Protein AF-0000000076650449 (afdb_homodimer)

Structure (mmCIF, N/CA/C/O backbone):
data_AF-0000000076650449-model_v1
#
loop_
_entity.id
_entity.type
_entity.pdbx_description
1 polymer 'Probable UV-endonuclease UVE-1'
#
loop_
_atom_site.group_PDB
_atom_site.id
_atom_site.type_symbol
_atom_site.label_atom_id
_atom_site.label_alt_id
_atom_site.label_comp_id
_atom_site.label_asym_id
_atom_site.label_entity_id
_atom_site.label_seq_id
_atom_site.pdbx_PDB_ins_code
_atom_site.Cartn_x
_atom_site.Cartn_y
_atom_site.Cartn_z
_atom_site.occupancy
_atom_site.B_iso_or_equiv
_atom_site.auth_seq_id
_atom_site.auth_comp_id
_atom_site.auth_asym_id
_atom_site.auth_atom_id
_atom_site.pdbx_PDB_model_num
ATOM 1 N N . MET A 1 1 ? -37.438 -40.625 42.312 1 19.75 1 MET A N 1
ATOM 2 C CA . MET A 1 1 ? -38.219 -41.469 41.406 1 19.75 1 MET A CA 1
ATOM 3 C C . MET A 1 1 ? -39.625 -40.906 41.219 1 19.75 1 MET A C 1
ATOM 5 O O . MET A 1 1 ? -40.438 -40.969 42.094 1 19.75 1 MET A O 1
ATOM 9 N N . THR A 1 2 ? -39.688 -39.688 40.656 1 18.95 2 THR A N 1
ATOM 10 C CA . THR A 1 2 ? -40.469 -38.562 41.156 1 18.95 2 THR A CA 1
ATOM 11 C C . THR A 1 2 ? -41.938 -38.688 40.688 1 18.95 2 THR A C 1
ATOM 13 O O . THR A 1 2 ? -42.188 -38.969 39.531 1 18.95 2 THR A O 1
ATOM 16 N N . SER A 1 3 ? -42.75 -38.938 41.562 1 17.88 3 SER A N 1
ATOM 17 C CA . SER A 1 3 ? -44.125 -39.375 41.781 1 17.88 3 SER A CA 1
ATOM 18 C C . SER A 1 3 ? -45.125 -38.406 41.125 1 17.88 3 SER A C 1
ATOM 20 O O . SER A 1 3 ? -45.031 -37.188 41.344 1 17.88 3 SER A O 1
ATOM 22 N N . LYS A 1 4 ? -45.875 -38.812 39.875 1 16.52 4 LYS A N 1
ATOM 23 C CA . LYS A 1 4 ? -46.531 -38.719 38.594 1 16.52 4 LYS A CA 1
ATOM 24 C C . LYS A 1 4 ? -47.938 -38.188 38.719 1 16.52 4 LYS A C 1
ATOM 26 O O . LYS A 1 4 ? -48.844 -38.875 39.188 1 16.52 4 LYS A O 1
ATOM 31 N N . ARG A 1 5 ? -48.125 -36.938 39.062 1 15.47 5 ARG A N 1
ATOM 32 C CA . ARG A 1 5 ? -49.406 -36.531 39.594 1 15.47 5 ARG A CA 1
ATOM 33 C C . ARG A 1 5 ? -50.531 -36.75 38.594 1 15.47 5 ARG A C 1
ATOM 35 O O . ARG A 1 5 ? -50.375 -36.344 37.438 1 15.47 5 ARG A O 1
ATOM 42 N N . LYS A 1 6 ? -51.688 -37.344 38.844 1 14.62 6 LYS A N 1
ATOM 43 C CA . LYS A 1 6 ? -52.812 -38.156 38.438 1 14.62 6 LYS A CA 1
ATOM 44 C C . LYS A 1 6 ? -53.906 -37.312 37.812 1 14.62 6 LYS A C 1
ATOM 46 O O . LYS A 1 6 ? -54.594 -37.781 36.875 1 14.62 6 LYS A O 1
ATOM 51 N N . ARG A 1 7 ? -54.25 -36.094 38.188 1 15.36 7 ARG A N 1
ATOM 52 C CA . ARG A 1 7 ? -55.688 -36.156 38.562 1 15.36 7 ARG A CA 1
ATOM 53 C C . ARG A 1 7 ? -56.562 -36.156 37.312 1 15.36 7 ARG A C 1
ATOM 55 O O . ARG A 1 7 ? -56.094 -35.75 36.219 1 15.36 7 ARG A O 1
ATOM 62 N N . THR A 1 8 ? -57.875 -35.625 37.312 1 15.66 8 THR A N 1
ATOM 63 C CA . THR A 1 8 ? -59.219 -36.156 37.344 1 15.66 8 THR A CA 1
ATOM 64 C C . THR A 1 8 ? -59.969 -35.812 36.062 1 15.66 8 THR A C 1
ATOM 66 O O . THR A 1 8 ? -60.594 -36.656 35.438 1 15.66 8 THR A O 1
ATOM 69 N N . GLU A 1 9 ? -60.5 -34.531 35.812 1 15.74 9 GLU A N 1
ATOM 70 C CA . GLU A 1 9 ? -61.969 -34.5 35.75 1 15.74 9 GLU A CA 1
ATOM 71 C C . GLU A 1 9 ? -62.469 -34.719 34.344 1 15.74 9 GLU A C 1
ATOM 73 O O . GLU A 1 9 ? -61.75 -34.469 33.375 1 15.74 9 GLU A O 1
ATOM 78 N N . ALA A 1 10 ? -63.844 -34.938 34.062 1 15.96 10 ALA A N 1
ATOM 79 C CA . ALA A 1 10 ? -64.812 -35.812 33.406 1 15.96 10 ALA A CA 1
ATOM 80 C C . ALA A 1 10 ? -65.312 -35.188 32.094 1 15.96 10 ALA A C 1
ATOM 82 O O . ALA A 1 10 ? -65.688 -35.906 31.156 1 15.96 10 ALA A O 1
ATOM 83 N N . HIS A 1 11 ? -65.25 -33.875 31.797 1 16.67 11 HIS A N 1
ATOM 84 C CA . HIS A 1 11 ? -66.625 -33.469 31.344 1 16.67 11 HIS A CA 1
ATOM 85 C C . HIS A 1 11 ? -66.875 -34.062 29.969 1 16.67 11 HIS A C 1
ATOM 87 O O . HIS A 1 11 ? -66 -34.25 29.156 1 16.67 11 HIS A O 1
ATOM 93 N N . PRO A 1 12 ? -68.188 -34.156 29.531 1 17.17 12 PRO A N 1
ATOM 94 C CA . PRO A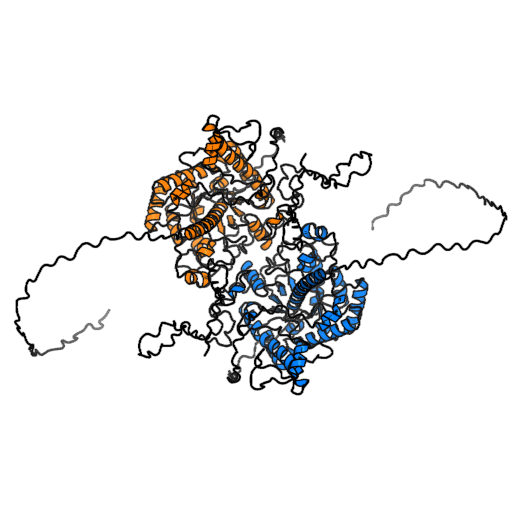 1 12 ? -69 -35.094 28.781 1 17.17 12 PRO A CA 1
ATOM 95 C C . PRO A 1 12 ? -68.875 -34.938 27.266 1 17.17 12 PRO A C 1
ATOM 97 O O . PRO A 1 12 ? -68.375 -33.906 26.797 1 17.17 12 PRO A O 1
ATOM 100 N N . PRO A 1 13 ? -69.5 -35.812 26.406 1 18.31 13 PRO A N 1
ATOM 101 C CA . PRO A 1 13 ? -69.25 -36.531 25.156 1 18.31 13 PRO A CA 1
ATOM 102 C C . PRO A 1 13 ? -69.812 -35.844 23.938 1 18.31 13 PRO A C 1
ATOM 104 O O . PRO A 1 13 ? -69.375 -36.062 22.812 1 18.31 13 PRO A O 1
ATOM 107 N N . PRO A 1 14 ? -70.688 -34.656 23.938 1 16.91 14 PRO A N 1
ATOM 108 C CA . PRO A 1 14 ? -71.938 -35.031 23.344 1 16.91 14 PRO A CA 1
ATOM 109 C C . PRO A 1 14 ? -71.875 -35.281 21.844 1 16.91 14 PRO A C 1
ATOM 111 O O . PRO A 1 14 ? -70.875 -34.844 21.203 1 16.91 14 PRO A O 1
ATOM 114 N N . PRO A 1 15 ? -73.062 -35.219 21.078 1 16.56 15 PRO A N 1
ATOM 115 C CA . PRO A 1 15 ? -73.75 -36.188 20.203 1 16.56 15 PRO A CA 1
ATOM 116 C C . PRO A 1 15 ? -73.438 -35.969 18.734 1 16.56 15 PRO A C 1
ATOM 118 O O . PRO A 1 15 ? -72.812 -34.969 18.359 1 16.56 15 PRO A O 1
ATOM 121 N N . ILE A 1 16 ? -74.375 -36.406 17.75 1 17.12 16 ILE A N 1
ATOM 122 C CA . ILE A 1 16 ? -74.562 -37.406 16.719 1 17.12 16 ILE A CA 1
ATOM 123 C C . ILE A 1 16 ? -74.688 -36.719 15.352 1 17.12 16 ILE A C 1
ATOM 125 O O . ILE A 1 16 ? -74.312 -37.281 14.328 1 17.12 16 ILE A O 1
ATOM 129 N N . PRO A 1 17 ? -75.125 -35.406 15.086 1 16.48 17 PRO A N 1
ATOM 130 C CA . PRO A 1 17 ? -76.25 -35.531 14.164 1 16.48 17 PRO A CA 1
ATOM 131 C C . PRO A 1 17 ? -75.812 -35.875 12.742 1 16.48 17 PRO A C 1
ATOM 133 O O . PRO A 1 17 ? -74.688 -35.594 12.359 1 16.48 17 PRO A O 1
ATOM 136 N N . GLU A 1 18 ? -76.875 -36.156 11.711 1 16.12 18 GLU A N 1
ATOM 137 C CA . GLU A 1 18 ? -77.188 -37.094 10.656 1 16.12 18 GLU A CA 1
ATOM 138 C C . GLU A 1 18 ? -76.938 -36.531 9.273 1 16.12 18 GLU A C 1
ATOM 140 O O . GLU A 1 18 ? -76.812 -37.281 8.297 1 16.12 18 GLU A O 1
ATOM 145 N N . VAL A 1 19 ? -76.562 -35.344 9.055 1 16.86 19 VAL A N 1
ATOM 146 C CA . VAL A 1 19 ? -77.375 -34.812 7.949 1 16.86 19 VAL A CA 1
ATOM 147 C C . VAL A 1 19 ? -76.938 -35.469 6.645 1 16.86 19 VAL A C 1
ATOM 149 O O . VAL A 1 19 ? -75.75 -35.656 6.398 1 16.86 19 VAL A O 1
ATOM 152 N N . SER A 1 20 ? -77.875 -35.875 5.707 1 15.53 20 SER A N 1
ATOM 153 C CA . SER A 1 20 ? -78.25 -36.844 4.66 1 15.53 20 SER A CA 1
ATOM 154 C C . SER A 1 20 ? -77.5 -36.531 3.352 1 15.53 20 SER A C 1
ATOM 156 O O . SER A 1 20 ? -76.938 -35.438 3.189 1 15.53 20 SER A O 1
ATOM 158 N N . ASP A 1 21 ? -78.125 -37.094 2.1 1 15.41 21 ASP A N 1
ATOM 159 C CA . ASP A 1 21 ? -77.875 -38.094 1.035 1 15.41 21 ASP A CA 1
ATOM 160 C C . ASP A 1 21 ? -77.562 -37.375 -0.288 1 15.41 21 ASP A C 1
ATOM 162 O O . ASP A 1 21 ? -76.562 -37.719 -0.96 1 15.41 21 ASP A O 1
ATOM 166 N N . THR A 1 22 ? -78.562 -36.656 -1.025 1 15.61 22 THR A N 1
ATOM 167 C CA . THR A 1 22 ? -79.125 -37.188 -2.252 1 15.61 22 THR A CA 1
ATOM 168 C C . THR A 1 22 ? -78.312 -36.75 -3.467 1 15.61 22 THR A C 1
ATOM 170 O O . THR A 1 22 ? -77.688 -35.688 -3.465 1 15.61 22 THR A O 1
ATOM 173 N N . PRO A 1 23 ? -78.438 -37.531 -4.785 1 17.25 23 PRO A N 1
ATOM 174 C CA . PRO A 1 23 ? -77.75 -38.031 -5.961 1 17.25 23 PRO A CA 1
ATOM 175 C C . PRO A 1 23 ? -77.812 -37.062 -7.141 1 17.25 23 PRO A C 1
ATOM 177 O O . PRO A 1 23 ? -77.062 -37.219 -8.125 1 17.25 23 PRO A O 1
ATOM 180 N N . ARG A 1 24 ? -78.188 -35.812 -7.156 1 15.07 24 ARG A N 1
ATOM 181 C CA . ARG A 1 24 ? -79.062 -35.469 -8.289 1 15.07 24 ARG A CA 1
ATOM 182 C C . ARG A 1 24 ? -78.312 -35.625 -9.609 1 15.07 24 ARG A C 1
ATOM 184 O O . ARG A 1 24 ? -77.125 -35.25 -9.719 1 15.07 24 ARG A O 1
ATOM 191 N N . ARG A 1 25 ? -79 -36.188 -10.812 1 15.27 25 ARG A N 1
ATOM 192 C CA . ARG A 1 25 ? -79.062 -36.969 -12.055 1 15.27 25 ARG A CA 1
ATOM 193 C C . ARG A 1 25 ? -78.75 -36.094 -13.258 1 15.27 25 ARG A C 1
ATOM 195 O O . ARG A 1 25 ? -78.312 -36.562 -14.305 1 15.27 25 ARG A O 1
ATOM 202 N N . SER A 1 26 ? -78.938 -34.75 -13.352 1 14.78 26 SER A N 1
ATOM 203 C CA . SER A 1 26 ? -79.812 -34.469 -14.516 1 14.78 26 SER A CA 1
ATOM 204 C C . SER A 1 26 ? -79 -34.656 -15.812 1 14.78 26 SER A C 1
ATOM 206 O O . SER A 1 26 ? -77.812 -34.375 -15.875 1 14.78 26 SER A O 1
ATOM 208 N N . SER A 1 27 ? -79.688 -35.219 -16.938 1 14.57 27 SER A N 1
ATOM 209 C CA . SER A 1 27 ? -79.75 -35.969 -18.188 1 14.57 27 SER A CA 1
ATOM 210 C C . SER A 1 27 ? -79.25 -35.125 -19.359 1 14.57 27 SER A C 1
ATOM 212 O O . SER A 1 27 ? -78.438 -35.562 -20.172 1 14.57 27 SER A O 1
ATOM 214 N N . ARG A 1 28 ? -80.125 -34.125 -19.875 1 14.38 28 ARG A N 1
ATOM 215 C CA . ARG A 1 28 ? -80.75 -34.344 -21.172 1 14.38 28 ARG A CA 1
ATOM 216 C C . ARG A 1 28 ? -79.75 -34.062 -22.312 1 14.38 28 ARG A C 1
ATOM 218 O O . ARG A 1 28 ? -79.625 -34.906 -23.203 1 14.38 28 ARG A O 1
ATOM 225 N N . ARG A 1 29 ? -80.062 -32.906 -23.234 1 14.8 29 ARG A N 1
ATOM 226 C CA . ARG A 1 29 ? -80.688 -32.938 -24.562 1 14.8 29 ARG A CA 1
ATOM 227 C C . ARG A 1 29 ? -79.625 -32.875 -25.656 1 14.8 29 ARG A C 1
ATOM 229 O O . ARG A 1 29 ? -78.625 -32.219 -25.484 1 14.8 29 ARG A O 1
ATOM 236 N N . ILE A 1 30 ? -79.875 -33.406 -26.922 1 15.03 30 ILE A N 1
ATOM 237 C CA . ILE A 1 30 ? -79.5 -34.156 -28.094 1 15.03 30 ILE A CA 1
ATOM 238 C C . ILE A 1 30 ? -78.938 -33.219 -29.188 1 15.03 30 ILE A C 1
ATOM 240 O O . ILE A 1 30 ? -77.938 -33.5 -29.844 1 15.03 30 ILE A O 1
ATOM 244 N N . LYS A 1 31 ? -79.688 -32.062 -29.531 1 14.58 31 LYS A N 1
ATOM 245 C CA . LYS A 1 31 ? -80.188 -32.094 -30.906 1 14.58 31 LYS A CA 1
ATOM 246 C C . LYS A 1 31 ? -79 -31.938 -31.891 1 14.58 31 LYS A C 1
ATOM 248 O O . LYS A 1 31 ? -78 -31.391 -31.547 1 14.58 31 LYS A O 1
ATOM 253 N N . ASP A 1 32 ? -79.312 -31.766 -33.312 1 14.93 32 ASP A N 1
ATOM 254 C CA . ASP A 1 32 ? -79.25 -32.344 -34.656 1 14.93 32 ASP A CA 1
ATOM 255 C C . ASP A 1 32 ? -78.25 -31.578 -35.531 1 14.93 32 ASP A C 1
ATOM 257 O O . ASP A 1 32 ? -77.438 -32.188 -36.219 1 14.93 32 ASP A O 1
ATOM 261 N N . ALA A 1 33 ? -78.688 -30.281 -36.125 1 14.59 33 ALA A N 1
ATOM 262 C CA . ALA A 1 33 ? -79 -30.234 -37.562 1 14.59 33 ALA A CA 1
ATOM 263 C C . ALA A 1 33 ? -77.75 -30.078 -38.406 1 14.59 33 ALA A C 1
ATOM 265 O O . ALA A 1 33 ? -76.625 -29.75 -37.875 1 14.59 33 ALA A O 1
ATOM 266 N N . ALA A 1 34 ? -77.688 -28.922 -39.406 1 14.9 34 ALA A N 1
ATOM 267 C CA . ALA A 1 34 ? -77.812 -28.906 -40.844 1 14.9 34 ALA A CA 1
ATOM 268 C C . ALA A 1 34 ? -76.438 -28.766 -41.531 1 14.9 34 ALA A C 1
ATOM 270 O O . ALA A 1 34 ? -75.438 -28.375 -40.875 1 14.9 34 ALA A O 1
ATOM 271 N N . GLU A 1 35 ? -76.375 -27.953 -42.75 1 15.47 35 GLU A N 1
ATOM 272 C CA . GLU A 1 35 ? -76.125 -28.172 -44.156 1 15.47 35 GLU A CA 1
ATOM 273 C C . GLU A 1 35 ? -74.688 -27.812 -44.531 1 15.47 35 GLU A C 1
ATOM 275 O O . GLU A 1 35 ? -74.062 -27.078 -43.781 1 15.47 35 GLU A O 1
ATOM 280 N N . ARG A 1 36 ? -74.375 -27.547 -46 1 15.74 36 ARG A N 1
ATOM 281 C CA . ARG A 1 36 ? -73.562 -28.125 -47.062 1 15.74 36 ARG A CA 1
ATOM 282 C C . ARG A 1 36 ? -72.312 -27.281 -47.281 1 15.74 36 ARG A C 1
ATOM 284 O O . ARG A 1 36 ? -71.188 -27.812 -47.281 1 15.74 36 ARG A O 1
ATOM 291 N N . PRO A 1 37 ? -72.375 -25.984 -48.062 1 16.56 37 PRO A N 1
ATOM 292 C CA . PRO A 1 37 ? -71.875 -26.016 -49.438 1 16.56 37 PRO A CA 1
ATOM 293 C C . PRO A 1 37 ? -70.375 -25.609 -49.5 1 16.56 37 PRO A C 1
ATOM 295 O O . PRO A 1 37 ? -69.875 -25 -48.562 1 16.56 37 PRO A O 1
ATOM 298 N N . LYS A 1 38 ? -69.688 -25.484 -50.844 1 16.72 38 LYS A N 1
ATOM 299 C CA . LYS A 1 38 ? -68.562 -25.875 -51.625 1 16.72 38 LYS A CA 1
ATOM 300 C C . LYS A 1 38 ? -67.5 -24.766 -51.594 1 16.72 38 LYS A C 1
ATOM 302 O O . LYS A 1 38 ? -66.312 -25.031 -51.344 1 16.72 38 LYS A O 1
ATOM 307 N N . SER A 1 39 ? -67.75 -23.516 -52.188 1 15.89 39 SER A N 1
ATOM 308 C CA . SER A 1 39 ? -67.062 -23.297 -53.469 1 15.89 39 SER A CA 1
ATOM 309 C C . SER A 1 39 ? -65.688 -22.688 -53.281 1 15.89 39 SER A C 1
ATOM 311 O O . SER A 1 39 ? -64.688 -23.203 -53.781 1 15.89 39 SER A O 1
ATOM 313 N N . GLU A 1 40 ? -65.5 -21.234 -53.469 1 17.72 40 GLU A N 1
ATOM 314 C CA . GLU A 1 40 ? -64.812 -20.516 -54.531 1 17.72 40 GLU A CA 1
ATOM 315 C C . GLU A 1 40 ? -63.406 -20.125 -54.125 1 17.72 40 GLU A C 1
ATOM 317 O O . GLU A 1 40 ? -63.156 -19.75 -52.969 1 17.72 40 GLU A O 1
ATOM 322 N N . THR A 1 41 ? -62.281 -20.375 -55 1 18.08 41 THR A N 1
ATOM 323 C CA . THR A 1 41 ? -60.844 -20.625 -55.094 1 18.08 41 THR A CA 1
ATOM 324 C C . THR A 1 41 ? -60.062 -19.312 -55.031 1 18.08 41 THR A C 1
ATOM 326 O O . THR A 1 41 ? -58.844 -19.312 -55.188 1 18.08 41 THR A O 1
ATOM 329 N N . ASP A 1 42 ? -60.562 -18.094 -54.688 1 17.36 42 ASP A N 1
ATOM 330 C CA . ASP A 1 42 ? -59.938 -16.922 -55.312 1 17.36 42 ASP A CA 1
ATOM 331 C C . ASP A 1 42 ? -58.469 -16.781 -54.938 1 17.36 42 ASP A C 1
ATOM 333 O O . ASP A 1 42 ? -58.094 -17.172 -53.812 1 17.36 42 ASP A O 1
ATOM 337 N N . SER A 1 43 ? -57.531 -16.109 -55.844 1 18.75 43 SER A N 1
ATOM 338 C CA . SER A 1 43 ? -56.219 -16.031 -56.469 1 18.75 43 SER A CA 1
ATOM 339 C C . SER A 1 43 ? -55.281 -15.148 -55.688 1 18.75 43 SER A C 1
ATOM 341 O O . SER A 1 43 ? -54.125 -14.914 -56.125 1 18.75 43 SER A O 1
ATOM 343 N N . MET A 1 44 ? -55.594 -14.609 -54.5 1 17.59 44 MET A N 1
ATOM 344 C CA . MET A 1 44 ? -54.938 -13.336 -54.25 1 17.59 44 MET A CA 1
ATOM 345 C C . MET A 1 44 ? -53.438 -13.539 -54.094 1 17.59 44 MET A C 1
ATOM 347 O O . MET A 1 44 ? -53 -14.406 -53.344 1 17.59 44 MET A O 1
ATOM 351 N N . LYS A 1 45 ? -52.594 -12.812 -54.969 1 20.05 45 LYS A N 1
ATOM 352 C CA . LYS A 1 45 ? -51.219 -12.695 -55.406 1 20.05 45 LYS A CA 1
ATOM 353 C C . LYS A 1 45 ? -50.312 -12.25 -54.281 1 20.05 45 LYS A C 1
ATOM 355 O O . LYS A 1 45 ? -50.562 -11.242 -53.625 1 20.05 45 LYS A O 1
ATOM 360 N N . ALA A 1 46 ? -49.375 -13.102 -53.75 1 18.55 46 ALA A N 1
ATOM 361 C CA . ALA A 1 46 ? -48.469 -13.164 -52.594 1 18.55 46 ALA A CA 1
ATOM 362 C C . ALA A 1 46 ? -47.312 -12.172 -52.75 1 18.55 46 ALA A C 1
ATOM 364 O O . ALA A 1 46 ? -46.5 -12.297 -53.656 1 18.55 46 ALA A O 1
ATOM 365 N N . ALA A 1 47 ? -47.594 -10.859 -52.406 1 18.97 47 ALA A N 1
ATOM 366 C CA . ALA A 1 47 ? -46.656 -9.766 -52.5 1 18.97 47 ALA A CA 1
ATOM 367 C C . ALA A 1 47 ? -45.344 -10.117 -51.781 1 18.97 47 ALA A C 1
ATOM 369 O O . ALA A 1 47 ? -45.344 -10.594 -50.656 1 18.97 47 ALA A O 1
ATOM 370 N N . SER A 1 48 ? -44.188 -10.383 -52.531 1 18.89 48 SER A N 1
ATOM 371 C CA . SER A 1 48 ? -42.844 -10.914 -52.312 1 18.89 48 SER A CA 1
ATOM 372 C C . SER A 1 48 ? -42.062 -10.039 -51.344 1 18.89 48 SER A C 1
ATOM 374 O O . SER A 1 48 ? -41.906 -8.836 -51.562 1 18.89 48 SER A O 1
ATOM 376 N N . PRO A 1 49 ? -42.094 -10.312 -49.969 1 19.23 49 PRO A N 1
ATOM 377 C CA . PRO A 1 49 ? -41.5 -9.461 -48.938 1 19.23 49 PRO A CA 1
ATOM 378 C C . PRO A 1 49 ? -39.969 -9.281 -49.125 1 19.23 49 PRO A C 1
ATOM 380 O O . PRO A 1 49 ? -39.281 -10.219 -49.531 1 19.23 49 PRO A O 1
ATOM 383 N N . LYS A 1 50 ? -39.5 -8.047 -49.5 1 19.61 50 LYS A N 1
ATOM 384 C CA . LYS A 1 50 ? -38.188 -7.488 -49.719 1 19.61 50 LYS A CA 1
ATOM 385 C C . LYS A 1 50 ? -37.25 -7.785 -48.562 1 19.61 50 LYS A C 1
ATOM 387 O O . LYS A 1 50 ? -37.562 -7.484 -47.406 1 19.61 50 LYS A O 1
ATOM 392 N N . LYS A 1 51 ? -36.188 -8.773 -48.562 1 19.16 51 LYS A N 1
ATOM 393 C CA . LYS A 1 51 ? -35.125 -9.352 -47.719 1 19.16 51 LYS A CA 1
ATOM 394 C C . LYS A 1 51 ? -34.125 -8.289 -47.281 1 19.16 51 LYS A C 1
ATOM 396 O O . LYS A 1 51 ? -33.25 -7.926 -48.062 1 19.16 51 LYS A O 1
ATOM 401 N N . THR A 1 52 ? -34.531 -7.113 -46.781 1 19.7 52 THR A N 1
ATOM 402 C CA . THR A 1 52 ? -33.438 -6.152 -46.594 1 19.7 52 THR A CA 1
ATOM 403 C C . THR A 1 52 ? -32.375 -6.707 -45.625 1 19.7 52 THR A C 1
ATOM 405 O O . THR A 1 52 ? -32.719 -7.113 -44.531 1 19.7 52 THR A O 1
ATOM 408 N N . LYS A 1 53 ? -31.094 -7.117 -46.094 1 20.84 53 LYS A N 1
ATOM 409 C CA . LYS A 1 53 ? -29.844 -7.668 -45.562 1 20.84 53 LYS A CA 1
ATOM 410 C C . LYS A 1 53 ? -29.219 -6.73 -44.531 1 20.84 53 LYS A C 1
ATOM 412 O O . LYS A 1 53 ? -28.719 -5.664 -44.875 1 20.84 53 LYS A O 1
ATOM 417 N N . ALA A 1 54 ? -29.875 -6.457 -43.375 1 22.19 54 ALA A N 1
ATOM 418 C CA . ALA A 1 54 ? -29.297 -5.594 -42.344 1 22.19 54 ALA A CA 1
ATOM 419 C C . ALA A 1 54 ? -27.922 -6.082 -41.938 1 22.19 54 ALA A C 1
ATOM 421 O O . ALA A 1 54 ? -27.766 -7.207 -41.438 1 22.19 54 ALA A O 1
ATOM 422 N N . VAL A 1 55 ? -26.781 -5.637 -42.594 1 23.67 55 VAL A N 1
ATOM 423 C CA . VAL A 1 55 ? -25.359 -5.902 -42.469 1 23.67 55 VAL A CA 1
ATOM 424 C C . VAL A 1 55 ? -24.891 -5.582 -41.062 1 23.67 55 VAL A C 1
ATOM 426 O O . VAL A 1 55 ? -24.875 -4.418 -40.656 1 23.67 55 VAL A O 1
ATOM 429 N N . TRP A 1 56 ? -25.297 -6.32 -40 1 24.84 56 TRP A N 1
ATOM 430 C CA . TRP A 1 56 ? -24.859 -6.148 -38.625 1 24.84 56 TRP A CA 1
ATOM 431 C C . TRP A 1 56 ? -23.344 -6.262 -38.5 1 24.84 56 TRP A C 1
ATOM 433 O O . TRP A 1 56 ? -22.781 -7.336 -38.719 1 24.84 56 TRP A O 1
ATOM 443 N N . ASP A 1 57 ? -22.562 -5.309 -39 1 26.77 57 ASP A N 1
ATOM 444 C CA . ASP A 1 57 ? -21.109 -5.219 -38.938 1 26.77 57 ASP A CA 1
ATOM 445 C C . ASP A 1 57 ? -20.594 -5.301 -37.5 1 26.77 57 ASP A C 1
ATOM 447 O O . ASP A 1 57 ? -20.406 -4.273 -36.844 1 26.77 57 ASP A O 1
ATOM 451 N N . THR A 1 58 ? -21.234 -6.07 -36.688 1 29.41 58 THR A N 1
ATOM 452 C CA . THR A 1 58 ? -20.938 -6.082 -35.25 1 29.41 58 THR A CA 1
ATOM 453 C C . THR A 1 58 ? -19.531 -6.633 -35 1 29.41 58 THR A C 1
ATOM 455 O O . THR A 1 58 ? -19.188 -6.957 -33.875 1 29.41 58 THR A O 1
ATOM 458 N N . GLY A 1 59 ? -18.734 -6.812 -36.094 1 26.86 59 GLY A N 1
ATOM 459 C CA . GLY A 1 59 ? -17.594 -7.676 -35.875 1 26.86 59 GLY A CA 1
ATOM 460 C C . GLY A 1 59 ? -16.594 -7.121 -34.875 1 26.86 59 GLY A C 1
ATOM 461 O O . GLY A 1 59 ? -15.812 -7.867 -34.281 1 26.86 59 GLY A O 1
ATOM 462 N N . GLU A 1 60 ? -16.5 -5.816 -34.875 1 33.66 60 GLU A N 1
ATOM 463 C CA . GLU A 1 60 ? -15.266 -5.27 -34.312 1 33.66 60 GLU A CA 1
ATOM 464 C C . GLU A 1 60 ? -15.258 -5.375 -32.781 1 33.66 60 GLU A C 1
ATOM 466 O O . GLU A 1 60 ? -14.195 -5.355 -32.156 1 33.66 60 GLU A O 1
ATOM 471 N N . GLY A 1 61 ? -16.453 -5.383 -32.25 1 31.81 61 GLY A N 1
ATOM 472 C CA . GLY A 1 61 ? -16.5 -5.332 -30.797 1 31.81 61 GLY A CA 1
ATOM 473 C C . GLY A 1 61 ? -16.047 -6.625 -30.141 1 31.81 61 GLY A C 1
ATOM 474 O O . GLY A 1 61 ? -15.805 -6.664 -28.938 1 31.81 61 GLY A O 1
ATOM 475 N N . VAL A 1 62 ? -16.391 -7.699 -30.906 1 33.19 62 VAL A N 1
ATOM 476 C CA . VAL A 1 62 ? -16.094 -8.984 -30.297 1 33.19 62 VAL A CA 1
ATOM 477 C C . VAL A 1 62 ? -14.586 -9.164 -30.172 1 33.19 62 VAL A C 1
ATOM 479 O O . VAL A 1 62 ? -14.094 -9.75 -29.203 1 33.19 62 VAL A O 1
ATOM 482 N N . GLU A 1 63 ? -13.977 -8.586 -31.219 1 32.62 63 GLU A N 1
ATOM 483 C CA . GLU A 1 63 ? -12.539 -8.852 -31.172 1 32.62 63 GLU A CA 1
ATOM 484 C C . GLU A 1 63 ? -11.883 -8.156 -29.984 1 32.62 63 GLU A C 1
ATOM 486 O O . GLU A 1 63 ? -10.961 -8.703 -29.375 1 32.62 63 GLU A O 1
ATOM 491 N N . GLU A 1 64 ? -12.375 -6.977 -29.672 1 34.5 64 GLU A N 1
ATOM 492 C CA . GLU A 1 64 ? -11.727 -6.25 -28.594 1 34.5 64 GLU A CA 1
ATOM 493 C C . GLU A 1 64 ? -12.023 -6.898 -27.234 1 34.5 64 GLU A C 1
ATOM 495 O O . GLU A 1 64 ? -11.141 -6.988 -26.375 1 34.5 64 GLU A O 1
ATOM 500 N N . ALA A 1 65 ? -13.266 -7.344 -27.062 1 35.19 65 ALA A N 1
ATOM 501 C CA . ALA A 1 65 ? -13.609 -8.023 -25.812 1 35.19 65 ALA A CA 1
ATOM 502 C C . ALA A 1 65 ? -12.867 -9.344 -25.688 1 35.19 65 ALA A C 1
ATOM 504 O O . ALA A 1 65 ? -12.445 -9.727 -24.578 1 35.19 65 ALA A O 1
ATOM 505 N N . MET A 1 66 ? -12.734 -10.031 -26.844 1 33.94 66 MET A N 1
ATOM 506 C CA . MET A 1 66 ? -11.953 -11.266 -26.781 1 33.94 66 MET A CA 1
ATOM 507 C C . MET A 1 66 ? -10.508 -10.977 -26.391 1 33.94 66 MET A C 1
ATOM 509 O O . MET A 1 66 ? -9.852 -11.812 -25.781 1 33.94 66 MET A O 1
ATOM 513 N N . ARG A 1 67 ? -10.047 -9.844 -26.797 1 36.28 67 ARG A N 1
ATOM 514 C CA . ARG A 1 67 ? -8.688 -9.477 -26.438 1 36.28 67 ARG A CA 1
ATOM 515 C C . ARG A 1 67 ? -8.594 -9.148 -24.938 1 36.28 67 ARG A C 1
ATOM 517 O O . ARG A 1 67 ? -7.641 -9.555 -24.281 1 36.28 67 ARG A O 1
ATOM 524 N N . GLU A 1 68 ? -9.555 -8.383 -24.5 1 34.84 68 GLU A N 1
ATOM 525 C CA . GLU A 1 68 ? -9.531 -8.031 -23.078 1 34.84 68 GLU A CA 1
ATOM 526 C C . GLU A 1 68 ? -9.789 -9.258 -22.203 1 34.84 68 GLU A C 1
ATOM 528 O O . GLU A 1 68 ? -9.18 -9.406 -21.141 1 34.84 68 GLU A O 1
ATOM 533 N N . LEU A 1 69 ? -10.766 -10.148 -22.609 1 34.19 69 LEU A N 1
ATOM 534 C CA . LEU A 1 69 ? -11 -11.383 -21.875 1 34.19 69 LEU A CA 1
ATOM 535 C C . LEU A 1 69 ? -9.781 -12.297 -21.953 1 34.19 69 LEU A C 1
ATOM 537 O O . LEU A 1 69 ? -9.43 -12.953 -20.969 1 34.19 69 LEU A O 1
ATOM 541 N N . SER A 1 70 ? -9.195 -12.359 -23.141 1 33.59 70 SER A N 1
ATOM 542 C CA . SER A 1 70 ? -7.973 -13.156 -23.234 1 33.59 70 SER A CA 1
ATOM 543 C C . SER A 1 70 ? -6.867 -12.578 -22.359 1 33.59 70 SER A C 1
ATOM 545 O O . SER A 1 70 ? -6.062 -13.328 -21.797 1 33.59 70 SER A O 1
ATOM 547 N N . GLU A 1 71 ? -6.805 -11.281 -22.234 1 37.69 71 GLU A N 1
ATOM 548 C CA . GLU A 1 71 ? -5.828 -10.656 -21.344 1 37.69 71 GLU A CA 1
ATOM 549 C C . GLU A 1 71 ? -6.16 -10.945 -19.891 1 37.69 71 GLU A C 1
ATOM 551 O O . GLU A 1 71 ? -5.258 -11.148 -19.078 1 37.69 71 GLU A O 1
ATOM 556 N N . MET A 1 72 ? -7.418 -10.945 -19.562 1 33.19 72 MET A N 1
ATOM 557 C CA . MET A 1 72 ? -7.84 -11.242 -18.203 1 33.19 72 MET A CA 1
ATOM 558 C C . MET A 1 72 ? -7.645 -12.727 -17.891 1 33.19 72 MET A C 1
ATOM 560 O O . MET A 1 72 ? -7.27 -13.078 -16.766 1 33.19 72 MET A O 1
ATOM 564 N N . GLU A 1 73 ? -7.996 -13.609 -18.859 1 32.34 73 GLU A N 1
ATOM 565 C CA . GLU A 1 73 ? -7.781 -15.039 -18.641 1 32.34 73 GLU A CA 1
ATOM 566 C C . GLU A 1 73 ? -6.301 -15.352 -18.469 1 32.34 73 GLU A C 1
ATOM 568 O O . GLU A 1 73 ? -5.926 -16.172 -17.625 1 32.34 73 GLU A O 1
ATOM 573 N N . GLN A 1 74 ? -5.508 -14.719 -19.219 1 35.38 74 GLN A N 1
ATOM 574 C CA . GLN A 1 74 ? -4.074 -14.945 -19.078 1 35.38 74 GLN A CA 1
ATOM 575 C C . GLN A 1 74 ? -3.572 -14.453 -17.719 1 35.38 74 GLN A C 1
ATOM 577 O O . GLN A 1 74 ? -2.709 -15.078 -17.109 1 35.38 74 GLN A O 1
ATOM 582 N N . LYS A 1 75 ? -4.18 -13.438 -17.266 1 33.47 75 LYS A N 1
ATOM 583 C CA . LYS A 1 75 ? -3.807 -12.961 -15.945 1 33.47 75 LYS A CA 1
ATOM 584 C C . LYS A 1 75 ? -4.262 -13.938 -14.859 1 33.47 75 LYS A C 1
ATOM 586 O O . LYS A 1 75 ? -3.559 -14.141 -13.867 1 33.47 75 LYS A O 1
ATOM 591 N N . LEU A 1 76 ? -5.438 -14.57 -15.094 1 30.86 76 LEU A N 1
ATOM 592 C CA . LEU A 1 76 ? -5.93 -15.516 -14.094 1 30.86 76 LEU A CA 1
ATOM 593 C C . LEU A 1 76 ? -5.105 -16.797 -14.109 1 30.86 76 LEU A C 1
ATOM 595 O O . LEU A 1 76 ? -4.777 -17.344 -13.047 1 30.86 76 LEU A O 1
ATOM 599 N N . GLN A 1 77 ? -4.789 -17.281 -15.305 1 31.38 77 GLN A N 1
ATOM 600 C CA . GLN A 1 77 ? -4.055 -18.547 -15.375 1 31.38 77 GLN A CA 1
ATOM 601 C C . GLN A 1 77 ? -2.672 -18.406 -14.742 1 31.38 77 GLN A C 1
ATOM 603 O O . GLN A 1 77 ? -2.18 -19.344 -14.117 1 31.38 77 GLN A O 1
ATOM 608 N N . THR A 1 78 ? -2.131 -17.312 -14.812 1 31.48 78 THR A N 1
ATOM 609 C CA . THR A 1 78 ? -0.791 -17.141 -14.258 1 31.48 78 THR A CA 1
ATOM 610 C C . THR A 1 78 ? -0.834 -17.141 -12.734 1 31.48 78 THR A C 1
ATOM 612 O O . THR A 1 78 ? 0.125 -17.547 -12.07 1 31.48 78 THR A O 1
ATOM 615 N N . ALA A 1 79 ? -1.936 -16.797 -12.117 1 28.91 79 ALA A N 1
ATOM 616 C CA . ALA A 1 79 ? -2.035 -16.719 -10.656 1 28.91 79 ALA A CA 1
ATOM 617 C C . ALA A 1 79 ? -2.178 -18.109 -10.055 1 28.91 79 ALA A C 1
ATOM 619 O O . ALA A 1 79 ? -1.67 -18.375 -8.961 1 28.91 79 ALA A O 1
ATOM 620 N N . VAL A 1 80 ? -2.848 -19.094 -10.617 1 29.12 80 VAL A N 1
ATOM 621 C CA . VAL A 1 80 ? -3.178 -20.391 -10.016 1 29.12 80 VAL A CA 1
ATOM 622 C C . VAL A 1 80 ? -1.912 -21.234 -9.867 1 29.12 80 VAL A C 1
ATOM 624 O O . VAL A 1 80 ? -1.762 -21.969 -8.891 1 29.12 80 VAL A O 1
ATOM 627 N N . ARG A 1 81 ? -0.926 -21.203 -10.727 1 26.94 81 ARG A N 1
ATOM 628 C CA . ARG A 1 81 ? 0.183 -22.156 -10.711 1 26.94 81 ARG A CA 1
ATOM 629 C C . ARG A 1 81 ? 1.107 -21.891 -9.531 1 26.94 81 ARG A C 1
ATOM 631 O O . ARG A 1 81 ? 1.801 -22.812 -9.062 1 26.94 81 ARG A O 1
ATOM 638 N N . ARG A 1 82 ? 1.039 -20.797 -8.891 1 24.77 82 ARG A N 1
ATOM 639 C CA . ARG A 1 82 ? 2.059 -20.484 -7.887 1 24.77 82 ARG A CA 1
ATOM 640 C C . ARG A 1 82 ? 1.755 -21.188 -6.566 1 24.77 82 ARG A C 1
ATOM 642 O O . ARG A 1 82 ? 2.654 -21.406 -5.754 1 24.77 82 ARG A O 1
ATOM 649 N N . GLN A 1 83 ? 0.528 -21.5 -6.246 1 23.27 83 GLN A N 1
ATOM 650 C CA . GLN A 1 83 ? 0.192 -21.844 -4.867 1 23.27 83 GLN A CA 1
ATOM 651 C C . GLN A 1 83 ? 0.554 -23.281 -4.547 1 23.27 83 GLN A C 1
ATOM 653 O O . GLN A 1 83 ? 0.655 -23.656 -3.379 1 23.27 83 GLN A O 1
ATOM 658 N N . ARG A 1 84 ? 0.723 -24.25 -5.5 1 22.02 84 ARG A N 1
ATOM 659 C CA . ARG A 1 84 ? 0.653 -25.641 -5.078 1 22.02 84 ARG A CA 1
ATOM 660 C C . ARG A 1 84 ? 1.896 -26.031 -4.289 1 22.02 84 ARG A C 1
ATOM 662 O O . ARG A 1 84 ? 1.847 -26.953 -3.463 1 22.02 84 ARG A O 1
ATOM 669 N N . LEU A 1 85 ? 3.064 -25.469 -4.543 1 22.27 85 LEU A N 1
ATOM 670 C CA . LEU A 1 85 ? 4.227 -26.297 -4.234 1 22.27 85 LEU A CA 1
ATOM 671 C C . LEU A 1 85 ? 4.52 -26.281 -2.738 1 22.27 85 LEU A C 1
ATOM 673 O O . LEU A 1 85 ? 5.441 -26.969 -2.277 1 22.27 85 LEU A O 1
ATOM 677 N N . ALA A 1 86 ? 3.801 -25.516 -1.943 1 20.75 86 ALA A N 1
ATOM 678 C CA . ALA A 1 86 ? 4.445 -25.25 -0.659 1 20.75 86 ALA A CA 1
ATOM 679 C C . ALA A 1 86 ? 4.297 -26.438 0.282 1 20.75 86 ALA A C 1
ATOM 681 O O . ALA A 1 86 ? 4.785 -26.406 1.414 1 20.75 86 ALA A O 1
ATOM 682 N N . VAL A 1 87 ? 3.543 -27.438 -0.12 1 20.28 87 VAL A N 1
ATOM 683 C CA . VAL A 1 87 ? 3.023 -28.188 1.019 1 20.28 87 VAL A CA 1
ATOM 684 C C . VAL A 1 87 ? 4.133 -29.047 1.622 1 20.28 87 VAL A C 1
ATOM 686 O O . VAL A 1 87 ? 4.109 -29.359 2.816 1 20.28 87 VAL A O 1
ATOM 689 N N . GLU A 1 88 ? 5.195 -29.594 0.837 1 20.5 88 GLU A N 1
ATOM 690 C CA . GLU A 1 88 ? 5.508 -30.969 1.217 1 20.5 88 GLU A CA 1
ATOM 691 C C . GLU A 1 88 ? 6.418 -31.016 2.439 1 20.5 88 GLU A C 1
ATOM 693 O O . GLU A 1 88 ? 6.766 -32.094 2.924 1 20.5 88 GLU A O 1
ATOM 698 N N . SER A 1 89 ? 6.898 -29.875 2.953 1 21.39 89 SER A N 1
ATOM 699 C CA . SER A 1 89 ? 8.227 -30.078 3.523 1 21.39 89 SER A CA 1
ATOM 700 C C . SER A 1 89 ? 8.148 -30.75 4.887 1 21.39 89 SER A C 1
ATOM 702 O O . SER A 1 89 ? 9.133 -30.781 5.629 1 21.39 89 SER A O 1
ATOM 704 N N . SER A 1 90 ? 7.129 -31.297 5.316 1 19.88 90 SER A N 1
ATOM 705 C CA . SER A 1 90 ? 7.188 -31.344 6.773 1 19.88 90 SER A CA 1
ATOM 706 C C . SER A 1 90 ? 8.203 -32.375 7.258 1 19.88 90 SER A C 1
ATOM 708 O O . SER A 1 90 ? 8.43 -32.531 8.461 1 19.88 90 SER A O 1
ATOM 710 N N . ASP A 1 91 ? 8.641 -33.406 6.398 1 19.42 91 ASP A N 1
ATOM 711 C CA . ASP A 1 91 ? 8.695 -34.625 7.168 1 19.42 91 ASP A CA 1
ATOM 712 C C . ASP A 1 91 ? 9.953 -34.688 8.031 1 19.42 91 ASP A C 1
ATOM 714 O O . ASP A 1 91 ? 9.953 -35.312 9.094 1 19.42 91 ASP A O 1
ATOM 718 N N . LEU A 1 92 ? 11.242 -34.531 7.422 1 20.88 92 LEU A N 1
ATOM 719 C CA . LEU A 1 92 ? 12.25 -35.594 7.551 1 20.88 92 LEU A CA 1
ATOM 720 C C . LEU A 1 92 ? 12.945 -35.5 8.906 1 20.88 92 LEU A C 1
ATOM 722 O O . LEU A 1 92 ? 13.094 -34.406 9.469 1 20.88 92 LEU A O 1
ATOM 726 N N . HIS A 1 93 ? 13.484 -36.719 9.43 1 21.64 93 HIS A N 1
ATOM 727 C CA . HIS A 1 93 ? 13.852 -37.406 10.656 1 21.64 93 HIS A CA 1
ATOM 728 C C . HIS A 1 93 ? 15.219 -36.969 11.156 1 21.64 93 HIS A C 1
ATOM 730 O O . HIS A 1 93 ? 15.383 -36.688 12.352 1 21.64 93 HIS A O 1
ATOM 736 N N . VAL A 1 94 ? 16.422 -37.156 10.352 1 20.94 94 VAL A N 1
ATOM 737 C CA . VAL A 1 94 ? 17.469 -38.125 10.695 1 20.94 94 VAL A CA 1
ATOM 738 C C . VAL A 1 94 ? 18.531 -37.438 11.555 1 20.94 94 VAL A C 1
ATOM 740 O O . VAL A 1 94 ? 18.719 -36.219 11.477 1 20.94 94 VAL A O 1
ATOM 743 N N . THR A 1 95 ? 19.375 -38.344 12.352 1 20.72 95 THR A N 1
ATOM 744 C CA . THR A 1 95 ? 20.344 -38.406 13.43 1 20.72 95 THR A CA 1
ATOM 745 C C . THR A 1 95 ? 21.703 -37.844 12.969 1 20.72 95 THR A C 1
ATOM 747 O O . THR A 1 95 ? 22.188 -38.219 11.891 1 20.72 95 THR A O 1
ATOM 750 N N . LYS A 1 96 ? 22.203 -36.781 13.531 1 21.91 96 LYS A N 1
ATOM 751 C CA . LYS A 1 96 ? 23.297 -35.875 13.156 1 21.91 96 LYS A CA 1
ATOM 752 C C . LYS A 1 96 ? 24.641 -36.594 13.227 1 21.91 96 LYS A C 1
ATOM 754 O O . LYS A 1 96 ? 25.703 -35.969 13.078 1 21.91 96 LYS A O 1
ATOM 759 N N . GLU A 1 97 ? 24.703 -38.031 13.438 1 21.31 97 GLU A N 1
ATOM 760 C CA . GLU A 1 97 ? 26 -38.062 14.125 1 21.31 97 GLU A CA 1
ATOM 761 C C . GLU A 1 97 ? 27.141 -37.719 13.172 1 21.31 97 GLU A C 1
ATOM 763 O O . GLU A 1 97 ? 28.156 -37.156 13.586 1 21.31 97 GLU A O 1
ATOM 768 N N . VAL A 1 98 ? 27.078 -38.281 11.914 1 19.88 98 VAL A N 1
ATOM 769 C CA . VAL A 1 98 ? 28.359 -38.812 11.461 1 19.88 98 VAL A CA 1
ATOM 770 C C . VAL A 1 98 ? 29.297 -37.688 11.086 1 19.88 98 VAL A C 1
ATOM 772 O O . VAL A 1 98 ? 29.016 -36.906 10.156 1 19.88 98 VAL A O 1
ATOM 775 N N . ALA A 1 99 ? 30.172 -37.188 11.953 1 20.16 99 ALA A N 1
ATOM 776 C CA . ALA A 1 99 ? 31.062 -36.031 11.797 1 20.16 99 ALA A CA 1
ATOM 777 C C . ALA A 1 99 ? 31.891 -36.156 10.523 1 20.16 99 ALA A C 1
ATOM 779 O O . ALA A 1 99 ? 32.062 -35.156 9.789 1 20.16 99 ALA A O 1
ATOM 780 N N . ASP A 1 100 ? 32.75 -37.156 10.203 1 19.5 100 ASP A N 1
ATOM 781 C CA . ASP A 1 100 ? 34.125 -36.719 9.969 1 19.5 100 ASP A CA 1
ATOM 782 C C . ASP A 1 100 ? 34.375 -36.531 8.477 1 19.5 100 ASP A C 1
ATOM 784 O O . ASP A 1 100 ? 35.469 -36.062 8.094 1 19.5 100 ASP A O 1
ATOM 788 N N . GLU A 1 101 ? 33.594 -37.062 7.516 1 19.7 101 GLU A N 1
ATOM 789 C CA . GLU A 1 101 ? 34.469 -37.531 6.441 1 19.7 101 GLU A CA 1
ATOM 790 C C . GLU A 1 101 ? 35.094 -36.375 5.691 1 19.7 101 GLU A C 1
ATOM 792 O O . GLU A 1 101 ? 34.531 -35.281 5.633 1 19.7 101 GLU A O 1
ATOM 797 N N . PRO A 1 102 ? 36.375 -36.594 5.027 1 23.02 102 PRO A N 1
ATOM 798 C CA . PRO A 1 102 ? 37.406 -35.75 4.379 1 23.02 102 PRO A CA 1
ATOM 799 C C . PRO A 1 102 ? 36.844 -35.031 3.146 1 23.02 102 PRO A C 1
ATOM 801 O O . PRO A 1 102 ? 35.844 -35.438 2.586 1 23.02 102 PRO A O 1
ATOM 804 N N . GLY A 1 103 ? 37.406 -33.844 2.783 1 20.91 103 GLY A N 1
ATOM 805 C CA . GLY A 1 103 ? 37.219 -32.625 2.025 1 20.91 103 GLY A CA 1
ATOM 806 C C . GLY A 1 103 ? 37.219 -32.844 0.525 1 20.91 103 GLY A C 1
ATOM 807 O O . GLY A 1 103 ? 37.875 -32.094 -0.219 1 20.91 103 GLY A O 1
ATOM 808 N N . ILE A 1 104 ? 36.625 -33.969 0.003 1 20.05 104 ILE A N 1
ATOM 809 C CA . ILE A 1 104 ? 36.969 -34.156 -1.404 1 20.05 104 ILE A CA 1
ATOM 810 C C . ILE A 1 104 ? 36.406 -33 -2.221 1 20.05 104 ILE A C 1
ATOM 812 O O . ILE A 1 104 ? 35.188 -32.781 -2.211 1 20.05 104 ILE A O 1
ATOM 816 N N . ARG A 1 105 ? 37.25 -32 -2.58 1 21.91 105 ARG A N 1
ATOM 817 C CA . ARG A 1 105 ? 37 -30.781 -3.348 1 21.91 105 ARG A CA 1
ATOM 818 C C . ARG A 1 105 ? 36.438 -31.109 -4.723 1 21.91 105 ARG A C 1
ATOM 820 O O . ARG A 1 105 ? 37.031 -31.844 -5.5 1 21.91 105 ARG A O 1
ATOM 827 N N . PRO A 1 106 ? 35.094 -31.312 -4.832 1 19.83 106 PRO A N 1
ATOM 828 C CA . PRO A 1 106 ? 34.625 -31.719 -6.164 1 19.83 106 PRO A CA 1
ATOM 829 C C . PRO A 1 106 ? 35 -30.703 -7.25 1 19.83 106 PRO A C 1
ATOM 831 O O . PRO A 1 106 ? 35 -29.5 -7.004 1 19.83 106 PRO A O 1
ATOM 834 N N . LYS A 1 107 ? 35.844 -31.078 -8.195 1 24.09 107 LYS A N 1
ATOM 835 C CA . LYS A 1 107 ? 36.406 -30.328 -9.32 1 24.09 107 LYS A CA 1
ATOM 836 C C . LYS A 1 107 ? 35.281 -29.734 -10.188 1 24.09 107 LYS A C 1
ATOM 838 O O . LYS A 1 107 ? 34.406 -30.453 -10.656 1 24.09 107 LYS A O 1
ATOM 843 N N . MET A 1 108 ? 34.938 -28.547 -9.875 1 22.34 108 MET A N 1
ATOM 844 C CA . MET A 1 108 ? 33.938 -27.781 -10.57 1 22.34 108 MET A CA 1
ATOM 845 C C . MET A 1 108 ? 34.219 -27.672 -12.062 1 22.34 108 MET A C 1
ATOM 847 O O . MET A 1 108 ? 35.344 -27.312 -12.445 1 22.34 108 MET A O 1
ATOM 851 N N . TYR A 1 109 ? 33.75 -28.547 -12.867 1 19.59 109 TYR A N 1
ATOM 852 C CA . TYR A 1 109 ? 33.938 -28.531 -14.312 1 19.59 109 TYR A CA 1
ATOM 853 C C . TYR A 1 109 ? 33.625 -27.156 -14.891 1 19.59 109 TYR A C 1
ATOM 855 O O . TYR A 1 109 ? 32.594 -26.578 -14.578 1 19.59 109 TYR A O 1
ATOM 863 N N . ALA A 1 110 ? 34.656 -26.344 -15.164 1 24.31 110 ALA A N 1
ATOM 864 C CA . ALA A 1 110 ? 34.594 -25.047 -15.828 1 24.31 110 ALA A CA 1
ATOM 865 C C . ALA A 1 110 ? 33.844 -25.156 -17.156 1 24.31 110 ALA A C 1
ATOM 867 O O . ALA A 1 110 ? 34.125 -26.062 -17.953 1 24.31 110 ALA A O 1
ATOM 868 N N . PRO A 1 111 ? 32.594 -24.719 -17.156 1 21.72 111 PRO A N 1
ATOM 869 C CA . PRO A 1 111 ? 31.891 -24.766 -18.438 1 21.72 111 PRO A CA 1
ATOM 870 C C . PRO A 1 111 ? 32.719 -24.25 -19.609 1 21.72 111 PRO A C 1
ATOM 872 O O . PRO A 1 111 ? 33.625 -23.406 -19.406 1 21.72 111 PRO A O 1
ATOM 875 N N . ASN A 1 112 ? 33.156 -25.109 -20.516 1 21.92 112 ASN A N 1
ATOM 876 C CA . ASN A 1 112 ? 33.906 -24.844 -21.75 1 21.92 112 ASN A CA 1
ATOM 877 C C . ASN A 1 112 ? 33.406 -23.594 -22.438 1 21.92 112 ASN A C 1
ATOM 879 O O . ASN A 1 112 ? 32.188 -23.312 -22.422 1 21.92 112 ASN A O 1
ATOM 883 N N . GLN A 1 113 ? 34.312 -22.609 -22.703 1 24.11 113 GLN A N 1
ATOM 884 C CA . GLN A 1 113 ? 34.344 -21.25 -23.25 1 24.11 113 GLN A CA 1
ATOM 885 C C . GLN A 1 113 ? 33.625 -21.203 -24.609 1 24.11 113 GLN A C 1
ATOM 887 O O . GLN A 1 113 ? 33.469 -20.125 -25.188 1 24.11 113 GLN A O 1
ATOM 892 N N . ASP A 1 114 ? 33.625 -22.328 -25.359 1 23.19 114 ASP A N 1
ATOM 893 C CA . ASP A 1 114 ? 33.688 -22.062 -26.781 1 23.19 114 ASP A CA 1
ATOM 894 C C . ASP A 1 114 ? 32.406 -21.344 -27.266 1 23.19 114 ASP A C 1
ATOM 896 O O . ASP A 1 114 ? 32.375 -20.781 -28.359 1 23.19 114 ASP A O 1
ATOM 900 N N . THR A 1 115 ? 31.266 -21.891 -26.922 1 22.3 115 THR A N 1
ATOM 901 C CA . THR A 1 115 ? 30.234 -21.641 -27.938 1 22.3 115 THR A CA 1
ATOM 902 C C . THR A 1 115 ? 29.719 -20.219 -27.828 1 22.3 115 THR A C 1
ATOM 904 O O . THR A 1 115 ? 28.703 -19.969 -27.156 1 22.3 115 THR A O 1
ATOM 907 N N . ILE A 1 116 ? 30.625 -19.234 -27.484 1 23.7 116 ILE A N 1
ATOM 908 C CA . ILE A 1 116 ? 30.047 -17.906 -27.344 1 23.7 116 ILE A CA 1
ATOM 909 C C . ILE A 1 116 ? 29.406 -17.484 -28.656 1 23.7 116 ILE A C 1
ATOM 911 O O . ILE A 1 116 ? 30.094 -17.297 -29.672 1 23.7 116 ILE A O 1
ATOM 915 N N . VAL A 1 117 ? 28.297 -18.031 -29.016 1 23.28 117 VAL A N 1
ATOM 916 C CA . VAL A 1 117 ? 27.594 -17.484 -30.172 1 23.28 117 VAL A CA 1
ATOM 917 C C . VAL A 1 117 ? 27.453 -15.977 -30.016 1 23.28 117 VAL A C 1
ATOM 919 O O . VAL A 1 117 ? 27.078 -15.484 -28.953 1 23.28 117 VAL A O 1
ATOM 922 N N . THR A 1 118 ? 28.25 -15.234 -30.688 1 22.8 118 THR A N 1
ATOM 923 C CA . THR A 1 118 ? 28.25 -13.781 -30.844 1 22.8 118 THR A CA 1
ATOM 924 C C . THR A 1 118 ? 26.828 -13.242 -30.984 1 22.8 118 THR A C 1
ATOM 926 O O . THR A 1 118 ? 26.047 -13.758 -31.781 1 22.8 118 THR A O 1
ATOM 929 N N . ARG A 1 119 ? 26.344 -12.602 -29.922 1 24.12 119 ARG A N 1
ATOM 930 C CA . ARG A 1 119 ? 25.062 -11.922 -29.75 1 24.12 119 ARG A CA 1
ATOM 931 C C . ARG A 1 119 ? 24.859 -10.859 -30.828 1 24.12 119 ARG A C 1
ATOM 933 O O . ARG A 1 119 ? 25.609 -9.883 -30.906 1 24.12 119 ARG A O 1
ATOM 940 N N . GLY A 1 120 ? 24.5 -11.227 -32.031 1 22 120 GLY A N 1
ATOM 941 C CA . GLY A 1 120 ? 24.031 -10.18 -32.938 1 22 120 GLY A CA 1
ATOM 942 C C . GLY A 1 120 ? 23.062 -9.219 -32.281 1 22 120 GLY A C 1
ATOM 943 O O . GLY A 1 120 ? 22.516 -9.523 -31.219 1 22 120 GLY A O 1
ATOM 944 N N . ASN A 1 121 ? 23.141 -7.887 -32.719 1 23.73 121 ASN A N 1
ATOM 945 C CA . ASN A 1 121 ? 22.469 -6.664 -32.312 1 23.73 121 ASN A CA 1
ATOM 946 C C . ASN A 1 121 ? 20.953 -6.852 -32.25 1 23.73 121 ASN A C 1
ATOM 948 O O . ASN A 1 121 ? 20.266 -6.672 -33.25 1 23.73 121 ASN A O 1
ATOM 952 N N . LEU A 1 122 ? 20.5 -7.898 -31.625 1 24.36 122 LEU A N 1
ATOM 953 C CA . LEU A 1 122 ? 19.047 -7.938 -31.578 1 24.36 122 LEU A CA 1
ATOM 954 C C . LEU A 1 122 ? 18.5 -6.773 -30.75 1 24.36 122 LEU A C 1
ATOM 956 O O . LEU A 1 122 ? 18.562 -6.793 -29.531 1 24.36 122 LEU A O 1
ATOM 960 N N . ASP A 1 123 ? 18.734 -5.531 -31.188 1 26.52 123 ASP A N 1
ATOM 961 C CA . ASP A 1 123 ? 18.125 -4.348 -30.594 1 26.52 123 ASP A CA 1
ATOM 962 C C . ASP A 1 123 ? 16.641 -4.562 -30.359 1 26.52 123 ASP A C 1
ATOM 964 O O . ASP A 1 123 ? 15.883 -3.602 -30.188 1 26.52 123 ASP A O 1
ATOM 968 N N . GLY A 1 124 ? 16.141 -5.648 -30.859 1 25.27 124 GLY A N 1
ATOM 969 C CA . GLY A 1 124 ? 14.695 -5.582 -30.766 1 25.27 124 GLY A CA 1
ATOM 970 C C . GLY A 1 124 ? 14.195 -5.461 -29.344 1 25.27 124 GLY A C 1
ATOM 971 O O . GLY A 1 124 ? 14.859 -5.898 -28.406 1 25.27 124 GLY A O 1
ATOM 972 N N . LYS A 1 125 ? 13.422 -4.355 -29.094 1 28.33 125 LYS A N 1
ATOM 973 C CA . LYS A 1 125 ? 12.703 -4.109 -27.844 1 28.33 125 LYS A CA 1
ATOM 974 C C . LYS A 1 125 ? 12.141 -5.41 -27.266 1 28.33 125 LYS A C 1
ATOM 976 O O . LYS A 1 125 ? 11.398 -6.125 -27.953 1 28.33 125 LYS A O 1
ATOM 981 N N . PRO A 1 126 ? 13 -5.98 -26.453 1 24.83 126 PRO A N 1
ATOM 982 C CA . PRO A 1 126 ? 12.328 -7.148 -25.891 1 24.83 126 PRO A CA 1
ATOM 983 C C . PRO A 1 126 ? 10.914 -6.84 -25.406 1 24.83 126 PRO A C 1
ATOM 985 O O . PRO A 1 126 ? 10.727 -5.984 -24.531 1 24.83 126 PRO A O 1
ATOM 988 N N . LYS A 1 127 ? 9.875 -6.715 -26.281 1 28.58 127 LYS A N 1
ATOM 989 C CA . LYS A 1 127 ? 8.5 -6.73 -25.781 1 28.58 127 LYS A CA 1
ATOM 990 C C . LYS A 1 127 ? 8.367 -7.676 -24.594 1 28.58 127 LYS A C 1
ATOM 992 O O . LYS A 1 127 ? 8.852 -8.812 -24.625 1 28.58 127 LYS A O 1
ATOM 997 N N . VAL A 1 128 ? 8.367 -7.098 -23.422 1 29.52 128 VAL A N 1
ATOM 998 C CA . VAL A 1 128 ? 7.961 -7.859 -22.25 1 29.52 128 VAL A CA 1
ATOM 999 C C . VAL A 1 128 ? 7.023 -8.992 -22.656 1 29.52 128 VAL A C 1
ATOM 1001 O O . VAL A 1 128 ? 5.938 -8.742 -23.188 1 29.52 128 VAL A O 1
ATOM 1004 N N . ALA A 1 129 ? 7.609 -9.992 -23.234 1 29.16 129 ALA A N 1
ATOM 1005 C CA . ALA A 1 129 ? 6.969 -11.242 -23.641 1 29.16 129 ALA A CA 1
ATOM 1006 C C . ALA A 1 129 ? 5.98 -11.727 -22.578 1 29.16 129 ALA A C 1
ATOM 1008 O O . ALA A 1 129 ? 6.383 -12.219 -21.516 1 29.16 129 ALA A O 1
ATOM 1009 N N . ASN A 1 130 ? 4.926 -10.898 -22.406 1 30.19 130 ASN A N 1
ATOM 1010 C CA . ASN A 1 130 ? 3.805 -11.391 -21.625 1 30.19 130 ASN A CA 1
ATOM 1011 C C . ASN A 1 130 ? 3.588 -12.883 -21.828 1 30.19 130 ASN A C 1
ATOM 1013 O O . ASN A 1 130 ? 4.125 -13.469 -22.781 1 30.19 130 ASN A O 1
ATOM 1017 N N . SER A 1 131 ? 2.439 -13.352 -21.281 1 31.47 131 SER A N 1
ATOM 1018 C CA . SER A 1 131 ? 1.908 -14.695 -21.078 1 31.47 131 SER A CA 1
ATOM 1019 C C . SER A 1 131 ? 1.76 -15.445 -22.406 1 31.47 131 SER A C 1
ATOM 1021 O O . SER A 1 131 ? 1.049 -14.992 -23.297 1 31.47 131 SER A O 1
ATOM 1023 N N . VAL A 1 132 ? 2.865 -15.969 -22.812 1 32.84 132 VAL A N 1
ATOM 1024 C CA . VAL A 1 132 ? 2.674 -16.859 -23.938 1 32.84 132 VAL A CA 1
ATOM 1025 C C . VAL A 1 132 ? 1.412 -17.703 -23.734 1 32.84 132 VAL A C 1
ATOM 1027 O O . VAL A 1 132 ? 1.235 -18.312 -22.672 1 32.84 132 VAL A O 1
ATOM 1030 N N . PRO A 1 133 ? 0.357 -17.406 -24.422 1 33.31 133 PRO A N 1
ATOM 1031 C CA . PRO A 1 133 ? -0.844 -18.234 -24.359 1 33.31 133 PRO A CA 1
ATOM 1032 C C . PRO A 1 133 ? -0.525 -19.734 -24.359 1 33.31 133 PRO A C 1
ATOM 1034 O O . PRO A 1 133 ? 0.432 -20.172 -25 1 33.31 133 PRO A O 1
ATOM 1037 N N . LEU A 1 134 ? -0.774 -20.406 -23.25 1 38.75 134 LEU A N 1
ATOM 1038 C CA . LEU A 1 134 ? -0.886 -21.859 -23.281 1 38.75 134 LEU A CA 1
ATOM 1039 C C . LEU A 1 134 ? -1.188 -22.359 -24.688 1 38.75 134 LEU A C 1
ATOM 1041 O O . LEU A 1 134 ? -1.632 -21.578 -25.531 1 38.75 134 LEU A O 1
ATOM 1045 N N . ASP A 1 135 ? -0.986 -23.594 -24.812 1 48.28 135 ASP A N 1
ATOM 1046 C CA . ASP A 1 135 ? -1.215 -24.344 -26.047 1 48.28 135 ASP A CA 1
ATOM 1047 C C . ASP A 1 135 ? -2.596 -24.047 -26.625 1 48.28 135 ASP A C 1
ATOM 1049 O O . ASP A 1 135 ? -3.613 -24.266 -25.969 1 48.28 135 ASP A O 1
ATOM 1053 N N . GLU A 1 136 ? -2.611 -23.141 -27.453 1 55.31 136 GLU A N 1
ATOM 1054 C CA . GLU A 1 136 ? -3.775 -22.797 -28.266 1 55.31 136 GLU A CA 1
ATOM 1055 C C . GLU A 1 136 ? -4.684 -24.016 -28.469 1 55.31 136 GLU A C 1
ATOM 1057 O O . GLU A 1 136 ? -5.906 -23.875 -28.516 1 55.31 136 GLU A O 1
ATOM 1062 N N . TYR A 1 137 ? -4.023 -25.125 -28.344 1 55.66 137 TYR A N 1
ATOM 1063 C CA . TYR A 1 137 ? -4.797 -26.328 -28.625 1 55.66 137 TYR A CA 1
ATOM 1064 C C . TYR A 1 137 ? -5.742 -26.641 -27.484 1 55.66 137 TYR A C 1
ATOM 1066 O O . TYR A 1 137 ? -6.945 -26.828 -27.688 1 55.66 137 TYR A O 1
ATOM 1074 N N . ASP A 1 138 ? -5.25 -26.75 -26.344 1 60.72 138 ASP A N 1
ATOM 1075 C CA . ASP A 1 138 ? -6.09 -27.094 -25.203 1 60.72 138 ASP A CA 1
ATOM 1076 C C . ASP A 1 138 ? -7.102 -25.984 -24.922 1 60.72 138 ASP A C 1
ATOM 1078 O O . ASP A 1 138 ? -8.234 -26.266 -24.531 1 60.72 138 ASP A O 1
ATOM 1082 N N . ALA A 1 139 ? -6.637 -24.844 -25.156 1 67.25 139 ALA A N 1
ATOM 1083 C CA . ALA A 1 139 ? -7.547 -23.719 -25 1 67.25 139 ALA A CA 1
ATOM 1084 C C . ALA A 1 139 ? -8.703 -23.812 -26 1 67.25 139 ALA A C 1
ATOM 1086 O O . ALA A 1 139 ? -9.859 -23.578 -25.625 1 67.25 139 ALA A O 1
ATOM 1087 N N . LYS A 1 140 ? -8.336 -24.172 -27.25 1 65 140 LYS A N 1
ATOM 1088 C CA . LYS A 1 140 ? -9.359 -24.328 -28.281 1 65 140 LYS A CA 1
ATOM 1089 C C . LYS A 1 140 ? -10.32 -25.469 -27.922 1 65 140 LYS A C 1
ATOM 1091 O O . LYS A 1 140 ? -11.531 -25.344 -28.125 1 65 140 LYS A O 1
ATOM 1096 N N . LEU A 1 141 ? -9.695 -26.375 -27.344 1 63.94 141 LEU A N 1
ATOM 1097 C CA . LEU A 1 141 ? -10.5 -27.547 -27 1 63.94 141 LEU A CA 1
ATOM 1098 C C . LEU A 1 141 ? -11.43 -27.234 -25.828 1 63.94 141 LEU A C 1
ATOM 1100 O O . LEU A 1 141 ? -12.57 -27.688 -25.781 1 63.94 141 LEU A O 1
ATOM 1104 N N . ALA A 1 142 ? -10.945 -26.344 -24.922 1 65.94 142 ALA A N 1
ATOM 1105 C CA . ALA A 1 142 ? -11.68 -26.109 -23.672 1 65.94 142 ALA A CA 1
ATOM 1106 C C . ALA A 1 142 ? -12.445 -24.781 -23.734 1 65.94 142 ALA A C 1
ATOM 1108 O O . ALA A 1 142 ? -13.086 -24.391 -22.75 1 65.94 142 ALA A O 1
ATOM 1109 N N . ALA A 1 143 ? -12.297 -24.031 -24.734 1 60.97 143 ALA A N 1
ATOM 1110 C CA . ALA A 1 143 ? -12.867 -22.688 -24.875 1 60.97 143 ALA A CA 1
ATOM 1111 C C . ALA A 1 143 ? -14.328 -22.672 -24.453 1 60.97 143 ALA A C 1
ATOM 1113 O O . ALA A 1 143 ? -14.781 -21.719 -23.812 1 60.97 143 ALA A O 1
ATOM 1114 N N . GLY A 1 144 ? -15.023 -23.672 -24.734 1 55 144 GLY A N 1
ATOM 1115 C CA . GLY A 1 144 ? -16.422 -23.703 -24.375 1 55 144 GLY A CA 1
ATOM 1116 C C . GLY A 1 144 ? -16.656 -24.109 -22.922 1 55 144 GLY A C 1
ATOM 1117 O O . GLY A 1 144 ? -17.781 -24.031 -22.422 1 55 144 GLY A O 1
ATOM 1118 N N . ASP A 1 145 ? -15.562 -24.391 -22.281 1 60.91 145 ASP A N 1
ATOM 1119 C CA . ASP A 1 145 ? -15.734 -24.984 -20.953 1 60.91 145 ASP A CA 1
ATOM 1120 C C . ASP A 1 145 ? -15.273 -24.016 -19.875 1 60.91 145 ASP A C 1
ATOM 1122 O O . ASP A 1 145 ? -15.445 -24.281 -18.672 1 60.91 145 ASP A O 1
ATOM 1126 N N . VAL A 1 146 ? -14.617 -23.109 -20.266 1 60.28 146 VAL A N 1
ATOM 1127 C CA . VAL A 1 146 ? -14.117 -22.141 -19.281 1 60.28 146 VAL A CA 1
ATOM 1128 C C . VAL A 1 146 ? -15.273 -21.297 -18.766 1 60.28 146 VAL A C 1
ATOM 1130 O O . VAL A 1 146 ? -16.078 -20.781 -19.547 1 60.28 146 VAL A O 1
ATOM 1133 N N . ALA A 1 147 ? -15.539 -21.344 -17.516 1 57.22 147 ALA A N 1
ATOM 1134 C CA . ALA A 1 147 ? -16.625 -20.609 -16.875 1 57.22 147 ALA A CA 1
ATOM 1135 C C . ALA A 1 147 ? -16.531 -19.109 -17.188 1 57.22 147 ALA A C 1
ATOM 1137 O O . ALA A 1 147 ? -15.461 -18.516 -17.031 1 57.22 147 ALA A O 1
ATOM 1138 N N . ASP A 1 148 ? -17.312 -18.625 -18.156 1 54.25 148 ASP A N 1
ATOM 1139 C CA . ASP A 1 148 ? -17.359 -17.188 -18.391 1 54.25 148 ASP A CA 1
ATOM 1140 C C . ASP A 1 148 ? -18.438 -16.531 -17.516 1 54.25 148 ASP A C 1
ATOM 1142 O O . ASP A 1 148 ? -19.547 -17.062 -17.391 1 54.25 148 ASP A O 1
ATOM 1146 N N . ALA A 1 149 ? -18.047 -15.656 -16.688 1 51.53 149 ALA A N 1
ATOM 1147 C CA . ALA A 1 149 ? -19 -14.875 -15.906 1 51.53 149 ALA A CA 1
ATOM 1148 C C . ALA A 1 149 ? -19.984 -14.156 -16.828 1 51.53 149 ALA A C 1
ATOM 1150 O O . ALA A 1 149 ? -19.578 -13.391 -17.703 1 51.53 149 ALA A O 1
ATOM 1151 N N . LYS A 1 150 ? -21.281 -14.453 -16.906 1 47.53 150 LYS A N 1
ATOM 1152 C CA . LYS A 1 150 ? -22.328 -13.742 -17.609 1 47.53 150 LYS A CA 1
ATOM 1153 C C . LYS A 1 150 ? -22.422 -12.289 -17.156 1 47.53 150 LYS A C 1
ATOM 1155 O O . LYS A 1 150 ? -22.422 -12.016 -15.945 1 47.53 150 LYS A O 1
ATOM 1160 N N . ALA A 1 151 ? -22.125 -11.344 -18.031 1 45.06 151 ALA A N 1
ATOM 1161 C CA . ALA A 1 151 ? -22.312 -9.914 -17.766 1 45.06 151 ALA A CA 1
ATOM 1162 C C . ALA A 1 151 ? -23.703 -9.641 -17.188 1 45.06 151 ALA A C 1
ATOM 1164 O O . ALA A 1 151 ? -24.719 -9.805 -17.859 1 45.06 151 ALA A O 1
ATOM 1165 N N . GLU A 1 152 ? -24 -9.898 -15.945 1 49.41 152 GLU A N 1
ATOM 1166 C CA . GLU A 1 152 ? -25.359 -9.617 -15.477 1 49.41 152 GLU A CA 1
ATOM 1167 C C . GLU A 1 152 ? -25.562 -8.125 -15.266 1 49.41 152 GLU A C 1
ATOM 1169 O O . GLU A 1 152 ? -24.641 -7.41 -14.859 1 49.41 152 GLU A O 1
ATOM 1174 N N . ASP A 1 153 ? -26.609 -7.531 -15.82 1 49.41 153 ASP A N 1
ATOM 1175 C CA . ASP A 1 153 ? -27.188 -6.195 -15.688 1 49.41 153 ASP A CA 1
ATOM 1176 C C . ASP A 1 153 ? -27.125 -5.711 -14.242 1 49.41 153 ASP A C 1
ATOM 1178 O O . ASP A 1 153 ? -27.188 -4.504 -13.984 1 49.41 153 ASP A O 1
ATOM 1182 N N . ASP A 1 154 ? -27.109 -6.629 -13.312 1 56.09 154 ASP A N 1
ATOM 1183 C CA . ASP A 1 154 ? -27.234 -6.242 -11.914 1 56.09 154 ASP A CA 1
ATOM 1184 C C . ASP A 1 154 ? -25.859 -6.227 -11.234 1 56.09 154 ASP A C 1
ATOM 1186 O O . ASP A 1 154 ? -25.75 -6.52 -10.047 1 56.09 154 ASP A O 1
ATOM 1190 N N . ALA A 1 155 ? -24.891 -5.762 -12 1 58.94 155 ALA A N 1
ATOM 1191 C CA . ALA A 1 155 ? -23.469 -5.883 -11.68 1 58.94 155 ALA A CA 1
ATOM 1192 C C . ALA A 1 155 ? -23.094 -5.012 -10.484 1 58.94 155 ALA A C 1
ATOM 1194 O O . ALA A 1 155 ? -22.281 -5.41 -9.648 1 58.94 155 ALA A O 1
ATOM 1195 N N . MET A 1 156 ? -23.781 -3.961 -10.344 1 63.09 156 MET A N 1
ATOM 1196 C CA . MET A 1 156 ? -23.422 -3.1 -9.219 1 63.09 156 MET A CA 1
ATOM 1197 C C . MET A 1 156 ? -23.922 -3.689 -7.906 1 63.09 156 MET A C 1
ATOM 1199 O O . MET A 1 156 ? -23.219 -3.641 -6.895 1 63.09 156 MET A O 1
ATOM 1203 N N . ASP A 1 157 ? -25.062 -4.258 -7.926 1 69.12 157 ASP A N 1
ATOM 1204 C CA . ASP A 1 157 ? -25.656 -4.793 -6.707 1 69.12 157 ASP A CA 1
ATOM 1205 C C . ASP A 1 157 ? -24.906 -6.039 -6.23 1 69.12 157 ASP A C 1
ATOM 1207 O O . ASP A 1 157 ? -24.875 -6.328 -5.031 1 69.12 157 ASP A O 1
ATOM 1211 N N . ARG A 1 158 ? -24.25 -6.566 -7.113 1 71.06 158 ARG A N 1
ATOM 1212 C CA . ARG A 1 158 ? -23.484 -7.762 -6.77 1 71.06 158 ARG A CA 1
ATOM 1213 C C . ARG A 1 158 ? -22.016 -7.43 -6.551 1 71.06 158 ARG A C 1
ATOM 1215 O O . ARG A 1 158 ? -21.203 -8.32 -6.266 1 71.06 158 ARG A O 1
ATOM 1222 N N . GLY A 1 159 ? -21.812 -6.184 -6.707 1 82 159 GLY A N 1
ATOM 1223 C CA . GLY A 1 159 ? -20.453 -5.723 -6.539 1 82 159 GLY A CA 1
ATOM 1224 C C . GLY A 1 159 ? -20.281 -4.75 -5.391 1 82 159 GLY A C 1
ATOM 1225 O O . GLY A 1 159 ? -20.359 -5.141 -4.223 1 82 159 GLY A O 1
ATOM 1226 N N . ALA A 1 160 ? -20.219 -3.545 -5.699 1 83.81 160 ALA A N 1
ATOM 1227 C CA . ALA A 1 160 ? -19.844 -2.516 -4.73 1 83.81 160 ALA A CA 1
ATOM 1228 C C . ALA A 1 160 ? -20.984 -2.266 -3.738 1 83.81 160 ALA A C 1
ATOM 1230 O O . ALA A 1 160 ? -20.75 -1.81 -2.617 1 83.81 160 ALA A O 1
ATOM 1231 N N . ASN A 1 161 ? -22.203 -2.576 -4.066 1 87.75 161 ASN A N 1
ATOM 1232 C CA . ASN A 1 161 ? -23.328 -2.262 -3.205 1 87.75 161 ASN A CA 1
ATOM 1233 C C . ASN A 1 161 ? -23.688 -3.434 -2.295 1 87.75 161 ASN A C 1
ATOM 1235 O O . ASN A 1 161 ? -24.656 -3.365 -1.536 1 87.75 161 ASN A O 1
ATOM 1239 N N . ARG A 1 162 ? -22.891 -4.496 -2.338 1 91.38 162 ARG A N 1
ATOM 1240 C CA . ARG A 1 162 ? -23.062 -5.578 -1.377 1 91.38 162 ARG A CA 1
ATOM 1241 C C . ARG A 1 162 ? -22.906 -5.074 0.052 1 91.38 162 ARG A C 1
ATOM 1243 O O . ARG A 1 162 ? -22.25 -4.051 0.284 1 91.38 162 ARG A O 1
ATOM 1250 N N . PRO A 1 163 ? -23.625 -5.812 0.949 1 94.06 163 PRO A N 1
ATOM 1251 C CA . PRO A 1 163 ? -23.328 -5.465 2.34 1 94.06 163 PRO A CA 1
ATOM 1252 C C . PRO A 1 163 ? -21.828 -5.461 2.643 1 94.06 163 PRO A C 1
ATOM 1254 O O . PRO A 1 163 ? -21.078 -6.285 2.102 1 94.06 163 PRO A O 1
ATOM 1257 N N . PRO A 1 164 ? -21.406 -4.539 3.438 1 95.56 164 PRO A N 1
ATOM 1258 C CA . PRO A 1 164 ? -19.984 -4.492 3.76 1 95.56 164 PRO A CA 1
ATOM 1259 C C . PRO A 1 164 ? -19.453 -5.812 4.32 1 95.56 164 PRO A C 1
ATOM 1261 O O . PRO A 1 164 ? -20.156 -6.469 5.105 1 95.56 164 PRO A O 1
ATOM 1264 N N . PRO A 1 165 ? -18.266 -6.145 3.875 1 96.38 165 PRO A N 1
ATOM 1265 C CA . PRO A 1 165 ? -17.672 -7.383 4.383 1 96.38 165 PRO A CA 1
ATOM 1266 C C . PRO A 1 165 ? -17.406 -7.336 5.887 1 96.38 165 PRO A C 1
ATOM 1268 O O . PRO A 1 165 ? -17.188 -6.262 6.445 1 96.38 165 PRO A O 1
ATOM 1271 N N . VAL A 1 166 ? -17.5 -8.445 6.516 1 97.31 166 VAL A N 1
ATOM 1272 C CA . VAL A 1 166 ? -17.156 -8.602 7.926 1 97.31 166 VAL A CA 1
ATOM 1273 C C . VAL A 1 166 ? -15.812 -9.328 8.047 1 97.31 166 VAL A C 1
ATOM 1275 O O . VAL A 1 166 ? -15.711 -10.508 7.711 1 97.31 166 VAL A O 1
ATOM 1278 N N . ASN A 1 167 ? -14.812 -8.688 8.555 1 97.94 167 ASN A N 1
ATOM 1279 C CA . ASN A 1 167 ? -13.453 -9.227 8.586 1 97.94 167 ASN A CA 1
ATOM 1280 C C . ASN A 1 167 ? -13.023 -9.562 10.008 1 97.94 167 ASN A C 1
ATOM 1282 O O . ASN A 1 167 ? -13.508 -8.961 10.969 1 97.94 167 ASN A O 1
ATOM 1286 N N . SER A 1 168 ? -12.117 -10.5 10.102 1 97.94 168 SER A N 1
ATOM 1287 C CA . SER A 1 168 ? -11.531 -10.883 11.375 1 97.94 168 SER A CA 1
ATOM 1288 C C . SER A 1 168 ? -10.5 -9.867 11.844 1 97.94 168 SER A C 1
ATOM 1290 O O . SER A 1 168 ? -9.781 -9.281 11.023 1 97.94 168 SER A O 1
ATOM 1292 N N . GLU A 1 169 ? -10.367 -9.719 13.133 1 96.25 169 GLU A N 1
ATOM 1293 C CA . GLU A 1 169 ? -9.344 -8.844 13.719 1 96.25 169 GLU A CA 1
ATOM 1294 C C . GLU A 1 169 ? -7.996 -9.555 13.797 1 96.25 169 GLU A C 1
ATOM 1296 O O . GLU A 1 169 ? -6.98 -8.93 14.109 1 96.25 169 GLU A O 1
ATOM 1301 N N . THR A 1 170 ? -7.965 -10.758 13.43 1 96.44 170 THR A N 1
ATOM 1302 C CA . THR A 1 170 ? -6.777 -11.586 13.625 1 96.44 170 THR A CA 1
ATOM 1303 C C . THR A 1 170 ? -5.707 -11.242 12.594 1 96.44 170 THR A C 1
ATOM 1305 O O . THR A 1 170 ? -5.973 -11.258 11.391 1 96.44 170 THR A O 1
ATOM 1308 N N . LEU A 1 171 ? -4.543 -10.898 13.078 1 96.38 171 LEU A N 1
ATOM 1309 C CA . LEU A 1 171 ? -3.312 -10.844 12.289 1 96.38 171 LEU A CA 1
ATOM 1310 C C . LEU A 1 171 ? -2.381 -12 12.656 1 96.38 171 LEU A C 1
ATOM 1312 O O . LEU A 1 171 ? -2.08 -12.203 13.836 1 96.38 171 LEU A O 1
ATOM 1316 N N . PRO A 1 172 ? -1.951 -12.75 11.719 1 97.56 172 PRO A N 1
ATOM 1317 C CA . PRO A 1 172 ? -1.165 -13.945 12.047 1 97.56 172 PRO A CA 1
ATOM 1318 C C . PRO A 1 172 ? 0.292 -13.617 12.367 1 97.56 172 PRO A C 1
ATOM 1320 O O . PRO A 1 172 ? 1.197 -14.07 11.656 1 97.56 172 PRO A O 1
ATOM 1323 N N . LEU A 1 173 ? 0.506 -12.898 13.469 1 95.94 173 LEU A N 1
ATOM 1324 C CA . LEU A 1 173 ? 1.83 -12.477 13.914 1 95.94 173 LEU A CA 1
ATOM 1325 C C . LEU A 1 173 ? 2.143 -13.016 15.305 1 95.94 173 LEU A C 1
ATOM 1327 O O . LEU A 1 173 ? 1.251 -13.117 16.156 1 95.94 173 LEU A O 1
ATOM 1331 N N . PRO A 1 174 ? 3.357 -13.344 15.594 1 95.38 174 PRO A N 1
ATOM 1332 C CA . PRO A 1 174 ? 4.516 -13.328 14.695 1 95.38 174 PRO A CA 1
ATOM 1333 C C . PRO A 1 174 ? 4.434 -14.391 13.602 1 95.38 174 PRO A C 1
ATOM 1335 O O . PRO A 1 174 ? 3.99 -15.516 13.859 1 95.38 174 PRO A O 1
ATOM 1338 N N . TRP A 1 175 ? 4.871 -14.062 12.508 1 97.62 175 TRP A N 1
ATOM 1339 C CA . TRP A 1 175 ? 4.801 -14.953 11.352 1 97.62 175 TRP A CA 1
ATOM 1340 C C . TRP A 1 175 ? 5.859 -16.047 11.438 1 97.62 175 TRP A C 1
ATOM 1342 O O . TRP A 1 175 ? 7.031 -15.758 11.695 1 97.62 175 TRP A O 1
ATOM 1352 N N . LYS A 1 176 ? 5.434 -17.234 11.203 1 98 176 LYS A N 1
ATOM 1353 C CA . LYS A 1 176 ? 6.352 -18.375 11.281 1 98 176 LYS A CA 1
ATOM 1354 C C . LYS A 1 176 ? 6.238 -19.25 10.039 1 98 176 LYS A C 1
ATOM 1356 O O . LYS A 1 176 ? 6.934 -20.266 9.922 1 98 176 LYS A O 1
ATOM 1361 N N . GLY A 1 177 ? 5.379 -18.906 9.141 1 98.12 177 GLY A N 1
ATOM 1362 C CA . GLY A 1 177 ? 5.148 -19.703 7.949 1 98.12 177 GLY A CA 1
ATOM 1363 C C . GLY A 1 177 ? 6.012 -19.297 6.773 1 98.12 177 GLY A C 1
ATOM 1364 O O . GLY A 1 177 ? 7.023 -18.609 6.953 1 98.12 177 GLY A O 1
ATOM 1365 N N . ARG A 1 178 ? 5.695 -19.812 5.602 1 98.44 178 ARG A N 1
ATOM 1366 C CA . ARG A 1 178 ? 6.359 -19.438 4.359 1 98.44 178 ARG A CA 1
ATOM 1367 C C . ARG A 1 178 ? 5.445 -18.578 3.49 1 98.44 178 ARG A C 1
ATOM 1369 O O . ARG A 1 178 ? 4.281 -18.938 3.27 1 98.44 178 ARG A O 1
ATOM 1376 N N . LEU A 1 179 ? 6.016 -17.453 3.121 1 98.75 179 LEU A N 1
ATOM 1377 C CA . LEU A 1 179 ? 5.367 -16.719 2.043 1 98.75 179 LEU A CA 1
ATOM 1378 C C . LEU A 1 179 ? 5.934 -17.125 0.688 1 98.75 179 LEU A C 1
ATOM 1380 O O . LEU A 1 179 ? 7.141 -17.328 0.553 1 98.75 179 LEU A O 1
ATOM 1384 N N . GLY A 1 180 ? 5.059 -17.312 -0.282 1 98.75 180 GLY A N 1
ATOM 1385 C CA . GLY A 1 180 ? 5.5 -17.656 -1.625 1 98.75 180 GLY A CA 1
ATOM 1386 C C . GLY A 1 180 ? 4.848 -16.797 -2.699 1 98.75 180 GLY A C 1
ATOM 1387 O O . GLY A 1 180 ? 4.004 -15.953 -2.402 1 98.75 180 GLY A O 1
ATOM 1388 N N . TYR A 1 181 ? 5.344 -16.953 -3.91 1 98.75 181 TYR A N 1
ATOM 1389 C CA . TYR A 1 181 ? 4.789 -16.281 -5.086 1 98.75 181 TYR A CA 1
ATOM 1390 C C . TYR A 1 181 ? 4.727 -17.25 -6.27 1 98.75 181 TYR A C 1
ATOM 1392 O O . TYR A 1 181 ? 5.281 -18.344 -6.215 1 98.75 181 TYR A O 1
ATOM 1400 N N . ALA A 1 182 ? 4.098 -16.797 -7.348 1 97.44 182 ALA A N 1
ATOM 1401 C CA . ALA A 1 182 ? 3.764 -17.734 -8.414 1 97.44 182 ALA A CA 1
ATOM 1402 C C . ALA A 1 182 ? 4.629 -17.5 -9.648 1 97.44 182 ALA A C 1
ATOM 1404 O O . ALA A 1 182 ? 4.676 -16.375 -10.172 1 97.44 182 ALA A O 1
ATOM 1405 N N . CYS A 1 183 ? 5.348 -18.469 -10.109 1 91.75 183 CYS A N 1
ATOM 1406 C CA . CYS A 1 183 ? 5.781 -18.734 -11.469 1 91.75 183 CYS A CA 1
ATOM 1407 C C . CYS A 1 183 ? 7.043 -17.953 -11.812 1 91.75 183 CYS A C 1
ATOM 1409 O O . CYS A 1 183 ? 8.047 -18.531 -12.219 1 91.75 183 CYS A O 1
ATOM 1411 N N . LEU A 1 184 ? 6.953 -16.594 -11.625 1 94.69 184 LEU A N 1
ATOM 1412 C CA . LEU A 1 184 ? 8 -15.758 -12.195 1 94.69 184 LEU A CA 1
ATOM 1413 C C . LEU A 1 184 ? 8.609 -14.852 -11.133 1 94.69 184 LEU A C 1
ATOM 1415 O O . LEU A 1 184 ? 7.891 -14.258 -10.328 1 94.69 184 LEU A O 1
ATOM 1419 N N . ASN A 1 185 ? 9.953 -14.898 -11.102 1 98.06 185 ASN A N 1
ATOM 1420 C CA . ASN A 1 185 ? 10.68 -13.875 -10.352 1 98.06 185 ASN A CA 1
ATOM 1421 C C . ASN A 1 185 ? 10.922 -12.633 -11.203 1 98.06 185 ASN A C 1
ATOM 1423 O O . ASN A 1 185 ? 11.664 -12.672 -12.18 1 98.06 185 ASN A O 1
ATOM 1427 N N . THR A 1 186 ? 10.383 -11.516 -10.828 1 98 186 THR A N 1
ATOM 1428 C CA . THR A 1 186 ? 10.383 -10.328 -11.68 1 98 186 THR A CA 1
ATOM 1429 C C . THR A 1 186 ? 11.789 -9.742 -11.797 1 98 186 THR A C 1
ATOM 1431 O O . THR A 1 186 ? 12.148 -9.195 -12.836 1 98 186 THR A O 1
ATOM 1434 N N . TYR A 1 187 ? 12.617 -9.797 -10.766 1 98.25 187 TYR A N 1
ATOM 1435 C CA . TYR A 1 187 ? 13.977 -9.281 -10.805 1 98.25 187 TYR A CA 1
ATOM 1436 C C . TYR A 1 187 ? 14.844 -10.094 -11.766 1 98.25 187 TYR A C 1
ATOM 1438 O O . TYR A 1 187 ? 15.539 -9.523 -12.617 1 98.25 187 TYR A O 1
ATOM 1446 N N . LEU A 1 188 ? 14.766 -11.398 -11.703 1 98.25 188 LEU A N 1
ATOM 1447 C CA . LEU A 1 188 ? 15.578 -12.297 -12.516 1 98.25 188 LEU A CA 1
ATOM 1448 C C . LEU A 1 188 ? 15.094 -12.305 -13.961 1 98.25 188 LEU A C 1
ATOM 1450 O O . LEU A 1 188 ? 15.891 -12.453 -14.883 1 98.25 188 LEU A O 1
ATOM 1454 N N . ARG A 1 189 ? 13.781 -12.172 -14.086 1 97.25 189 ARG A N 1
ATOM 1455 C CA . ARG A 1 189 ? 13.227 -12.148 -15.438 1 97.25 189 ARG A CA 1
ATOM 1456 C C . ARG A 1 189 ? 13.789 -10.984 -16.234 1 97.25 189 ARG A C 1
ATOM 1458 O O . ARG A 1 189 ? 13.93 -11.07 -17.453 1 97.25 189 ARG A O 1
ATOM 1465 N N . ASN A 1 190 ? 14.148 -9.945 -15.555 1 95.56 190 ASN A N 1
ATOM 1466 C CA . ASN A 1 190 ? 14.641 -8.742 -16.219 1 95.56 190 ASN A CA 1
ATOM 1467 C C . ASN A 1 190 ? 16.172 -8.703 -16.266 1 95.56 190 ASN A C 1
ATOM 1469 O O . ASN A 1 190 ? 16.75 -7.676 -16.594 1 95.56 190 ASN A O 1
ATOM 1473 N N . ALA A 1 191 ? 16.75 -9.75 -15.906 1 95.38 191 ALA A N 1
ATOM 1474 C CA . ALA A 1 191 ? 18.203 -9.852 -16.016 1 95.38 191 ALA A CA 1
ATOM 1475 C C . ALA A 1 191 ? 18.625 -10.156 -17.453 1 95.38 191 ALA A C 1
ATOM 1477 O O . ALA A 1 191 ? 17.812 -10.562 -18.266 1 95.38 191 ALA A O 1
ATOM 1478 N N . THR A 1 192 ? 19.953 -9.859 -17.719 1 92 192 THR A N 1
ATOM 1479 C CA . THR A 1 192 ? 20.547 -10.203 -19 1 92 192 THR A CA 1
ATOM 1480 C C . THR A 1 192 ? 21.766 -11.117 -18.812 1 92 192 THR A C 1
ATOM 1482 O O . THR A 1 192 ? 22.797 -10.68 -18.328 1 92 192 THR A O 1
ATOM 1485 N N . PRO A 1 193 ? 21.672 -12.391 -19.281 1 93.75 193 PRO A N 1
ATOM 1486 C CA . PRO A 1 193 ? 20.484 -13.016 -19.859 1 93.75 193 PRO A CA 1
ATOM 1487 C C . PRO A 1 193 ? 19.359 -13.211 -18.828 1 93.75 193 PRO A C 1
ATOM 1489 O O . PRO A 1 193 ? 19.641 -13.312 -17.641 1 93.75 193 PRO A O 1
ATOM 1492 N N . ALA A 1 194 ? 18.141 -13.352 -19.312 1 96.19 194 ALA A N 1
ATOM 1493 C CA . ALA A 1 194 ? 16.984 -13.523 -18.453 1 96.19 194 ALA A CA 1
ATOM 1494 C C . ALA A 1 194 ? 16.984 -14.891 -17.781 1 96.19 194 ALA A C 1
ATOM 1496 O O . ALA A 1 194 ? 17.406 -15.883 -18.391 1 96.19 194 ALA A O 1
ATOM 1497 N N . VAL A 1 195 ? 16.5 -14.961 -16.641 1 97.56 195 VAL A N 1
ATOM 1498 C CA . VAL A 1 195 ? 16.328 -16.203 -15.898 1 97.56 195 VAL A CA 1
ATOM 1499 C C . VAL A 1 195 ? 14.852 -16.406 -15.578 1 97.56 195 VAL A C 1
ATOM 1501 O O . VAL A 1 195 ? 14.234 -15.594 -14.891 1 97.56 195 VAL A O 1
ATOM 1504 N N . PHE A 1 196 ? 14.242 -17.422 -16.125 1 96.69 196 PHE A N 1
ATOM 1505 C CA . PHE A 1 196 ? 12.828 -17.688 -15.938 1 96.69 196 PHE A CA 1
ATOM 1506 C C . PHE A 1 196 ? 12.461 -19.078 -16.453 1 96.69 196 PHE A C 1
ATOM 1508 O O . PHE A 1 196 ? 13.297 -19.766 -17.047 1 96.69 196 PHE A O 1
ATOM 1515 N N . SER A 1 197 ? 11.281 -19.516 -16.125 1 96.75 197 SER A N 1
ATOM 1516 C CA . SER A 1 197 ? 10.906 -20.906 -16.406 1 96.75 197 SER A CA 1
ATOM 1517 C C . SER A 1 197 ? 9.586 -20.969 -17.172 1 96.75 197 SER A C 1
ATOM 1519 O O . SER A 1 197 ? 8.695 -21.734 -16.812 1 96.75 197 SER A O 1
ATOM 1521 N N . SER A 1 198 ? 9.484 -20.188 -18.219 1 95.44 198 SER A N 1
ATOM 1522 C CA . SER A 1 198 ? 8.242 -20.219 -19 1 95.44 198 SER A CA 1
ATOM 1523 C C . SER A 1 198 ? 8.508 -20 -20.484 1 95.44 198 SER A C 1
ATOM 1525 O O . SER A 1 198 ? 7.695 -19.391 -21.172 1 95.44 198 SER A O 1
ATOM 1527 N N . ARG A 1 199 ? 9.711 -20.359 -20.906 1 95.75 199 ARG A N 1
ATOM 1528 C CA . ARG A 1 199 ? 9.984 -20.344 -22.344 1 95.75 199 ARG A CA 1
ATOM 1529 C C . ARG A 1 199 ? 9.039 -21.266 -23.094 1 95.75 199 ARG A C 1
ATOM 1531 O O . ARG A 1 199 ? 8.828 -22.406 -22.672 1 95.75 199 ARG A O 1
ATOM 1538 N N . THR A 1 200 ? 8.508 -20.75 -24.094 1 93.81 200 THR A N 1
ATOM 1539 C CA . THR A 1 200 ? 7.539 -21.516 -24.875 1 93.81 200 THR A CA 1
ATOM 1540 C C . THR A 1 200 ? 7.664 -21.203 -26.359 1 93.81 200 THR A C 1
ATOM 1542 O O . THR A 1 200 ? 8.625 -20.562 -26.781 1 93.81 200 THR A O 1
ATOM 1545 N N . CYS A 1 201 ? 6.949 -21.953 -27.188 1 91.75 201 CYS A N 1
ATOM 1546 C CA . CYS A 1 201 ? 6.949 -21.734 -28.625 1 91.75 201 CYS A CA 1
ATOM 1547 C C . CYS A 1 201 ? 5.578 -22.031 -29.219 1 91.75 201 CYS A C 1
ATOM 1549 O O . CYS A 1 201 ? 4.66 -22.438 -28.5 1 91.75 201 CYS A O 1
ATOM 1551 N N . ARG A 1 202 ? 5.531 -21.719 -30.438 1 91.44 202 ARG A N 1
ATOM 1552 C CA . ARG A 1 202 ? 4.355 -22.109 -31.203 1 91.44 202 ARG A CA 1
ATOM 1553 C C . ARG A 1 202 ? 4.578 -23.438 -31.906 1 91.44 202 ARG A C 1
ATOM 1555 O O . ARG A 1 202 ? 5.719 -23.844 -32.125 1 91.44 202 ARG A O 1
ATOM 1562 N N . MET A 1 203 ? 3.463 -24.031 -32.312 1 90.31 203 MET A N 1
ATOM 1563 C CA . MET A 1 203 ? 3.549 -25.297 -33.031 1 90.31 203 MET A CA 1
ATOM 1564 C C . MET A 1 203 ? 4.312 -25.109 -34.344 1 90.31 203 MET A C 1
ATOM 1566 O O . MET A 1 203 ? 5.098 -25.984 -34.719 1 90.31 203 MET A O 1
ATOM 1570 N N . ALA A 1 204 ? 4.012 -24 -34.938 1 91.25 204 ALA A N 1
ATOM 1571 C CA . ALA A 1 204 ? 4.68 -23.703 -36.219 1 91.25 204 ALA A CA 1
ATOM 1572 C C . ALA A 1 204 ? 6.195 -23.672 -36.062 1 91.25 204 ALA A C 1
ATOM 1574 O O . ALA A 1 204 ? 6.934 -24.047 -36.969 1 91.25 204 ALA A O 1
ATOM 1575 N N . SER A 1 205 ? 6.59 -23.234 -34.875 1 93.25 205 SER A N 1
ATOM 1576 C CA . SER A 1 205 ? 8.023 -23.188 -34.594 1 93.25 205 SER A CA 1
ATOM 1577 C C . SER A 1 205 ? 8.617 -24.578 -34.5 1 93.25 205 SER A C 1
ATOM 1579 O O . SER A 1 205 ? 9.758 -24.797 -34.906 1 93.25 205 SER A O 1
ATOM 1581 N N . ILE A 1 206 ? 7.895 -25.516 -34 1 93.25 206 ILE A N 1
ATOM 1582 C CA . ILE A 1 206 ? 8.359 -26.906 -33.906 1 93.25 206 ILE A CA 1
ATOM 1583 C C . ILE A 1 206 ? 8.547 -27.469 -35.312 1 93.25 206 ILE A C 1
ATOM 1585 O O . ILE A 1 206 ? 9.57 -28.078 -35.594 1 93.25 206 ILE A O 1
ATOM 1589 N N . VAL A 1 207 ? 7.594 -27.188 -36.125 1 93 207 VAL A N 1
ATOM 1590 C CA . VAL A 1 207 ? 7.609 -27.703 -37.5 1 93 207 VAL A CA 1
ATOM 1591 C C . VAL A 1 207 ? 8.758 -27.047 -38.281 1 93 207 VAL A C 1
ATOM 1593 O O . VAL A 1 207 ? 9.461 -27.734 -39.031 1 93 207 VAL A O 1
ATOM 1596 N N . GLU A 1 208 ? 8.898 -25.781 -38 1 94.19 208 GLU A N 1
ATOM 1597 C CA . GLU A 1 208 ? 9.977 -25.062 -38.688 1 94.19 208 GLU A CA 1
ATOM 1598 C C . GLU A 1 208 ? 11.344 -25.594 -38.281 1 94.19 208 GLU A C 1
ATOM 1600 O O . GLU A 1 208 ? 12.25 -25.719 -39.094 1 94.19 208 GLU A O 1
ATOM 1605 N N . HIS A 1 209 ? 11.492 -25.984 -37.125 1 95.19 209 HIS A N 1
ATOM 1606 C CA . HIS A 1 209 ? 12.789 -26.391 -36.594 1 95.19 209 HIS A CA 1
ATOM 1607 C C . HIS A 1 209 ? 13.07 -27.859 -36.875 1 95.19 209 HIS A C 1
ATOM 1609 O O . HIS A 1 209 ? 14.062 -28.406 -36.406 1 95.19 209 HIS A O 1
ATOM 1615 N N . ARG A 1 210 ? 12.211 -28.469 -37.531 1 95.62 210 ARG A N 1
ATOM 1616 C CA . ARG A 1 210 ? 12.539 -29.781 -38.094 1 95.62 210 ARG A CA 1
ATOM 1617 C C . ARG A 1 210 ? 13.609 -29.656 -39.188 1 95.62 210 ARG A C 1
ATOM 1619 O O . ARG A 1 210 ? 14.266 -30.641 -39.5 1 95.62 210 ARG A O 1
ATOM 1626 N N . HIS A 1 211 ? 13.648 -28.422 -39.688 1 95.69 211 HIS A N 1
ATOM 1627 C CA . HIS A 1 211 ? 14.68 -28.141 -40.688 1 95.69 211 HIS A CA 1
ATOM 1628 C C . HIS A 1 211 ? 15.938 -27.594 -40 1 95.69 211 HIS A C 1
ATOM 1630 O O . HIS A 1 211 ? 15.859 -26.906 -38.969 1 95.69 211 HIS A O 1
ATOM 1636 N N . PRO A 1 212 ? 17.109 -27.906 -40.5 1 94.69 212 PRO A N 1
ATOM 1637 C CA . PRO A 1 212 ? 18.328 -27.344 -39.938 1 94.69 212 PRO A CA 1
ATOM 1638 C C . PRO A 1 212 ? 18.469 -25.844 -40.219 1 94.69 212 PRO A C 1
ATOM 1640 O O . PRO A 1 212 ? 17.875 -25.328 -41.156 1 94.69 212 PRO A O 1
ATOM 1643 N N . LEU A 1 213 ? 19.25 -25.234 -39.344 1 94.69 213 LEU A N 1
ATOM 1644 C CA . LEU A 1 213 ? 19.547 -23.828 -39.594 1 94.69 213 LEU A CA 1
ATOM 1645 C C . LEU A 1 213 ? 20.297 -23.641 -40.906 1 94.69 213 LEU A C 1
ATOM 1647 O O . LEU A 1 213 ? 20.984 -24.547 -41.375 1 94.69 213 LEU A O 1
ATOM 1651 N N . THR A 1 214 ? 20.172 -22.469 -41.438 1 93.75 214 THR A N 1
ATOM 1652 C CA . THR A 1 214 ? 20.906 -22.156 -42.688 1 93.75 214 THR A CA 1
ATOM 1653 C C . THR A 1 214 ? 22.406 -22.391 -42.469 1 93.75 214 THR A C 1
ATOM 1655 O O . THR A 1 214 ? 23.062 -22.969 -43.344 1 93.75 214 THR A O 1
ATOM 1658 N N . ASN A 1 215 ? 22.828 -21.891 -41.312 1 92.94 215 ASN A N 1
ATOM 1659 C CA . ASN A 1 215 ? 24.203 -22.172 -40.875 1 92.94 215 ASN A CA 1
ATOM 1660 C C . ASN A 1 215 ? 24.219 -22.953 -39.562 1 92.94 215 ASN A C 1
ATOM 1662 O O . ASN A 1 215 ? 24.203 -22.375 -38.469 1 92.94 215 ASN A O 1
ATOM 1666 N N . PRO A 1 216 ? 24.406 -24.203 -39.625 1 88.06 216 PRO A N 1
ATOM 1667 C CA . PRO A 1 216 ? 24.281 -25.047 -38.406 1 88.06 216 PRO A CA 1
ATOM 1668 C C . PRO A 1 216 ? 25.359 -24.766 -37.375 1 88.06 216 PRO A C 1
ATOM 1670 O O . PRO A 1 216 ? 25.219 -25.141 -36.219 1 88.06 216 PRO A O 1
ATOM 1673 N N . ASP A 1 217 ? 26.406 -24.078 -37.75 1 89.69 217 ASP A N 1
ATOM 1674 C CA . ASP A 1 217 ? 27.531 -23.859 -36.844 1 89.69 217 ASP A CA 1
ATOM 1675 C C . ASP A 1 217 ? 27.406 -22.516 -36.125 1 89.69 217 ASP A C 1
ATOM 1677 O O . ASP A 1 217 ? 28.25 -22.156 -35.312 1 89.69 217 ASP A O 1
ATOM 1681 N N . GLU A 1 218 ? 26.328 -21.844 -36.438 1 90.19 218 GLU A N 1
ATOM 1682 C CA . GLU A 1 218 ? 26.062 -20.562 -35.812 1 90.19 218 GLU A CA 1
ATOM 1683 C C . GLU A 1 218 ? 24.75 -20.562 -35.062 1 90.19 218 GLU A C 1
ATOM 1685 O O . GLU A 1 218 ? 23.859 -21.359 -35.344 1 90.19 218 GLU A O 1
ATOM 1690 N N . PRO A 1 219 ? 24.781 -19.703 -34.094 1 89.44 219 PRO A N 1
ATOM 1691 C CA . PRO A 1 219 ? 23.531 -19.656 -33.344 1 89.44 219 PRO A CA 1
ATOM 1692 C C . PRO A 1 219 ? 22.359 -19.141 -34.156 1 89.44 219 PRO A C 1
ATOM 1694 O O . PRO A 1 219 ? 22.547 -18.375 -35.125 1 89.44 219 PRO A O 1
ATOM 1697 N N . GLU A 1 220 ? 21.234 -19.547 -33.75 1 90.75 220 GLU A N 1
ATOM 1698 C CA . GLU A 1 220 ? 20 -19.094 -34.406 1 90.75 220 GLU A CA 1
ATOM 1699 C C . GLU A 1 220 ? 19.859 -17.578 -34.281 1 90.75 220 GLU A C 1
ATOM 1701 O O . GLU A 1 220 ? 20.234 -16.984 -33.281 1 90.75 220 GLU A O 1
ATOM 1706 N N . HIS A 1 221 ? 19.438 -17 -35.344 1 89.5 221 HIS A N 1
ATOM 1707 C CA . HIS A 1 221 ? 19.141 -15.57 -35.406 1 89.5 221 HIS A CA 1
ATOM 1708 C C . HIS A 1 221 ? 17.812 -15.32 -36.125 1 89.5 221 HIS A C 1
ATOM 1710 O O . HIS A 1 221 ? 17.516 -15.984 -37.125 1 89.5 221 HIS A O 1
ATOM 1716 N N . PRO A 1 222 ? 17.094 -14.453 -35.781 1 86.38 222 PRO A N 1
ATOM 1717 C CA . PRO A 1 222 ? 15.75 -14.258 -36.312 1 86.38 222 PRO A CA 1
ATOM 1718 C C . PRO A 1 222 ? 15.758 -13.914 -37.812 1 86.38 222 PRO A C 1
ATOM 1720 O O . PRO A 1 222 ? 14.789 -14.211 -38.531 1 86.38 222 PRO A O 1
ATOM 1723 N N . THR A 1 223 ? 16.875 -13.312 -38.25 1 87.56 223 THR A N 1
ATOM 1724 C CA . THR A 1 223 ? 16.891 -12.898 -39.625 1 87.56 223 THR A CA 1
ATOM 1725 C C . THR A 1 223 ? 18.078 -13.516 -40.375 1 87.56 223 THR A C 1
ATOM 1727 O O . THR A 1 223 ? 17.953 -13.922 -41.531 1 87.56 223 THR A O 1
ATOM 1730 N N . LYS A 1 224 ? 19.109 -13.695 -39.625 1 88.62 224 LYS A N 1
ATOM 1731 C CA . LYS A 1 224 ? 20.375 -14.023 -40.281 1 88.62 224 LYS A CA 1
ATOM 1732 C C . LYS A 1 224 ? 20.594 -15.531 -40.312 1 88.62 224 LYS A C 1
ATOM 1734 O O . LYS A 1 224 ? 21.328 -16.031 -41.156 1 88.62 224 LYS A O 1
ATOM 1739 N N . ASN A 1 225 ? 20.031 -16.25 -39.5 1 93.31 225 ASN A N 1
ATOM 1740 C CA . ASN A 1 225 ? 20.234 -17.688 -39.438 1 93.31 225 ASN A CA 1
ATOM 1741 C C . ASN A 1 225 ? 18.969 -18.406 -38.969 1 93.31 225 ASN A C 1
ATOM 1743 O O . ASN A 1 225 ? 18.812 -18.703 -37.781 1 93.31 225 ASN A O 1
ATOM 1747 N N . ARG A 1 226 ? 18.141 -18.719 -39.844 1 93.25 226 ARG A N 1
ATOM 1748 C CA . ARG A 1 226 ? 16.875 -19.375 -39.594 1 93.25 226 ARG A CA 1
ATOM 1749 C C . ARG A 1 226 ? 16.844 -20.781 -40.188 1 93.25 226 ARG A C 1
ATOM 1751 O O . ARG A 1 226 ? 17.703 -21.125 -41 1 93.25 226 ARG A O 1
ATOM 1758 N N . PRO A 1 227 ? 15.898 -21.547 -39.75 1 94 227 PRO A N 1
ATOM 1759 C CA . PRO A 1 227 ? 15.773 -22.875 -40.375 1 94 227 PRO A CA 1
ATOM 1760 C C . PRO A 1 227 ? 15.562 -22.781 -41.875 1 94 227 PRO A C 1
ATOM 1762 O O . PRO A 1 227 ? 14.805 -21.938 -42.375 1 94 227 PRO A O 1
ATOM 1765 N N . ASP A 1 228 ? 16.266 -23.625 -42.562 1 94.12 228 ASP A N 1
ATOM 1766 C CA . ASP A 1 228 ? 16.188 -23.672 -44.031 1 94.12 228 ASP A CA 1
ATOM 1767 C C . ASP A 1 228 ? 15.125 -24.672 -44.5 1 94.12 228 ASP A C 1
ATOM 1769 O O . ASP A 1 228 ? 15.391 -25.875 -44.562 1 94.12 228 ASP A O 1
ATOM 1773 N N . LYS A 1 229 ? 14.07 -24.297 -45 1 92.31 229 LYS A N 1
ATOM 1774 C CA . LYS A 1 229 ? 12.914 -25.125 -45.344 1 92.31 229 LYS A CA 1
ATOM 1775 C C . LYS A 1 229 ? 13.188 -25.984 -46.562 1 92.31 229 LYS A C 1
ATOM 1777 O O . LYS A 1 229 ? 12.461 -26.938 -46.844 1 92.31 229 LYS A O 1
ATOM 1782 N N . ASN A 1 230 ? 14.234 -25.578 -47.25 1 93.19 230 ASN A N 1
ATOM 1783 C CA . ASN A 1 230 ? 14.578 -26.344 -48.469 1 93.19 230 ASN A CA 1
ATOM 1784 C C . ASN A 1 230 ? 15.359 -27.609 -48.125 1 93.19 230 ASN A C 1
ATOM 1786 O O . ASN A 1 230 ? 15.586 -28.453 -49 1 93.19 230 ASN A O 1
ATOM 1790 N N . LYS A 1 231 ? 15.742 -27.656 -46.969 1 94.12 231 LYS A N 1
ATOM 1791 C CA . LYS A 1 231 ? 16.453 -28.844 -46.531 1 94.12 231 LYS A CA 1
ATOM 1792 C C . LYS A 1 231 ? 15.492 -29.859 -45.906 1 94.12 231 LYS A C 1
ATOM 1794 O O . LYS A 1 231 ? 14.414 -29.484 -45.438 1 94.12 231 LYS A O 1
ATOM 1799 N N . PRO A 1 232 ? 15.828 -31.047 -45.875 1 94.62 232 PRO A N 1
ATOM 1800 C CA . PRO A 1 232 ? 14.906 -32.094 -45.406 1 94.62 232 PRO A CA 1
ATOM 1801 C C . PRO A 1 232 ? 14.531 -31.891 -43.938 1 94.62 232 PRO A C 1
ATOM 1803 O O . PRO A 1 232 ? 15.375 -31.5 -43.125 1 94.62 232 PRO A O 1
ATOM 1806 N N . ALA A 1 233 ? 13.25 -32.219 -43.656 1 94.25 233 ALA A N 1
ATOM 1807 C CA . ALA A 1 233 ? 12.719 -32.094 -42.312 1 94.25 233 ALA A CA 1
ATOM 1808 C C . ALA A 1 233 ? 13.039 -33.344 -41.5 1 94.25 233 ALA A C 1
ATOM 1810 O O . ALA A 1 233 ? 13.062 -34.469 -42.031 1 94.25 233 ALA A O 1
ATOM 1811 N N . ASP A 1 234 ? 13.281 -33.219 -40.281 1 94.62 234 ASP A N 1
ATOM 1812 C CA . ASP A 1 234 ? 13.531 -34.281 -39.312 1 94.62 234 ASP A CA 1
ATOM 1813 C C . ASP A 1 234 ? 12.719 -34.062 -38.031 1 94.62 234 ASP A C 1
ATOM 1815 O O . ASP A 1 234 ? 12.945 -33.094 -37.312 1 94.62 234 ASP A O 1
ATOM 1819 N N . HIS A 1 235 ? 11.828 -34.969 -37.781 1 93.38 235 HIS A N 1
ATOM 1820 C CA . HIS A 1 235 ? 10.945 -34.875 -36.625 1 93.38 235 HIS A CA 1
ATOM 1821 C C . HIS A 1 235 ? 11.734 -34.812 -35.312 1 93.38 235 HIS A C 1
ATOM 1823 O O . HIS A 1 235 ? 11.344 -34.094 -34.406 1 93.38 235 HIS A O 1
ATOM 1829 N N . GLU A 1 236 ? 12.781 -35.531 -35.312 1 94.81 236 GLU A N 1
ATOM 1830 C CA . GLU A 1 236 ? 13.602 -35.562 -34.125 1 94.81 236 GLU A CA 1
ATOM 1831 C C . GLU A 1 236 ? 14.234 -34.188 -33.844 1 94.81 236 GLU A C 1
ATOM 1833 O O . GLU A 1 236 ? 14.414 -33.812 -32.688 1 94.81 236 GLU A O 1
ATOM 1838 N N . ARG A 1 237 ? 14.5 -33.5 -34.844 1 94.62 237 ARG A N 1
ATOM 1839 C CA . ARG A 1 237 ? 15.078 -32.156 -34.688 1 94.62 237 ARG A CA 1
ATOM 1840 C C . ARG A 1 237 ? 14.062 -31.188 -34.094 1 94.62 237 ARG A C 1
ATOM 1842 O O . ARG A 1 237 ? 14.406 -30.359 -33.25 1 94.62 237 ARG A O 1
ATOM 1849 N N . GLY A 1 238 ? 12.891 -31.25 -34.531 1 94.38 238 GLY A N 1
ATOM 1850 C CA . GLY A 1 238 ? 11.82 -30.453 -33.969 1 94.38 238 GLY A CA 1
ATOM 1851 C C . GLY A 1 238 ? 11.547 -30.75 -32.5 1 94.38 238 GLY A C 1
ATOM 1852 O O . GLY A 1 238 ? 11.336 -29.844 -31.703 1 94.38 238 GLY A O 1
ATOM 1853 N N . LEU A 1 239 ? 11.516 -32.031 -32.25 1 95.25 239 LEU A N 1
ATOM 1854 C CA . LEU A 1 239 ? 11.328 -32.469 -30.859 1 95.25 239 LEU A CA 1
ATOM 1855 C C . LEU A 1 239 ? 12.453 -31.969 -29.969 1 95.25 239 LEU A C 1
ATOM 1857 O O . LEU A 1 239 ? 12.211 -31.5 -28.844 1 95.25 239 LEU A O 1
ATOM 1861 N N . LYS A 1 240 ? 13.633 -32.094 -30.438 1 95.31 240 LYS A N 1
ATOM 1862 C CA . LYS A 1 240 ? 14.789 -31.625 -29.672 1 95.31 240 LYS A CA 1
ATOM 1863 C C . LYS A 1 240 ? 14.688 -30.125 -29.391 1 95.31 240 LYS A C 1
ATOM 1865 O O . LYS A 1 240 ? 15.062 -29.672 -28.297 1 95.31 240 LYS A O 1
ATOM 1870 N N . TYR A 1 241 ? 14.211 -29.391 -30.25 1 94.31 241 TYR A N 1
ATOM 1871 C CA . TYR A 1 241 ? 14.023 -27.953 -30.109 1 94.31 241 TYR A CA 1
ATOM 1872 C C . TYR A 1 241 ? 13.117 -27.641 -28.922 1 94.31 241 TYR A C 1
ATOM 1874 O O . TYR A 1 241 ? 13.461 -26.828 -28.062 1 94.31 241 TYR A O 1
ATOM 1882 N N . VAL A 1 242 ? 11.945 -28.281 -28.906 1 96.12 242 VAL A N 1
ATOM 1883 C CA . VAL A 1 242 ? 10.977 -28.031 -27.844 1 96.12 242 VAL A CA 1
ATOM 1884 C C . VAL A 1 242 ? 11.516 -28.562 -26.531 1 96.12 242 VAL A C 1
ATOM 1886 O O . VAL A 1 242 ? 11.32 -27.938 -25.469 1 96.12 242 VAL A O 1
ATOM 1889 N N . GLN A 1 243 ? 12.203 -29.719 -26.562 1 97.19 243 GLN A N 1
ATOM 1890 C CA . GLN A 1 243 ? 12.82 -30.281 -25.359 1 97.19 243 GLN A CA 1
ATOM 1891 C C . GLN A 1 243 ? 13.875 -29.344 -24.797 1 97.19 243 GLN A C 1
ATOM 1893 O O . GLN A 1 243 ? 13.992 -29.203 -23.578 1 97.19 243 GLN A O 1
ATOM 1898 N N . ASP A 1 244 ? 14.57 -28.719 -25.656 1 96.88 244 ASP A N 1
ATOM 1899 C CA . ASP A 1 244 ? 15.617 -27.797 -25.219 1 96.88 244 ASP A CA 1
ATOM 1900 C C . ASP A 1 244 ? 15.023 -26.594 -24.5 1 96.88 244 ASP A C 1
ATOM 1902 O O . ASP A 1 244 ? 15.633 -26.062 -23.562 1 96.88 244 ASP A O 1
ATOM 1906 N N . LEU A 1 245 ? 13.898 -26.141 -24.953 1 97.25 245 LEU A N 1
ATOM 1907 C CA . LEU A 1 245 ? 13.203 -25.062 -24.25 1 97.25 245 LEU A CA 1
ATOM 1908 C C . LEU A 1 245 ? 12.852 -25.484 -22.828 1 97.25 245 LEU A C 1
ATOM 1910 O O . LEU A 1 245 ? 13.062 -24.734 -21.875 1 97.25 245 LEU A O 1
ATOM 1914 N N . GLY A 1 246 ? 12.328 -26.672 -22.719 1 98 246 GLY A N 1
ATOM 1915 C CA . GLY A 1 246 ? 11.992 -27.203 -21.406 1 98 246 GLY A CA 1
ATOM 1916 C C . GLY A 1 246 ? 13.195 -27.344 -20.5 1 98 246 GLY A C 1
ATOM 1917 O O . GLY A 1 246 ? 13.117 -27.062 -19.312 1 98 246 GLY A O 1
ATOM 1918 N N . LEU A 1 247 ? 14.289 -27.844 -21.062 1 98.44 247 LEU A N 1
ATOM 1919 C CA . LEU A 1 247 ? 15.523 -28 -20.297 1 98.44 247 LEU A CA 1
ATOM 1920 C C . LEU A 1 247 ? 16.016 -26.656 -19.781 1 98.44 247 LEU A C 1
ATOM 1922 O O . LEU A 1 247 ? 16.469 -26.547 -18.641 1 98.44 247 LEU A O 1
ATOM 1926 N N . ALA A 1 248 ? 15.914 -25.656 -20.641 1 97.69 248 ALA A N 1
ATOM 1927 C CA . ALA A 1 248 ? 16.312 -24.297 -20.234 1 97.69 248 ALA A CA 1
ATOM 1928 C C . ALA A 1 248 ? 15.445 -23.812 -19.078 1 97.69 248 ALA A C 1
ATOM 1930 O O . ALA A 1 248 ? 15.953 -23.234 -18.125 1 97.69 248 ALA A O 1
ATOM 1931 N N . ASN A 1 249 ? 14.172 -23.984 -19.203 1 98.25 249 ASN A N 1
ATOM 1932 C CA . ASN A 1 249 ? 13.25 -23.641 -18.125 1 98.25 249 ASN A CA 1
ATOM 1933 C C . ASN A 1 249 ? 13.633 -24.328 -16.828 1 98.25 249 ASN A C 1
ATOM 1935 O O . ASN A 1 249 ? 13.695 -23.688 -15.773 1 98.25 249 ASN A O 1
ATOM 1939 N N . ALA A 1 250 ? 13.898 -25.609 -16.922 1 98.31 250 ALA A N 1
ATOM 1940 C CA . ALA A 1 250 ? 14.195 -26.422 -15.742 1 98.31 250 ALA A CA 1
ATOM 1941 C C . ALA A 1 250 ? 15.508 -26 -15.102 1 98.31 250 ALA A C 1
ATOM 1943 O O . ALA A 1 250 ? 15.633 -25.969 -13.875 1 98.31 250 ALA A O 1
ATOM 1944 N N . ARG A 1 251 ? 16.484 -25.703 -15.891 1 97.94 251 ARG A N 1
ATOM 1945 C CA . ARG A 1 251 ? 17.797 -25.281 -15.391 1 97.94 251 ARG A CA 1
ATOM 1946 C C . ARG A 1 251 ? 17.688 -24 -14.57 1 97.94 251 ARG A C 1
ATOM 1948 O O . ARG A 1 251 ? 18.391 -23.844 -13.57 1 97.94 251 ARG A O 1
ATOM 1955 N N . ASP A 1 252 ? 16.812 -23.141 -14.953 1 98 252 ASP A N 1
ATOM 1956 C CA . ASP A 1 252 ? 16.688 -21.828 -14.312 1 98 252 ASP A CA 1
ATOM 1957 C C . ASP A 1 252 ? 16.016 -21.953 -12.945 1 98 252 ASP A C 1
ATOM 1959 O O . ASP A 1 252 ? 16.047 -21.016 -12.141 1 98 252 ASP A O 1
ATOM 1963 N N . ILE A 1 253 ? 15.406 -23.078 -12.633 1 98.38 253 ILE A N 1
ATOM 1964 C CA . ILE A 1 253 ? 14.766 -23.281 -11.336 1 98.38 253 ILE A CA 1
ATOM 1965 C C . ILE A 1 253 ? 15.805 -23.125 -10.227 1 98.38 253 ILE A C 1
ATOM 1967 O O . ILE A 1 253 ? 15.523 -22.5 -9.195 1 98.38 253 ILE A O 1
ATOM 1971 N N . VAL A 1 254 ? 16.953 -23.656 -10.461 1 98.19 254 VAL A N 1
ATOM 1972 C CA . VAL A 1 254 ? 18 -23.672 -9.438 1 98.19 254 VAL A CA 1
ATOM 1973 C C . VAL A 1 254 ? 18.344 -22.234 -9.039 1 98.19 254 VAL A C 1
ATOM 1975 O O . VAL A 1 254 ? 18.375 -21.906 -7.848 1 98.19 254 VAL A O 1
ATOM 1978 N N . LYS A 1 255 ? 18.562 -21.391 -10.039 1 98.06 255 LYS A N 1
ATOM 1979 C CA . LYS A 1 255 ? 18.891 -19.984 -9.766 1 98.06 255 LYS A CA 1
ATOM 1980 C C . LYS A 1 255 ? 17.75 -19.297 -9.039 1 98.06 255 LYS A C 1
ATOM 1982 O O . LYS A 1 255 ? 17.984 -18.516 -8.109 1 98.06 255 LYS A O 1
ATOM 1987 N N . MET A 1 256 ? 16.562 -19.516 -9.398 1 98.56 256 MET A N 1
ATOM 1988 C CA . MET A 1 256 ? 15.406 -18.906 -8.766 1 98.56 256 MET A CA 1
ATOM 1989 C C . MET A 1 256 ? 15.281 -19.344 -7.309 1 98.56 256 MET A C 1
ATOM 1991 O O . MET A 1 256 ? 14.992 -18.516 -6.434 1 98.56 256 MET A O 1
ATOM 1995 N N . ILE A 1 257 ? 15.523 -20.609 -7.031 1 98.62 257 ILE A N 1
ATOM 1996 C CA . ILE A 1 257 ? 15.438 -21.125 -5.672 1 98.62 257 ILE A CA 1
ATOM 1997 C C . ILE A 1 257 ? 16.531 -20.5 -4.809 1 98.62 257 ILE A C 1
ATOM 1999 O O . ILE A 1 257 ? 16.266 -20.062 -3.686 1 98.62 257 ILE A O 1
ATOM 2003 N N . ARG A 1 258 ? 17.719 -20.469 -5.301 1 98.62 258 ARG A N 1
ATOM 2004 C CA . ARG A 1 258 ? 18.812 -19.875 -4.551 1 98.62 258 ARG A CA 1
ATOM 2005 C C . ARG A 1 258 ? 18.562 -18.391 -4.281 1 98.62 258 ARG A C 1
ATOM 2007 O O . ARG A 1 258 ? 18.844 -17.891 -3.189 1 98.62 258 ARG A O 1
ATOM 2014 N N . TRP A 1 259 ? 18.078 -17.672 -5.305 1 98.75 259 TRP A N 1
ATOM 2015 C CA . TRP A 1 259 ? 17.688 -16.281 -5.133 1 98.75 259 TRP A CA 1
ATOM 2016 C C . TRP A 1 259 ? 16.641 -16.141 -4.043 1 98.75 259 TRP A C 1
ATOM 2018 O O . TRP A 1 259 ? 16.766 -15.289 -3.156 1 98.75 259 TRP A O 1
ATOM 2028 N N . ASN A 1 260 ? 15.625 -16.953 -4.105 1 98.75 260 ASN A N 1
ATOM 2029 C CA . ASN A 1 260 ? 14.555 -16.953 -3.115 1 98.75 260 ASN A CA 1
ATOM 2030 C C . ASN A 1 260 ? 15.102 -17.109 -1.697 1 98.75 260 ASN A C 1
ATOM 2032 O O . ASN A 1 260 ? 14.797 -16.297 -0.819 1 98.75 260 ASN A O 1
ATOM 2036 N N . VAL A 1 261 ? 15.859 -18.094 -1.521 1 98.62 261 VAL A N 1
ATOM 2037 C CA . VAL A 1 261 ? 16.328 -18.422 -0.182 1 98.62 261 VAL A CA 1
ATOM 2038 C C . VAL A 1 261 ? 17.234 -17.297 0.335 1 98.62 261 VAL A C 1
ATOM 2040 O O . VAL A 1 261 ? 17.203 -16.969 1.521 1 98.62 261 VAL A O 1
ATOM 2043 N N . LYS A 1 262 ? 17.969 -16.688 -0.552 1 98.5 262 LYS A N 1
ATOM 2044 C CA . LYS A 1 262 ? 18.812 -15.562 -0.164 1 98.5 262 LYS A CA 1
ATOM 2045 C C . LYS A 1 262 ? 17.984 -14.461 0.49 1 98.5 262 LYS A C 1
ATOM 2047 O O . LYS A 1 262 ? 18.453 -13.797 1.415 1 98.5 262 LYS A O 1
ATOM 2052 N N . TYR A 1 263 ? 16.781 -14.328 0.054 1 98.69 263 TYR A N 1
ATOM 2053 C CA . TYR A 1 263 ? 16 -13.195 0.513 1 98.69 263 TYR A CA 1
ATOM 2054 C C . TYR A 1 263 ? 14.82 -13.656 1.366 1 98.69 263 TYR A C 1
ATOM 2056 O O . TYR A 1 263 ? 13.82 -12.945 1.484 1 98.69 263 TYR A O 1
ATOM 2064 N N . GLY A 1 264 ? 14.852 -14.812 1.862 1 98.12 264 GLY A N 1
ATOM 2065 C CA . GLY A 1 264 ? 13.938 -15.258 2.902 1 98.12 264 GLY A CA 1
ATOM 2066 C C . GLY A 1 264 ? 12.664 -15.867 2.354 1 98.12 264 GLY A C 1
ATOM 2067 O O . GLY A 1 264 ? 11.672 -15.992 3.072 1 98.12 264 GLY A O 1
ATOM 2068 N N . ILE A 1 265 ? 12.633 -16.25 1.084 1 98.75 265 ILE A N 1
ATOM 2069 C CA . ILE A 1 265 ? 11.484 -16.906 0.469 1 98.75 265 ILE A CA 1
ATOM 2070 C C . ILE A 1 265 ? 11.773 -18.391 0.275 1 98.75 265 ILE A C 1
ATOM 2072 O O . ILE A 1 265 ? 12.797 -18.766 -0.309 1 98.75 265 ILE A O 1
ATOM 2076 N N . ARG A 1 266 ? 10.922 -19.25 0.715 1 98.62 266 ARG A N 1
ATOM 2077 C CA . ARG A 1 266 ? 11.172 -20.688 0.623 1 98.62 266 ARG A CA 1
ATOM 2078 C C . ARG A 1 266 ? 9.961 -21.422 0.055 1 98.62 266 ARG A C 1
ATOM 2080 O O . ARG A 1 266 ? 9.727 -22.594 0.381 1 98.62 266 ARG A O 1
ATOM 2087 N N . PHE A 1 267 ? 9.219 -20.703 -0.683 1 98.81 267 PHE A N 1
ATOM 2088 C CA . PHE A 1 267 ? 7.996 -21.266 -1.261 1 98.81 267 PHE A CA 1
ATOM 2089 C C . PHE A 1 267 ? 7.707 -20.625 -2.619 1 98.81 267 PHE A C 1
ATOM 2091 O O . PHE A 1 267 ? 7.715 -19.406 -2.756 1 98.81 267 PHE A O 1
ATOM 2098 N N . MET A 1 268 ? 7.527 -21.438 -3.66 1 98.62 268 MET A N 1
ATOM 2099 C CA . MET A 1 268 ? 7.254 -20.906 -4.992 1 98.62 268 MET A CA 1
ATOM 2100 C C . MET A 1 268 ? 6.418 -21.891 -5.805 1 98.62 268 MET A C 1
ATOM 2102 O O . MET A 1 268 ? 6.539 -23.109 -5.637 1 98.62 268 MET A O 1
ATOM 2106 N N . ARG A 1 269 ? 5.57 -21.391 -6.637 1 98.56 269 ARG A N 1
ATOM 2107 C CA . ARG A 1 269 ? 4.836 -22.188 -7.609 1 98.56 269 ARG A CA 1
ATOM 2108 C C . ARG A 1 269 ? 5.57 -22.234 -8.945 1 98.56 269 ARG A C 1
ATOM 2110 O O . ARG A 1 269 ? 5.852 -21.188 -9.547 1 98.56 269 ARG A O 1
ATOM 2117 N N . LEU A 1 270 ? 5.859 -23.391 -9.422 1 98.06 270 LEU A N 1
ATOM 2118 C CA . LEU A 1 270 ? 6.516 -23.547 -10.719 1 98.06 270 LEU A CA 1
ATOM 2119 C C . LEU A 1 270 ? 5.543 -23.266 -11.852 1 98.06 270 LEU A C 1
ATOM 2121 O O . LEU A 1 270 ? 4.336 -23.484 -11.719 1 98.06 270 LEU A O 1
ATOM 2125 N N . SER A 1 271 ? 6.086 -22.828 -12.914 1 95.38 271 SER A N 1
ATOM 2126 C CA . SER A 1 271 ? 5.258 -22.531 -14.086 1 95.38 271 SER A CA 1
ATOM 2127 C C . SER A 1 271 ? 4.613 -23.812 -14.633 1 95.38 271 SER A C 1
ATOM 2129 O O . SER A 1 271 ? 5.238 -24.875 -14.648 1 95.38 271 SER A O 1
ATOM 2131 N N . SER A 1 272 ? 3.426 -23.656 -15.094 1 90.69 272 SER A N 1
ATOM 2132 C CA . SER A 1 272 ? 2.73 -24.766 -15.727 1 90.69 272 SER A CA 1
ATOM 2133 C C . SER A 1 272 ? 3.242 -25 -17.141 1 90.69 272 SER A C 1
ATOM 2135 O O . SER A 1 272 ? 2.994 -26.062 -17.734 1 90.69 272 SER A O 1
ATOM 2137 N N . GLU A 1 273 ? 4.047 -24.109 -17.609 1 88.25 273 GLU A N 1
ATOM 2138 C CA . GLU A 1 273 ? 4.543 -24.188 -18.984 1 88.25 273 GLU A CA 1
ATOM 2139 C C . GLU A 1 273 ? 6.031 -24.531 -19.016 1 88.25 273 GLU A C 1
ATOM 2141 O O . GLU A 1 273 ? 6.746 -24.125 -19.938 1 88.25 273 GLU A O 1
ATOM 2146 N N . MET A 1 274 ? 6.426 -25.219 -18.109 1 95.44 274 MET A N 1
ATOM 2147 C CA . MET A 1 274 ? 7.84 -25.562 -17.953 1 95.44 274 MET A CA 1
ATOM 2148 C C . MET A 1 274 ? 8.352 -26.344 -19.156 1 95.44 274 MET A C 1
ATOM 2150 O O . MET A 1 274 ? 9.492 -26.156 -19.578 1 95.44 274 MET A O 1
ATOM 2154 N N . PHE A 1 275 ? 7.586 -27.281 -19.625 1 96.94 275 PHE A N 1
ATOM 2155 C CA . PHE A 1 275 ? 7.887 -28.094 -20.797 1 96.94 275 PHE A CA 1
ATOM 2156 C C . PHE A 1 275 ? 6.789 -27.953 -21.844 1 96.94 275 PHE A C 1
ATOM 2158 O O . PHE A 1 275 ? 5.812 -28.719 -21.828 1 96.94 275 PHE A O 1
ATOM 2165 N N . PRO A 1 276 ? 7.027 -27.109 -22.797 1 95.5 276 PRO A N 1
ATOM 2166 C CA . PRO A 1 276 ? 5.977 -26.812 -23.766 1 95.5 276 PRO A CA 1
ATOM 2167 C C . PRO A 1 276 ? 5.535 -28.047 -24.547 1 95.5 276 PRO A C 1
ATOM 2169 O O . PRO A 1 276 ? 6.367 -28.875 -24.938 1 95.5 276 PRO A O 1
ATOM 2172 N N . PHE A 1 277 ? 4.289 -28.297 -24.688 1 93.38 277 PHE A N 1
ATOM 2173 C CA . PHE A 1 277 ? 3.625 -29.281 -25.531 1 93.38 277 PHE A CA 1
ATOM 2174 C C . PHE A 1 277 ? 3.795 -30.688 -24.953 1 93.38 277 PHE A C 1
ATOM 2176 O O . PHE A 1 277 ? 3.441 -31.672 -25.594 1 93.38 277 PHE A O 1
ATOM 2183 N N . ALA A 1 278 ? 4.383 -30.781 -23.828 1 94.62 278 ALA A N 1
ATOM 2184 C CA . ALA A 1 278 ? 4.648 -32.094 -23.266 1 94.62 278 ALA A CA 1
ATOM 2185 C C . ALA A 1 278 ? 3.367 -32.938 -23.156 1 94.62 278 ALA A C 1
ATOM 2187 O O . ALA A 1 278 ? 3.381 -34.156 -23.375 1 94.62 278 ALA A O 1
ATOM 2188 N N . SER A 1 279 ? 2.248 -32.281 -22.891 1 92.75 279 SER A N 1
ATOM 2189 C CA . SER A 1 279 ? 0.988 -33 -22.734 1 92.75 279 SER A CA 1
ATOM 2190 C C . SER A 1 279 ? 0.179 -33 -24.031 1 92.75 279 SER A C 1
ATOM 2192 O O . SER A 1 279 ? -0.965 -33.469 -24.047 1 92.75 279 SER A O 1
ATOM 2194 N N . HIS A 1 280 ? 0.739 -32.5 -25.078 1 90.94 280 HIS A N 1
ATOM 2195 C CA . HIS A 1 280 ? 0.033 -32.469 -26.359 1 90.94 280 HIS A CA 1
ATOM 2196 C C . HIS A 1 280 ? -0.126 -33.844 -26.953 1 90.94 280 HIS A C 1
ATOM 2198 O O . HIS A 1 280 ? 0.788 -34.688 -26.859 1 90.94 280 HIS A O 1
ATOM 2204 N N . PRO A 1 281 ? -1.25 -34.125 -27.562 1 88.75 281 PRO A N 1
ATOM 2205 C CA . PRO A 1 281 ? -1.49 -35.469 -28.078 1 88.75 281 PRO A CA 1
ATOM 2206 C C . PRO A 1 281 ? -0.568 -35.812 -29.25 1 88.75 281 PRO A C 1
ATOM 2208 O O . PRO A 1 281 ? -0.107 -36.969 -29.344 1 88.75 281 PRO A O 1
ATOM 2211 N N . GLU A 1 282 ? -0.312 -34.875 -30.062 1 84.5 282 GLU A N 1
ATOM 2212 C CA . GLU A 1 282 ? 0.479 -35.156 -31.266 1 84.5 282 GLU A CA 1
ATOM 2213 C C . GLU A 1 282 ? 1.96 -34.875 -31.016 1 84.5 282 GLU A C 1
ATOM 2215 O O . GLU A 1 282 ? 2.818 -35.656 -31.469 1 84.5 282 GLU A O 1
ATOM 2220 N N . HIS A 1 283 ? 2.205 -33.875 -30.328 1 85.31 283 HIS A N 1
ATOM 2221 C CA . HIS A 1 283 ? 3.586 -33.438 -30.172 1 85.31 283 HIS A CA 1
ATOM 2222 C C . HIS A 1 283 ? 4.098 -33.719 -28.766 1 85.31 283 HIS A C 1
ATOM 2224 O O . HIS A 1 283 ? 5.188 -33.25 -28.391 1 85.31 283 HIS A O 1
ATOM 2230 N N . GLY A 1 284 ? 3.328 -34.406 -28.047 1 90.62 284 GLY A N 1
ATOM 2231 C CA . GLY A 1 284 ? 3.674 -34.688 -26.656 1 90.62 284 GLY A CA 1
ATOM 2232 C C . GLY A 1 284 ? 4.891 -35.562 -26.5 1 90.62 284 GLY A C 1
ATOM 2233 O O . GLY A 1 284 ? 5.328 -36.219 -27.469 1 90.62 284 GLY A O 1
ATOM 2234 N N . TYR A 1 285 ? 5.504 -35.531 -25.344 1 94.94 285 TYR A N 1
ATOM 2235 C CA . TYR A 1 285 ? 6.695 -36.312 -25.031 1 94.94 285 TYR A CA 1
ATOM 2236 C C . TYR A 1 285 ? 6.836 -36.531 -23.531 1 94.94 285 TYR A C 1
ATOM 2238 O O . TYR A 1 285 ? 6.309 -35.75 -22.734 1 94.94 285 TYR A O 1
ATOM 2246 N N . LYS A 1 286 ? 7.508 -37.562 -23.172 1 96.5 286 LYS A N 1
ATOM 2247 C CA . LYS A 1 286 ? 7.832 -37.844 -21.766 1 96.5 286 LYS A CA 1
ATOM 2248 C C . LYS A 1 286 ? 9.086 -37.062 -21.344 1 96.5 286 LYS A C 1
ATOM 2250 O O . LYS A 1 286 ? 9.961 -36.812 -22.156 1 96.5 286 LYS A O 1
ATOM 2255 N N . LEU A 1 287 ? 9.141 -36.75 -20.078 1 98.19 287 LEU A N 1
ATOM 2256 C CA . LEU A 1 287 ? 10.266 -35.969 -19.578 1 98.19 287 LEU A CA 1
ATOM 2257 C C . LEU A 1 287 ? 11.469 -36.844 -19.297 1 98.19 287 LEU A C 1
ATOM 2259 O O . LEU A 1 287 ? 12.617 -36.438 -19.5 1 98.19 287 LEU A O 1
ATOM 2263 N N . ALA A 1 288 ? 11.219 -38.031 -18.766 1 97.25 288 ALA A N 1
ATOM 2264 C CA . ALA A 1 288 ? 12.32 -38.969 -18.578 1 97.25 288 ALA A CA 1
ATOM 2265 C C . ALA A 1 288 ? 12.656 -39.688 -19.875 1 97.25 288 ALA A C 1
ATOM 2267 O O . ALA A 1 288 ? 11.758 -40.125 -20.609 1 97.25 288 ALA A O 1
ATOM 2268 N N . PRO A 1 289 ? 13.859 -39.812 -20.156 1 97.12 289 PRO A N 1
ATOM 2269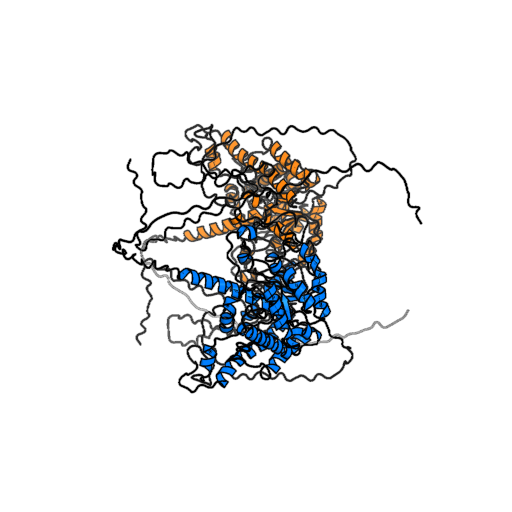 C CA . PRO A 1 289 ? 15 -39.594 -19.266 1 97.12 289 PRO A CA 1
ATOM 2270 C C . PRO A 1 289 ? 15.68 -38.25 -19.516 1 97.12 289 PRO A C 1
ATOM 2272 O O . PRO A 1 289 ? 16.5 -37.812 -18.703 1 97.12 289 PRO A O 1
ATOM 2275 N N . PHE A 1 290 ? 15.297 -37.625 -20.594 1 96.69 290 PHE A N 1
ATOM 2276 C CA . PHE A 1 290 ? 16.141 -36.531 -21.047 1 96.69 290 PHE A CA 1
ATOM 2277 C C . PHE A 1 290 ? 16.188 -35.406 -20.031 1 96.69 290 PHE A C 1
ATOM 2279 O O . PHE A 1 290 ? 17.172 -34.656 -19.953 1 96.69 290 PHE A O 1
ATOM 2286 N N . ALA A 1 291 ? 15.109 -35.219 -19.312 1 98.44 291 ALA A N 1
ATOM 2287 C CA . ALA A 1 291 ? 15.031 -34.094 -18.391 1 98.44 291 ALA A CA 1
ATOM 2288 C C . ALA A 1 291 ? 15.305 -34.562 -16.953 1 98.44 291 ALA A C 1
ATOM 2290 O O . ALA A 1 291 ? 15.281 -33.75 -16.031 1 98.44 291 ALA A O 1
ATOM 2291 N N . SER A 1 292 ? 15.547 -35.812 -16.688 1 98.62 292 SER A N 1
ATOM 2292 C CA . SER A 1 292 ? 15.656 -36.406 -15.344 1 98.62 292 SER A CA 1
ATOM 2293 C C . SER A 1 292 ? 16.766 -35.75 -14.539 1 98.62 292 SER A C 1
ATOM 2295 O O . SER A 1 292 ? 16.562 -35.344 -13.391 1 98.62 292 SER A O 1
ATOM 2297 N N . ASP A 1 293 ? 17.906 -35.562 -15.141 1 98.44 293 ASP A N 1
ATOM 2298 C CA . ASP A 1 293 ? 19.062 -35.062 -14.414 1 98.44 293 ASP A CA 1
ATOM 2299 C C . ASP A 1 293 ? 18.844 -33.594 -14.008 1 98.44 293 ASP A C 1
ATOM 2301 O O . ASP A 1 293 ? 19.125 -33.219 -12.867 1 98.44 293 ASP A O 1
ATOM 2305 N N . VAL A 1 294 ? 18.406 -32.781 -14.977 1 98.44 294 VAL A N 1
ATOM 2306 C CA . VAL A 1 294 ? 18.234 -31.344 -14.711 1 98.44 294 VAL A CA 1
ATOM 2307 C C . VAL A 1 294 ? 17.172 -31.141 -13.641 1 98.44 294 VAL A C 1
ATOM 2309 O O . VAL A 1 294 ? 17.328 -30.312 -12.75 1 98.44 294 VAL A O 1
ATOM 2312 N N . LEU A 1 295 ? 16.094 -31.875 -13.68 1 98.81 295 LEU A N 1
ATOM 2313 C CA . LEU A 1 295 ? 15.039 -31.766 -12.688 1 98.81 295 LEU A CA 1
ATOM 2314 C C . LEU A 1 295 ? 15.516 -32.281 -11.328 1 98.81 295 LEU A C 1
ATOM 2316 O O . LEU A 1 295 ? 15.188 -31.688 -10.297 1 98.81 295 LEU A O 1
ATOM 2320 N N . ALA A 1 296 ? 16.266 -33.344 -11.352 1 98.75 296 ALA A N 1
ATOM 2321 C CA . ALA A 1 296 ? 16.812 -33.875 -10.102 1 98.75 296 ALA A CA 1
ATOM 2322 C C . ALA A 1 296 ? 17.734 -32.844 -9.43 1 98.75 296 ALA A C 1
ATOM 2324 O O . ALA A 1 296 ? 17.766 -32.75 -8.195 1 98.75 296 ALA A O 1
ATOM 2325 N N . GLU A 1 297 ? 18.469 -32.188 -10.242 1 98.69 297 GLU A N 1
ATOM 2326 C CA . GLU A 1 297 ? 19.344 -31.141 -9.695 1 98.69 297 GLU A CA 1
ATOM 2327 C C . GLU A 1 297 ? 18.516 -30.031 -9.031 1 98.69 297 GLU A C 1
ATOM 2329 O O . GLU A 1 297 ? 18.859 -29.594 -7.93 1 98.69 297 GLU A O 1
ATOM 2334 N N . ALA A 1 298 ? 17.531 -29.609 -9.68 1 98.62 298 ALA A N 1
ATOM 2335 C CA . ALA A 1 298 ? 16.625 -28.609 -9.094 1 98.62 298 ALA A CA 1
ATOM 2336 C C . ALA A 1 298 ? 16.031 -29.125 -7.789 1 98.62 298 ALA A C 1
ATOM 2338 O O . ALA A 1 298 ? 15.969 -28.375 -6.801 1 98.62 298 ALA A O 1
ATOM 2339 N N . GLY A 1 299 ? 15.586 -30.359 -7.797 1 98.81 299 GLY A N 1
ATOM 2340 C CA . GLY A 1 299 ? 15.039 -30.953 -6.59 1 98.81 299 GLY A CA 1
ATOM 2341 C C . GLY A 1 299 ? 16.047 -31.047 -5.457 1 98.81 299 GLY A C 1
ATOM 2342 O O . GLY A 1 299 ? 15.703 -30.844 -4.293 1 98.81 299 GLY A O 1
ATOM 2343 N N . ARG A 1 300 ? 17.219 -31.422 -5.824 1 98.75 300 ARG A N 1
ATOM 2344 C CA . ARG A 1 300 ? 18.281 -31.5 -4.824 1 98.75 300 ARG A CA 1
ATOM 2345 C C . ARG A 1 300 ? 18.484 -30.156 -4.133 1 98.75 300 ARG A C 1
ATOM 2347 O O . ARG A 1 300 ? 18.562 -30.094 -2.906 1 98.75 300 ARG A O 1
ATOM 2354 N N . VAL A 1 301 ? 18.547 -29.109 -4.891 1 98.69 301 VAL A N 1
ATOM 2355 C CA . VAL A 1 301 ? 18.75 -27.766 -4.348 1 98.69 301 VAL A CA 1
ATOM 2356 C C . VAL A 1 301 ? 17.547 -27.375 -3.492 1 98.69 301 VAL A C 1
ATOM 2358 O O . VAL A 1 301 ? 17.703 -26.859 -2.389 1 98.69 301 VAL A O 1
ATOM 2361 N N . ALA A 1 302 ? 16.359 -27.625 -3.926 1 98.81 302 ALA A N 1
ATOM 2362 C CA . ALA A 1 302 ? 15.156 -27.359 -3.158 1 98.81 302 ALA A CA 1
ATOM 2363 C C . ALA A 1 302 ? 15.172 -28.094 -1.822 1 98.81 302 ALA A C 1
ATOM 2365 O O . ALA A 1 302 ? 14.82 -27.516 -0.787 1 98.81 302 ALA A O 1
ATOM 2366 N N . GLY A 1 303 ? 15.547 -29.344 -1.884 1 98.75 303 GLY A N 1
ATOM 2367 C CA . GLY A 1 303 ? 15.625 -30.141 -0.676 1 98.75 303 GLY A CA 1
ATOM 2368 C C . GLY A 1 303 ? 16.656 -29.641 0.316 1 98.75 303 GLY A C 1
ATOM 2369 O O . GLY A 1 303 ? 16.359 -29.5 1.507 1 98.75 303 GLY A O 1
ATOM 2370 N N . GLU A 1 304 ? 17.812 -29.344 -0.206 1 98.62 304 GLU A N 1
ATOM 2371 C CA . GLU A 1 304 ? 18.906 -28.859 0.633 1 98.62 304 GLU A CA 1
ATOM 2372 C C . GLU A 1 304 ? 18.516 -27.562 1.33 1 98.62 304 GLU A C 1
ATOM 2374 O O . GLU A 1 304 ? 18.906 -27.328 2.479 1 98.62 304 GLU A O 1
ATOM 2379 N N . LEU A 1 305 ? 17.719 -26.766 0.689 1 98.56 305 LEU A N 1
ATOM 2380 C CA . LEU A 1 305 ? 17.422 -25.438 1.193 1 98.56 305 LEU A CA 1
ATOM 2381 C C . LEU A 1 305 ? 16.016 -25.375 1.784 1 98.56 305 LEU A C 1
ATOM 2383 O O . LEU A 1 305 ? 15.523 -24.312 2.152 1 98.56 305 LEU A O 1
ATOM 2387 N N . ASN A 1 306 ? 15.336 -26.5 1.865 1 98.38 306 ASN A N 1
ATOM 2388 C CA . ASN A 1 306 ? 13.992 -26.625 2.408 1 98.38 306 ASN A CA 1
ATOM 2389 C C . ASN A 1 306 ? 13.023 -25.672 1.722 1 98.38 306 ASN A C 1
ATOM 2391 O O . ASN A 1 306 ? 12.297 -24.922 2.389 1 98.38 306 ASN A O 1
ATOM 2395 N N . HIS A 1 307 ? 13.078 -25.625 0.42 1 98.81 307 HIS A N 1
ATOM 2396 C CA . HIS A 1 307 ? 12.266 -24.766 -0.43 1 98.81 307 HIS A CA 1
ATOM 2397 C C . HIS A 1 307 ? 11.086 -25.531 -1.016 1 98.81 307 HIS A C 1
ATOM 2399 O O . HIS A 1 307 ? 11.273 -26.484 -1.775 1 98.81 307 HIS A O 1
ATOM 2405 N N . ARG A 1 308 ? 9.859 -25.156 -0.728 1 98.88 308 ARG A N 1
ATOM 2406 C CA . ARG A 1 308 ? 8.656 -25.828 -1.202 1 98.88 308 ARG A CA 1
ATOM 2407 C C . ARG A 1 308 ? 8.312 -25.391 -2.621 1 98.88 308 ARG A C 1
ATOM 2409 O O . ARG A 1 308 ? 8.391 -24.203 -2.951 1 98.88 308 ARG A O 1
ATOM 2416 N N . VAL A 1 309 ? 7.898 -26.344 -3.453 1 98.75 309 VAL A N 1
ATOM 2417 C CA . VAL A 1 309 ? 7.457 -26.031 -4.809 1 98.75 309 VAL A CA 1
ATOM 2418 C C . VAL A 1 309 ? 6.098 -26.672 -5.066 1 98.75 309 VAL A C 1
ATOM 2420 O O . VAL A 1 309 ? 5.781 -27.719 -4.5 1 98.75 309 VAL A O 1
ATOM 2423 N N . THR A 1 310 ? 5.297 -26.047 -5.844 1 98.69 310 THR A N 1
ATOM 2424 C CA . THR A 1 310 ? 3.996 -26.547 -6.281 1 98.69 310 THR A CA 1
ATOM 2425 C C . THR A 1 310 ? 3.742 -26.172 -7.742 1 98.69 310 THR A C 1
ATOM 2427 O O . THR A 1 310 ? 4.559 -25.5 -8.367 1 98.69 310 THR A O 1
ATOM 2430 N N . THR A 1 311 ? 2.693 -26.688 -8.312 1 98.31 311 THR A N 1
ATOM 2431 C CA . THR A 1 311 ? 2.254 -26.312 -9.656 1 98.31 311 THR A CA 1
ATOM 2432 C C . THR A 1 311 ? 0.753 -26.031 -9.672 1 98.31 311 THR A C 1
ATOM 2434 O O . THR A 1 311 ? 0.039 -26.391 -8.734 1 98.31 311 THR A O 1
ATOM 2437 N N . HIS A 1 312 ? 0.371 -25.328 -10.648 1 97.94 312 HIS A N 1
ATOM 2438 C CA . HIS A 1 312 ? -1.029 -24.969 -10.852 1 97.94 312 HIS A CA 1
ATOM 2439 C C . HIS A 1 312 ? -1.437 -25.141 -12.312 1 97.94 312 HIS A C 1
ATOM 2441 O O . HIS A 1 312 ? -1.464 -24.172 -13.07 1 97.94 312 HIS A O 1
ATOM 2447 N N . PRO A 1 313 ? -1.859 -26.438 -12.672 1 96.12 313 PRO A N 1
ATOM 2448 C CA . PRO A 1 313 ? -2.309 -26.625 -14.055 1 96.12 313 PRO A CA 1
ATOM 2449 C C . PRO A 1 313 ? -3.305 -25.562 -14.5 1 96.12 313 PRO A C 1
ATOM 2451 O O . PRO A 1 313 ? -4.082 -25.047 -13.688 1 96.12 313 PRO A O 1
ATOM 2454 N N . GLY A 1 314 ? -3.344 -25.234 -15.703 1 90.31 314 GLY A N 1
ATOM 2455 C CA . GLY A 1 314 ? -4.074 -24.094 -16.234 1 90.31 314 GLY A CA 1
ATOM 2456 C C . GLY A 1 314 ? -5.578 -24.297 -16.234 1 90.31 314 GLY A C 1
ATOM 2457 O O . GLY A 1 314 ? -6.074 -25.312 -15.758 1 90.31 314 GLY A O 1
ATOM 2458 N N . GLN A 1 315 ? -6.285 -23.375 -16.766 1 87.38 315 GLN A N 1
ATOM 2459 C CA . GLN A 1 315 ? -7.742 -23.312 -16.703 1 87.38 315 GLN A CA 1
ATOM 2460 C C . GLN A 1 315 ? -8.375 -24.359 -17.609 1 87.38 315 GLN A C 1
ATOM 2462 O O . GLN A 1 315 ? -9.555 -24.703 -17.469 1 87.38 315 GLN A O 1
ATOM 2467 N N . PHE A 1 316 ? -7.605 -24.938 -18.453 1 86.75 316 PHE A N 1
ATOM 2468 C CA . PHE A 1 316 ? -8.148 -25.891 -19.422 1 86.75 316 PHE A CA 1
ATOM 2469 C C . PHE A 1 316 ? -8.078 -27.312 -18.875 1 86.75 316 PHE A C 1
ATOM 2471 O O . PHE A 1 316 ? -8.617 -28.234 -19.469 1 86.75 316 PHE A O 1
ATOM 2478 N N . THR A 1 317 ? -7.434 -27.5 -17.859 1 94.81 317 THR A N 1
ATOM 2479 C CA . THR A 1 317 ? -7.395 -28.797 -17.203 1 94.81 317 THR A CA 1
ATOM 2480 C C . THR A 1 317 ? -8.672 -29.047 -16.406 1 94.81 317 THR A C 1
ATOM 2482 O O . THR A 1 317 ? -8.742 -28.703 -15.227 1 94.81 317 THR A O 1
ATOM 2485 N N . GLN A 1 318 ? -9.617 -29.688 -17.141 1 94.5 318 GLN A N 1
ATOM 2486 C CA . GLN A 1 318 ? -10.961 -29.844 -16.578 1 94.5 318 GLN A CA 1
ATOM 2487 C C . GLN A 1 318 ? -11.398 -31.297 -16.594 1 94.5 318 GLN A C 1
ATOM 2489 O O . GLN A 1 318 ? -11.875 -31.797 -17.625 1 94.5 318 GLN A O 1
ATOM 2494 N N . ILE A 1 319 ? -11.43 -31.906 -15.445 1 95.19 319 ILE A N 1
ATOM 2495 C CA . ILE A 1 319 ? -11.75 -33.344 -15.453 1 95.19 319 ILE A CA 1
ATOM 2496 C C . ILE A 1 319 ? -13.25 -33.531 -15.266 1 95.19 319 ILE A C 1
ATOM 2498 O O . ILE A 1 319 ? -13.773 -34.625 -15.469 1 95.19 319 ILE A O 1
ATOM 2502 N N . GLY A 1 320 ? -13.977 -32.438 -14.938 1 95.56 320 GLY A N 1
ATOM 2503 C CA . GLY A 1 320 ? -15.422 -32.5 -14.828 1 95.56 320 GLY A CA 1
ATOM 2504 C C . GLY A 1 320 ? -16.141 -32.156 -16.125 1 95.56 320 GLY A C 1
ATOM 2505 O O . GLY A 1 320 ? -17.359 -32 -16.141 1 95.56 320 GLY A O 1
ATOM 2506 N N . SER A 1 321 ? -15.461 -31.984 -17.219 1 95.56 321 SER A N 1
ATOM 2507 C CA . SER A 1 321 ? -16.031 -31.609 -18.5 1 95.56 321 SER A CA 1
ATOM 2508 C C . SER A 1 321 ? -16.906 -32.719 -19.062 1 95.56 321 SER A C 1
ATOM 2510 O O . SER A 1 321 ? -16.609 -33.906 -18.891 1 95.56 321 SER A O 1
ATOM 2512 N N . PRO A 1 322 ? -17.984 -32.344 -19.766 1 95.5 322 PRO A N 1
ATOM 2513 C CA . PRO A 1 322 ? -18.781 -33.375 -20.438 1 95.5 322 PRO A CA 1
ATOM 2514 C C . PRO A 1 322 ? -18.141 -33.875 -21.734 1 95.5 322 PRO A C 1
ATOM 2516 O O . PRO A 1 322 ? -18.594 -34.875 -22.312 1 95.5 322 PRO A O 1
ATOM 2519 N N . ARG A 1 323 ? -17.156 -33.219 -22.141 1 95.25 323 ARG A N 1
ATOM 2520 C CA . ARG A 1 323 ? -16.484 -33.594 -23.375 1 95.25 323 ARG A CA 1
ATOM 2521 C C . ARG A 1 323 ? -15.312 -34.5 -23.094 1 95.25 323 ARG A C 1
ATOM 2523 O O . ARG A 1 323 ? -14.359 -34.125 -22.406 1 95.25 323 ARG A O 1
ATOM 2530 N N . LYS A 1 324 ? -15.336 -35.594 -23.781 1 94.5 324 LYS A N 1
ATOM 2531 C CA . LYS A 1 324 ? -14.344 -36.656 -23.531 1 94.5 324 LYS A CA 1
ATOM 2532 C C . LYS A 1 324 ? -12.945 -36.188 -23.922 1 94.5 324 LYS A C 1
ATOM 2534 O O . LYS A 1 324 ? -11.961 -36.5 -23.266 1 94.5 324 LYS A O 1
ATOM 2539 N N . GLU A 1 325 ? -12.859 -35.438 -24.969 1 93.5 325 GLU A N 1
ATOM 2540 C CA . GLU A 1 325 ? -11.57 -34.969 -25.453 1 93.5 325 GLU A CA 1
ATOM 2541 C C . GLU A 1 325 ? -10.922 -34 -24.453 1 93.5 325 GLU A C 1
ATOM 2543 O O . GLU A 1 325 ? -9.695 -34 -24.297 1 93.5 325 GLU A O 1
ATOM 2548 N N . VAL A 1 326 ? -11.734 -33.219 -23.812 1 94.25 326 VAL A N 1
ATOM 2549 C CA . VAL A 1 326 ? -11.234 -32.25 -22.812 1 94.25 326 VAL A CA 1
ATOM 2550 C C . VAL A 1 326 ? -10.734 -33 -21.594 1 94.25 326 VAL A C 1
ATOM 2552 O O . VAL A 1 326 ? -9.68 -32.688 -21.031 1 94.25 326 VAL A O 1
ATOM 2555 N N . VAL A 1 327 ? -11.43 -34.031 -21.203 1 96.62 327 VAL A N 1
ATOM 2556 C CA . VAL A 1 327 ? -11.055 -34.812 -20.047 1 96.62 327 VAL A CA 1
ATOM 2557 C C . VAL A 1 327 ? -9.742 -35.562 -20.328 1 96.62 327 VAL A C 1
ATOM 2559 O O . VAL A 1 327 ? -8.844 -35.594 -19.484 1 96.62 327 VAL A O 1
ATOM 2562 N N . ALA A 1 328 ? -9.672 -36.125 -21.484 1 96 328 ALA A N 1
ATOM 2563 C CA . ALA A 1 328 ? -8.453 -36.844 -21.875 1 96 328 ALA A CA 1
ATOM 2564 C C . ALA A 1 328 ? -7.246 -35.906 -21.844 1 96 328 ALA A C 1
ATOM 2566 O O . ALA A 1 328 ? -6.172 -36.281 -21.375 1 96 328 ALA A O 1
ATOM 2567 N N . ALA A 1 329 ? -7.426 -34.75 -22.391 1 95.31 329 ALA A N 1
ATOM 2568 C CA . ALA A 1 329 ? -6.359 -33.75 -22.391 1 95.31 329 ALA A CA 1
ATOM 2569 C C . ALA A 1 329 ? -5.98 -33.344 -20.969 1 95.31 329 ALA A C 1
ATOM 2571 O O . ALA A 1 329 ? -4.801 -33.156 -20.656 1 95.31 329 ALA A O 1
ATOM 2572 N N . ALA A 1 330 ? -6.988 -33.219 -20.141 1 96.69 330 ALA A N 1
ATOM 2573 C CA . ALA A 1 330 ? -6.762 -32.844 -18.734 1 96.69 330 ALA A CA 1
ATOM 2574 C C . ALA A 1 330 ? -5.953 -33.938 -18.016 1 96.69 330 ALA A C 1
ATOM 2576 O O . ALA A 1 330 ? -5.035 -33.625 -17.25 1 96.69 330 ALA A O 1
ATOM 2577 N N . ILE A 1 331 ? -6.258 -35.156 -18.281 1 97.25 331 ILE A N 1
ATOM 2578 C CA . ILE A 1 331 ? -5.559 -36.25 -17.641 1 97.25 331 ILE A CA 1
ATOM 2579 C C . ILE A 1 331 ? -4.098 -36.281 -18.094 1 97.25 331 ILE A C 1
ATOM 2581 O O . ILE A 1 331 ? -3.193 -36.438 -17.266 1 97.25 331 ILE A O 1
ATOM 2585 N N . ARG A 1 332 ? -3.836 -36.031 -19.375 1 96.5 332 ARG A N 1
ATOM 2586 C CA . ARG A 1 332 ? -2.465 -35.969 -19.875 1 96.5 332 ARG A CA 1
ATOM 2587 C C . ARG A 1 332 ? -1.698 -34.844 -19.203 1 96.5 332 ARG A C 1
ATOM 2589 O O . ARG A 1 332 ? -0.524 -35 -18.859 1 96.5 332 ARG A O 1
ATOM 2596 N N . ASP A 1 333 ? -2.391 -33.75 -19.047 1 97 333 ASP A N 1
ATOM 2597 C CA . ASP A 1 333 ? -1.76 -32.594 -18.422 1 97 333 ASP A CA 1
ATOM 2598 C C . ASP A 1 333 ? -1.405 -32.906 -16.969 1 97 333 ASP A C 1
ATOM 2600 O O . ASP A 1 333 ? -0.314 -32.531 -16.5 1 97 333 ASP A O 1
ATOM 2604 N N . LEU A 1 334 ? -2.281 -33.5 -16.25 1 98.19 334 LEU A N 1
ATOM 2605 C CA . LEU A 1 334 ? -2.029 -33.844 -14.859 1 98.19 334 LEU A CA 1
ATOM 2606 C C . LEU A 1 334 ? -0.867 -34.844 -14.758 1 98.19 334 LEU A C 1
ATOM 2608 O O . LEU A 1 334 ? -0.024 -34.719 -13.859 1 98.19 334 LEU A O 1
ATOM 2612 N N . GLU A 1 335 ? -0.825 -35.75 -15.664 1 97.69 335 GLU A N 1
ATOM 2613 C CA . GLU A 1 335 ? 0.271 -36.719 -15.688 1 97.69 335 GLU A CA 1
ATOM 2614 C C . GLU A 1 335 ? 1.605 -36.031 -15.969 1 97.69 335 GLU A C 1
ATOM 2616 O O . GLU A 1 335 ? 2.629 -36.406 -15.383 1 97.69 335 GLU A O 1
ATOM 2621 N N . TYR A 1 336 ? 1.572 -35.125 -16.812 1 97.38 336 TYR A N 1
ATOM 2622 C CA . TYR A 1 336 ? 2.758 -34.344 -17.109 1 97.38 336 TYR A CA 1
ATOM 2623 C C . TYR A 1 336 ? 3.273 -33.656 -15.859 1 97.38 336 TYR A C 1
ATOM 2625 O O . TYR A 1 336 ? 4.461 -33.75 -15.539 1 97.38 336 TYR A O 1
ATOM 2633 N N . HIS A 1 337 ? 2.408 -32.938 -15.164 1 98.19 337 HIS A N 1
ATOM 2634 C CA . HIS A 1 337 ? 2.809 -32.219 -13.953 1 98.19 337 HIS A CA 1
ATOM 2635 C C . HIS A 1 337 ? 3.32 -33.188 -12.891 1 98.19 337 HIS A C 1
ATOM 2637 O O . HIS A 1 337 ? 4.312 -32.906 -12.211 1 98.19 337 HIS A O 1
ATOM 2643 N N . ASP A 1 338 ? 2.619 -34.281 -12.797 1 98.44 338 ASP A N 1
ATOM 2644 C CA . ASP A 1 338 ? 3.045 -35.312 -11.844 1 98.44 338 ASP A CA 1
ATOM 2645 C C . ASP A 1 338 ? 4.449 -35.812 -12.18 1 98.44 338 ASP A C 1
ATOM 2647 O O . ASP A 1 338 ? 5.277 -36 -11.281 1 98.44 338 ASP A O 1
ATOM 2651 N N . GLU A 1 339 ? 4.652 -36.094 -13.453 1 98.5 339 GLU A N 1
ATOM 2652 C CA . GLU A 1 339 ? 5.973 -36.531 -13.883 1 98.5 339 GLU A CA 1
ATOM 2653 C C . GLU A 1 339 ? 7.047 -35.5 -13.539 1 98.5 339 GLU A C 1
ATOM 2655 O O . GLU A 1 339 ? 8.109 -35.844 -13.016 1 98.5 339 GLU A O 1
ATOM 2660 N N . MET A 1 340 ? 6.773 -34.281 -13.844 1 98.5 340 MET A N 1
ATOM 2661 C CA . MET A 1 340 ? 7.715 -33.219 -13.57 1 98.5 340 MET A CA 1
ATOM 2662 C C . MET A 1 340 ? 8.07 -33.156 -12.094 1 98.5 340 MET A C 1
ATOM 2664 O O . MET A 1 340 ? 9.242 -33.125 -11.727 1 98.5 340 MET A O 1
ATOM 2668 N N . LEU A 1 341 ? 7.102 -33.219 -11.227 1 98.69 341 LEU A N 1
ATOM 2669 C CA . LEU A 1 341 ? 7.316 -33.125 -9.789 1 98.69 341 LEU A CA 1
ATOM 2670 C C . LEU A 1 341 ? 8.031 -34.375 -9.266 1 98.69 341 LEU A C 1
ATOM 2672 O O . LEU A 1 341 ? 8.891 -34.25 -8.383 1 98.69 341 LEU A O 1
ATOM 2676 N N . THR A 1 342 ? 7.668 -35.531 -9.836 1 98.62 342 THR A N 1
ATOM 2677 C CA . THR A 1 342 ? 8.297 -36.781 -9.422 1 98.62 342 THR A CA 1
ATOM 2678 C C . THR A 1 342 ? 9.789 -36.781 -9.742 1 98.62 342 THR A C 1
ATOM 2680 O O . THR A 1 342 ? 10.602 -37.25 -8.945 1 98.62 342 THR A O 1
ATOM 2683 N N . LEU A 1 343 ? 10.086 -36.219 -10.875 1 98.75 343 LEU A N 1
ATOM 2684 C CA . LEU A 1 343 ? 11.461 -36.25 -11.359 1 98.75 343 LEU A CA 1
ATOM 2685 C C . LEU A 1 343 ? 12.336 -35.281 -10.57 1 98.75 343 LEU A C 1
ATOM 2687 O O . LEU A 1 343 ? 13.562 -35.344 -10.656 1 98.75 343 LEU A O 1
ATOM 2691 N N . LEU A 1 344 ? 11.742 -34.438 -9.734 1 98.81 344 LEU A N 1
ATOM 2692 C CA . LEU A 1 344 ? 12.531 -33.594 -8.867 1 98.81 344 LEU A CA 1
ATOM 2693 C C . LEU A 1 344 ? 13.227 -34.375 -7.777 1 98.81 344 LEU A C 1
ATOM 2695 O O . LEU A 1 344 ? 14.258 -33.969 -7.246 1 98.81 344 LEU A O 1
ATOM 2699 N N . LYS A 1 345 ? 12.617 -35.531 -7.418 1 98.75 345 LYS A N 1
ATOM 2700 C CA . LYS A 1 345 ? 13.18 -36.406 -6.402 1 98.75 345 LYS A CA 1
ATOM 2701 C C . LYS A 1 345 ? 13.383 -35.688 -5.082 1 98.75 345 LYS A C 1
ATOM 2703 O O . LYS A 1 345 ? 14.469 -35.75 -4.496 1 98.75 345 LYS A O 1
ATOM 2708 N N . LEU A 1 346 ? 12.359 -35.031 -4.668 1 98.75 346 LEU A N 1
ATOM 2709 C CA . LEU A 1 346 ? 12.398 -34.281 -3.436 1 98.75 346 LEU A CA 1
ATOM 2710 C C . LEU A 1 346 ? 12.438 -35.188 -2.217 1 98.75 346 LEU A C 1
ATOM 2712 O O . LEU A 1 346 ? 12.016 -36.344 -2.289 1 98.75 346 LEU A O 1
ATOM 2716 N N . PRO A 1 347 ? 12.891 -34.594 -1.064 1 98.44 347 PRO A N 1
ATOM 2717 C CA . PRO A 1 347 ? 12.742 -35.344 0.185 1 98.44 347 PRO A CA 1
ATOM 2718 C C . PRO A 1 347 ? 11.281 -35.656 0.515 1 98.44 347 PRO A C 1
ATOM 2720 O O . PRO A 1 347 ? 10.375 -34.969 0.028 1 98.44 347 PRO A O 1
ATOM 2723 N N . LYS A 1 348 ? 11.078 -36.562 1.299 1 97.88 348 LYS A N 1
ATOM 2724 C CA . LYS A 1 348 ? 9.789 -37.188 1.524 1 97.88 348 LYS A CA 1
ATOM 2725 C C . LYS A 1 348 ? 8.695 -36.156 1.769 1 97.88 348 LYS A C 1
ATOM 2727 O O . LYS A 1 348 ? 7.707 -36.094 1.038 1 97.88 348 LYS A O 1
ATOM 2732 N N . GLN A 1 349 ? 8.898 -35.312 2.711 1 98.31 349 GLN A N 1
ATOM 2733 C CA . GLN A 1 349 ? 7.848 -34.375 3.053 1 98.31 349 GLN A CA 1
ATOM 2734 C C . GLN A 1 349 ? 7.684 -33.312 1.962 1 98.31 349 GLN A C 1
ATOM 2736 O O . GLN A 1 349 ? 6.562 -32.938 1.624 1 98.31 349 GLN A O 1
ATOM 2741 N N . LEU A 1 350 ? 8.805 -32.812 1.412 1 98.69 350 LEU A N 1
ATOM 2742 C CA . LEU A 1 350 ? 8.719 -31.844 0.341 1 98.69 350 LEU A CA 1
ATOM 2743 C C . LEU A 1 350 ? 8.055 -32.438 -0.895 1 98.69 350 LEU A C 1
ATOM 2745 O O . LEU A 1 350 ? 7.352 -31.734 -1.626 1 98.69 350 LEU A O 1
ATOM 2749 N N . ASP A 1 351 ? 8.289 -33.688 -1.076 1 98.75 351 ASP A N 1
ATOM 2750 C CA . ASP A 1 351 ? 7.633 -34.375 -2.191 1 98.75 351 ASP A CA 1
ATOM 2751 C C . ASP A 1 351 ? 6.125 -34.469 -1.97 1 98.75 351 ASP A C 1
ATOM 2753 O O . ASP A 1 351 ? 5.344 -34.25 -2.893 1 98.75 351 ASP A O 1
ATOM 2757 N N . ARG A 1 352 ? 5.77 -34.781 -0.748 1 98.38 352 ARG A N 1
ATOM 2758 C CA . ARG A 1 352 ? 4.355 -34.812 -0.395 1 98.38 352 ARG A CA 1
ATOM 2759 C C . ARG A 1 352 ? 3.715 -33.438 -0.528 1 98.38 352 ARG A C 1
ATOM 2761 O O . ARG A 1 352 ? 2.566 -33.312 -0.958 1 98.38 352 ARG A O 1
ATOM 2768 N N . ASP A 1 353 ? 4.504 -32.406 -0.195 1 98.88 353 ASP A N 1
ATOM 2769 C CA . ASP A 1 353 ? 4.016 -31.031 -0.202 1 98.88 353 ASP A CA 1
ATOM 2770 C C . ASP A 1 353 ? 3.986 -30.469 -1.62 1 98.88 353 ASP A C 1
ATOM 2772 O O . ASP A 1 353 ? 3.449 -29.375 -1.851 1 98.88 353 ASP A O 1
ATOM 2776 N N . ALA A 1 354 ? 4.574 -31.109 -2.6 1 98.88 354 ALA A N 1
ATOM 2777 C CA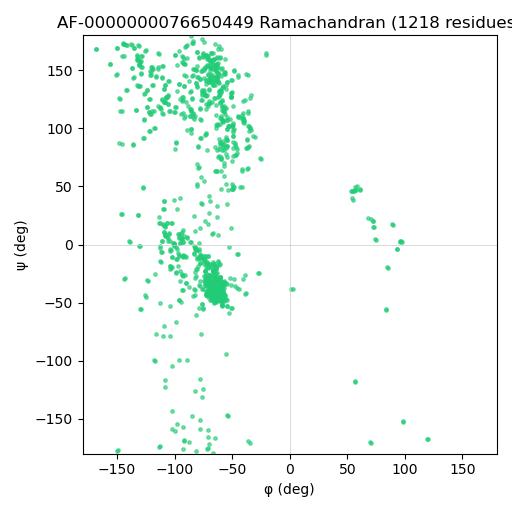 . ALA A 1 354 ? 4.57 -30.672 -3.996 1 98.88 354 ALA A CA 1
ATOM 2778 C C . ALA A 1 354 ? 3.25 -31.031 -4.676 1 98.88 354 ALA A C 1
ATOM 2780 O O . ALA A 1 354 ? 3.174 -32 -5.43 1 98.88 354 ALA A O 1
ATOM 2781 N N . VAL A 1 355 ? 2.316 -30.172 -4.492 1 98.88 355 VAL A N 1
ATOM 2782 C CA . VAL A 1 355 ? 0.95 -30.484 -4.895 1 98.88 355 VAL A CA 1
ATOM 2783 C C . VAL A 1 355 ? 0.642 -29.828 -6.234 1 98.88 355 VAL A C 1
ATOM 2785 O O . VAL A 1 355 ? 1.374 -28.938 -6.676 1 98.88 355 VAL A O 1
ATOM 2788 N N . MET A 1 356 ? -0.435 -30.297 -6.906 1 98.69 356 MET A N 1
ATOM 2789 C CA . MET A 1 356 ? -1.025 -29.75 -8.117 1 98.69 356 MET A CA 1
ATOM 2790 C C . MET A 1 356 ? -2.391 -29.125 -7.824 1 98.69 356 MET A C 1
ATOM 2792 O O . MET A 1 356 ? -3.342 -29.844 -7.504 1 98.69 356 MET A O 1
ATOM 2796 N N . ILE A 1 357 ? -2.479 -27.812 -7.953 1 98.75 357 ILE A N 1
ATOM 2797 C CA . ILE A 1 357 ? -3.703 -27.094 -7.621 1 98.75 357 ILE A CA 1
ATOM 2798 C C . ILE A 1 357 ? -4.641 -27.094 -8.828 1 98.75 357 ILE A C 1
ATOM 2800 O O . ILE A 1 357 ? -4.223 -26.797 -9.945 1 98.75 357 ILE A O 1
ATOM 2804 N N . LEU A 1 358 ? -5.895 -27.438 -8.57 1 98 358 LEU A N 1
ATOM 2805 C CA . LEU A 1 358 ? -6.887 -27.453 -9.641 1 98 358 LEU A CA 1
ATOM 2806 C C . LEU A 1 358 ? -8.148 -26.703 -9.227 1 98 358 LEU A C 1
ATOM 2808 O O . LEU A 1 358 ? -8.594 -26.828 -8.078 1 98 358 LEU A O 1
ATOM 2812 N N . HIS A 1 359 ? -8.648 -25.938 -10.094 1 97.31 359 HIS A N 1
ATOM 2813 C CA . HIS A 1 359 ? -10.031 -25.484 -9.977 1 97.31 359 HIS A CA 1
ATOM 2814 C C . HIS A 1 359 ? -10.992 -26.547 -10.5 1 97.31 359 HIS A C 1
ATOM 2816 O O . HIS A 1 359 ? -10.672 -27.266 -11.453 1 97.31 359 HIS A O 1
ATOM 2822 N N . MET A 1 360 ? -12.18 -26.609 -9.961 1 95.75 360 MET A N 1
ATOM 2823 C CA . MET A 1 360 ? -13.188 -27.562 -10.414 1 95.75 360 MET A CA 1
ATOM 2824 C C . MET A 1 360 ? -13.547 -27.328 -11.875 1 95.75 360 MET A C 1
ATOM 2826 O O . MET A 1 360 ? -13.898 -28.266 -12.594 1 95.75 360 MET A O 1
ATOM 2830 N N . GLY A 1 361 ? -13.484 -26.078 -12.297 1 92.56 361 GLY A N 1
ATOM 2831 C CA . GLY A 1 361 ? -13.742 -25.781 -13.695 1 92.56 361 GLY A CA 1
ATOM 2832 C C . GLY A 1 361 ? -15.156 -25.297 -13.961 1 92.56 361 GLY A C 1
ATOM 2833 O O . GLY A 1 361 ? -15.758 -24.656 -13.102 1 92.56 361 GLY A O 1
ATOM 2834 N N . GLY A 1 362 ? -15.609 -25.562 -15.195 1 91.5 362 GLY A N 1
ATOM 2835 C CA . GLY A 1 362 ? -16.922 -25.094 -15.602 1 91.5 362 GLY A CA 1
ATOM 2836 C C . GLY A 1 362 ? -18.062 -25.828 -14.898 1 91.5 362 GLY A C 1
ATOM 2837 O O . GLY A 1 362 ? -17.891 -26.953 -14.445 1 91.5 362 GLY A O 1
ATOM 2838 N N . VAL A 1 363 ? -19.219 -25.156 -14.883 1 92.5 363 VAL A N 1
ATOM 2839 C CA . VAL A 1 363 ? -20.391 -25.75 -14.234 1 92.5 363 VAL A CA 1
ATOM 2840 C C . VAL A 1 363 ? -21.219 -26.516 -15.266 1 92.5 363 VAL A C 1
ATOM 2842 O O . VAL A 1 363 ? -22.016 -27.375 -14.906 1 92.5 363 VAL A O 1
ATOM 2845 N N . TYR A 1 364 ? -21.141 -26.125 -16.469 1 90.75 364 TYR A N 1
ATOM 2846 C CA . TYR A 1 364 ? -21.828 -26.766 -17.594 1 90.75 364 TYR A CA 1
ATOM 2847 C C . TYR A 1 364 ? -23.328 -26.891 -17.328 1 90.75 364 TYR A C 1
ATOM 2849 O O . TYR A 1 364 ? -23.906 -27.953 -17.516 1 90.75 364 TYR A O 1
ATOM 2857 N N . GLY A 1 365 ? -23.859 -25.859 -16.75 1 89.81 365 GLY A N 1
ATOM 2858 C CA . GLY A 1 365 ? -25.297 -25.734 -16.562 1 89.81 365 GLY A CA 1
ATOM 2859 C C . GLY A 1 365 ? -25.797 -26.438 -15.305 1 89.81 365 GLY A C 1
ATOM 2860 O O . GLY A 1 365 ? -26.922 -26.172 -14.852 1 89.81 365 GLY A O 1
ATOM 2861 N N . ASP A 1 366 ? -25 -27.375 -14.781 1 92.75 366 ASP A N 1
ATOM 2862 C CA . ASP A 1 366 ? -25.438 -28.156 -13.625 1 92.75 366 ASP A CA 1
ATOM 2863 C C . ASP A 1 366 ? -24.25 -28.516 -12.734 1 92.75 366 ASP A C 1
ATOM 2865 O O . ASP A 1 366 ? -23.453 -29.391 -13.078 1 92.75 366 ASP A O 1
ATOM 2869 N N . LYS A 1 367 ? -24.203 -28.016 -11.516 1 94.62 367 LYS A N 1
ATOM 2870 C CA . LYS A 1 367 ? -23.078 -28.203 -10.609 1 94.62 367 LYS A CA 1
ATOM 2871 C C . LYS A 1 367 ? -22.984 -29.656 -10.148 1 94.62 367 LYS A C 1
ATOM 2873 O O . LYS A 1 367 ? -21.891 -30.234 -10.117 1 94.62 367 LYS A O 1
ATOM 2878 N N . GLN A 1 368 ? -24.156 -30.141 -9.828 1 96.19 368 GLN A N 1
ATOM 2879 C CA . GLN A 1 368 ? -24.156 -31.5 -9.312 1 96.19 368 GLN A CA 1
ATOM 2880 C C . GLN A 1 368 ? -23.688 -32.5 -10.383 1 96.19 36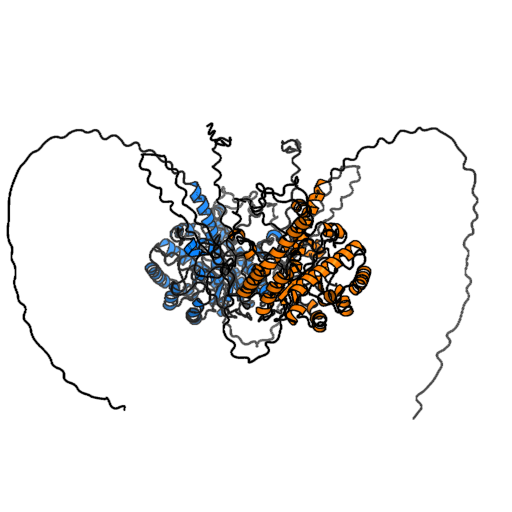8 GLN A C 1
ATOM 2882 O O . GLN A 1 368 ? -22.922 -33.406 -10.094 1 96.19 368 GLN A O 1
ATOM 2887 N N . ALA A 1 369 ? -24.188 -32.312 -11.586 1 96.81 369 ALA A N 1
ATOM 2888 C CA . ALA A 1 369 ? -23.75 -33.188 -12.68 1 96.81 369 ALA A CA 1
ATOM 2889 C C . ALA A 1 369 ? -22.25 -33.062 -12.906 1 96.81 369 ALA A C 1
ATOM 2891 O O . ALA A 1 369 ? -21.578 -34.062 -13.203 1 96.81 369 ALA A O 1
ATOM 2892 N N . THR A 1 370 ? -21.734 -31.891 -12.797 1 97 370 THR A N 1
ATOM 2893 C CA . THR A 1 370 ? -20.297 -31.672 -12.961 1 97 370 THR A CA 1
ATOM 2894 C C . THR A 1 370 ? -19.516 -32.406 -11.875 1 97 370 THR A C 1
ATOM 2896 O O . THR A 1 370 ? -18.516 -33.062 -12.156 1 97 370 THR A O 1
ATOM 2899 N N . VAL A 1 371 ? -20 -32.312 -10.664 1 97.88 371 VAL A N 1
ATOM 2900 C CA . VAL A 1 371 ? -19.359 -33 -9.539 1 97.88 371 VAL A CA 1
ATOM 2901 C C . VAL A 1 371 ? -19.344 -34.5 -9.773 1 97.88 371 VAL A C 1
ATOM 2903 O O . VAL A 1 371 ? -18.328 -35.156 -9.531 1 97.88 371 VAL A O 1
ATOM 2906 N N . ASP A 1 372 ? -20.453 -34.969 -10.281 1 97.81 372 ASP A N 1
ATOM 2907 C CA . ASP A 1 372 ? -20.547 -36.406 -10.547 1 97.81 372 ASP A CA 1
ATOM 2908 C C . ASP A 1 372 ? -19.531 -36.844 -11.602 1 97.81 372 ASP A C 1
ATOM 2910 O O . ASP A 1 372 ? -18.859 -37.875 -11.453 1 97.81 372 ASP A O 1
ATOM 2914 N N . ARG A 1 373 ? -19.422 -36.094 -12.625 1 98 373 ARG A N 1
ATOM 2915 C CA . ARG A 1 373 ? -18.438 -36.406 -13.648 1 98 373 ARG A CA 1
ATOM 2916 C C . ARG A 1 373 ? -17.016 -36.281 -13.086 1 98 373 ARG A C 1
ATOM 2918 O O . ARG A 1 373 ? -16.156 -37.125 -13.406 1 98 373 ARG A O 1
ATOM 2925 N N . PHE A 1 374 ? -16.828 -35.344 -12.258 1 98.12 374 PHE A N 1
ATOM 2926 C CA . PHE A 1 374 ? -15.539 -35.156 -11.617 1 98.12 374 PHE A CA 1
ATOM 2927 C C . PHE A 1 374 ? -15.156 -36.375 -10.805 1 98.12 374 PHE A C 1
ATOM 2929 O O . PHE A 1 374 ? -14.047 -36.906 -10.938 1 98.12 374 PHE A O 1
ATOM 2936 N N . LYS A 1 375 ? -16.062 -36.812 -10.031 1 97.94 375 LYS A N 1
ATOM 2937 C CA . LYS A 1 375 ? -15.828 -38 -9.188 1 97.94 375 LYS A CA 1
ATOM 2938 C C . LYS A 1 375 ? -15.508 -39.219 -10.031 1 97.94 375 LYS A C 1
ATOM 2940 O O . LYS A 1 375 ? -14.578 -39.969 -9.719 1 97.94 375 LYS A O 1
ATOM 2945 N N . GLU A 1 376 ? -16.234 -39.375 -11.07 1 97.88 376 GLU A N 1
ATOM 2946 C CA . GLU A 1 376 ? -16.031 -40.5 -11.961 1 97.88 376 GLU A CA 1
ATOM 2947 C C . GLU A 1 376 ? -14.641 -40.469 -12.594 1 97.88 376 GLU A C 1
ATOM 2949 O O . GLU A 1 376 ? -13.93 -41.469 -12.609 1 97.88 376 GLU A O 1
ATOM 2954 N N . ASN A 1 377 ? -14.32 -39.344 -13.078 1 97.75 377 ASN A N 1
ATOM 2955 C CA . ASN A 1 377 ? -13.039 -39.219 -13.75 1 97.75 377 ASN A CA 1
ATOM 2956 C C . ASN A 1 377 ? -11.875 -39.219 -12.758 1 97.75 377 ASN A C 1
ATOM 2958 O O . ASN A 1 377 ? -10.789 -39.719 -13.078 1 97.75 377 ASN A O 1
ATOM 2962 N N . TYR A 1 378 ? -12.117 -38.719 -11.508 1 97.94 378 TYR A N 1
ATOM 2963 C CA . TYR A 1 378 ? -11.109 -38.75 -10.461 1 97.94 378 TYR A CA 1
ATOM 2964 C C . TYR A 1 378 ? -10.703 -40.188 -10.133 1 97.94 378 TYR A C 1
ATOM 2966 O O . TYR A 1 378 ? -9.523 -40.469 -9.914 1 97.94 378 TYR A O 1
ATOM 2974 N N . ALA A 1 379 ? -11.625 -41.031 -10.164 1 97.5 379 ALA A N 1
ATOM 2975 C CA . ALA A 1 379 ? -11.383 -42.438 -9.844 1 97.5 379 ALA A CA 1
ATOM 2976 C C . ALA A 1 379 ? -10.422 -43.062 -10.852 1 97.5 379 ALA A C 1
ATOM 2978 O O . ALA A 1 379 ? -9.695 -44 -10.523 1 97.5 379 ALA A O 1
ATOM 2979 N N . LYS A 1 380 ? -10.375 -42.5 -12.023 1 96.81 380 LYS A N 1
ATOM 2980 C CA . LYS A 1 380 ? -9.578 -43.094 -13.102 1 96.81 380 LYS A CA 1
ATOM 2981 C C . LYS A 1 380 ? -8.164 -42.531 -13.102 1 96.81 380 LYS A C 1
ATOM 2983 O O . LYS A 1 380 ? -7.289 -43.031 -13.812 1 96.81 380 LYS A O 1
ATOM 2988 N N . LEU A 1 381 ? -7.918 -41.531 -12.344 1 98.31 381 LEU A N 1
ATOM 2989 C CA . LEU A 1 381 ? -6.59 -40.938 -12.281 1 98.31 381 LEU A CA 1
ATOM 2990 C C . LEU A 1 381 ? -5.594 -41.875 -11.633 1 98.31 381 LEU A C 1
ATOM 2992 O O . LEU A 1 381 ? -5.977 -42.75 -10.844 1 98.31 381 LEU A O 1
ATOM 2996 N N . SER A 1 382 ? -4.344 -41.75 -11.992 1 98.12 382 SER A N 1
ATOM 2997 C CA . SER A 1 382 ? -3.305 -42.562 -11.344 1 98.12 382 SER A CA 1
ATOM 2998 C C . SER A 1 382 ? -3.18 -42.188 -9.867 1 98.12 382 SER A C 1
ATOM 3000 O O . SER A 1 382 ? -3.48 -41.062 -9.461 1 98.12 382 SER A O 1
ATOM 3002 N N . ASP A 1 383 ? -2.703 -43.125 -9.062 1 98 383 ASP A N 1
ATOM 3003 C CA . ASP A 1 383 ? -2.518 -42.906 -7.633 1 98 383 ASP A CA 1
ATOM 3004 C C . ASP A 1 383 ? -1.531 -41.75 -7.379 1 98 383 ASP A C 1
ATOM 3006 O O . ASP A 1 383 ? -1.679 -41 -6.41 1 98 383 ASP A O 1
ATOM 3010 N N . SER A 1 384 ? -0.574 -41.719 -8.227 1 98.06 384 SER A N 1
ATOM 3011 C CA . SER A 1 384 ? 0.425 -40.656 -8.07 1 98.06 384 SER A CA 1
ATOM 3012 C C . SER A 1 384 ? -0.199 -39.281 -8.242 1 98.06 384 SER A C 1
ATOM 3014 O O . SER A 1 384 ? 0.08 -38.375 -7.469 1 98.06 384 SER A O 1
ATOM 3016 N N . VAL A 1 385 ? -1.021 -39.094 -9.234 1 98.56 385 VAL A N 1
ATOM 3017 C CA . VAL A 1 385 ? -1.723 -37.844 -9.461 1 98.56 385 VAL A CA 1
ATOM 3018 C C . VAL A 1 385 ? -2.652 -37.531 -8.289 1 98.56 385 VAL A C 1
ATOM 3020 O O . VAL A 1 385 ? -2.695 -36.406 -7.797 1 98.56 385 VAL A O 1
ATOM 3023 N N . LYS A 1 386 ? -3.367 -38.531 -7.805 1 98.5 386 LYS A N 1
ATOM 3024 C CA . LYS A 1 386 ? -4.301 -38.375 -6.695 1 98.5 386 LYS A CA 1
ATOM 3025 C C . LYS A 1 386 ? -3.578 -37.906 -5.43 1 98.5 386 LYS A C 1
ATOM 3027 O O . LYS A 1 386 ? -4.133 -37.156 -4.629 1 98.5 386 LYS A O 1
ATOM 3032 N N . ARG A 1 387 ? -2.398 -38.375 -5.316 1 97.94 387 ARG A N 1
ATOM 3033 C CA . ARG A 1 387 ? -1.618 -38.031 -4.137 1 97.94 387 ARG A CA 1
ATOM 3034 C C . ARG A 1 387 ? -1.303 -36.531 -4.117 1 97.94 387 ARG A C 1
ATOM 3036 O O . ARG A 1 387 ? -1.17 -35.938 -3.049 1 97.94 387 ARG A O 1
ATOM 3043 N N . ARG A 1 388 ? -1.243 -35.938 -5.297 1 98.56 388 ARG A N 1
ATOM 3044 C CA . ARG A 1 388 ? -0.769 -34.562 -5.395 1 98.56 388 ARG A CA 1
ATOM 3045 C C . ARG A 1 388 ? -1.929 -33.594 -5.613 1 98.56 388 ARG A C 1
ATOM 3047 O O . ARG A 1 388 ? -1.791 -32.375 -5.395 1 98.56 388 ARG A O 1
ATOM 3054 N N . LEU A 1 389 ? -3.002 -34.031 -6.012 1 98.62 389 LEU A N 1
ATOM 3055 C CA . LEU A 1 389 ? -4.09 -33.156 -6.477 1 98.62 389 LEU A CA 1
ATOM 3056 C C . LEU A 1 389 ? -4.77 -32.469 -5.305 1 98.62 389 LEU A C 1
ATOM 3058 O O . LEU A 1 389 ? -5.094 -33.094 -4.297 1 98.62 389 LEU A O 1
ATOM 3062 N N . VAL A 1 390 ? -4.926 -31.203 -5.359 1 98.81 390 VAL A N 1
ATOM 3063 C CA . VAL A 1 390 ? -5.68 -30.391 -4.402 1 98.81 390 VAL A CA 1
ATOM 3064 C C . VAL A 1 390 ? -6.668 -29.5 -5.148 1 98.81 390 VAL A C 1
ATOM 3066 O O . VAL A 1 390 ? -6.445 -29.156 -6.312 1 98.81 390 VAL A O 1
ATOM 3069 N N . LEU A 1 391 ? -7.75 -29.141 -4.504 1 98.75 391 LEU A N 1
ATOM 3070 C CA . LEU A 1 391 ? -8.773 -28.297 -5.129 1 98.75 391 LEU A CA 1
ATOM 3071 C C . LEU A 1 391 ? -8.805 -26.922 -4.488 1 98.75 391 LEU A C 1
ATOM 3073 O O . LEU A 1 391 ? -8.672 -26.781 -3.27 1 98.75 391 LEU A O 1
ATOM 3077 N N . GLU A 1 392 ? -9.062 -25.938 -5.297 1 98.81 392 GLU A N 1
ATOM 3078 C CA . GLU A 1 392 ? -9.141 -24.547 -4.859 1 98.81 392 GLU A CA 1
ATOM 3079 C C . GLU A 1 392 ? -10.484 -23.922 -5.234 1 98.81 392 GLU A C 1
ATOM 3081 O O . GLU A 1 392 ? -10.938 -24.062 -6.371 1 98.81 392 GLU A O 1
ATOM 3086 N N . ASN A 1 393 ? -11.086 -23.234 -4.246 1 98.62 393 ASN A N 1
ATOM 3087 C CA . ASN A 1 393 ? -12.242 -22.438 -4.609 1 98.62 393 ASN A CA 1
ATOM 3088 C C . ASN A 1 393 ? -11.875 -21.328 -5.598 1 98.62 393 ASN A C 1
ATOM 3090 O O . ASN A 1 393 ? -10.812 -20.719 -5.484 1 98.62 393 ASN A O 1
ATOM 3094 N N . ASP A 1 394 ? -12.766 -21.078 -6.566 1 96 394 ASP A N 1
ATOM 3095 C CA . ASP A 1 394 ? -12.352 -20.188 -7.637 1 96 394 ASP A CA 1
ATOM 3096 C C . ASP A 1 394 ? -13.164 -18.891 -7.609 1 96 394 ASP A C 1
ATOM 3098 O O . ASP A 1 394 ? -13.836 -18.594 -6.617 1 96 394 ASP A O 1
ATOM 3102 N N . ASP A 1 395 ? -12.953 -18.078 -8.594 1 95.31 395 ASP A N 1
ATOM 3103 C CA . ASP A 1 395 ? -13.531 -16.75 -8.609 1 95.31 395 ASP A CA 1
ATOM 3104 C C . ASP A 1 395 ? -14.656 -16.641 -9.633 1 95.31 395 ASP A C 1
ATOM 3106 O O . ASP A 1 395 ? -15.086 -15.547 -9.984 1 95.31 395 ASP A O 1
ATOM 3110 N N . VAL A 1 396 ? -15.117 -17.797 -10.062 1 92.38 396 VAL A N 1
ATOM 3111 C CA . VAL A 1 396 ? -16.109 -17.75 -11.133 1 92.38 396 VAL A CA 1
ATOM 3112 C C . VAL A 1 396 ? -17.359 -18.531 -10.719 1 92.38 396 VAL A C 1
ATOM 3114 O O . VAL A 1 396 ? -18.469 -18.031 -10.852 1 92.38 396 VAL A O 1
ATOM 3117 N N . ALA A 1 397 ? -17.125 -19.734 -10.109 1 93.5 397 ALA A N 1
ATOM 3118 C CA . ALA A 1 397 ? -18.344 -20.531 -10 1 93.5 397 ALA A CA 1
ATOM 3119 C C . ALA A 1 397 ? -18.359 -21.328 -8.695 1 93.5 397 ALA A C 1
ATOM 3121 O O . ALA A 1 397 ? -19.438 -21.641 -8.164 1 93.5 397 ALA A O 1
ATOM 3122 N N . TRP A 1 398 ? -17.25 -21.672 -8.227 1 97.25 398 TRP A N 1
ATOM 3123 C CA . TRP A 1 398 ? -17.219 -22.703 -7.184 1 97.25 398 TRP A CA 1
ATOM 3124 C C . TRP A 1 398 ? -16.75 -22.109 -5.855 1 97.25 398 TRP A C 1
ATOM 3126 O O . TRP A 1 398 ? -15.609 -21.672 -5.73 1 97.25 398 TRP A O 1
ATOM 3136 N N . SER A 1 399 ? -17.562 -22.156 -4.871 1 97.94 399 SER A N 1
ATOM 3137 C CA . SER A 1 399 ? -17.281 -21.672 -3.527 1 97.94 399 SER A CA 1
ATOM 3138 C C . SER A 1 399 ? -16.672 -22.75 -2.656 1 97.94 399 SER A C 1
ATOM 3140 O O . SER A 1 399 ? -16.625 -23.922 -3.053 1 97.94 399 SER A O 1
ATOM 3142 N N . VAL A 1 400 ? -16.219 -22.359 -1.486 1 98.75 400 VAL A N 1
ATOM 3143 C CA . VAL A 1 400 ? -15.703 -23.312 -0.504 1 98.75 400 VAL A CA 1
ATOM 3144 C C . VAL A 1 400 ? -16.797 -24.312 -0.123 1 98.75 400 VAL A C 1
ATOM 3146 O O . VAL A 1 400 ? -16.531 -25.5 -0.02 1 98.75 400 VAL A O 1
ATOM 3149 N N . HIS A 1 401 ? -18.016 -23.859 0.031 1 98.25 401 HIS A N 1
ATOM 3150 C CA . HIS A 1 401 ? -19.141 -24.703 0.431 1 98.25 401 HIS A CA 1
ATOM 3151 C C . HIS A 1 401 ? -19.469 -25.734 -0.641 1 98.25 401 HIS A C 1
ATOM 3153 O O . HIS A 1 401 ? -19.922 -26.844 -0.329 1 98.25 401 HIS A O 1
ATOM 3159 N N . ASP A 1 402 ? -19.234 -25.391 -1.849 1 97.88 402 ASP A N 1
ATOM 3160 C CA . ASP A 1 402 ? -19.453 -26.328 -2.945 1 97.88 402 ASP A CA 1
ATOM 3161 C C . ASP A 1 402 ? -18.406 -27.438 -2.922 1 97.88 402 ASP A C 1
ATOM 3163 O O . ASP A 1 402 ? -18.75 -28.609 -3.115 1 97.88 402 ASP A O 1
ATOM 3167 N N . LEU A 1 403 ? -17.156 -27.094 -2.688 1 98.62 403 LEU A N 1
ATOM 3168 C CA . LEU A 1 403 ? -16.031 -28 -2.939 1 98.62 403 LEU A CA 1
ATOM 3169 C C . LEU A 1 403 ? -15.727 -28.844 -1.708 1 98.62 403 LEU A C 1
ATOM 3171 O O . LEU A 1 403 ? -15.273 -29.984 -1.83 1 98.62 403 LEU A O 1
ATOM 3175 N N . LEU A 1 404 ? -15.938 -28.266 -0.513 1 98.75 404 LEU A N 1
ATOM 3176 C CA . LEU A 1 404 ? -15.461 -28.891 0.716 1 98.75 404 LEU A CA 1
ATOM 3177 C C . LEU A 1 404 ? -16.062 -30.281 0.885 1 98.75 404 LEU A C 1
ATOM 3179 O O . LEU A 1 404 ? -15.352 -31.234 1.197 1 98.75 404 LEU A O 1
ATOM 3183 N N . PRO A 1 405 ? -17.422 -30.516 0.655 1 98.44 405 PRO A N 1
ATOM 3184 C CA . PRO A 1 405 ? -17.969 -31.875 0.761 1 98.44 405 PRO A CA 1
ATOM 3185 C C . PRO A 1 405 ? -17.312 -32.844 -0.215 1 98.44 405 PRO A C 1
ATOM 3187 O O . PRO A 1 405 ? -17.109 -34.031 0.121 1 98.44 405 PRO A O 1
ATOM 3190 N N . VAL A 1 406 ? -17.031 -32.438 -1.425 1 98.44 406 VAL A N 1
ATOM 3191 C CA . VAL A 1 406 ? -16.359 -33.25 -2.422 1 98.44 406 VAL A CA 1
ATOM 3192 C C . VAL A 1 406 ? -14.961 -33.625 -1.938 1 98.44 406 VAL A C 1
ATOM 3194 O O . VAL A 1 406 ? -14.539 -34.781 -2.033 1 98.44 406 VAL A O 1
ATOM 3197 N N . CYS A 1 407 ? -14.258 -32.656 -1.45 1 98.75 407 CYS A N 1
ATOM 3198 C CA . CYS A 1 407 ? -12.914 -32.844 -0.923 1 98.75 407 CYS A CA 1
ATOM 3199 C C . CYS A 1 407 ? -12.906 -33.844 0.211 1 98.75 407 CYS A C 1
ATOM 3201 O O . CYS A 1 407 ? -12.055 -34.75 0.256 1 98.75 407 CYS A O 1
ATOM 3203 N N . GLU A 1 408 ? -13.844 -33.719 1.081 1 98.69 408 GLU A N 1
ATOM 3204 C CA . GLU A 1 408 ? -13.953 -34.625 2.211 1 98.69 408 GLU A CA 1
ATOM 3205 C C . GLU A 1 408 ? -14.273 -36.031 1.739 1 98.69 408 GLU A C 1
ATOM 3207 O O . GLU A 1 408 ? -13.711 -37 2.246 1 98.69 408 GLU A O 1
ATOM 3212 N N . GLU A 1 409 ? -15.141 -36.125 0.808 1 98.31 409 GLU A N 1
ATOM 3213 C CA . GLU A 1 409 ? -15.562 -37.438 0.292 1 98.31 409 GLU A CA 1
ATOM 3214 C C . GLU A 1 409 ? -14.406 -38.156 -0.418 1 98.31 409 GLU A C 1
ATOM 3216 O O . GLU A 1 409 ? -14.203 -39.344 -0.229 1 98.31 409 GLU A O 1
ATOM 3221 N N . LEU A 1 410 ? -13.617 -37.406 -1.208 1 98.25 410 LEU A N 1
ATOM 3222 C CA . LEU A 1 410 ? -12.617 -38.031 -2.082 1 98.25 410 LEU A CA 1
ATOM 3223 C C . LEU A 1 410 ? -11.227 -37.938 -1.466 1 98.25 410 LEU A C 1
ATOM 3225 O O . LEU A 1 410 ? -10.242 -38.375 -2.074 1 98.25 410 LEU A O 1
ATOM 3229 N N . ASN A 1 411 ? -11.156 -37.375 -0.307 1 97.88 411 ASN A N 1
ATOM 3230 C CA . ASN A 1 411 ? -9.875 -37.188 0.365 1 97.88 411 ASN A CA 1
ATOM 3231 C C . ASN A 1 411 ? -8.938 -36.312 -0.457 1 97.88 411 ASN A C 1
ATOM 3233 O O . ASN A 1 411 ? -7.793 -36.688 -0.708 1 97.88 411 ASN A O 1
ATOM 3237 N N . ILE A 1 412 ? -9.422 -35.219 -0.944 1 98.75 412 ILE A N 1
ATOM 3238 C CA . ILE A 1 412 ? -8.664 -34.188 -1.656 1 98.75 412 ILE A CA 1
ATOM 3239 C C . ILE A 1 412 ? -8.531 -32.938 -0.779 1 98.75 412 ILE A C 1
ATOM 3241 O O . ILE A 1 412 ? -9.523 -32.406 -0.296 1 98.75 412 ILE A O 1
ATOM 3245 N N . PRO A 1 413 ? -7.336 -32.469 -0.481 1 98.88 413 PRO A N 1
ATOM 3246 C CA . PRO A 1 413 ? -7.203 -31.219 0.288 1 98.88 413 PRO A CA 1
ATOM 3247 C C . PRO A 1 413 ? -7.82 -30.016 -0.424 1 98.88 413 PRO A C 1
ATOM 3249 O O . PRO A 1 413 ? -7.754 -29.922 -1.652 1 98.88 413 PRO A O 1
ATOM 3252 N N . LEU A 1 414 ? -8.352 -29.094 0.376 1 98.94 414 LEU A N 1
ATOM 3253 C CA . LEU A 1 414 ? -8.914 -27.859 -0.165 1 98.94 414 LEU A CA 1
ATOM 3254 C C . LEU A 1 414 ? -7.984 -26.672 0.1 1 98.94 414 LEU A C 1
ATOM 3256 O O . LEU A 1 414 ? -7.652 -26.391 1.252 1 98.94 414 LEU A O 1
ATOM 3260 N N . VAL A 1 415 ? -7.566 -26.047 -0.91 1 98.94 415 VAL A N 1
ATOM 3261 C CA . VAL A 1 415 ? -6.832 -24.781 -0.797 1 98.94 415 VAL A CA 1
ATOM 3262 C C . VAL A 1 415 ? -7.816 -23.625 -0.679 1 98.94 415 VAL A C 1
ATOM 3264 O O . VAL A 1 415 ? -8.539 -23.312 -1.631 1 98.94 415 VAL A O 1
ATOM 3267 N N . LEU A 1 416 ? -7.828 -23.016 0.441 1 98.94 416 LEU A N 1
ATOM 3268 C CA . LEU A 1 416 ? -8.656 -21.828 0.607 1 98.94 416 LEU A CA 1
ATOM 3269 C C . LEU A 1 416 ? -8 -20.609 -0.034 1 98.94 416 LEU A C 1
ATOM 3271 O O . LEU A 1 416 ? -6.895 -20.219 0.346 1 98.94 416 LEU A O 1
ATOM 3275 N N . ASP A 1 417 ? -8.633 -20.078 -0.987 1 98.81 417 ASP A N 1
ATOM 3276 C CA . ASP A 1 417 ? -8.273 -18.781 -1.528 1 98.81 417 ASP A CA 1
ATOM 3277 C C . ASP A 1 417 ? -9.203 -17.688 -0.985 1 98.81 417 ASP A C 1
ATOM 3279 O O . ASP A 1 417 ? -10.375 -17.625 -1.344 1 98.81 417 ASP A O 1
ATOM 3283 N N . TYR A 1 418 ? -8.672 -16.766 -0.205 1 98.69 418 TYR A N 1
ATOM 3284 C CA . TYR A 1 418 ? -9.453 -15.766 0.504 1 98.69 418 TYR A CA 1
ATOM 3285 C C . TYR A 1 418 ? -10.109 -14.789 -0.472 1 98.69 418 TYR A C 1
ATOM 3287 O O . TYR A 1 418 ? -11.25 -14.375 -0.27 1 98.69 418 TYR A O 1
ATOM 3295 N N . HIS A 1 419 ? -9.383 -14.375 -1.444 1 98.38 419 HIS A N 1
ATOM 3296 C CA . HIS A 1 419 ? -9.898 -13.414 -2.414 1 98.38 419 HIS A CA 1
ATOM 3297 C C . HIS A 1 419 ? -11.031 -14.016 -3.236 1 98.38 419 HIS A C 1
ATOM 3299 O O . HIS A 1 419 ? -12.078 -13.391 -3.418 1 98.38 419 HIS A O 1
ATOM 3305 N N . HIS A 1 420 ? -10.812 -15.25 -3.709 1 98.38 420 HIS A N 1
ATOM 3306 C CA . HIS A 1 420 ? -11.867 -15.953 -4.434 1 98.38 420 HIS A CA 1
ATOM 3307 C C . HIS A 1 420 ? -13.117 -16.109 -3.582 1 98.38 420 HIS A C 1
ATOM 3309 O O . HIS A 1 420 ? -14.234 -15.914 -4.07 1 98.38 420 HIS A O 1
ATOM 3315 N N . HIS A 1 421 ? -12.938 -16.406 -2.367 1 98.19 421 HIS A N 1
ATOM 3316 C CA . HIS A 1 421 ? -14.047 -16.547 -1.431 1 98.19 421 HIS A CA 1
ATOM 3317 C C . HIS A 1 421 ? -14.867 -15.273 -1.354 1 98.19 421 HIS A C 1
ATOM 3319 O O . HIS A 1 421 ? -16.094 -15.328 -1.182 1 98.19 421 HIS A O 1
ATOM 3325 N N . ASN A 1 422 ? -14.258 -14.164 -1.477 1 96.88 422 ASN A N 1
ATOM 3326 C CA . ASN A 1 422 ? -14.953 -12.891 -1.336 1 96.88 422 ASN A CA 1
ATOM 3327 C C . ASN A 1 422 ? -15.641 -12.484 -2.637 1 96.88 422 ASN A C 1
ATOM 3329 O O . ASN A 1 422 ? -16.359 -11.484 -2.672 1 96.88 422 ASN A O 1
ATOM 3333 N N . ILE A 1 423 ? -15.383 -13.211 -3.695 1 96.19 423 ILE A N 1
ATOM 3334 C CA . ILE A 1 423 ? -16.094 -12.992 -4.949 1 96.19 423 ILE A CA 1
ATOM 3335 C C . ILE A 1 423 ? -17.266 -13.977 -5.055 1 96.19 423 ILE A C 1
ATOM 3337 O O . ILE A 1 423 ? -18.391 -13.578 -5.344 1 96.19 423 ILE A O 1
ATOM 3341 N N . ILE A 1 424 ? -16.969 -15.281 -4.766 1 94.88 424 ILE A N 1
ATOM 3342 C CA . ILE A 1 424 ? -17.953 -16.344 -4.797 1 94.88 424 ILE A CA 1
ATOM 3343 C C . ILE A 1 424 ? -18.047 -17.016 -3.424 1 94.88 424 ILE A C 1
ATOM 3345 O O . ILE A 1 424 ? -17.109 -17.672 -2.986 1 94.88 424 ILE A O 1
ATOM 3349 N N . PHE A 1 425 ? -19.188 -16.859 -2.727 1 92.88 425 PHE A N 1
ATOM 3350 C CA . PHE A 1 425 ? -19.359 -17.5 -1.43 1 92.88 425 PHE A CA 1
ATOM 3351 C C . PHE A 1 425 ? -20.812 -17.922 -1.235 1 92.88 425 PHE A C 1
ATOM 3353 O O . PHE A 1 425 ? -21.703 -17.484 -1.971 1 92.88 425 PHE A O 1
ATOM 3360 N N . ASP A 1 426 ? -20.953 -18.766 -0.325 1 95.56 426 ASP A N 1
ATOM 3361 C CA . ASP A 1 426 ? -22.281 -19.297 0.003 1 95.56 426 ASP A CA 1
ATOM 3362 C C . ASP A 1 426 ? -23.125 -18.25 0.735 1 95.56 426 ASP A C 1
ATOM 3364 O O . ASP A 1 426 ? -22.609 -17.531 1.605 1 95.56 426 ASP A O 1
ATOM 3368 N N . PRO A 1 427 ? -24.391 -18.203 0.416 1 93.75 427 PRO A N 1
ATOM 3369 C CA . PRO A 1 427 ? -25.266 -17.219 1.046 1 93.75 427 PRO A CA 1
ATOM 3370 C C . PRO A 1 427 ? -25.375 -17.391 2.559 1 93.75 427 PRO A C 1
ATOM 3372 O O . PRO A 1 427 ? -25.828 -16.5 3.262 1 93.75 427 PRO A O 1
ATOM 3375 N N . SER A 1 428 ? -24.969 -18.469 3.07 1 95.75 428 SER A N 1
ATOM 3376 C CA . SER A 1 428 ? -25.078 -18.734 4.504 1 95.75 428 SER A CA 1
ATOM 3377 C C . SER A 1 428 ? -24 -17.969 5.285 1 95.75 428 SER A C 1
ATOM 3379 O O . SER A 1 428 ? -24.062 -17.906 6.512 1 95.75 428 SER A O 1
ATOM 3381 N N . ILE A 1 429 ? -23.078 -17.438 4.625 1 96.31 429 ILE A N 1
ATOM 3382 C CA . ILE A 1 429 ? -22.062 -16.672 5.32 1 96.31 429 ILE A CA 1
ATOM 3383 C C . ILE A 1 429 ? -21.922 -15.289 4.664 1 96.31 429 ILE A C 1
ATOM 3385 O O . ILE A 1 429 ? -22.359 -15.094 3.529 1 96.31 429 ILE A O 1
ATOM 3389 N N . ARG A 1 430 ? -21.359 -14.398 5.312 1 95.38 430 ARG A N 1
ATOM 3390 C CA . ARG A 1 430 ? -21.156 -13.047 4.805 1 95.38 430 ARG A CA 1
ATOM 3391 C C . ARG A 1 430 ? -19.797 -12.93 4.102 1 95.38 430 ARG A C 1
ATOM 3393 O O . ARG A 1 430 ? -18.875 -13.703 4.383 1 95.38 430 ARG A O 1
ATOM 3400 N N . GLU A 1 431 ? -19.688 -11.938 3.158 1 96.31 431 GLU A N 1
ATOM 3401 C CA . GLU A 1 431 ? -18.391 -11.57 2.594 1 96.31 431 GLU A CA 1
ATOM 3402 C C . GLU A 1 431 ? -17.406 -11.164 3.688 1 96.31 431 GLU A C 1
ATOM 3404 O O . GLU A 1 431 ? -17.797 -10.586 4.703 1 96.31 431 GLU A O 1
ATOM 3409 N N . GLY A 1 432 ? -16.109 -11.438 3.453 1 97.25 432 GLY A N 1
ATOM 3410 C CA . GLY A 1 432 ? -15.086 -11.094 4.422 1 97.25 432 GLY A CA 1
ATOM 3411 C C . GLY A 1 432 ? -14.32 -12.305 4.93 1 97.25 432 GLY A C 1
ATOM 3412 O O . GLY A 1 432 ? -14.391 -13.383 4.336 1 97.25 432 GLY A O 1
ATOM 3413 N N . SER A 1 433 ? -13.562 -12.117 5.996 1 98.06 433 SER A N 1
ATOM 3414 C CA . SER A 1 433 ? -12.672 -13.18 6.445 1 98.06 433 SER A CA 1
ATOM 3415 C C . SER A 1 433 ? -13.133 -13.758 7.777 1 98.06 433 SER A C 1
ATOM 3417 O O . SER A 1 433 ? -12.594 -14.773 8.234 1 98.06 433 SER A O 1
ATOM 3419 N N . GLN A 1 434 ? -14.156 -13.172 8.398 1 98.12 434 GLN A N 1
ATOM 3420 C CA . GLN A 1 434 ? -14.562 -13.617 9.727 1 98.12 434 GLN A CA 1
ATOM 3421 C C . GLN A 1 434 ? -15.344 -14.93 9.648 1 98.12 434 GLN A C 1
ATOM 3423 O O . GLN A 1 434 ? -15 -15.898 10.336 1 98.12 434 GLN A O 1
ATOM 3428 N N . ASP A 1 435 ? -16.359 -14.969 8.797 1 98.25 435 ASP A N 1
ATOM 3429 C CA . ASP A 1 435 ? -17.281 -16.094 8.789 1 98.25 435 ASP A CA 1
ATOM 3430 C C . ASP A 1 435 ? -16.594 -17.359 8.266 1 98.25 435 ASP A C 1
ATOM 3432 O O . ASP A 1 435 ? -16.922 -18.469 8.711 1 98.25 435 ASP A O 1
ATOM 3436 N N . ILE A 1 436 ? -15.656 -17.281 7.379 1 98.38 436 ILE A N 1
ATOM 3437 C CA . ILE A 1 436 ? -15.016 -18.422 6.754 1 98.38 436 ILE A CA 1
ATOM 3438 C C . ILE A 1 436 ? -14.172 -19.172 7.785 1 98.38 436 ILE A C 1
ATOM 3440 O O . ILE A 1 436 ? -13.82 -20.344 7.59 1 98.38 436 ILE A O 1
ATOM 3444 N N . ILE A 1 437 ? -13.836 -18.531 8.844 1 98.44 437 ILE A N 1
ATOM 3445 C CA . ILE A 1 437 ? -13.055 -19.125 9.922 1 98.44 437 ILE A CA 1
ATOM 3446 C C . ILE A 1 437 ? -13.766 -20.375 10.445 1 98.44 437 ILE A C 1
ATOM 3448 O O . ILE A 1 437 ? -13.117 -21.344 10.836 1 98.44 437 ILE A O 1
ATOM 3452 N N . GLY A 1 438 ? -15.023 -20.328 10.391 1 98.19 438 GLY A N 1
ATOM 3453 C CA . GLY A 1 438 ? -15.812 -21.453 10.859 1 98.19 438 GLY A CA 1
ATOM 3454 C C . GLY A 1 438 ? -15.531 -22.734 10.109 1 98.19 438 GLY A C 1
ATOM 3455 O O . GLY A 1 438 ? -15.844 -23.828 10.594 1 98.19 438 GLY A O 1
ATOM 3456 N N . LEU A 1 439 ? -14.906 -22.672 8.961 1 98.62 439 LEU A N 1
ATOM 3457 C CA . LEU A 1 439 ? -14.656 -23.859 8.141 1 98.62 439 LEU A CA 1
ATOM 3458 C C . LEU A 1 439 ? -13.188 -24.266 8.227 1 98.62 439 LEU A C 1
ATOM 3460 O O . LEU A 1 439 ? -12.789 -25.266 7.625 1 98.62 439 LEU A O 1
ATOM 3464 N N . TYR A 1 440 ? -12.359 -23.625 8.992 1 98.75 440 TYR A N 1
ATOM 3465 C CA . TYR A 1 440 ? -10.922 -23.844 9.031 1 98.75 440 TYR A CA 1
ATOM 3466 C C . TYR A 1 440 ? -10.586 -25.266 9.461 1 98.75 440 TYR A C 1
ATOM 3468 O O . TYR A 1 440 ? -9.727 -25.906 8.859 1 98.75 440 TYR A O 1
ATOM 3476 N N . ASP A 1 441 ? -11.273 -25.703 10.453 1 98.75 441 ASP A N 1
ATOM 3477 C CA . ASP A 1 441 ? -10.969 -27.031 10.977 1 98.75 441 ASP A CA 1
ATOM 3478 C C . ASP A 1 441 ? -11.273 -28.109 9.945 1 98.75 441 ASP A C 1
ATOM 3480 O O . ASP A 1 441 ? -10.492 -29.047 9.773 1 98.75 441 ASP A O 1
ATOM 3484 N N . ARG A 1 442 ? -12.398 -27.922 9.297 1 98.81 442 ARG A N 1
ATOM 3485 C CA . ARG A 1 442 ? -12.766 -28.891 8.266 1 98.81 442 ARG A CA 1
ATOM 3486 C C . ARG A 1 442 ? -11.766 -28.859 7.109 1 98.81 442 ARG A C 1
ATOM 3488 O O . ARG A 1 442 ? -11.359 -29.906 6.598 1 98.81 442 ARG A O 1
ATOM 3495 N N . ILE A 1 443 ? -11.344 -27.703 6.758 1 98.94 443 ILE A N 1
ATOM 3496 C CA . ILE A 1 443 ? -10.375 -27.562 5.676 1 98.94 443 ILE A CA 1
ATOM 3497 C C . ILE A 1 443 ? -9.039 -28.156 6.09 1 98.94 443 ILE A C 1
ATOM 3499 O O . ILE A 1 443 ? -8.438 -28.938 5.34 1 98.94 443 ILE A O 1
ATOM 3503 N N . LYS A 1 444 ? -8.594 -27.859 7.234 1 98.88 444 LYS A N 1
ATOM 3504 C CA . LYS A 1 444 ? -7.328 -28.359 7.75 1 98.88 444 LYS A CA 1
ATOM 3505 C C . LYS A 1 444 ? -7.324 -29.891 7.781 1 98.88 444 LYS A C 1
ATOM 3507 O O . LYS A 1 444 ? -6.305 -30.516 7.488 1 98.88 444 LYS A O 1
ATOM 3512 N N . ALA A 1 445 ? -8.414 -30.422 8.102 1 98.81 445 ALA A N 1
ATOM 3513 C CA . ALA A 1 445 ? -8.531 -31.875 8.203 1 98.81 445 ALA A CA 1
ATOM 3514 C C . ALA A 1 445 ? -8.25 -32.531 6.855 1 98.81 445 ALA A C 1
ATOM 3516 O O . ALA A 1 445 ? -7.68 -33.625 6.805 1 98.81 445 ALA A O 1
ATOM 3517 N N . THR A 1 446 ? -8.617 -31.922 5.762 1 98.81 446 THR A N 1
ATOM 3518 C CA . THR A 1 446 ? -8.398 -32.5 4.438 1 98.81 446 THR A CA 1
ATOM 3519 C C . THR A 1 446 ? -6.91 -32.562 4.109 1 98.81 446 THR A C 1
ATOM 3521 O O . THR A 1 446 ? -6.473 -33.406 3.342 1 98.81 446 THR A O 1
ATOM 3524 N N . TRP A 1 447 ? -6.137 -31.719 4.652 1 98.88 447 TRP A N 1
ATOM 3525 C CA . TRP A 1 447 ? -4.688 -31.719 4.465 1 98.88 447 TRP A CA 1
ATOM 3526 C C . TRP A 1 447 ? -4.012 -32.719 5.398 1 98.88 447 TRP A C 1
ATOM 3528 O O . TRP A 1 447 ? -3.145 -33.469 4.977 1 98.88 447 TRP A O 1
ATOM 3538 N N . THR A 1 448 ? -4.461 -32.719 6.609 1 98.56 448 THR A N 1
ATOM 3539 C CA . THR A 1 448 ? -3.873 -33.562 7.645 1 98.56 448 THR A CA 1
ATOM 3540 C C . THR A 1 448 ? -4.035 -35.031 7.301 1 98.56 448 THR A C 1
ATOM 3542 O O . THR A 1 448 ? -3.119 -35.844 7.508 1 98.56 448 THR A O 1
ATOM 3545 N N . LYS A 1 449 ? -5.16 -35.344 6.762 1 98 449 LYS A N 1
ATOM 3546 C CA . LYS A 1 449 ? -5.453 -36.719 6.422 1 98 449 LYS A CA 1
ATOM 3547 C C . LYS A 1 449 ? -4.453 -37.25 5.402 1 98 449 LYS A C 1
ATOM 3549 O O . LYS A 1 449 ? -4.098 -38.438 5.438 1 98 449 LYS A O 1
ATOM 3554 N N . LYS A 1 450 ? -3.908 -36.438 4.566 1 97.81 450 LYS A N 1
ATOM 3555 C CA . LYS A 1 450 ? -2.973 -36.844 3.529 1 97.81 450 LYS A CA 1
ATOM 3556 C C . LYS A 1 450 ? -1.528 -36.594 3.955 1 97.81 450 LYS A C 1
ATOM 3558 O O . LYS A 1 450 ? -0.593 -36.906 3.219 1 97.81 450 LYS A O 1
ATOM 3563 N N . GLY A 1 451 ? -1.391 -36.031 5.121 1 98.31 451 GLY A N 1
ATOM 3564 C CA . GLY A 1 451 ? -0.053 -35.719 5.609 1 98.31 451 GLY A CA 1
ATOM 3565 C C . GLY A 1 451 ? 0.642 -34.625 4.828 1 98.31 451 GLY A C 1
ATOM 3566 O O . GLY A 1 451 ? 1.872 -34.594 4.77 1 98.31 451 GLY A O 1
ATOM 3567 N N . ILE A 1 452 ? -0.091 -33.812 4.176 1 98.81 452 ILE A N 1
ATOM 3568 C CA . ILE A 1 452 ? 0.45 -32.719 3.398 1 98.81 452 ILE A CA 1
ATOM 3569 C C . ILE A 1 452 ? 0.431 -31.438 4.234 1 98.81 452 ILE A C 1
ATOM 3571 O O . ILE A 1 452 ? -0.541 -31.172 4.945 1 98.81 452 ILE A O 1
ATOM 3575 N N . THR A 1 453 ? 1.494 -30.625 4.191 1 98.81 453 THR A N 1
ATOM 3576 C CA . THR A 1 453 ? 1.499 -29.328 4.852 1 98.81 453 THR A CA 1
ATOM 3577 C C . THR A 1 453 ? 0.479 -28.391 4.207 1 98.81 453 THR A C 1
ATOM 3579 O O . THR A 1 453 ? 0.497 -28.188 2.99 1 98.81 453 THR A O 1
ATOM 3582 N N . GLN A 1 454 ? -0.358 -27.859 4.988 1 98.88 454 GLN A N 1
ATOM 3583 C CA . GLN A 1 454 ? -1.443 -27.047 4.469 1 98.88 454 GLN A CA 1
ATOM 3584 C C . GLN A 1 454 ? -0.906 -25.766 3.83 1 98.88 454 GLN A C 1
ATOM 3586 O O . GLN A 1 454 ? 0.053 -25.172 4.328 1 98.88 454 GLN A O 1
ATOM 3591 N N . LYS A 1 455 ? -1.511 -25.375 2.754 1 98.81 455 LYS A N 1
ATOM 3592 C CA . LYS A 1 455 ? -1.255 -24.062 2.158 1 98.81 455 LYS A CA 1
ATOM 3593 C C . LYS A 1 455 ? -2.561 -23.344 1.858 1 98.81 455 LYS A C 1
ATOM 3595 O O . LYS A 1 455 ? -3.617 -23.953 1.754 1 98.81 455 LYS A O 1
ATOM 3600 N N . MET A 1 456 ? -2.514 -22.062 1.799 1 98.88 456 MET A N 1
ATOM 3601 C CA . MET A 1 456 ? -3.623 -21.188 1.435 1 98.88 456 MET A CA 1
ATOM 3602 C C . MET A 1 456 ? -3.18 -20.141 0.414 1 98.88 456 MET A C 1
ATOM 3604 O O . MET A 1 456 ? -1.983 -19.984 0.164 1 98.88 456 MET A O 1
ATOM 3608 N N . HIS A 1 457 ? -4.121 -19.547 -0.234 1 98.94 457 HIS A N 1
ATOM 3609 C CA . HIS A 1 457 ? -3.844 -18.516 -1.213 1 98.94 457 HIS A CA 1
ATOM 3610 C C . HIS A 1 457 ? -4.426 -17.172 -0.77 1 98.94 457 HIS A C 1
ATOM 3612 O O . HIS A 1 457 ? -5.48 -17.125 -0.13 1 98.94 457 HIS A O 1
ATOM 3618 N N . TYR A 1 458 ? -3.676 -16.125 -1.112 1 98.75 458 TYR A N 1
ATOM 3619 C CA . TYR A 1 458 ? -4.137 -14.781 -0.805 1 98.75 458 TYR A CA 1
ATOM 3620 C C . TYR A 1 458 ? -3.793 -13.812 -1.934 1 98.75 458 TYR A C 1
ATOM 3622 O O . TYR A 1 458 ? -2.691 -13.867 -2.488 1 98.75 458 TYR A O 1
ATOM 3630 N N . SER A 1 459 ? -4.738 -13.031 -2.32 1 98.56 459 SER A N 1
ATOM 3631 C CA . SER A 1 459 ? -4.621 -11.922 -3.262 1 98.56 459 SER A CA 1
ATOM 3632 C C . SER A 1 459 ? -5.637 -10.828 -2.955 1 98.56 459 SER A C 1
ATOM 3634 O O . SER A 1 459 ? -6.457 -10.969 -2.043 1 98.56 459 SER A O 1
ATOM 3636 N N . GLU A 1 460 ? -5.504 -9.711 -3.566 1 97.88 460 GLU A N 1
ATOM 3637 C CA . GLU A 1 460 ? -6.445 -8.594 -3.469 1 97.88 460 GLU A CA 1
ATOM 3638 C C . GLU A 1 460 ? -6.816 -8.062 -4.848 1 97.88 460 GLU A C 1
ATOM 3640 O O . GLU A 1 460 ? -6.09 -8.281 -5.82 1 97.88 460 GLU A O 1
ATOM 3645 N N . GLN A 1 461 ? -7.945 -7.5 -4.863 1 97.12 461 GLN A N 1
ATOM 3646 C CA . GLN A 1 461 ? -8.414 -6.934 -6.121 1 97.12 461 GLN A CA 1
ATOM 3647 C C . GLN A 1 461 ? -7.695 -5.629 -6.441 1 97.12 461 GLN A C 1
ATOM 3649 O O . GLN A 1 461 ? -7.102 -5.008 -5.559 1 97.12 461 GLN A O 1
ATOM 3654 N N . THR A 1 462 ? -7.777 -5.168 -7.652 1 96.94 462 THR A N 1
ATOM 3655 C CA . THR A 1 462 ? -7.238 -3.871 -8.047 1 96.94 462 THR A CA 1
ATOM 3656 C C . THR A 1 462 ? -8.078 -2.736 -7.473 1 96.94 462 THR A C 1
ATOM 3658 O O . THR A 1 462 ? -9.25 -2.934 -7.133 1 96.94 462 THR A O 1
ATOM 3661 N N . SER A 1 463 ? -7.555 -1.559 -7.426 1 95.31 463 SER A N 1
ATOM 3662 C CA . SER A 1 463 ? -8.18 -0.409 -6.785 1 95.31 463 SER A CA 1
ATOM 3663 C C . SER A 1 463 ? -9.477 -0.022 -7.488 1 95.31 463 SER A C 1
ATOM 3665 O O . SER A 1 463 ? -10.438 0.401 -6.844 1 95.31 463 SER A O 1
ATOM 3667 N N . SER A 1 464 ? -9.594 -0.218 -8.766 1 94.75 464 SER A N 1
ATOM 3668 C CA . SER A 1 464 ? -10.727 0.28 -9.555 1 94.75 464 SER A CA 1
ATOM 3669 C C . SER A 1 464 ? -11.828 -0.768 -9.664 1 94.75 464 SER A C 1
ATOM 3671 O O . SER A 1 464 ? -12.844 -0.538 -10.32 1 94.75 464 SER A O 1
ATOM 3673 N N . ALA A 1 465 ? -11.617 -1.914 -9 1 94.88 465 ALA A N 1
ATOM 3674 C CA . ALA A 1 465 ? -12.555 -3.025 -9.164 1 94.88 465 ALA A CA 1
ATOM 3675 C C . ALA A 1 465 ? -13.898 -2.715 -8.516 1 94.88 465 ALA A C 1
ATOM 3677 O O . ALA A 1 465 ? -13.945 -2.293 -7.355 1 94.88 465 ALA A O 1
ATOM 3678 N N . VAL A 1 466 ? -15.008 -3.004 -9.281 1 90.62 466 VAL A N 1
ATOM 3679 C CA . VAL A 1 466 ? -16.344 -2.707 -8.766 1 90.62 466 VAL A CA 1
ATOM 3680 C C . VAL A 1 466 ? -17.234 -3.936 -8.914 1 90.62 466 VAL A C 1
ATOM 3682 O O . VAL A 1 466 ? -17.781 -4.438 -7.926 1 90.62 466 VAL A O 1
ATOM 3685 N N . THR A 1 467 ? -17.344 -4.461 -10.125 1 90.38 467 THR A N 1
ATOM 3686 C CA . THR A 1 467 ? -18.188 -5.621 -10.414 1 90.38 467 THR A CA 1
ATOM 3687 C C . THR A 1 467 ? -17.469 -6.914 -10.016 1 90.38 467 THR A C 1
ATOM 3689 O O . THR A 1 467 ? -16.25 -6.93 -9.852 1 90.38 467 THR A O 1
ATOM 3692 N N . PRO A 1 468 ? -18.188 -7.922 -9.953 1 89.25 468 PRO A N 1
ATOM 3693 C CA . PRO A 1 468 ? -17.531 -9.203 -9.688 1 89.25 468 PRO A CA 1
ATOM 3694 C C . PRO A 1 468 ? -16.469 -9.555 -10.719 1 89.25 468 PRO A C 1
ATOM 3696 O O . PRO A 1 468 ? -15.414 -10.109 -10.375 1 89.25 468 PRO A O 1
ATOM 3699 N N . ARG A 1 469 ? -16.734 -9.289 -11.906 1 91.06 469 ARG A N 1
ATOM 3700 C CA . ARG A 1 469 ? -15.766 -9.547 -12.961 1 91.06 469 ARG A CA 1
ATOM 3701 C C . ARG A 1 469 ? -14.5 -8.727 -12.758 1 91.06 469 ARG A C 1
ATOM 3703 O O . ARG A 1 469 ? -13.383 -9.25 -12.859 1 91.06 469 ARG A O 1
ATOM 3710 N N . ASP A 1 470 ? -14.688 -7.402 -12.461 1 93.06 470 ASP A N 1
ATOM 3711 C CA . ASP A 1 470 ? -13.547 -6.527 -12.211 1 93.06 470 ASP A CA 1
ATOM 3712 C C . ASP A 1 470 ? -12.719 -7.031 -11.031 1 93.06 470 ASP A C 1
ATOM 3714 O O . ASP A 1 470 ? -11.492 -6.891 -11.023 1 93.06 470 ASP A O 1
ATOM 3718 N N . ARG A 1 471 ? -13.375 -7.598 -10.117 1 95.38 471 ARG A N 1
ATOM 3719 C CA . ARG A 1 471 ? -12.758 -7.984 -8.859 1 95.38 471 ARG A CA 1
ATOM 3720 C C . ARG A 1 471 ? -11.812 -9.164 -9.047 1 95.38 471 ARG A C 1
ATOM 3722 O O . ARG A 1 471 ? -11.008 -9.477 -8.172 1 95.38 471 ARG A O 1
ATOM 3729 N N . ARG A 1 472 ? -11.914 -9.859 -10.133 1 95.94 472 ARG A N 1
ATOM 3730 C CA . ARG A 1 472 ? -11.102 -11.047 -10.375 1 95.94 472 ARG A CA 1
ATOM 3731 C C . ARG A 1 472 ? -9.641 -10.68 -10.609 1 95.94 472 ARG A C 1
ATOM 3733 O O . ARG A 1 472 ? -8.75 -11.492 -10.375 1 95.94 472 ARG A O 1
ATOM 3740 N N . LYS A 1 473 ? -9.453 -9.461 -11.094 1 96.5 473 LYS A N 1
ATOM 3741 C CA . LYS A 1 473 ? -8.094 -9.016 -11.398 1 96.5 473 LYS A CA 1
ATOM 3742 C C . LYS A 1 473 ? -7.305 -8.75 -10.125 1 96.5 473 LYS A C 1
ATOM 3744 O O . LYS A 1 473 ? -7.746 -7.98 -9.266 1 96.5 473 LYS A O 1
ATOM 3749 N N . HIS A 1 474 ? -6.137 -9.328 -10.023 1 97.81 474 HIS A N 1
ATOM 3750 C CA . HIS A 1 474 ? -5.305 -9.211 -8.828 1 97.81 474 HIS A CA 1
ATOM 3751 C C . HIS A 1 474 ? -4.543 -7.891 -8.812 1 97.81 474 HIS A C 1
ATOM 3753 O O . HIS A 1 474 ? -4.062 -7.434 -9.859 1 97.81 474 HIS A O 1
ATOM 3759 N N . SER A 1 475 ? -4.367 -7.32 -7.684 1 97.94 475 SER A N 1
ATOM 3760 C CA . SER A 1 475 ? -3.545 -6.129 -7.496 1 97.94 475 SER A CA 1
ATOM 3761 C C . SER A 1 475 ? -2.061 -6.453 -7.617 1 97.94 475 SER A C 1
ATOM 3763 O O . SER A 1 475 ? -1.672 -7.625 -7.586 1 97.94 475 SER A O 1
ATOM 3765 N N . ALA A 1 476 ? -1.235 -5.434 -7.82 1 97.75 476 ALA A N 1
ATOM 3766 C CA . ALA A 1 476 ? 0.21 -5.605 -7.941 1 97.75 476 ALA A CA 1
ATOM 3767 C C . ALA A 1 476 ? 0.824 -6.035 -6.613 1 97.75 476 ALA A C 1
ATOM 3769 O O . ALA A 1 476 ? 1.742 -6.859 -6.582 1 97.75 476 ALA A O 1
ATOM 3770 N N . ARG A 1 477 ? 0.354 -5.406 -5.555 1 97.88 477 ARG A N 1
ATOM 3771 C CA . ARG A 1 477 ? 0.78 -5.715 -4.191 1 97.88 477 ARG A CA 1
ATOM 3772 C C . ARG A 1 477 ? -0.417 -6.027 -3.301 1 97.88 477 ARG A C 1
ATOM 3774 O O . ARG A 1 477 ? -1.565 -5.832 -3.705 1 97.88 477 ARG A O 1
ATOM 3781 N N . VAL A 1 478 ? -0.17 -6.57 -2.148 1 97.81 478 VAL A N 1
ATOM 3782 C CA . VAL A 1 478 ? -1.216 -6.785 -1.152 1 97.81 478 VAL A CA 1
ATOM 3783 C C . VAL A 1 478 ? -0.887 -6 0.117 1 97.81 478 VAL A C 1
ATOM 3785 O O . VAL A 1 478 ? 0.284 -5.781 0.433 1 97.81 478 VAL A O 1
ATOM 3788 N N . LYS A 1 479 ? -1.881 -5.617 0.817 1 96.44 479 LYS A N 1
ATOM 3789 C CA . LYS A 1 479 ? -1.706 -4.633 1.882 1 96.44 479 LYS A CA 1
ATOM 3790 C C . LYS A 1 479 ? -1.602 -5.312 3.244 1 96.44 479 LYS A C 1
ATOM 3792 O O . LYS A 1 479 ? -1.09 -4.723 4.199 1 96.44 479 LYS A O 1
ATOM 3797 N N . THR A 1 480 ? -2.133 -6.48 3.33 1 97.38 480 THR A N 1
ATOM 3798 C CA . THR A 1 480 ? -2.178 -7.105 4.648 1 97.38 480 THR A CA 1
ATOM 3799 C C . THR A 1 480 ? -2.107 -8.625 4.527 1 97.38 480 THR A C 1
ATOM 3801 O O . THR A 1 480 ? -1.862 -9.156 3.441 1 97.38 480 THR A O 1
ATOM 3804 N N . LEU A 1 481 ? -2.203 -9.312 5.73 1 98.19 481 LEU A N 1
ATOM 3805 C CA . LEU A 1 481 ? -2.24 -10.773 5.82 1 98.19 481 LEU A CA 1
ATOM 3806 C C . LEU A 1 481 ? -3.635 -11.258 6.203 1 98.19 481 LEU A C 1
ATOM 3808 O O . LEU A 1 481 ? -4.312 -10.633 7.02 1 98.19 481 LEU A O 1
ATOM 3812 N N . PRO A 1 482 ? -4.07 -12.328 5.527 1 98.38 482 PRO A N 1
ATOM 3813 C CA . PRO A 1 482 ? -5.332 -12.922 5.973 1 98.38 482 PRO A CA 1
ATOM 3814 C C . PRO A 1 482 ? -5.223 -13.586 7.348 1 98.38 482 PRO A C 1
ATOM 3816 O O . PRO A 1 482 ? -4.117 -13.844 7.82 1 98.38 482 PRO A O 1
ATOM 3819 N N . PRO A 1 483 ? -6.352 -13.867 7.961 1 98.44 483 PRO A N 1
ATOM 3820 C CA . PRO A 1 483 ? -6.324 -14.438 9.312 1 98.44 483 PRO A CA 1
ATOM 3821 C C . PRO A 1 483 ? -6.051 -15.945 9.312 1 98.44 483 PRO A C 1
ATOM 3823 O O . PRO A 1 483 ? -6.758 -16.703 9.977 1 98.44 483 PRO A O 1
ATOM 3826 N N . CYS A 1 484 ? -5.031 -16.344 8.656 1 98.62 484 CYS A N 1
ATOM 3827 C CA . CYS A 1 484 ? -4.602 -17.734 8.664 1 98.62 484 CYS A CA 1
ATOM 3828 C C . CYS A 1 484 ? -3.721 -18.016 9.875 1 98.62 484 CYS A C 1
ATOM 3830 O O . CYS A 1 484 ? -3.389 -17.109 10.641 1 98.62 484 CYS A O 1
ATOM 3832 N N . ALA A 1 485 ? -3.4 -19.297 10.039 1 98.31 485 ALA A N 1
ATOM 3833 C CA . ALA A 1 485 ? -2.459 -19.672 11.086 1 98.31 485 ALA A CA 1
ATOM 3834 C C . ALA A 1 485 ? -1.083 -19.062 10.836 1 98.31 485 ALA A C 1
ATOM 3836 O O . ALA A 1 485 ? -0.639 -18.969 9.688 1 98.31 485 ALA A O 1
ATOM 3837 N N . PRO A 1 486 ? -0.343 -18.656 11.891 1 97.94 486 PRO A N 1
ATOM 3838 C CA . PRO A 1 486 ? 0.946 -17.969 11.727 1 97.94 486 PRO A CA 1
ATOM 3839 C C . PRO A 1 486 ? 2 -18.859 11.07 1 97.94 486 PRO A C 1
ATOM 3841 O O . PRO A 1 486 ? 3.039 -18.375 10.625 1 97.94 486 PRO A O 1
ATOM 3844 N N . ASP A 1 487 ? 1.833 -20.156 11.062 1 98.31 487 ASP A N 1
ATOM 3845 C CA . ASP A 1 487 ? 2.803 -21.078 10.461 1 98.31 487 ASP A CA 1
ATOM 3846 C C . ASP A 1 487 ? 2.328 -21.562 9.094 1 98.31 487 ASP A C 1
ATOM 3848 O O . ASP A 1 487 ? 2.805 -22.578 8.586 1 98.31 487 ASP A O 1
ATOM 3852 N N . MET A 1 488 ? 1.422 -20.875 8.516 1 98.75 488 MET A N 1
ATOM 3853 C CA . MET A 1 488 ? 0.803 -21.25 7.246 1 98.75 488 MET A CA 1
ATOM 3854 C C . MET A 1 488 ? 1.785 -21.094 6.09 1 98.75 488 MET A C 1
ATOM 3856 O O . MET A 1 488 ? 2.596 -20.172 6.082 1 98.75 488 MET A O 1
ATOM 3860 N N . ASP A 1 489 ? 1.805 -22.047 5.09 1 98.88 489 ASP A N 1
ATOM 3861 C CA . ASP A 1 489 ? 2.344 -21.734 3.768 1 98.88 489 ASP A CA 1
ATOM 3862 C C . ASP A 1 489 ? 1.35 -20.938 2.941 1 98.88 489 ASP A C 1
ATOM 3864 O O . ASP A 1 489 ? 0.336 -21.469 2.484 1 98.88 489 ASP A O 1
ATOM 3868 N N . LEU A 1 490 ? 1.683 -19.672 2.787 1 98.94 490 LEU A N 1
ATOM 3869 C CA . LEU A 1 490 ? 0.747 -18.75 2.146 1 98.94 490 LEU A CA 1
ATOM 3870 C C . LEU A 1 490 ? 1.272 -18.297 0.788 1 98.94 490 LEU A C 1
ATOM 3872 O O . LEU A 1 490 ? 2.348 -17.703 0.701 1 98.94 490 LEU A O 1
ATOM 3876 N N . MET A 1 491 ? 0.515 -18.656 -0.263 1 98.94 491 MET A N 1
ATOM 3877 C CA . MET A 1 491 ? 0.856 -18.219 -1.614 1 98.94 491 MET A CA 1
ATOM 3878 C C . MET A 1 491 ? 0.265 -16.844 -1.908 1 98.94 491 MET A C 1
ATOM 3880 O O . MET A 1 491 ? -0.955 -16.672 -1.906 1 98.94 491 MET A O 1
ATOM 3884 N N . ILE A 1 492 ? 1.143 -15.844 -2.105 1 98.88 492 ILE A N 1
ATOM 3885 C CA . ILE A 1 492 ? 0.698 -14.508 -2.484 1 98.88 492 ILE A CA 1
ATOM 3886 C C . ILE A 1 492 ? 0.558 -14.43 -4.004 1 98.88 492 ILE A C 1
ATOM 3888 O O . ILE A 1 492 ? 1.55 -14.523 -4.73 1 98.88 492 ILE A O 1
ATOM 3892 N N . GLU A 1 493 ? -0.654 -14.328 -4.41 1 98.44 493 GLU A N 1
ATOM 3893 C CA . GLU A 1 493 ? -0.926 -14.203 -5.84 1 98.44 493 GLU A CA 1
ATOM 3894 C C . GLU A 1 493 ? -1.161 -12.75 -6.238 1 98.44 493 GLU A C 1
ATOM 3896 O O . GLU A 1 493 ? -2.305 -12.289 -6.277 1 98.44 493 GLU A O 1
ATOM 3901 N N . ALA A 1 494 ? -0.087 -12.109 -6.543 1 98.5 494 ALA A N 1
ATOM 3902 C CA . ALA A 1 494 ? -0.07 -10.703 -6.945 1 98.5 494 ALA A CA 1
ATOM 3903 C C . ALA A 1 494 ? 0.729 -10.508 -8.227 1 98.5 494 ALA A C 1
ATOM 3905 O O . ALA A 1 494 ? 1.587 -11.328 -8.562 1 98.5 494 ALA A O 1
ATOM 3906 N N . LYS A 1 495 ? 0.433 -9.43 -8.898 1 97.56 495 LYS A N 1
ATOM 3907 C CA . LYS A 1 495 ? 1.07 -9.18 -10.188 1 97.56 495 LYS A CA 1
ATOM 3908 C C . LYS A 1 495 ? 2.584 -9.047 -10.039 1 97.56 495 LYS A C 1
ATOM 3910 O O . LYS A 1 495 ? 3.34 -9.5 -10.898 1 97.56 495 LYS A O 1
ATOM 3915 N N . ASP A 1 496 ? 3.027 -8.453 -8.945 1 98 496 ASP A N 1
ATOM 3916 C CA . ASP A 1 496 ? 4.445 -8.133 -8.789 1 98 496 ASP A CA 1
ATOM 3917 C C . ASP A 1 496 ? 5.199 -9.297 -8.148 1 98 496 ASP A C 1
ATOM 3919 O O . ASP A 1 496 ? 6.379 -9.164 -7.812 1 98 496 ASP A O 1
ATOM 3923 N N . LYS A 1 497 ? 4.598 -10.398 -7.934 1 98.31 497 LYS A N 1
ATOM 3924 C CA . LYS A 1 497 ? 5.23 -11.656 -7.543 1 98.31 497 LYS A CA 1
ATOM 3925 C C . LYS A 1 497 ? 6.047 -11.492 -6.266 1 98.31 497 LYS A C 1
ATOM 3927 O O . LYS A 1 497 ? 5.496 -11.164 -5.211 1 98.31 497 LYS A O 1
ATOM 3932 N N . GLU A 1 498 ? 7.426 -11.711 -6.352 1 98.69 498 GLU A N 1
ATOM 3933 C CA . GLU A 1 498 ? 8.273 -11.664 -5.164 1 98.69 498 GLU A CA 1
ATOM 3934 C C . GLU A 1 498 ? 8.328 -10.258 -4.578 1 98.69 498 GLU A C 1
ATOM 3936 O O . GLU A 1 498 ? 8.547 -10.094 -3.377 1 98.69 498 GLU A O 1
ATOM 3941 N N . GLN A 1 499 ? 8.062 -9.227 -5.379 1 98.69 499 GLN A N 1
ATOM 3942 C CA . GLN A 1 499 ? 8.055 -7.867 -4.859 1 98.69 499 GLN A CA 1
ATOM 3943 C C . GLN A 1 499 ? 6.895 -7.656 -3.887 1 98.69 499 GLN A C 1
ATOM 3945 O O . GLN A 1 499 ? 7.012 -6.891 -2.928 1 98.69 499 GLN A O 1
ATOM 3950 N N . ALA A 1 500 ? 5.797 -8.289 -4.207 1 98.75 500 ALA A N 1
ATOM 3951 C CA . ALA A 1 500 ? 4.664 -8.234 -3.285 1 98.75 500 ALA A CA 1
ATOM 3952 C C . ALA A 1 500 ? 5.012 -8.891 -1.952 1 98.75 500 ALA A C 1
ATOM 3954 O O . ALA A 1 500 ? 4.629 -8.398 -0.891 1 98.75 500 ALA A O 1
ATOM 3955 N N . VAL A 1 501 ? 5.695 -10.008 -2.008 1 98.88 501 VAL A N 1
ATOM 3956 C CA . VAL A 1 501 ? 6.137 -10.703 -0.802 1 98.88 501 VAL A CA 1
ATOM 3957 C C . VAL A 1 501 ? 7.078 -9.805 -0.004 1 98.88 501 VAL A C 1
ATOM 3959 O O . VAL A 1 501 ? 6.945 -9.68 1.215 1 98.88 501 VAL A O 1
ATOM 3962 N N . PHE A 1 502 ? 8 -9.141 -0.729 1 98.75 502 PHE A N 1
ATOM 3963 C CA . PHE A 1 502 ? 8.945 -8.227 -0.089 1 98.75 502 PHE A CA 1
ATOM 3964 C C . PHE A 1 502 ? 8.203 -7.125 0.658 1 98.75 502 PHE A C 1
ATOM 3966 O O . PHE A 1 502 ? 8.578 -6.77 1.778 1 98.75 502 PHE A O 1
ATOM 3973 N N . GLU A 1 503 ? 7.273 -6.617 0.032 1 98.19 503 GLU A N 1
ATOM 3974 C CA . GLU A 1 503 ? 6.551 -5.516 0.659 1 98.19 503 GLU A CA 1
ATOM 3975 C C . GLU A 1 503 ? 5.855 -5.969 1.939 1 98.19 503 GLU A C 1
ATOM 3977 O O . GLU A 1 503 ? 5.852 -5.25 2.939 1 98.19 503 GLU A O 1
ATOM 3982 N N . LEU A 1 504 ? 5.234 -7.117 1.916 1 98.56 504 LEU A N 1
ATOM 3983 C CA . LEU A 1 504 ? 4.629 -7.668 3.125 1 98.56 504 LEU A CA 1
ATOM 3984 C C . LEU A 1 504 ? 5.676 -7.855 4.219 1 98.56 504 LEU A C 1
ATOM 3986 O O . LEU A 1 504 ? 5.426 -7.543 5.383 1 98.56 504 LEU A O 1
ATOM 3990 N N . MET A 1 505 ? 6.828 -8.391 3.83 1 98.5 505 MET A N 1
ATOM 3991 C CA . MET A 1 505 ? 7.906 -8.602 4.789 1 98.5 505 MET A CA 1
ATOM 3992 C C . MET A 1 505 ? 8.305 -7.297 5.465 1 98.5 505 MET A C 1
ATOM 3994 O O . MET A 1 505 ? 8.453 -7.246 6.688 1 98.5 505 MET A O 1
ATOM 3998 N N . ARG A 1 506 ? 8.391 -6.266 4.691 1 98 506 ARG A N 1
ATOM 3999 C CA . ARG A 1 506 ? 8.789 -4.969 5.227 1 98 506 ARG A CA 1
ATOM 4000 C C . ARG A 1 506 ? 7.684 -4.363 6.082 1 98 506 ARG A C 1
ATOM 4002 O O . ARG A 1 506 ? 7.949 -3.811 7.152 1 98 506 ARG A O 1
ATOM 4009 N N . THR A 1 507 ? 6.508 -4.461 5.582 1 98 507 THR A N 1
ATOM 4010 C CA . THR A 1 507 ? 5.371 -3.848 6.258 1 98 507 THR A CA 1
ATOM 4011 C C . THR A 1 507 ? 5.203 -4.418 7.66 1 98 507 THR A C 1
ATOM 4013 O O . THR A 1 507 ? 4.996 -3.672 8.617 1 98 507 THR A O 1
ATOM 4016 N N . PHE A 1 508 ? 5.371 -5.727 7.781 1 98.12 508 PHE A N 1
ATOM 4017 C CA . PHE A 1 508 ? 5.043 -6.391 9.039 1 98.12 508 PHE A CA 1
ATOM 4018 C C . PHE A 1 508 ? 6.305 -6.883 9.734 1 98.12 508 PHE A C 1
ATOM 4020 O O . PHE A 1 508 ? 6.23 -7.574 10.75 1 98.12 508 PHE A O 1
ATOM 4027 N N . LYS A 1 509 ? 7.484 -6.598 9.164 1 97.44 509 LYS A N 1
ATOM 4028 C CA . LYS A 1 509 ? 8.758 -7.051 9.719 1 97.44 509 LYS A CA 1
ATOM 4029 C C . LYS A 1 509 ? 8.789 -8.57 9.859 1 97.44 509 LYS A C 1
ATOM 4031 O O . LYS A 1 509 ? 9.125 -9.094 10.922 1 97.44 509 LYS A O 1
ATOM 4036 N N . LEU A 1 510 ? 8.375 -9.219 8.797 1 98.19 510 LEU A N 1
ATOM 4037 C CA . LEU A 1 510 ? 8.398 -10.68 8.781 1 98.19 510 LEU A CA 1
ATOM 4038 C C . LEU A 1 510 ? 9.82 -11.203 8.594 1 98.19 510 LEU A C 1
ATOM 4040 O O . LEU A 1 510 ? 10.703 -10.461 8.156 1 98.19 510 LEU A O 1
ATOM 4044 N N . PRO A 1 511 ? 10.062 -12.445 8.922 1 97.19 511 PRO A N 1
ATOM 4045 C CA . PRO A 1 511 ? 11.414 -12.977 8.742 1 97.19 511 PRO A CA 1
ATOM 4046 C C . PRO A 1 511 ? 11.969 -12.719 7.344 1 97.19 511 PRO A C 1
ATOM 4048 O O . PRO A 1 511 ? 11.297 -12.992 6.348 1 97.19 511 PRO A O 1
ATOM 4051 N N . GLY A 1 512 ? 13.156 -12.117 7.293 1 97.25 512 GLY A N 1
ATOM 4052 C CA . GLY A 1 512 ? 13.82 -11.812 6.035 1 97.25 512 GLY A CA 1
ATOM 4053 C C . GLY A 1 512 ? 13.586 -10.383 5.574 1 97.25 512 GLY A C 1
ATOM 4054 O O . GLY A 1 512 ? 14.109 -9.969 4.535 1 97.25 512 GLY A O 1
ATOM 4055 N N . TRP A 1 513 ? 12.867 -9.57 6.383 1 97.62 513 TRP A N 1
ATOM 4056 C CA . TRP A 1 513 ? 12.438 -8.234 5.969 1 97.62 513 TRP A CA 1
ATOM 4057 C C . TRP A 1 513 ? 13.648 -7.328 5.742 1 97.62 513 TRP A C 1
ATOM 4059 O O . TRP A 1 513 ? 13.562 -6.352 4.992 1 97.62 513 TRP A O 1
ATOM 4069 N N . ASP A 1 514 ? 14.789 -7.652 6.305 1 97.25 514 ASP A N 1
ATOM 4070 C CA . ASP A 1 514 ? 15.961 -6.781 6.277 1 97.25 514 ASP A CA 1
ATOM 4071 C C . ASP A 1 514 ? 17.062 -7.359 5.383 1 97.25 514 ASP A C 1
ATOM 4073 O O . ASP A 1 514 ? 18.219 -6.965 5.484 1 97.25 514 ASP A O 1
ATOM 4077 N N . THR A 1 515 ? 16.734 -8.297 4.523 1 98.12 515 THR A N 1
ATOM 4078 C CA . THR A 1 515 ? 17.734 -8.984 3.73 1 98.12 515 THR A CA 1
ATOM 4079 C C . THR A 1 515 ? 17.875 -8.344 2.354 1 98.12 515 THR A C 1
ATOM 4081 O O . THR A 1 515 ? 18.797 -8.68 1.599 1 98.12 515 THR A O 1
ATOM 4084 N N . PHE A 1 516 ? 17.047 -7.469 2.01 1 98.56 516 PHE A N 1
ATOM 4085 C CA . PHE A 1 516 ? 17.062 -6.867 0.683 1 98.56 516 PHE A CA 1
ATOM 4086 C C . PHE A 1 516 ? 16.953 -5.352 0.774 1 98.56 516 PHE A C 1
ATOM 4088 O O . PHE A 1 516 ? 16.438 -4.82 1.765 1 98.56 516 PHE A O 1
ATOM 4095 N N . ASN A 1 517 ? 17.391 -4.66 -0.28 1 98 517 ASN A N 1
ATOM 4096 C CA . ASN A 1 517 ? 17.391 -3.201 -0.301 1 98 517 ASN A CA 1
ATOM 4097 C C . ASN A 1 517 ? 16.859 -2.658 -1.627 1 98 517 ASN A C 1
ATOM 4099 O O . ASN A 1 517 ? 16.688 -3.414 -2.584 1 98 517 ASN A O 1
ATOM 4103 N N . ASN A 1 518 ? 16.625 -1.385 -1.64 1 97 518 ASN A N 1
ATOM 4104 C CA . ASN A 1 518 ? 16.125 -0.727 -2.84 1 97 518 ASN A CA 1
ATOM 4105 C C . ASN A 1 518 ? 17.156 -0.723 -3.957 1 97 518 ASN A C 1
ATOM 4107 O O . ASN A 1 518 ? 18.344 -0.5 -3.705 1 97 518 ASN A O 1
ATOM 4111 N N . ILE A 1 519 ? 16.688 -0.946 -5.113 1 96.88 519 ILE A N 1
ATOM 4112 C CA . ILE A 1 519 ? 17.578 -0.823 -6.27 1 96.88 519 ILE A CA 1
ATOM 4113 C C . ILE A 1 519 ? 17.891 0.649 -6.52 1 96.88 519 ILE A C 1
ATOM 4115 O O . ILE A 1 519 ? 17.156 1.534 -6.082 1 96.88 519 ILE A O 1
ATOM 4119 N N . VAL A 1 520 ? 19 0.895 -7.117 1 94.88 520 VAL A N 1
ATOM 4120 C CA . VAL A 1 520 ? 19.281 2.197 -7.707 1 94.88 520 VAL A CA 1
ATOM 4121 C C . VAL A 1 520 ? 18.703 2.264 -9.117 1 94.88 520 VAL A C 1
ATOM 4123 O O . VAL A 1 520 ? 18.969 1.396 -9.953 1 94.88 520 VAL A O 1
ATOM 4126 N N . PRO A 1 521 ? 17.891 3.252 -9.391 1 94.56 521 PRO A N 1
ATOM 4127 C CA . PRO A 1 521 ? 17.234 3.295 -10.695 1 94.56 521 PRO A CA 1
ATOM 4128 C C . PRO A 1 521 ? 18.219 3.139 -11.859 1 94.56 521 PRO A C 1
ATOM 4130 O O . PRO A 1 521 ? 19.25 3.822 -11.898 1 94.56 521 PRO A O 1
ATOM 4133 N N . TYR A 1 522 ? 17.922 2.154 -12.766 1 92.69 522 TYR A N 1
ATOM 4134 C CA . TYR A 1 522 ? 18.562 1.947 -14.055 1 92.69 522 TYR A CA 1
ATOM 4135 C C . TYR A 1 522 ? 19.969 1.373 -13.875 1 92.69 522 TYR A C 1
ATOM 4137 O O . TYR A 1 522 ? 20.812 1.467 -14.773 1 92.69 522 TYR A O 1
ATOM 4145 N N . GLU A 1 523 ? 20.219 0.886 -12.672 1 91.25 523 GLU A N 1
ATOM 4146 C CA . GLU A 1 523 ? 21.5 0.252 -12.398 1 91.25 523 GLU A CA 1
ATOM 4147 C C . GLU A 1 523 ? 21.328 -1.208 -11.992 1 91.25 523 GLU A C 1
ATOM 4149 O O . GLU A 1 523 ? 20.406 -1.54 -11.242 1 91.25 523 GLU A O 1
ATOM 4154 N N . ARG A 1 524 ? 22.219 -2.057 -12.562 1 93.06 524 ARG A N 1
ATOM 4155 C CA . ARG A 1 524 ? 22.281 -3.467 -12.195 1 93.06 524 ARG A CA 1
ATOM 4156 C C . ARG A 1 524 ? 23.703 -3.871 -11.82 1 93.06 524 ARG A C 1
ATOM 4158 O O . ARG A 1 524 ? 24.469 -4.305 -12.672 1 93.06 524 ARG A O 1
ATOM 4165 N N . PRO A 1 525 ? 24.016 -3.781 -10.602 1 90.62 525 PRO A N 1
ATOM 4166 C CA . PRO A 1 525 ? 25.391 -4.082 -10.188 1 90.62 525 PRO A CA 1
ATOM 4167 C C . PRO A 1 525 ? 25.719 -5.57 -10.273 1 90.62 525 PRO A C 1
ATOM 4169 O O . PRO A 1 525 ? 26.875 -5.957 -10.141 1 90.62 525 PRO A O 1
ATOM 4172 N N . ASP A 1 526 ? 24.75 -6.395 -10.492 1 95.56 526 ASP A N 1
ATOM 4173 C CA . ASP A 1 526 ? 24.938 -7.844 -10.469 1 95.56 526 ASP A CA 1
ATOM 4174 C C . ASP A 1 526 ? 24.906 -8.422 -11.875 1 95.56 526 ASP A C 1
ATOM 4176 O O . ASP A 1 526 ? 24.641 -9.617 -12.062 1 95.56 526 ASP A O 1
ATOM 4180 N N . GLU A 1 527 ? 25.094 -7.574 -12.82 1 94.12 527 GLU A N 1
ATOM 4181 C CA . GLU A 1 527 ? 25.203 -8.008 -14.211 1 94.12 527 GLU A CA 1
ATOM 4182 C C . GLU A 1 527 ? 26.547 -7.594 -14.805 1 94.12 527 GLU A C 1
ATOM 4184 O O . GLU A 1 527 ? 27.109 -6.562 -14.43 1 94.12 527 GLU A O 1
ATOM 4189 N N . SER A 1 528 ? 27 -8.406 -15.703 1 90.44 528 SER A N 1
ATOM 4190 C CA . SER A 1 528 ? 28.219 -8.047 -16.422 1 90.44 528 SER A CA 1
ATOM 4191 C C . SER A 1 528 ? 27.938 -7.02 -17.516 1 90.44 528 SER A C 1
ATOM 4193 O O . SER A 1 528 ? 26.859 -6.992 -18.078 1 90.44 528 SER A O 1
ATOM 4195 N N . ARG A 1 529 ? 28.891 -6.121 -17.641 1 82.81 529 ARG A N 1
ATOM 4196 C CA . ARG A 1 529 ? 28.766 -5.09 -18.656 1 82.81 529 ARG A CA 1
ATOM 4197 C C . ARG A 1 529 ? 30.047 -4.953 -19.469 1 82.81 529 ARG A C 1
ATOM 4199 O O . ARG A 1 529 ? 31.141 -5.055 -18.906 1 82.81 529 ARG A O 1
ATOM 4206 N N . GLN A 1 530 ? 29.797 -4.84 -20.734 1 81.44 530 GLN A N 1
ATOM 4207 C CA . GLN A 1 530 ? 30.953 -4.582 -21.594 1 81.44 530 GLN A CA 1
ATOM 4208 C C . GLN A 1 530 ? 31.422 -3.139 -21.469 1 81.44 530 GLN A C 1
ATOM 4210 O O . GLN A 1 530 ? 30.656 -2.26 -21.062 1 81.44 530 GLN A O 1
ATOM 4215 N N . ALA A 1 531 ? 32.594 -3.008 -21.672 1 76.88 531 ALA A N 1
ATOM 4216 C CA . ALA A 1 531 ? 33.156 -1.654 -21.641 1 76.88 531 ALA A CA 1
ATOM 4217 C C . ALA A 1 531 ? 32.5 -0.771 -22.703 1 76.88 531 ALA A C 1
ATOM 4219 O O . ALA A 1 531 ? 32.219 -1.223 -23.828 1 76.88 531 ALA A O 1
ATOM 4220 N N . VAL A 1 532 ? 32.062 0.344 -22.281 1 72.31 532 VAL A N 1
ATOM 4221 C CA . VAL A 1 532 ? 31.547 1.319 -23.234 1 72.31 532 VAL A CA 1
ATOM 4222 C C . VAL A 1 532 ? 32.656 2.273 -23.656 1 72.31 532 VAL A C 1
ATOM 4224 O O . VAL A 1 532 ? 33.281 2.928 -22.812 1 72.31 532 VAL A O 1
ATOM 4227 N N . LYS A 1 533 ? 33 2.166 -24.906 1 69.88 533 LYS A N 1
ATOM 4228 C CA . LYS A 1 533 ? 34.031 3.045 -25.453 1 69.88 533 LYS A CA 1
ATOM 4229 C C . LYS A 1 533 ? 33.5 4.461 -25.656 1 69.88 533 LYS A C 1
ATOM 4231 O O . LYS A 1 533 ? 32.312 4.645 -25.969 1 69.88 533 LYS A O 1
ATOM 4236 N N . LYS A 1 534 ? 34.188 5.426 -25.219 1 63.78 534 LYS A N 1
ATOM 4237 C CA . LYS A 1 534 ? 33.844 6.816 -25.484 1 63.78 534 LYS A CA 1
ATOM 4238 C C . LYS A 1 534 ? 33.719 7.074 -26.984 1 63.78 534 LYS A C 1
ATOM 4240 O O . LYS A 1 534 ? 34.562 6.641 -27.766 1 63.78 534 LYS A O 1
ATOM 4245 N N . LYS A 1 535 ? 32.531 7.445 -27.391 1 54 535 LYS A N 1
ATOM 4246 C CA . LYS A 1 535 ? 32.406 7.82 -28.797 1 54 535 LYS A CA 1
ATOM 4247 C C . LYS A 1 535 ? 33.375 8.945 -29.156 1 54 535 LYS A C 1
ATOM 4249 O O . LYS A 1 535 ? 33.5 9.922 -28.422 1 54 535 LYS A O 1
ATOM 4254 N N . ALA A 1 536 ? 34.281 8.664 -30 1 50.78 536 ALA A N 1
ATOM 4255 C CA . ALA A 1 536 ? 35.156 9.695 -30.547 1 50.78 536 ALA A CA 1
ATOM 4256 C C . ALA A 1 536 ? 34.344 10.883 -31.062 1 50.78 536 ALA A C 1
ATOM 4258 O O . ALA A 1 536 ? 33.406 10.711 -31.828 1 50.78 536 ALA A O 1
ATOM 4259 N N . LYS A 1 537 ? 34.281 11.922 -30.391 1 44.84 537 LYS A N 1
ATOM 4260 C CA . LYS A 1 537 ? 33.75 13.117 -31.047 1 44.84 537 LYS A CA 1
ATOM 4261 C C . LYS A 1 537 ? 34.344 13.258 -32.469 1 44.84 537 LYS A C 1
ATOM 4263 O O . LYS A 1 537 ? 35.531 13.125 -32.656 1 44.84 537 LYS A O 1
ATOM 4268 N N . LYS A 1 538 ? 33.469 13.039 -33.375 1 42.69 538 LYS A N 1
ATOM 4269 C CA . LYS A 1 538 ? 33.938 13.383 -34.719 1 42.69 538 LYS A CA 1
ATOM 4270 C C . LYS A 1 538 ? 34.531 14.773 -34.75 1 42.69 538 LYS A C 1
ATOM 4272 O O . LYS A 1 538 ? 33.844 15.781 -34.75 1 42.69 538 LYS A O 1
ATOM 4277 N N . GLY A 1 539 ? 35.406 15.133 -33.969 1 38.75 539 GLY A N 1
ATOM 4278 C CA . GLY A 1 539 ? 35.969 16.422 -34.344 1 38.75 539 GLY A CA 1
ATOM 4279 C C . GLY A 1 539 ? 36.5 16.453 -35.75 1 38.75 539 GLY A C 1
ATOM 4280 O O . GLY A 1 539 ? 36.781 15.406 -36.344 1 38.75 539 GLY A O 1
ATOM 4281 N N . LYS A 1 540 ? 36.219 17.594 -36.531 1 39.84 540 LYS A N 1
ATOM 4282 C CA . LYS A 1 540 ? 36.844 17.953 -37.781 1 39.84 540 LYS A CA 1
ATOM 4283 C C . LYS A 1 540 ? 38.344 17.547 -37.812 1 39.84 540 LYS A C 1
ATOM 4285 O O . LYS A 1 540 ? 39.062 17.766 -36.844 1 39.84 540 LYS A O 1
ATOM 4290 N N . LYS A 1 541 ? 38.656 16.812 -38.844 1 35.22 541 LYS A N 1
ATOM 4291 C CA . LYS A 1 541 ? 40 16.391 -39.25 1 35.22 541 LYS A CA 1
ATOM 4292 C C . LYS A 1 541 ? 40.969 17.578 -39.281 1 35.22 541 LYS A C 1
ATOM 4294 O O . LYS A 1 541 ? 41 18.359 -40.25 1 35.22 541 LYS A O 1
ATOM 4299 N N . ALA A 1 542 ? 41.156 18.469 -38.281 1 33.41 542 ALA A N 1
ATOM 4300 C CA . ALA A 1 542 ? 42.312 19.25 -38.719 1 33.41 542 ALA A CA 1
ATOM 4301 C C . ALA A 1 542 ? 43.5 18.344 -39.031 1 33.41 542 ALA A C 1
ATOM 4303 O O . ALA A 1 542 ? 43.5 17.156 -38.719 1 33.41 542 ALA A O 1
ATOM 4304 N N . ASN A 1 543 ? 44.844 18.797 -38.781 1 34.59 543 ASN A N 1
ATOM 4305 C CA . ASN A 1 543 ? 46.125 18.359 -39.312 1 34.59 543 ASN A CA 1
ATOM 4306 C C . ASN A 1 543 ? 46.438 16.906 -38.969 1 34.59 543 ASN A C 1
ATOM 4308 O O . ASN A 1 543 ? 45.844 16.375 -38.031 1 34.59 543 ASN A O 1
ATOM 4312 N N . GLY A 1 544 ? 47.562 16.281 -39.594 1 36.38 544 GLY A N 1
ATOM 4313 C CA . GLY A 1 544 ? 48.25 15.047 -39.938 1 36.38 544 GLY A CA 1
ATOM 4314 C C . GLY A 1 544 ? 48.438 14.133 -38.719 1 36.38 544 GLY A C 1
ATOM 4315 O O . GLY A 1 544 ? 49.125 13.109 -38.844 1 36.38 544 GLY A O 1
ATOM 4316 N N . VAL A 1 545 ? 48.656 14.758 -37.594 1 38.31 545 VAL A N 1
ATOM 4317 C CA . VAL A 1 545 ? 49.281 13.836 -36.656 1 38.31 545 VAL A CA 1
ATOM 4318 C C . VAL A 1 545 ? 48.25 12.82 -36.156 1 38.31 545 VAL A C 1
ATOM 4320 O O . VAL A 1 545 ? 47.188 13.195 -35.656 1 38.31 545 VAL A O 1
ATOM 4323 N N . ASN A 1 546 ? 48.25 11.672 -36.812 1 37.66 546 ASN A N 1
ATOM 4324 C CA . ASN A 1 546 ? 47.531 10.477 -36.406 1 37.66 546 ASN A CA 1
ATOM 4325 C C . ASN A 1 546 ? 47.625 10.227 -34.906 1 37.66 546 ASN A C 1
ATOM 4327 O O . ASN A 1 546 ? 48.594 9.625 -34.438 1 37.66 546 ASN A O 1
ATOM 4331 N N . GLY A 1 547 ? 47.344 11.242 -34.156 1 36.66 547 GLY A N 1
ATOM 4332 C CA . GLY A 1 547 ? 47.344 10.805 -32.75 1 36.66 547 GLY A CA 1
ATOM 4333 C C . GLY A 1 547 ? 46.344 9.688 -32.5 1 36.66 547 GLY A C 1
ATOM 4334 O O . GLY A 1 547 ? 45.25 9.688 -33.031 1 36.66 547 GLY A O 1
ATOM 4335 N N . GLU A 1 548 ? 46.875 8.531 -32.312 1 36.75 548 GLU A N 1
ATOM 4336 C CA . GLU A 1 548 ? 46.094 7.402 -31.797 1 36.75 548 GLU A CA 1
ATOM 4337 C C . GLU A 1 548 ? 45.062 7.855 -30.781 1 36.75 548 GLU A C 1
ATOM 4339 O O . GLU A 1 548 ? 45.406 8.422 -29.734 1 36.75 548 GLU A O 1
ATOM 4344 N N . ALA A 1 549 ? 43.938 8.281 -31.219 1 42.12 549 ALA A N 1
ATOM 4345 C CA . ALA A 1 549 ? 42.812 8.469 -30.297 1 42.12 549 ALA A CA 1
ATOM 4346 C C . ALA A 1 549 ? 42.781 7.379 -29.234 1 42.12 549 ALA A C 1
ATOM 4348 O O . ALA A 1 549 ? 42.688 6.191 -29.562 1 42.12 549 ALA A O 1
ATOM 4349 N N . GLU A 1 550 ? 43.5 7.492 -28.234 1 43.31 550 GLU A N 1
ATOM 4350 C CA . GLU A 1 550 ? 43.344 6.594 -27.094 1 43.31 550 GLU A CA 1
ATOM 4351 C C . GLU A 1 550 ? 41.906 6.223 -26.875 1 43.31 550 GLU A C 1
ATOM 4353 O O . GLU A 1 550 ? 41.031 7.102 -26.812 1 43.31 550 GLU A O 1
ATOM 4358 N N . ASP A 1 551 ? 41.375 5.098 -27.312 1 51.34 551 ASP A N 1
ATOM 4359 C CA . ASP A 1 551 ? 40.125 4.434 -27.047 1 51.34 551 ASP A CA 1
ATOM 4360 C C . ASP A 1 551 ? 39.719 4.617 -25.578 1 51.34 551 ASP A C 1
ATOM 4362 O O . ASP A 1 551 ? 40.062 3.799 -24.734 1 51.34 551 ASP A O 1
ATOM 4366 N N . ASP A 1 552 ? 39.438 5.754 -25.156 1 60.72 552 ASP A N 1
ATOM 4367 C CA . ASP A 1 552 ? 39.094 6.066 -23.781 1 60.72 552 ASP A CA 1
ATOM 4368 C C . ASP A 1 552 ? 37.812 5.371 -23.375 1 60.72 552 ASP A C 1
ATOM 4370 O O . ASP A 1 552 ? 36.781 5.492 -24.062 1 60.72 552 ASP A O 1
ATOM 4374 N N . ILE A 1 553 ? 37.906 4.309 -22.625 1 65.5 553 ILE A N 1
ATOM 4375 C CA . ILE A 1 553 ? 36.812 3.588 -22 1 65.5 553 ILE A CA 1
ATOM 4376 C C . ILE A 1 553 ? 36.031 4.531 -21.094 1 65.5 553 ILE A C 1
ATOM 4378 O O . ILE A 1 553 ? 36.594 5.105 -20.141 1 65.5 553 ILE A O 1
ATOM 4382 N N . GLU A 1 554 ? 34.875 4.938 -21.516 1 69.44 554 GLU A N 1
ATOM 4383 C CA . GLU A 1 554 ? 34 5.758 -20.672 1 69.44 554 GLU A CA 1
ATOM 4384 C C . GLU A 1 554 ? 33.531 4.996 -19.438 1 69.44 554 GLU A C 1
ATOM 4386 O O . GLU A 1 554 ? 33.594 5.512 -18.328 1 69.44 554 GLU A O 1
ATOM 4391 N N . VAL A 1 555 ? 33.062 3.758 -19.75 1 73.56 555 VAL A N 1
ATOM 4392 C CA . VAL A 1 555 ? 32.656 2.902 -18.641 1 73.56 555 VAL A CA 1
ATOM 4393 C C . VAL A 1 555 ? 33.406 1.581 -18.688 1 73.56 555 VAL A C 1
ATOM 4395 O O . VAL A 1 555 ? 33.375 0.875 -19.703 1 73.56 555 VAL A O 1
ATOM 4398 N N . PRO A 1 556 ? 34.125 1.323 -17.719 1 79.5 556 PRO A N 1
ATOM 4399 C CA . PRO A 1 556 ? 34.906 0.085 -17.719 1 79.5 556 PRO A CA 1
ATOM 4400 C C . PRO A 1 556 ? 34.031 -1.166 -17.719 1 79.5 556 PRO A C 1
ATOM 4402 O O . PRO A 1 556 ? 32.875 -1.113 -17.297 1 79.5 556 PRO A O 1
ATOM 4405 N N . GLU A 1 557 ? 34.625 -2.189 -18.266 1 83.62 557 GLU A N 1
ATOM 4406 C CA . GLU A 1 557 ? 33.969 -3.498 -18.266 1 83.62 557 GLU A CA 1
ATOM 4407 C C . GLU A 1 557 ? 33.844 -4.047 -16.844 1 83.62 557 GLU A C 1
ATOM 4409 O O . GLU A 1 557 ? 34.719 -3.863 -16.016 1 83.62 557 GLU A O 1
ATOM 4414 N N . LYS A 1 558 ? 32.719 -4.574 -16.609 1 86.88 558 LYS A N 1
ATOM 4415 C CA . LYS A 1 558 ? 32.469 -5.242 -15.336 1 86.88 558 LYS A CA 1
ATOM 4416 C C . LYS A 1 558 ? 32.062 -6.703 -15.547 1 86.88 558 LYS A C 1
ATOM 4418 O O . LYS A 1 558 ? 31.156 -6.996 -16.328 1 86.88 558 LYS A O 1
ATOM 4423 N N . ILE A 1 559 ? 32.812 -7.621 -14.883 1 90.38 559 ILE A N 1
ATOM 4424 C CA . ILE A 1 559 ? 32.5 -9.039 -14.992 1 90.38 559 ILE A CA 1
ATOM 4425 C C . ILE A 1 559 ? 31.969 -9.555 -13.656 1 90.38 559 ILE A C 1
ATOM 4427 O O . ILE A 1 559 ? 32.594 -9.367 -12.609 1 90.38 559 ILE A O 1
ATOM 4431 N N . VAL A 1 560 ? 30.844 -10.117 -13.664 1 92.44 560 VAL A N 1
ATOM 4432 C CA . VAL A 1 560 ? 30.203 -10.688 -12.477 1 92.44 560 VAL A CA 1
ATOM 4433 C C . VAL A 1 560 ? 30.203 -12.211 -12.578 1 92.44 560 VAL A C 1
ATOM 4435 O O . VAL A 1 560 ? 29.953 -12.773 -13.648 1 92.44 560 VAL A O 1
ATOM 4438 N N . SER A 1 561 ? 30.562 -12.898 -11.539 1 93.12 561 SER A N 1
ATOM 4439 C CA . SER A 1 561 ? 30.578 -14.352 -11.516 1 93.12 561 SER A CA 1
ATOM 4440 C C . SER A 1 561 ? 29.172 -14.922 -11.711 1 93.12 561 SER A C 1
ATOM 4442 O O . SER A 1 561 ? 28.188 -14.227 -11.508 1 93.12 561 SER A O 1
ATOM 4444 N N . ALA A 1 562 ? 29.109 -16.125 -12.078 1 91.12 562 ALA A N 1
ATOM 4445 C CA . ALA A 1 562 ? 27.828 -16.812 -12.266 1 91.12 562 ALA A CA 1
ATOM 4446 C C . ALA A 1 562 ? 27.047 -16.875 -10.961 1 91.12 562 ALA A C 1
ATOM 4448 O O . ALA A 1 562 ? 25.812 -16.797 -10.969 1 91.12 562 ALA A O 1
ATOM 4449 N N . GLU A 1 563 ? 27.719 -16.969 -9.883 1 92.5 563 GLU A N 1
ATOM 4450 C CA . GLU A 1 563 ? 27.094 -17.047 -8.57 1 92.5 563 GLU A CA 1
ATOM 4451 C C . GLU A 1 563 ? 26.484 -15.719 -8.164 1 92.5 563 GLU A C 1
ATOM 4453 O O . GLU A 1 563 ? 25.422 -15.68 -7.535 1 92.5 563 GLU A O 1
ATOM 4458 N N . ASP A 1 564 ? 27.062 -14.68 -8.656 1 95.25 564 ASP A N 1
ATOM 4459 C CA . ASP A 1 564 ? 26.641 -13.352 -8.234 1 95.25 564 ASP A CA 1
ATOM 4460 C C . ASP A 1 564 ? 25.688 -12.734 -9.258 1 95.25 564 ASP A C 1
ATOM 4462 O O . ASP A 1 564 ? 25.047 -11.727 -8.969 1 95.25 564 ASP A O 1
ATOM 4466 N N . PHE A 1 565 ? 25.688 -13.398 -10.352 1 96.31 565 PHE A N 1
ATOM 4467 C CA . PHE A 1 565 ? 24.844 -12.891 -11.422 1 96.31 565 PHE A CA 1
ATOM 4468 C C . PHE A 1 565 ? 23.391 -12.82 -10.969 1 96.31 565 PHE A C 1
ATOM 4470 O O . PHE A 1 565 ? 22.828 -13.812 -10.5 1 96.31 565 PHE A O 1
ATOM 4477 N N . GLY A 1 566 ? 22.75 -11.695 -11.039 1 97.19 566 GLY A N 1
ATOM 4478 C CA . GLY A 1 566 ? 21.344 -11.508 -10.766 1 97.19 566 GLY A CA 1
ATOM 4479 C C . GLY A 1 566 ? 21 -11.609 -9.297 1 97.19 566 GLY A C 1
ATOM 4480 O O . GLY A 1 566 ? 19.844 -11.812 -8.93 1 97.19 566 GLY A O 1
ATOM 4481 N N . MET A 1 567 ? 21.938 -11.445 -8.43 1 98.12 567 MET A N 1
ATOM 4482 C CA . MET A 1 567 ? 21.688 -11.727 -7.016 1 98.12 567 MET A CA 1
ATOM 4483 C C . MET A 1 567 ? 21.641 -10.43 -6.207 1 98.12 567 MET A C 1
ATOM 4485 O O . MET A 1 567 ? 21.703 -10.461 -4.977 1 98.12 567 MET A O 1
ATOM 4489 N N . GLY A 1 568 ? 21.609 -9.25 -6.824 1 97.5 568 GLY A N 1
ATOM 4490 C CA . GLY A 1 568 ? 21.375 -7.996 -6.125 1 97.5 568 GLY A CA 1
ATOM 4491 C C . GLY A 1 568 ? 22.641 -7.262 -5.762 1 97.5 568 GLY A C 1
ATOM 4492 O O . GLY A 1 568 ? 22.609 -6.227 -5.098 1 97.5 568 GLY A O 1
ATOM 4493 N N . GLY A 1 569 ? 23.844 -7.84 -6.172 1 96.19 569 GLY A N 1
ATOM 4494 C CA . GLY A 1 569 ? 25.125 -7.195 -5.891 1 96.19 569 GLY A CA 1
ATOM 4495 C C . GLY A 1 569 ? 25.5 -7.223 -4.418 1 96.19 569 GLY A C 1
ATOM 4496 O O . GLY A 1 569 ? 24.844 -7.914 -3.625 1 96.19 569 GLY A O 1
ATOM 4497 N N . PRO A 1 570 ? 26.516 -6.492 -4.066 1 95.06 570 PRO A N 1
ATOM 4498 C CA . PRO A 1 570 ? 27.047 -6.539 -2.703 1 95.06 570 PRO A CA 1
ATOM 4499 C C . PRO A 1 570 ? 26.062 -5.969 -1.672 1 95.06 570 PRO A C 1
ATOM 4501 O O . PRO A 1 570 ? 26.125 -6.328 -0.494 1 95.06 570 PRO A O 1
ATOM 4504 N N . GLN A 1 571 ? 25.172 -5.129 -2.119 1 96.56 571 GLN A N 1
ATOM 4505 C CA . GLN A 1 571 ? 24.266 -4.484 -1.184 1 96.56 571 GLN A CA 1
ATOM 4506 C C . GLN A 1 571 ? 22.859 -5.09 -1.269 1 96.56 571 GLN A C 1
ATOM 4508 O O . GLN A 1 571 ? 21.906 -4.527 -0.742 1 96.56 571 GLN A O 1
ATOM 4513 N N . ALA A 1 572 ? 22.672 -6.188 -1.979 1 98.06 572 ALA A N 1
ATOM 4514 C CA . ALA A 1 572 ? 21.406 -6.918 -2.08 1 98.06 572 ALA A CA 1
ATOM 4515 C C . ALA A 1 572 ? 20.281 -6 -2.541 1 98.06 572 ALA A C 1
ATOM 4517 O O . ALA A 1 572 ? 19.203 -5.977 -1.938 1 98.06 572 ALA A O 1
ATOM 4518 N N . ARG A 1 573 ? 20.547 -5.207 -3.557 1 97.81 573 ARG A N 1
ATOM 4519 C CA . ARG A 1 573 ? 19.562 -4.262 -4.07 1 97.81 573 ARG A CA 1
ATOM 4520 C C . ARG A 1 573 ? 18.641 -4.926 -5.094 1 97.81 573 ARG A C 1
ATOM 4522 O O . ARG A 1 573 ? 18.984 -5.027 -6.273 1 97.81 573 ARG A O 1
ATOM 4529 N N . VAL A 1 574 ? 17.422 -5.32 -4.609 1 98.5 574 VAL A N 1
ATOM 4530 C CA . VAL A 1 574 ? 16.562 -6.102 -5.5 1 98.5 574 VAL A CA 1
ATOM 4531 C C . VAL A 1 574 ? 15.109 -5.645 -5.355 1 98.5 574 VAL A C 1
ATOM 4533 O O . VAL A 1 574 ? 14.211 -6.199 -5.988 1 98.5 574 VAL A O 1
ATOM 4536 N N . TYR A 1 575 ? 14.812 -4.602 -4.52 1 98.31 575 TYR A N 1
ATOM 4537 C CA . TYR A 1 575 ? 13.461 -4.098 -4.309 1 98.31 575 TYR A CA 1
ATOM 4538 C C . TYR A 1 575 ? 13.258 -2.77 -5.027 1 98.31 575 TYR A C 1
ATOM 4540 O O . TYR A 1 575 ? 14.164 -1.927 -5.055 1 98.31 575 TYR A O 1
ATOM 4548 N N . TRP A 1 576 ? 12.07 -2.602 -5.602 1 97.81 576 TRP A N 1
ATOM 4549 C CA . TRP A 1 576 ? 11.695 -1.292 -6.121 1 97.81 576 TRP A CA 1
ATOM 4550 C C . TRP A 1 576 ? 10.25 -0.959 -5.75 1 97.81 576 TRP A C 1
ATOM 4552 O O . TRP A 1 576 ? 9.43 -1.858 -5.562 1 97.81 576 TRP A O 1
ATOM 4562 N N . PRO A 1 577 ? 9.914 0.304 -5.613 1 96.44 577 PRO A N 1
ATOM 4563 C CA . PRO A 1 577 ? 8.547 0.708 -5.277 1 96.44 577 PRO A CA 1
ATOM 4564 C C . PRO A 1 577 ? 7.539 0.368 -6.375 1 96.44 577 PRO A C 1
ATOM 4566 O O . PRO A 1 577 ? 7.898 0.328 -7.555 1 96.44 577 PRO A O 1
ATOM 4569 N N . GLU A 1 578 ? 6.332 0.147 -5.938 1 96.88 578 GLU A N 1
ATOM 4570 C CA . GLU A 1 578 ? 5.258 -0.2 -6.859 1 96.88 578 GLU A CA 1
ATOM 4571 C C . GLU A 1 578 ? 5.176 0.796 -8.016 1 96.88 578 GLU A C 1
ATOM 4573 O O . GLU A 1 578 ? 5.203 2.01 -7.797 1 96.88 578 GLU A O 1
ATOM 4578 N N . GLY A 1 579 ? 5.129 0.297 -9.234 1 95.44 579 GLY A N 1
ATOM 4579 C CA . GLY A 1 579 ? 4.973 1.121 -10.422 1 95.44 579 GLY A CA 1
ATOM 4580 C C . GLY A 1 579 ? 6.293 1.506 -11.062 1 95.44 579 GLY A C 1
ATOM 4581 O O . GLY A 1 579 ? 6.316 2.117 -12.133 1 95.44 579 GLY A O 1
ATOM 4582 N N . MET A 1 580 ? 7.414 1.14 -10.469 1 97 580 MET A N 1
ATOM 4583 C CA . MET A 1 580 ? 8.711 1.586 -10.969 1 97 580 MET A CA 1
ATOM 4584 C C . MET A 1 580 ? 9.477 0.429 -11.602 1 97 580 MET A C 1
ATOM 4586 O O . MET A 1 580 ? 10.703 0.349 -11.477 1 97 580 MET A O 1
ATOM 4590 N N . GLU A 1 581 ? 8.852 -0.445 -12.266 1 94.88 581 GLU A N 1
ATOM 4591 C CA . GLU A 1 581 ? 9.469 -1.593 -12.914 1 94.88 581 GLU A CA 1
ATOM 4592 C C . GLU A 1 581 ? 10.492 -1.148 -13.961 1 94.88 581 GLU A C 1
ATOM 4594 O O . GLU A 1 581 ? 11.461 -1.858 -14.227 1 94.88 581 GLU A O 1
ATOM 4599 N N . GLU A 1 582 ? 10.289 0.034 -14.539 1 94.25 582 GLU A N 1
ATOM 4600 C CA . GLU A 1 582 ? 11.156 0.537 -15.594 1 94.25 582 GLU A CA 1
ATOM 4601 C C . GLU A 1 582 ? 12.57 0.764 -15.086 1 94.25 582 GLU A C 1
ATOM 4603 O O . GLU A 1 582 ? 13.516 0.862 -15.883 1 94.25 582 GLU A O 1
ATOM 4608 N N . TRP A 1 583 ? 12.719 0.867 -13.781 1 95 583 TRP A N 1
ATOM 4609 C CA . TRP A 1 583 ? 14.023 1.131 -13.18 1 95 583 TRP A CA 1
ATOM 4610 C C . TRP A 1 583 ? 14.969 -0.041 -13.406 1 95 583 TRP A C 1
ATOM 4612 O O . TRP A 1 583 ? 16.188 0.092 -13.227 1 95 583 TRP A O 1
ATOM 4622 N N . LEU A 1 584 ? 14.484 -1.202 -13.766 1 93.88 584 LEU A N 1
ATOM 4623 C CA . LEU A 1 584 ? 15.289 -2.408 -13.906 1 93.88 584 LEU A CA 1
ATOM 4624 C C . LEU A 1 584 ? 16.078 -2.389 -15.219 1 93.88 584 LEU A C 1
ATOM 4626 O O . LEU A 1 584 ? 17.031 -3.148 -15.383 1 93.88 584 LEU A O 1
ATOM 4630 N N . ARG A 1 585 ? 15.719 -1.566 -16.078 1 89.31 585 ARG A N 1
ATOM 4631 C CA . ARG A 1 585 ? 16.359 -1.472 -17.375 1 89.31 585 ARG A CA 1
ATOM 4632 C C . ARG A 1 585 ? 17.078 -0.135 -17.547 1 89.31 585 ARG A C 1
ATOM 4634 O O . ARG A 1 585 ? 16.719 0.85 -16.891 1 89.31 585 ARG A O 1
ATOM 4641 N N . PRO A 1 586 ? 18.125 -0.193 -18.359 1 84.75 586 PRO A N 1
ATOM 4642 C CA . PRO A 1 586 ? 18.797 1.084 -18.578 1 84.75 586 PRO A CA 1
ATOM 4643 C C . PRO A 1 586 ? 17.859 2.17 -19.109 1 84.75 586 PRO A C 1
ATOM 4645 O O . PRO A 1 586 ? 16.922 1.869 -19.844 1 84.75 586 PRO A O 1
ATOM 4648 N N . LYS A 1 587 ? 18.172 3.373 -18.672 1 82.06 587 LYS A N 1
ATOM 4649 C CA . LYS A 1 587 ? 17.328 4.492 -19.094 1 82.06 587 LYS A CA 1
ATOM 4650 C C . LYS A 1 587 ? 17.344 4.652 -20.609 1 82.06 587 LYS A C 1
ATOM 4652 O O . LYS A 1 587 ? 18.422 4.629 -21.234 1 82.06 587 LYS A O 1
ATOM 4657 N N . LYS A 1 588 ? 16.188 4.711 -21.172 1 68.69 588 LYS A N 1
ATOM 4658 C CA . LYS A 1 588 ? 16.094 4.895 -22.609 1 68.69 588 LYS A CA 1
ATOM 4659 C C . LYS A 1 588 ? 16.516 6.305 -23.016 1 68.69 588 LYS A C 1
ATOM 4661 O O . LYS A 1 588 ? 16.219 7.273 -22.312 1 68.69 588 LYS A O 1
ATOM 4666 N N . ARG A 1 589 ? 17.5 6.402 -23.859 1 64.06 589 ARG A N 1
ATOM 4667 C CA . ARG A 1 589 ? 17.922 7.703 -24.359 1 64.06 589 ARG A CA 1
ATOM 4668 C C . ARG A 1 589 ? 16.766 8.469 -24.969 1 64.06 589 ARG A C 1
ATOM 4670 O O . ARG A 1 589 ? 15.984 7.91 -25.75 1 64.06 589 ARG A O 1
ATOM 4677 N N . GLU A 1 590 ? 16.359 9.414 -24.297 1 54.91 590 GLU A N 1
ATOM 4678 C CA . GLU A 1 590 ? 15.352 10.281 -24.891 1 54.91 590 GLU A CA 1
ATOM 4679 C C . GLU A 1 590 ? 15.867 10.938 -26.172 1 54.91 590 GLU A C 1
ATOM 4681 O O . GLU A 1 590 ? 16.906 11.609 -26.156 1 54.91 590 GLU A O 1
ATOM 4686 N N . ILE A 1 591 ? 15.695 10.234 -27.266 1 47 591 ILE A N 1
ATOM 4687 C CA . ILE A 1 591 ? 16 10.961 -28.484 1 47 591 ILE A CA 1
ATOM 4688 C C . ILE A 1 591 ? 15.297 12.312 -28.484 1 47 591 ILE A C 1
ATOM 4690 O O . ILE A 1 591 ? 14.062 12.383 -28.406 1 47 591 ILE A O 1
ATOM 4694 N N . LYS A 1 592 ? 16.031 13.195 -28.141 1 40.56 592 LYS A N 1
ATOM 4695 C CA . LYS A 1 592 ? 15.453 14.523 -28.328 1 40.56 592 LYS A CA 1
ATOM 4696 C C . LYS A 1 592 ? 14.867 14.68 -29.734 1 40.56 592 LYS A C 1
ATOM 4698 O O . LYS A 1 592 ? 15.586 14.578 -30.719 1 40.56 592 LYS A O 1
ATOM 4703 N N . LYS A 1 593 ? 13.68 14.352 -29.953 1 37.88 593 LYS A N 1
ATOM 4704 C CA . LYS A 1 593 ? 13.086 14.789 -31.219 1 37.88 593 LYS A CA 1
ATOM 4705 C C . LYS A 1 593 ? 13.508 16.219 -31.562 1 37.88 593 LYS A C 1
ATOM 4707 O O . LYS A 1 593 ? 13.398 17.109 -30.734 1 37.88 593 LYS A O 1
ATOM 4712 N N . ALA A 1 594 ? 14.375 16.297 -32.594 1 42.03 594 ALA A N 1
ATOM 4713 C CA . ALA A 1 594 ? 14.664 17.609 -33.156 1 42.03 594 ALA A CA 1
ATOM 4714 C C . ALA A 1 594 ? 13.422 18.5 -33.156 1 42.03 594 ALA A C 1
ATOM 4716 O O . ALA A 1 594 ? 12.344 18.047 -33.562 1 42.03 594 ALA A O 1
ATOM 4717 N N . LYS A 1 595 ? 13.469 19.453 -32.469 1 38.97 595 LYS A N 1
ATOM 4718 C CA . LYS A 1 595 ? 12.406 20.453 -32.531 1 38.97 595 LYS A CA 1
ATOM 4719 C C . LYS A 1 595 ? 11.906 20.609 -33.969 1 38.97 595 LYS A C 1
ATOM 4721 O O . LYS A 1 595 ? 12.703 20.766 -34.906 1 38.97 595 LYS A O 1
ATOM 4726 N N . GLU A 1 596 ? 10.766 20.031 -34.312 1 37.16 596 GLU A N 1
ATOM 4727 C CA . GLU A 1 596 ? 10.141 20.406 -35.594 1 37.16 596 GLU A CA 1
ATOM 4728 C C . GLU A 1 596 ? 10.43 21.859 -35.938 1 37.16 596 GLU A C 1
ATOM 4730 O O . GLU A 1 596 ? 10.18 22.766 -35.125 1 37.16 596 GLU A O 1
ATOM 4735 N N . GLY A 1 597 ? 11.508 22.125 -36.719 1 35.91 597 GLY A N 1
ATOM 4736 C CA . GLY A 1 597 ? 11.57 23.484 -37.219 1 35.91 597 GLY A CA 1
ATOM 4737 C C . GLY A 1 597 ? 10.203 24.047 -37.594 1 35.91 597 GLY A C 1
ATOM 4738 O O . GLY A 1 597 ? 9.234 23.297 -37.719 1 35.91 597 GLY A O 1
ATOM 4739 N N . LYS A 1 598 ? 10.086 25.391 -37.375 1 37.44 598 LYS A N 1
ATOM 4740 C CA . LYS A 1 598 ? 8.828 26.078 -37.656 1 37.44 598 LYS A CA 1
ATOM 4741 C C . LYS A 1 598 ? 8.156 25.516 -38.938 1 37.44 598 LYS A C 1
ATOM 4743 O O . LYS A 1 598 ? 6.977 25.766 -39.156 1 37.44 598 LYS A O 1
ATOM 4748 N N . ASP A 1 599 ? 9.117 25.281 -39.969 1 33.44 599 ASP A N 1
ATOM 4749 C CA . ASP A 1 599 ? 8.406 25.047 -41.219 1 33.44 599 ASP A CA 1
ATOM 4750 C C . ASP A 1 599 ? 8.07 23.578 -41.406 1 33.44 599 ASP A C 1
ATOM 4752 O O . ASP A 1 599 ? 8.906 22.703 -41.125 1 33.44 599 ASP A O 1
ATOM 4756 N N . GLY A 1 600 ? 6.891 23.078 -41.125 1 35.09 600 GLY A N 1
ATOM 4757 C CA . GLY A 1 600 ? 6.141 21.828 -41.188 1 35.09 600 GLY A CA 1
ATOM 4758 C C . GLY A 1 600 ? 6.945 20.672 -41.75 1 35.09 600 GLY A C 1
ATOM 4759 O O . GLY A 1 600 ? 6.453 19.547 -41.812 1 35.09 600 GLY A O 1
ATOM 4760 N N . THR A 1 601 ? 7.801 20.797 -42.75 1 34.62 601 THR A N 1
ATOM 4761 C CA . THR A 1 601 ? 8.18 19.594 -43.5 1 34.62 601 THR A CA 1
ATOM 4762 C C . THR A 1 601 ? 9.305 18.859 -42.781 1 34.62 601 THR A C 1
ATOM 4764 O O . THR A 1 601 ? 10.289 19.469 -42.375 1 34.62 601 THR A O 1
ATOM 4767 N N . PRO A 1 602 ? 9.008 17.672 -42.188 1 38.97 602 PRO A N 1
ATOM 4768 C CA . PRO A 1 602 ? 10.031 16.828 -41.562 1 38.97 602 PRO A CA 1
ATOM 4769 C C . PRO A 1 602 ? 11.242 16.609 -42.469 1 38.97 602 PRO A C 1
ATOM 4771 O O . PRO A 1 602 ? 11.094 16.141 -43.594 1 38.97 602 PRO A O 1
ATOM 4774 N N . ALA A 1 603 ? 12.242 17.609 -42.5 1 33.22 603 ALA A N 1
ATOM 4775 C CA . ALA A 1 603 ? 13.367 17.359 -43.406 1 33.22 603 ALA A CA 1
ATOM 4776 C C . ALA A 1 603 ? 14.164 16.141 -42.969 1 33.22 603 ALA A C 1
ATOM 4778 O O . ALA A 1 603 ? 14.766 16.125 -41.875 1 33.22 603 ALA A O 1
ATOM 4779 N N . VAL A 1 604 ? 13.75 14.938 -43.344 1 33.31 604 VAL A N 1
ATOM 4780 C CA . VAL A 1 604 ? 14.602 13.758 -43.25 1 33.31 604 VAL A CA 1
ATOM 4781 C C . VAL A 1 604 ? 15.883 13.977 -44.062 1 33.31 604 VAL A C 1
ATOM 4783 O O . VAL A 1 604 ? 15.828 14.195 -45.25 1 33.31 604 VAL A O 1
ATOM 4786 N N . LYS A 1 605 ? 16.969 14.617 -43.5 1 29.09 605 LYS A N 1
ATOM 4787 C CA . LYS A 1 605 ? 18.25 14.711 -44.188 1 29.09 605 LYS A CA 1
ATOM 4788 C C . LYS A 1 605 ? 18.75 13.328 -44.594 1 29.09 605 LYS A C 1
ATOM 4790 O O . LYS A 1 605 ? 19.047 12.492 -43.75 1 29.09 605 LYS A O 1
ATOM 4795 N N . GLN A 1 606 ? 18.281 12.789 -45.812 1 25.59 606 GLN A N 1
ATOM 4796 C CA . GLN A 1 606 ? 18.875 11.648 -46.5 1 25.59 606 GLN A CA 1
ATOM 4797 C C . GLN A 1 606 ? 20.312 11.938 -46.906 1 25.59 606 GLN A C 1
ATOM 4799 O O . GLN A 1 606 ? 20.594 12.867 -47.656 1 25.59 606 GLN A O 1
ATOM 4804 N N . ASN A 1 607 ? 21.266 11.898 -45.969 1 28.41 607 ASN A N 1
ATOM 4805 C CA . ASN A 1 607 ? 22.672 11.883 -46.375 1 28.41 607 ASN A CA 1
ATOM 4806 C C . ASN A 1 607 ? 22.906 10.852 -47.469 1 28.41 607 ASN A C 1
ATOM 4808 O O . ASN A 1 607 ? 22.594 9.672 -47.312 1 28.41 607 ASN A O 1
ATOM 4812 N N . GLY A 1 608 ? 22.672 11.258 -48.75 1 24.36 608 GLY A N 1
ATOM 4813 C CA . GLY A 1 608 ? 22.984 10.609 -50.031 1 24.36 608 GLY A CA 1
ATOM 4814 C C . GLY A 1 608 ? 24.453 10.219 -50.156 1 24.36 608 GLY A C 1
ATOM 4815 O O . GLY A 1 608 ? 25.312 11.078 -50.375 1 24.36 608 GLY A O 1
ATOM 4816 N N . ASP A 1 609 ? 25.141 9.586 -49.219 1 22.03 609 ASP A N 1
ATOM 4817 C CA . ASP A 1 609 ? 26.438 9.109 -49.656 1 22.03 609 ASP A CA 1
ATOM 4818 C C . ASP A 1 609 ? 26.297 8.164 -50.875 1 22.03 609 ASP A C 1
ATOM 4820 O O . ASP A 1 609 ? 25.625 7.141 -50.781 1 22.03 609 ASP A O 1
ATOM 4824 N N . GLU A 1 610 ? 26.156 8.758 -52.094 1 22.16 610 GLU A N 1
ATOM 4825 C CA . GLU A 1 610 ? 26.375 8.172 -53.406 1 22.16 610 GLU A CA 1
ATOM 4826 C C . GLU A 1 610 ? 27.75 7.488 -53.5 1 22.16 610 GLU A C 1
ATOM 4828 O O . GLU A 1 610 ? 28.031 6.758 -54.438 1 22.16 610 GLU A O 1
ATOM 4833 N N . GLU A 1 611 ? 28.594 7.152 -52.531 1 20.97 611 GLU A N 1
ATOM 4834 C CA . GLU A 1 611 ? 29.594 6.293 -53.156 1 20.97 611 GLU A CA 1
ATOM 4835 C C . GLU A 1 611 ? 29.016 4.906 -53.438 1 20.97 611 GLU A C 1
ATOM 4837 O O . GLU A 1 611 ? 28.25 4.371 -52.656 1 20.97 611 GLU A O 1
ATOM 4842 N N . MET B 1 1 ? 66.25 -5.305 54.562 1 16.61 1 MET B N 1
ATOM 4843 C CA . MET B 1 1 ? 66.75 -3.932 54.531 1 16.61 1 MET B CA 1
ATOM 4844 C C . MET B 1 1 ? 67.375 -3.6 53.188 1 16.61 1 MET B C 1
ATOM 4846 O O . MET B 1 1 ? 67.188 -2.488 52.688 1 16.61 1 MET B O 1
ATOM 4850 N N . THR B 1 2 ? 68.312 -4.527 52.719 1 15.18 2 THR B N 1
ATOM 4851 C CA . THR B 1 2 ? 69.688 -4.219 52.312 1 15.18 2 THR B CA 1
ATOM 4852 C C . THR B 1 2 ? 69.688 -3.754 50.844 1 15.18 2 THR B C 1
ATOM 4854 O O . THR B 1 2 ? 68.75 -3.945 50.125 1 15.18 2 THR B O 1
ATOM 4857 N N . SER B 1 3 ? 70.875 -4.086 50.062 1 14.18 3 SER B N 1
ATOM 4858 C CA . SER B 1 3 ? 72 -3.305 49.625 1 14.18 3 SER B CA 1
ATOM 4859 C C . SER B 1 3 ? 72 -3.135 48.094 1 14.18 3 SER B C 1
ATOM 4861 O O . SER B 1 3 ? 73.062 -2.717 47.531 1 14.18 3 SER B O 1
ATOM 4863 N N . LYS B 1 4 ? 71.125 -3.682 47.312 1 15.59 4 LYS B N 1
ATOM 4864 C CA . LYS B 1 4 ? 71.25 -4.188 45.938 1 15.59 4 LYS B CA 1
ATOM 4865 C C . LYS B 1 4 ? 71.625 -3.068 44.969 1 15.59 4 LYS B C 1
ATOM 4867 O O . LYS B 1 4 ? 70.938 -2.07 44.875 1 15.59 4 LYS B O 1
ATOM 4872 N N . ARG B 1 5 ? 72.625 -3.125 44.156 1 15.24 5 ARG B N 1
ATOM 4873 C CA . ARG B 1 5 ? 73.812 -2.283 43.875 1 15.24 5 ARG B CA 1
ATOM 4874 C C . ARG B 1 5 ? 73.5 -1.208 42.844 1 15.24 5 ARG B C 1
ATOM 4876 O O . ARG B 1 5 ? 72.688 -1.435 41.938 1 15.24 5 ARG B O 1
ATOM 4883 N N . LYS B 1 6 ? 74 0.136 42.906 1 15.19 6 LYS B N 1
ATOM 4884 C CA . LYS B 1 6 ? 74 1.552 42.562 1 15.19 6 LYS B CA 1
ATOM 4885 C C . LYS B 1 6 ? 74.438 1.762 41.125 1 15.19 6 LYS B C 1
ATOM 4887 O O . LYS B 1 6 ? 74.062 2.697 40.438 1 15.19 6 LYS B O 1
ATOM 4892 N N . ARG B 1 7 ? 75.625 0.978 40.625 1 14.8 7 ARG B N 1
ATOM 4893 C CA . ARG B 1 7 ? 76.75 1.882 40.344 1 14.8 7 ARG B CA 1
ATOM 4894 C C . ARG B 1 7 ? 76.5 2.645 39.031 1 14.8 7 ARG B C 1
ATOM 4896 O O . ARG B 1 7 ? 75.5 2.375 38.312 1 14.8 7 ARG B O 1
ATOM 4903 N N . THR B 1 8 ? 77.5 2.547 38 1 15.62 8 THR B N 1
ATOM 4904 C CA . THR B 1 8 ? 78.625 3.377 37.625 1 15.62 8 THR B CA 1
ATOM 4905 C C . THR B 1 8 ? 78.375 4.113 36.312 1 15.62 8 THR B C 1
ATOM 4907 O O . THR B 1 8 ? 78.25 5.34 36.312 1 15.62 8 THR B O 1
ATOM 4910 N N . GLU B 1 9 ? 79.188 3.859 35.188 1 13.84 9 GLU B N 1
ATOM 4911 C CA . GLU B 1 9 ? 80.312 4.609 34.531 1 13.84 9 GLU B CA 1
ATOM 4912 C C . GLU B 1 9 ? 79.875 5.094 33.156 1 13.84 9 GLU B C 1
ATOM 4914 O O . GLU B 1 9 ? 80.688 5.691 32.438 1 13.84 9 GLU B O 1
ATOM 4919 N N . ALA B 1 10 ? 78.75 4.895 32.594 1 15.27 10 ALA B N 1
ATOM 4920 C CA . ALA B 1 10 ? 78.812 4.59 31.172 1 15.27 10 ALA B CA 1
ATOM 4921 C C . ALA B 1 10 ? 79.5 5.742 30.406 1 15.27 10 ALA B C 1
ATOM 4923 O O . ALA B 1 10 ? 79.062 6.891 30.5 1 15.27 10 ALA B O 1
ATOM 4924 N N . HIS B 1 11 ? 80.562 5.535 29.844 1 15.31 11 HIS B N 1
ATOM 4925 C CA . HIS B 1 11 ? 81.75 6.172 29.281 1 15.31 11 HIS B CA 1
ATOM 4926 C C . HIS B 1 11 ? 81.375 7.137 28.156 1 15.31 11 HIS B C 1
ATOM 4928 O O . HIS B 1 11 ? 80.312 7.023 27.562 1 15.31 11 HIS B O 1
ATOM 4934 N N . PRO B 1 12 ? 82.375 8 27.703 1 16.28 12 PRO B N 1
ATOM 4935 C CA . PRO B 1 12 ? 82.688 9.352 27.266 1 16.28 12 PRO B CA 1
ATOM 4936 C C . PRO B 1 12 ? 82.625 9.523 25.75 1 16.28 12 PRO B C 1
ATOM 4938 O O . PRO B 1 12 ? 82.875 10.609 25.234 1 16.28 12 PRO B O 1
ATOM 4941 N N . PRO B 1 13 ? 82.125 8.555 24.922 1 16.48 13 PRO B N 1
ATOM 4942 C CA . PRO B 1 13 ? 83.125 8.32 23.875 1 16.48 13 PRO B CA 1
ATOM 4943 C C . PRO B 1 13 ? 83.5 9.586 23.094 1 16.48 13 PRO B C 1
ATOM 4945 O O . PRO B 1 13 ? 82.688 10.516 23.016 1 16.48 13 PRO B O 1
ATOM 4948 N N . PRO B 1 14 ? 84.562 9.539 22.5 1 16.17 14 PRO B N 1
ATOM 4949 C CA . PRO B 1 14 ? 85.688 10.445 22.156 1 16.17 14 PRO B CA 1
ATOM 4950 C C . PRO B 1 14 ? 85.312 11.398 21.016 1 16.17 14 PRO B C 1
ATOM 4952 O O . PRO B 1 14 ? 84.25 11.25 20.391 1 16.17 14 PRO B O 1
ATOM 4955 N N . PRO B 1 15 ? 86.188 11.445 20.094 1 15.76 15 PRO B N 1
ATOM 4956 C CA . PRO B 1 15 ? 87.062 12.555 19.734 1 15.76 15 PRO B CA 1
ATOM 4957 C C . PRO B 1 15 ? 86.562 13.414 18.594 1 15.76 15 PRO B C 1
ATOM 4959 O O . PRO B 1 15 ? 86.375 14.633 18.75 1 15.76 15 PRO B O 1
ATOM 4962 N N . ILE B 1 16 ? 87.062 13.227 17.297 1 16.23 16 ILE B N 1
ATOM 4963 C CA . ILE B 1 16 ? 88.125 14.016 16.703 1 16.23 16 ILE B CA 1
ATOM 4964 C C . ILE B 1 16 ? 87.562 14.93 15.625 1 16.23 16 ILE B C 1
ATOM 4966 O O . ILE B 1 16 ? 86.5 15.602 15.852 1 16.23 16 ILE B O 1
ATOM 4970 N N . PRO B 1 17 ? 88.062 14.852 14.266 1 16.27 17 PRO B N 1
ATOM 4971 C CA . PRO B 1 17 ? 88.812 15.875 13.594 1 16.27 17 PRO B CA 1
ATOM 4972 C C . PRO B 1 17 ? 88 16.797 12.711 1 16.27 17 PRO B C 1
ATOM 4974 O O . PRO B 1 17 ? 86.875 16.422 12.32 1 16.27 17 PRO B O 1
ATOM 4977 N N . GLU B 1 18 ? 88.5 17.922 12.242 1 15.23 18 GLU B N 1
ATOM 4978 C CA . GLU B 1 18 ? 88.438 19.328 11.844 1 15.23 18 GLU B CA 1
ATOM 4979 C C . GLU B 1 18 ? 87.875 19.453 10.422 1 15.23 18 GLU B C 1
ATOM 4981 O O . GLU B 1 18 ? 87.312 20.484 10.07 1 15.23 18 GLU B O 1
ATOM 4986 N N . VAL B 1 19 ? 88.062 18.422 9.523 1 16.23 19 VAL B N 1
ATOM 4987 C CA . VAL B 1 19 ? 88.812 18.953 8.383 1 16.23 19 VAL B CA 1
ATOM 4988 C C . VAL B 1 19 ? 87.938 19.906 7.594 1 16.23 19 VAL B C 1
ATOM 4990 O O . VAL B 1 19 ? 86.688 19.734 7.543 1 16.23 19 VAL B O 1
ATOM 4993 N N . SER B 1 20 ? 88.5 20.969 6.926 1 14.85 20 SER B N 1
ATOM 4994 C CA . SER B 1 20 ? 88.5 22.359 6.453 1 14.85 20 SER B CA 1
ATOM 4995 C C . SER B 1 20 ? 87.688 22.484 5.148 1 14.85 20 SER B C 1
ATOM 4997 O O . SER B 1 20 ? 87.5 23.594 4.637 1 14.85 20 SER B O 1
ATOM 4999 N N . ASP B 1 21 ? 87.125 21.391 4.586 1 14.88 21 ASP B N 1
ATOM 5000 C CA . ASP B 1 21 ? 87.438 21.547 3.168 1 14.88 21 ASP B CA 1
ATOM 5001 C C . ASP B 1 21 ? 86.75 22.766 2.586 1 14.88 21 ASP B C 1
ATOM 5003 O O . ASP B 1 21 ? 85.75 23.234 3.139 1 14.88 21 ASP B O 1
ATOM 5007 N N . THR B 1 22 ? 86.75 22.812 1.233 1 14.77 22 THR B N 1
ATOM 5008 C CA . THR B 1 22 ? 87.188 23.672 0.147 1 14.77 22 THR B CA 1
ATOM 5009 C C . THR B 1 22 ? 86 24.5 -0.399 1 14.77 22 THR B C 1
ATOM 5011 O O . THR B 1 22 ? 85.062 23.938 -0.912 1 14.77 22 THR B O 1
ATOM 5014 N N . PRO B 1 23 ? 85.625 25.609 0.199 1 15.01 23 PRO B N 1
ATOM 5015 C CA . PRO B 1 23 ? 84.375 26.375 -0.169 1 15.01 23 PRO B CA 1
ATOM 5016 C C . PRO B 1 23 ? 84.438 26.906 -1.6 1 15.01 23 PRO B C 1
ATOM 5018 O O . PRO B 1 23 ? 83.562 27.672 -2.01 1 15.01 23 PRO B O 1
ATOM 5021 N N . ARG B 1 24 ? 85 26.375 -2.592 1 13.91 24 ARG B N 1
ATOM 5022 C CA . ARG B 1 24 ? 85.5 27.375 -3.52 1 13.91 24 ARG B CA 1
ATOM 5023 C C . ARG B 1 24 ? 84.375 28.266 -4.031 1 13.91 24 ARG B C 1
ATOM 5025 O O . ARG B 1 24 ? 84.562 29.484 -4.156 1 13.91 24 ARG B O 1
ATOM 5032 N N . ARG B 1 25 ? 83.062 27.844 -4.461 1 14.52 25 ARG B N 1
ATOM 5033 C CA . ARG B 1 25 ? 82.938 28.281 -5.852 1 14.52 25 ARG B CA 1
ATOM 5034 C C . ARG B 1 25 ? 82.688 29.766 -5.941 1 14.52 25 ARG B C 1
ATOM 5036 O O . ARG B 1 25 ? 82.062 30.344 -5.027 1 14.52 25 ARG B O 1
ATOM 5043 N N . SER B 1 26 ? 82.625 30.328 -7.328 1 13.96 26 SER B N 1
ATOM 5044 C CA . SER B 1 26 ? 83.062 31.438 -8.156 1 13.96 26 SER B CA 1
ATOM 5045 C C . SER B 1 26 ? 82 32.531 -8.227 1 13.96 26 SER B C 1
ATOM 5047 O O . SER B 1 26 ? 80.812 32.25 -8.266 1 13.96 26 SER B O 1
ATOM 5049 N N . SER B 1 27 ? 82.25 33.844 -7.902 1 13.97 27 SER B N 1
ATOM 5050 C CA . SER B 1 27 ? 81.812 35.188 -7.734 1 13.97 27 SER B CA 1
ATOM 5051 C C . SER B 1 27 ? 81.312 35.781 -9.047 1 13.97 27 SER B C 1
ATOM 5053 O O . SER B 1 27 ? 80.875 36.938 -9.102 1 13.97 27 SER B O 1
ATOM 5055 N N . ARG B 1 28 ? 81.125 35.062 -10.242 1 14.23 28 ARG B N 1
ATOM 5056 C CA . ARG B 1 28 ? 81.5 36.031 -11.25 1 14.23 28 ARG B CA 1
ATOM 5057 C C . ARG B 1 28 ? 80.5 37.188 -11.273 1 14.23 28 ARG B C 1
ATOM 5059 O O . ARG B 1 28 ? 79.375 37.031 -10.914 1 14.23 28 ARG B O 1
ATOM 5066 N N . ARG B 1 29 ? 80.875 38.406 -11.969 1 14.46 29 ARG B N 1
ATOM 5067 C CA . ARG B 1 29 ? 80.938 39.844 -12.117 1 14.46 29 ARG B CA 1
ATOM 5068 C C . ARG B 1 29 ? 79.812 40.375 -12.984 1 14.46 29 ARG B C 1
ATOM 5070 O O . ARG B 1 29 ? 79.25 41.438 -12.742 1 14.46 29 ARG B O 1
ATOM 5077 N N . ILE B 1 30 ? 79.125 39.75 -14.109 1 14.3 30 ILE B N 1
ATOM 5078 C CA . ILE B 1 30 ? 79.312 40.594 -15.273 1 14.3 30 ILE B CA 1
ATOM 5079 C C . ILE B 1 30 ? 78.312 41.75 -15.258 1 14.3 30 ILE B C 1
ATOM 5081 O O . ILE B 1 30 ? 77.25 41.625 -14.719 1 14.3 30 ILE B O 1
ATOM 5085 N N . LYS B 1 31 ? 78.375 42.625 -16.391 1 14.78 31 LYS B N 1
ATOM 5086 C CA . LYS B 1 31 ? 78.5 44 -16.844 1 14.78 31 LYS B CA 1
ATOM 5087 C C . LYS B 1 31 ? 77.125 44.531 -17.312 1 14.78 31 LYS B C 1
ATOM 5089 O O . LYS B 1 31 ? 76.75 45.656 -16.984 1 14.78 31 LYS B O 1
ATOM 5094 N N . ASP B 1 32 ? 76.25 43.906 -18.281 1 14.72 32 ASP B N 1
ATOM 5095 C CA . ASP B 1 32 ? 76.125 44.719 -19.484 1 14.72 32 ASP B CA 1
ATOM 5096 C C . ASP B 1 32 ? 75 45.75 -19.328 1 14.72 32 ASP B C 1
ATOM 5098 O O . ASP B 1 32 ? 74.125 45.594 -18.5 1 14.72 32 ASP B O 1
ATOM 5102 N N . ALA B 1 33 ? 74.688 46.406 -20.578 1 15.02 33 ALA B N 1
ATOM 5103 C CA . ALA B 1 33 ? 74.562 47.75 -21.109 1 15.02 33 ALA B CA 1
ATOM 5104 C C . ALA B 1 33 ? 73.125 48.25 -21.016 1 15.02 33 ALA B C 1
ATOM 5106 O O . ALA B 1 33 ? 72.188 47.469 -20.828 1 15.02 33 ALA B O 1
ATOM 5107 N N . ALA B 1 34 ? 72.812 49.25 -21.906 1 15.23 34 ALA B N 1
ATOM 5108 C CA . ALA B 1 34 ? 72.375 50.656 -21.969 1 15.23 34 ALA B CA 1
ATOM 5109 C C . ALA B 1 34 ? 70.938 50.781 -22.281 1 15.23 34 ALA B C 1
ATOM 5111 O O . ALA B 1 34 ? 70.125 51.312 -21.5 1 15.23 34 ALA B O 1
ATOM 5112 N N . GLU B 1 35 ? 70.562 51.188 -23.594 1 15.5 35 GLU B N 1
ATOM 5113 C CA . GLU B 1 35 ? 70.062 52.469 -24.031 1 15.5 35 GLU B CA 1
ATOM 5114 C C . GLU B 1 35 ? 68.625 52.406 -24.5 1 15.5 35 GLU B C 1
ATOM 5116 O O . GLU B 1 35 ? 68.062 53.375 -25.016 1 15.5 35 GLU B O 1
ATOM 5121 N N . ARG B 1 36 ? 67.75 51.531 -24.172 1 15.59 36 ARG B N 1
ATOM 5122 C CA . ARG B 1 36 ? 66.75 51.344 -25.219 1 15.59 36 ARG B CA 1
ATOM 5123 C C . ARG B 1 36 ? 65.812 52.594 -25.344 1 15.59 36 ARG B C 1
ATOM 5125 O O . ARG B 1 36 ? 65.312 53.062 -24.359 1 15.59 36 ARG B O 1
ATOM 5132 N N . PRO B 1 37 ? 65.812 53.094 -26.547 1 16.27 37 PRO B N 1
ATOM 5133 C CA . PRO B 1 37 ? 65.312 54.375 -27.062 1 16.27 37 PRO B CA 1
ATOM 5134 C C . PRO B 1 37 ? 63.812 54.5 -26.984 1 16.27 37 PRO B C 1
ATOM 5136 O O . PRO B 1 37 ? 63.094 53.469 -26.844 1 16.27 37 PRO B O 1
ATOM 5139 N N . LYS B 1 38 ? 63.156 55.688 -27.453 1 16.66 38 LYS B N 1
ATOM 5140 C CA . LYS B 1 38 ? 62.188 56.719 -27.188 1 16.66 38 LYS B CA 1
ATOM 5141 C C . LYS B 1 38 ? 60.875 56.469 -27.953 1 16.66 38 LYS B C 1
ATOM 5143 O O . LYS B 1 38 ? 59.812 56.969 -27.594 1 16.66 38 LYS B O 1
ATOM 5148 N N . SER B 1 39 ? 60.844 55.594 -29.094 1 15.65 39 SER B N 1
ATOM 5149 C CA . SER B 1 39 ? 60.219 56.312 -30.203 1 15.65 39 SER B CA 1
ATOM 5150 C C . SER B 1 39 ? 58.719 56.5 -29.969 1 15.65 39 SER B C 1
ATOM 5152 O O . SER B 1 39 ? 58.125 55.781 -29.172 1 15.65 39 SER B O 1
ATOM 5154 N N . GLU B 1 40 ? 57.875 56.906 -31.125 1 16.69 40 GLU B N 1
ATOM 5155 C CA . GLU B 1 40 ? 57.031 57.969 -31.609 1 16.69 40 GLU B CA 1
ATOM 5156 C C . GLU B 1 40 ? 55.531 57.625 -31.453 1 16.69 40 GLU B C 1
ATOM 5158 O O . GLU B 1 40 ? 55.188 56.469 -31.25 1 16.69 40 GLU B O 1
ATOM 5163 N N . THR B 1 41 ? 54.531 58.281 -32.25 1 17.02 41 THR B N 1
ATOM 5164 C CA . THR B 1 41 ? 53.469 59.25 -32.156 1 17.02 41 THR B CA 1
ATOM 5165 C C . THR B 1 41 ? 52.094 58.594 -32.375 1 17.02 41 THR B C 1
ATOM 5167 O O . THR B 1 41 ? 51.125 58.875 -31.688 1 17.02 41 THR B O 1
ATOM 5170 N N . ASP B 1 42 ? 51.719 57.688 -33.531 1 17.42 42 ASP B N 1
ATOM 5171 C CA . ASP B 1 42 ? 50.688 58.156 -34.438 1 17.42 42 ASP B CA 1
ATOM 5172 C C . ASP B 1 42 ? 49.312 57.812 -33.938 1 17.42 42 ASP B C 1
ATOM 5174 O O . ASP B 1 42 ? 49.156 56.906 -33.125 1 17.42 42 ASP B O 1
ATOM 5178 N N . SER B 1 43 ? 48.031 58.219 -34.719 1 18.41 43 SER B N 1
ATOM 5179 C CA . SER B 1 43 ? 46.75 58.969 -34.625 1 18.41 43 SER B CA 1
ATOM 5180 C C . SER B 1 43 ? 45.562 58.031 -34.594 1 18.41 43 SER B C 1
ATOM 5182 O O . SER B 1 43 ? 44.406 58.469 -34.625 1 18.41 43 SER B O 1
ATOM 5184 N N . MET B 1 44 ? 45.656 56.688 -34.438 1 17.73 44 MET B N 1
ATOM 5185 C CA . MET B 1 44 ? 44.594 55.938 -35.094 1 17.73 44 MET B CA 1
ATOM 5186 C C . MET B 1 44 ? 43.281 56.125 -34.375 1 17.73 44 MET B C 1
ATOM 5188 O O . MET B 1 44 ? 43.188 55.906 -33.156 1 17.73 44 MET B O 1
ATOM 5192 N N . LYS B 1 45 ? 42.25 56.656 -35.094 1 18.84 45 LYS B N 1
ATOM 5193 C CA . LYS B 1 45 ? 40.938 57.219 -34.812 1 18.84 45 LYS B CA 1
ATOM 5194 C C . LYS B 1 45 ? 40 56.156 -34.219 1 18.84 45 LYS B C 1
ATOM 5196 O O . LYS B 1 45 ? 40.219 54.969 -34.438 1 18.84 45 LYS B O 1
ATOM 5201 N N . ALA B 1 46 ? 38.719 56.562 -33.719 1 17.8 46 ALA B N 1
ATOM 5202 C CA . ALA B 1 46 ? 37.719 56.438 -32.656 1 17.8 46 ALA B CA 1
ATOM 5203 C C . ALA B 1 46 ? 36.625 55.469 -33.031 1 17.8 46 ALA B C 1
ATOM 5205 O O . ALA B 1 46 ? 35.469 55.875 -33.281 1 17.8 46 ALA B O 1
ATOM 5206 N N . ALA B 1 47 ? 36.75 54.375 -33.844 1 18.45 47 ALA B N 1
ATOM 5207 C CA . ALA B 1 47 ? 35.562 53.812 -34.438 1 18.45 47 ALA B CA 1
ATOM 5208 C C . ALA B 1 47 ? 34.562 53.375 -33.375 1 18.45 47 ALA B C 1
ATOM 5210 O O . ALA B 1 47 ? 34.938 52.719 -32.406 1 18.45 47 ALA B O 1
ATOM 5211 N N . SER B 1 48 ? 33.25 53.938 -33.281 1 18.45 48 SER B N 1
ATOM 5212 C CA . SER B 1 48 ? 32.125 54 -32.344 1 18.45 48 SER B CA 1
ATOM 5213 C C . SER B 1 48 ? 31.5 52.625 -32.156 1 18.45 48 SER B C 1
ATOM 5215 O O . SER B 1 48 ? 31.484 51.812 -33.094 1 18.45 48 SER B O 1
ATOM 5217 N N . PRO B 1 49 ? 31.094 52.125 -30.828 1 19.36 49 PRO B N 1
ATOM 5218 C CA . PRO B 1 49 ? 30.719 50.875 -30.172 1 19.36 49 PRO B CA 1
ATOM 5219 C C . PRO B 1 49 ? 29.297 50.438 -30.5 1 19.36 49 PRO B C 1
ATOM 5221 O O . PRO B 1 49 ? 28.344 51.094 -30.125 1 19.36 49 PRO B O 1
ATOM 5224 N N . LYS B 1 50 ? 28.891 50.219 -31.766 1 18.97 50 LYS B N 1
ATOM 5225 C CA . LYS B 1 50 ? 27.469 49.969 -31.969 1 18.97 50 LYS B CA 1
ATOM 5226 C C . LYS B 1 50 ? 26.969 48.875 -31.016 1 18.97 50 LYS B C 1
ATOM 5228 O O . LYS B 1 50 ? 27.609 47.844 -30.828 1 18.97 50 LYS B O 1
ATOM 5233 N N . LYS B 1 51 ? 25.75 49.031 -30.188 1 18.75 51 LYS B N 1
ATOM 5234 C CA . LYS B 1 51 ? 24.953 48.531 -29.062 1 18.75 51 LYS B CA 1
ATOM 5235 C C . LYS B 1 51 ? 24.234 47.25 -29.453 1 18.75 51 LYS B C 1
ATOM 5237 O O . LYS B 1 51 ? 23.281 47.25 -30.234 1 18.75 51 LYS B O 1
ATOM 5242 N N . THR B 1 52 ? 24.875 46.219 -29.938 1 18.55 52 THR B N 1
ATOM 5243 C CA . THR B 1 52 ? 24.078 45.094 -30.406 1 18.55 52 THR B CA 1
ATOM 5244 C C . THR B 1 52 ? 23.234 44.5 -29.266 1 18.55 52 THR B C 1
ATOM 5246 O O . THR B 1 52 ? 23.781 44.156 -28.219 1 18.55 52 THR B O 1
ATOM 5249 N N . LYS B 1 53 ? 21.797 44.656 -29.203 1 21.03 53 LYS B N 1
ATOM 5250 C CA . LYS B 1 53 ? 20.641 44.312 -28.375 1 21.03 53 LYS B CA 1
ATOM 5251 C C . LYS B 1 53 ? 20.516 42.812 -28.234 1 21.03 53 LYS B C 1
ATOM 5253 O O . LYS B 1 53 ? 20.25 42.094 -29.219 1 21.03 53 LYS B O 1
ATOM 5258 N N . ALA B 1 54 ? 21.312 42.094 -27.438 1 20.66 54 ALA B N 1
ATOM 5259 C CA . ALA B 1 54 ? 21.281 40.656 -27.188 1 20.66 54 ALA B CA 1
ATOM 5260 C C . ALA B 1 54 ? 19.938 40.219 -26.594 1 20.66 54 ALA B C 1
ATOM 5262 O O . ALA B 1 54 ? 19.547 40.688 -25.516 1 20.66 54 ALA B O 1
ATOM 5263 N N . VAL B 1 55 ? 18.922 39.906 -27.391 1 23.8 55 VAL B N 1
ATOM 5264 C CA . VAL B 1 55 ? 17.531 39.5 -27.172 1 23.8 55 VAL B CA 1
ATOM 5265 C C . VAL B 1 55 ? 17.484 38.25 -26.312 1 23.8 55 VAL B C 1
ATOM 5267 O O . VAL B 1 55 ? 17.828 37.156 -26.781 1 23.8 55 VAL B O 1
ATOM 5270 N N . TRP B 1 56 ? 18 38.188 -25.078 1 23.91 56 TRP B N 1
ATOM 5271 C CA . TRP B 1 56 ? 17.984 37 -24.234 1 23.91 56 TRP B CA 1
ATOM 5272 C C . TRP B 1 56 ? 16.562 36.594 -23.875 1 23.91 56 TRP B C 1
ATOM 5274 O O . TRP B 1 56 ? 15.891 37.281 -23.094 1 23.91 56 TRP B O 1
ATOM 5284 N N . ASP B 1 57 ? 15.688 36.219 -24.797 1 26.16 57 ASP B N 1
ATOM 5285 C CA . ASP B 1 57 ? 14.281 35.906 -24.578 1 26.16 57 ASP B CA 1
ATOM 5286 C C . ASP B 1 57 ? 14.125 34.688 -23.656 1 26.16 57 ASP B C 1
ATOM 5288 O O . ASP B 1 57 ? 13.352 33.781 -23.953 1 26.16 57 ASP B O 1
ATOM 5292 N N . THR B 1 58 ? 15.094 34.375 -22.828 1 28.89 58 THR B N 1
ATOM 5293 C CA . THR B 1 58 ? 15.047 33.062 -22.172 1 28.89 58 THR B CA 1
ATOM 5294 C C . THR B 1 58 ? 13.93 33.031 -21.141 1 28.89 58 THR B C 1
ATOM 5296 O O . THR B 1 58 ? 13.906 32.156 -20.281 1 28.89 58 THR B O 1
ATOM 5299 N N . GLY B 1 59 ? 12.953 33.969 -21.203 1 26.81 59 GLY B N 1
ATOM 5300 C CA . GLY B 1 59 ? 12.102 34.156 -20.047 1 26.81 59 GLY B CA 1
ATOM 5301 C C . GLY B 1 59 ? 11.258 32.906 -19.719 1 26.81 59 GLY B C 1
ATOM 5302 O O . GLY B 1 59 ? 10.648 32.844 -18.656 1 26.81 59 GLY B O 1
ATOM 5303 N N . GLU B 1 60 ? 10.961 32.156 -20.719 1 33.12 60 GLU B N 1
ATOM 5304 C CA . GLU B 1 60 ? 9.773 31.312 -20.547 1 33.12 60 GLU B CA 1
ATOM 5305 C C . GLU B 1 60 ? 10.047 30.141 -19.609 1 33.12 60 GLU B C 1
ATOM 5307 O O . GLU B 1 60 ? 9.125 29.594 -19.016 1 33.12 60 GLU B O 1
ATOM 5312 N N . GLY B 1 61 ? 11.297 29.75 -19.562 1 32.03 61 GLY B N 1
ATOM 5313 C CA . GLY B 1 61 ? 11.562 28.516 -18.828 1 32.03 61 GLY B CA 1
ATOM 5314 C C . GLY B 1 61 ? 11.445 28.703 -17.328 1 32.03 61 GLY B C 1
ATOM 5315 O O . GLY B 1 61 ? 11.406 27.719 -16.578 1 32.03 61 GLY B O 1
ATOM 5316 N N . VAL B 1 62 ? 11.82 29.953 -16.938 1 33.56 62 VAL B N 1
ATOM 5317 C CA . VAL B 1 62 ? 11.859 30.156 -15.492 1 33.56 62 VAL B CA 1
ATOM 5318 C C . VAL B 1 62 ? 10.445 30.078 -14.922 1 33.56 62 VAL B C 1
ATOM 5320 O O . VAL B 1 62 ? 10.25 29.625 -13.789 1 33.56 62 VAL B O 1
ATOM 5323 N N . GLU B 1 63 ? 9.555 30.531 -15.797 1 32.88 63 GLU B N 1
ATOM 5324 C CA . GLU B 1 63 ? 8.219 30.578 -15.219 1 32.88 63 GLU B CA 1
ATOM 5325 C C . GLU B 1 63 ? 7.68 29.172 -14.938 1 32.88 63 GLU B C 1
ATOM 5327 O O . GLU B 1 63 ? 6.984 28.969 -13.945 1 32.88 63 GLU B O 1
ATOM 5332 N N . GLU B 1 64 ? 8.047 28.234 -15.781 1 35.38 64 GLU B N 1
ATOM 5333 C CA . GLU B 1 64 ? 7.488 26.906 -15.586 1 35.38 64 GLU B CA 1
ATOM 5334 C C . GLU B 1 64 ? 8.086 26.234 -14.344 1 35.38 64 GLU B C 1
ATOM 5336 O O . GLU B 1 64 ? 7.375 25.578 -13.586 1 35.38 64 GLU B O 1
ATOM 5341 N N . ALA B 1 65 ? 9.375 26.406 -14.148 1 36.41 65 ALA B N 1
ATOM 5342 C CA . ALA B 1 65 ? 10.016 25.812 -12.977 1 36.41 65 ALA B CA 1
ATOM 5343 C C . ALA B 1 65 ? 9.492 26.438 -11.688 1 36.41 65 ALA B C 1
ATOM 5345 O O . ALA B 1 65 ? 9.32 25.75 -10.68 1 36.41 65 ALA B O 1
ATOM 5346 N N . MET B 1 66 ? 9.273 27.781 -11.734 1 34.44 66 MET B N 1
ATOM 5347 C CA . MET B 1 66 ? 8.711 28.406 -10.547 1 34.44 66 MET B CA 1
ATOM 5348 C C . MET B 1 66 ? 7.328 27.859 -10.227 1 34.44 66 MET B C 1
ATOM 5350 O O . MET B 1 66 ? 6.914 27.844 -9.07 1 34.44 66 MET B O 1
ATOM 5354 N N . ARG B 1 67 ? 6.629 27.484 -11.25 1 36.81 67 ARG B N 1
ATOM 5355 C CA . ARG B 1 67 ? 5.305 26.922 -11.023 1 36.81 67 ARG B CA 1
ATOM 5356 C C . ARG B 1 67 ? 5.406 25.531 -10.391 1 36.81 67 ARG B C 1
ATOM 5358 O O . ARG B 1 67 ? 4.641 25.203 -9.484 1 36.81 67 ARG B O 1
ATOM 5365 N N . GLU B 1 68 ? 6.32 24.766 -10.906 1 35.69 68 GLU B N 1
ATOM 5366 C CA . GLU B 1 68 ? 6.469 23.422 -10.352 1 35.69 68 GLU B CA 1
ATOM 5367 C C . GLU B 1 68 ? 6.996 23.469 -8.922 1 35.69 68 GLU B C 1
ATOM 5369 O O . GLU B 1 68 ? 6.57 22.688 -8.07 1 35.69 68 GLU B O 1
ATOM 5374 N N . LEU B 1 69 ? 7.98 24.391 -8.617 1 35.22 69 LEU B N 1
ATOM 5375 C CA . LEU B 1 69 ? 8.477 24.531 -7.258 1 35.22 69 LEU B CA 1
ATOM 5376 C C . LEU B 1 69 ? 7.383 25.078 -6.34 1 35.22 69 LEU B C 1
ATOM 5378 O O . LEU B 1 69 ? 7.27 24.656 -5.184 1 35.22 69 LEU B O 1
ATOM 5382 N N . SER B 1 70 ? 6.605 26.031 -6.852 1 33.97 70 SER B N 1
ATOM 5383 C CA . SER B 1 70 ? 5.492 26.516 -6.039 1 33.97 70 SER B CA 1
ATOM 5384 C C . SER B 1 70 ? 4.484 25.406 -5.754 1 33.97 70 SER B C 1
ATOM 5386 O O . SER B 1 70 ? 3.875 25.375 -4.684 1 33.97 70 SER B O 1
ATOM 5388 N N . GLU B 1 71 ? 4.297 24.5 -6.695 1 38.03 71 GLU B N 1
ATOM 5389 C CA . GLU B 1 71 ? 3.404 23.375 -6.473 1 38.03 71 GLU B CA 1
ATOM 5390 C C . GLU B 1 71 ? 3.984 22.406 -5.438 1 38.03 71 GLU B C 1
ATOM 5392 O O . GLU B 1 71 ? 3.25 21.844 -4.629 1 38.03 71 GLU B O 1
ATOM 5397 N N . MET B 1 72 ? 5.281 22.25 -5.445 1 33.88 72 MET B N 1
ATOM 5398 C CA . MET B 1 72 ? 5.938 21.375 -4.473 1 33.88 72 MET B CA 1
ATOM 5399 C C . MET B 1 72 ? 5.926 22.016 -3.084 1 33.88 72 MET B C 1
ATOM 5401 O O . MET B 1 72 ? 5.766 21.312 -2.082 1 33.88 72 MET B O 1
ATOM 5405 N N . GLU B 1 73 ? 6.172 23.359 -3.018 1 32.66 73 GLU B N 1
ATOM 5406 C CA . GLU B 1 73 ? 6.121 24.031 -1.725 1 32.66 73 GLU B CA 1
ATOM 5407 C C . GLU B 1 73 ? 4.723 23.969 -1.122 1 32.66 73 GLU B C 1
ATOM 5409 O O . GLU B 1 73 ? 4.57 23.766 0.084 1 32.66 73 GLU B O 1
ATOM 5414 N N . GLN B 1 74 ? 3.76 24.109 -1.954 1 35.31 74 GLN B N 1
ATOM 5415 C CA . GLN B 1 74 ? 2.396 24.016 -1.44 1 35.31 74 GLN B CA 1
ATOM 5416 C C . GLN B 1 74 ? 2.09 22.609 -0.934 1 35.31 74 GLN B C 1
ATOM 5418 O O . GLN B 1 74 ? 1.4 22.453 0.075 1 35.31 74 GLN B O 1
ATOM 5423 N N . LYS B 1 75 ? 2.686 21.672 -1.561 1 33.66 75 LYS B N 1
ATOM 5424 C CA . LYS B 1 75 ? 2.486 20.312 -1.089 1 33.66 75 LYS B CA 1
ATOM 5425 C C . LYS B 1 75 ? 3.182 20.078 0.25 1 33.66 75 LYS B C 1
ATOM 5427 O O . LYS B 1 75 ? 2.66 19.375 1.115 1 33.66 75 LYS B O 1
ATOM 5432 N N . LEU B 1 76 ? 4.348 20.75 0.452 1 31.52 76 LEU B N 1
ATOM 5433 C CA . LEU B 1 76 ? 5.066 20.578 1.71 1 31.52 76 LEU B CA 1
ATOM 5434 C C . LEU B 1 76 ? 4.348 21.281 2.852 1 31.52 76 LEU B C 1
ATOM 5436 O O . LEU B 1 76 ? 4.23 20.734 3.953 1 31.52 76 LEU B O 1
ATOM 5440 N N . GLN B 1 77 ? 3.885 22.516 2.578 1 31.33 77 GLN B N 1
ATOM 5441 C CA . GLN B 1 77 ? 3.252 23.266 3.656 1 31.33 77 GLN B CA 1
ATOM 5442 C C . GLN B 1 77 ? 1.979 22.578 4.137 1 31.33 77 GLN B C 1
ATOM 5444 O O . GLN B 1 77 ? 1.661 22.594 5.324 1 31.33 77 GLN B O 1
ATOM 5449 N N . THR B 1 78 ? 1.332 21.906 3.287 1 31.3 78 THR B N 1
ATOM 5450 C CA . THR B 1 78 ? 0.084 21.266 3.689 1 31.3 78 THR B CA 1
ATOM 5451 C C . THR B 1 78 ? 0.358 20.047 4.57 1 31.3 78 THR B C 1
ATOM 5453 O O . THR B 1 78 ? -0.455 19.703 5.43 1 31.3 78 THR B O 1
ATOM 5456 N N . ALA B 1 79 ? 1.516 19.453 4.504 1 29.42 79 ALA B N 1
ATOM 5457 C CA . ALA B 1 79 ? 1.822 18.266 5.289 1 29.42 79 ALA B CA 1
ATOM 5458 C C . ALA B 1 79 ? 2.152 18.625 6.734 1 29.42 79 ALA B C 1
ATOM 5460 O O . ALA B 1 79 ? 1.824 17.875 7.66 1 29.42 79 ALA B O 1
ATOM 5461 N N . VAL B 1 80 ? 2.793 19.719 7.094 1 29.11 80 VAL B N 1
ATOM 5462 C CA . VAL B 1 80 ? 3.303 20.031 8.422 1 29.11 80 VAL B CA 1
ATOM 5463 C C . VAL B 1 80 ? 2.139 20.312 9.367 1 29.11 80 VAL B C 1
ATOM 5465 O O . VAL B 1 80 ? 2.184 19.953 10.547 1 29.11 80 VAL B O 1
ATOM 5468 N N . ARG B 1 81 ? 1.056 20.953 8.992 1 26.92 81 ARG B N 1
ATOM 5469 C CA . ARG B 1 81 ? 0.042 21.438 9.922 1 26.92 81 ARG B CA 1
ATOM 5470 C C . ARG B 1 81 ? -0.721 20.266 10.547 1 26.92 81 ARG B C 1
ATOM 5472 O O . ARG B 1 81 ? -1.258 20.391 11.648 1 26.92 81 ARG B O 1
ATOM 5479 N N . ARG B 1 82 ? -0.664 19.109 10.023 1 24.88 82 ARG B N 1
ATOM 5480 C CA . ARG B 1 82 ? -1.563 18.078 10.508 1 24.88 82 ARG B CA 1
ATOM 5481 C C . ARG B 1 82 ? -1.029 17.438 11.789 1 24.88 82 ARG B C 1
ATOM 5483 O O . ARG B 1 82 ? -1.787 16.844 12.562 1 24.88 82 ARG B O 1
ATOM 5490 N N . GLN B 1 83 ? 0.247 17.516 12.094 1 23.33 83 GLN B N 1
ATOM 5491 C CA . GLN B 1 83 ? 0.805 16.641 13.117 1 23.33 83 GLN B CA 1
ATOM 5492 C C . GLN B 1 83 ? 0.557 17.203 14.516 1 23.33 83 GLN B C 1
ATOM 5494 O O . GLN B 1 83 ? 0.598 16.469 15.508 1 23.33 83 GLN B O 1
ATOM 5499 N N . ARG B 1 84 ? 0.331 18.531 14.758 1 21.98 84 ARG B N 1
ATOM 5500 C CA . ARG B 1 84 ? 0.553 19.031 16.109 1 21.98 84 ARG B CA 1
ATOM 5501 C C . ARG B 1 84 ? -0.541 18.562 17.062 1 21.98 84 ARG B C 1
ATOM 5503 O O . ARG B 1 84 ? -0.292 18.359 18.25 1 21.98 84 ARG B O 1
ATOM 5510 N N . LEU B 1 85 ? -1.784 18.438 16.703 1 22.62 85 LEU B N 1
ATOM 5511 C CA . LEU B 1 85 ? -2.811 18.625 17.719 1 22.62 85 LEU B CA 1
ATOM 5512 C C . LEU B 1 85 ? -2.957 17.391 18.578 1 22.62 85 LEU B C 1
ATOM 5514 O O . LEU B 1 85 ? -3.771 17.359 19.516 1 22.62 85 LEU B O 1
ATOM 5518 N N . ALA B 1 86 ? -2.178 16.344 18.375 1 20.95 86 ALA B N 1
ATOM 5519 C CA . ALA B 1 86 ? -2.686 15.102 18.969 1 20.95 86 ALA B CA 1
ATOM 5520 C C . ALA B 1 86 ? -2.373 15.031 20.453 1 20.95 86 ALA B C 1
ATOM 5522 O O . ALA B 1 86 ? -2.766 14.078 21.141 1 20.95 86 ALA B O 1
ATOM 5523 N N . VAL B 1 87 ? -1.628 16 20.969 1 20.73 87 VAL B N 1
ATOM 5524 C CA . VAL B 1 87 ? -0.951 15.531 22.172 1 20.73 87 VAL B CA 1
ATOM 5525 C C . VAL B 1 87 ? -1.931 15.523 23.344 1 20.73 87 VAL B C 1
ATOM 5527 O O . VAL B 1 87 ? -1.767 14.75 24.297 1 20.73 87 VAL B O 1
ATOM 5530 N N . GLU B 1 88 ? -2.99 16.422 23.469 1 20.7 88 GLU B N 1
ATOM 5531 C CA . GLU B 1 88 ? -3.186 16.875 24.844 1 20.7 88 GLU B CA 1
ATOM 5532 C C . GLU B 1 88 ? -3.943 15.844 25.672 1 20.7 88 GLU B C 1
ATOM 5534 O O . GLU B 1 88 ? -3.973 15.922 26.906 1 20.7 88 GLU B O 1
ATOM 5539 N N . SER B 1 89 ? -4.648 14.891 25.047 1 21.08 89 SER B N 1
ATOM 5540 C CA . SER B 1 89 ? -5.879 14.609 25.797 1 21.08 89 SER B CA 1
ATOM 5541 C C . SER B 1 89 ? -5.621 13.641 26.938 1 21.08 89 SER B C 1
ATOM 5543 O O . SER B 1 89 ? -6.559 13.102 27.531 1 21.08 89 SER B O 1
ATOM 5545 N N . SER B 1 90 ? -4.473 13.508 27.484 1 20.05 90 SER B N 1
ATOM 5546 C CA . SER B 1 90 ? -4.402 12.305 28.297 1 20.05 90 SER B CA 1
ATOM 5547 C C . SER B 1 90 ? -5.195 12.469 29.594 1 20.05 90 SER B C 1
ATOM 5549 O O . SER B 1 90 ? -4.617 12.523 30.688 1 20.05 90 SER B O 1
ATOM 5551 N N . ASP B 1 91 ? -6.176 13.438 29.672 1 21.39 91 ASP B N 1
ATOM 5552 C CA . ASP B 1 91 ? -6.598 13.719 31.031 1 21.39 91 ASP B CA 1
ATOM 5553 C C . ASP B 1 91 ? -7.262 12.508 31.672 1 21.39 91 ASP B C 1
ATOM 5555 O O . ASP B 1 91 ? -8.023 11.789 31.016 1 21.39 91 ASP B O 1
ATOM 5559 N N . LEU B 1 92 ? -6.703 12.008 32.781 1 22.94 92 LEU B N 1
ATOM 5560 C CA . LEU B 1 92 ? -6.965 10.93 33.719 1 22.94 92 LEU B CA 1
ATOM 5561 C C . LEU B 1 92 ? -8.383 11.031 34.281 1 22.94 92 LEU B C 1
ATOM 5563 O O . LEU B 1 92 ? -8.828 12.117 34.656 1 22.94 92 LEU B O 1
ATOM 5567 N N . HIS B 1 93 ? -9.289 10.102 33.906 1 21.42 93 HIS B N 1
ATOM 5568 C CA . HIS B 1 93 ? -10.68 9.805 34.25 1 21.42 93 HIS B CA 1
ATOM 5569 C C . HIS B 1 93 ? -10.867 9.742 35.75 1 21.42 93 HIS B C 1
ATOM 5571 O O . HIS B 1 93 ? -10.352 8.836 36.406 1 21.42 93 HIS B O 1
ATOM 5577 N N . VAL B 1 94 ? -10.805 10.969 36.375 1 21.16 94 VAL B N 1
ATOM 5578 C CA . VAL B 1 94 ? -11.172 10.945 37.781 1 21.16 94 VAL B CA 1
ATOM 5579 C C . VAL B 1 94 ? -12.602 10.422 37.938 1 21.16 94 VAL B C 1
ATOM 5581 O O . VAL B 1 94 ? -13.477 10.742 37.125 1 21.16 94 VAL B O 1
ATOM 5584 N N . THR B 1 95 ? -12.883 9.516 38.875 1 21.03 95 THR B N 1
ATOM 5585 C CA . THR B 1 95 ? -14 8.648 39.219 1 21.03 95 THR B CA 1
ATOM 5586 C C . THR B 1 95 ? -15.172 9.461 39.75 1 21.03 95 THR B C 1
ATOM 5588 O O . THR B 1 95 ? -16.156 8.898 40.219 1 21.03 95 THR B O 1
ATOM 5591 N N . LYS B 1 96 ? -15.375 10.781 39.375 1 19.06 96 LYS B N 1
ATOM 5592 C CA . LYS B 1 96 ? -16.328 11.352 40.312 1 19.06 96 LYS B CA 1
ATOM 5593 C C . LYS B 1 96 ? -17.656 10.602 40.281 1 19.06 96 LYS B C 1
ATOM 5595 O O . LYS B 1 96 ? -18.078 10.148 39.219 1 19.06 96 LYS B O 1
ATOM 5600 N N . GLU B 1 97 ? -18.406 10.422 41.375 1 21.2 97 GLU B N 1
ATOM 5601 C CA . GLU B 1 97 ? -19.609 9.797 41.906 1 21.2 97 GLU B CA 1
ATOM 5602 C C . GLU B 1 97 ? -20.875 10.43 41.344 1 21.2 97 GLU B C 1
ATOM 5604 O O . GLU B 1 97 ? -21.906 9.773 41.219 1 21.2 97 GLU B O 1
ATOM 5609 N N . VAL B 1 98 ? -20.906 11.781 41.031 1 19.36 98 VAL B N 1
ATOM 5610 C CA . VAL B 1 98 ? -22.156 12.375 41.5 1 19.36 98 VAL B CA 1
ATOM 5611 C C . VAL B 1 98 ? -23.312 11.914 40.594 1 19.36 98 VAL B C 1
ATOM 5613 O O . VAL B 1 98 ? -23.203 11.953 39.375 1 19.36 98 VAL B O 1
ATOM 5616 N N . ALA B 1 99 ? -24.422 11.383 41.156 1 19.77 99 ALA B N 1
ATOM 5617 C CA . ALA B 1 99 ? -25.672 10.742 40.781 1 19.77 99 ALA B CA 1
ATOM 5618 C C . ALA B 1 99 ? -26.469 11.625 39.812 1 19.77 99 ALA B C 1
ATOM 5620 O O . ALA B 1 99 ? -26.859 11.18 38.719 1 19.77 99 ALA B O 1
ATOM 5621 N N . ASP B 1 100 ? -27.453 12.508 40.219 1 18.94 100 ASP B N 1
ATOM 5622 C CA . ASP B 1 100 ? -28.859 12.398 39.844 1 18.94 100 ASP B CA 1
ATOM 5623 C C . ASP B 1 100 ? -29.234 13.398 38.75 1 18.94 100 ASP B C 1
ATOM 5625 O O . ASP B 1 100 ? -30.344 13.367 38.219 1 18.94 100 ASP B O 1
ATOM 5629 N N . GLU B 1 101 ? -28.484 14.523 38.5 1 20.44 101 GLU B N 1
ATOM 5630 C CA . GLU B 1 101 ? -29.438 15.609 38.312 1 20.44 101 GLU B CA 1
ATOM 5631 C C . GLU B 1 101 ? -30.219 15.461 37.031 1 20.44 101 GLU B C 1
ATOM 5633 O O . GLU B 1 101 ? -29.703 14.883 36.062 1 20.44 101 GLU B O 1
ATOM 5638 N N . PRO B 1 102 ? -31.547 16.016 36.969 1 22.66 102 PRO B N 1
ATOM 5639 C CA . PRO B 1 102 ? -32.656 15.922 36.031 1 22.66 102 PRO B CA 1
ATOM 5640 C C . PRO B 1 102 ? -32.344 16.5 34.656 1 22.66 102 PRO B C 1
ATOM 5642 O O . PRO B 1 102 ? -31.406 17.297 34.531 1 22.66 102 PRO B O 1
ATOM 5645 N N . GLY B 1 103 ? -32.969 15.977 33.594 1 20.75 103 GLY B N 1
ATOM 5646 C CA . GLY B 1 103 ? -32.906 15.859 32.156 1 20.75 103 GLY B CA 1
ATOM 5647 C C . GLY B 1 103 ? -33.188 17.172 31.438 1 20.75 103 GLY B C 1
ATOM 5648 O O . GLY B 1 103 ? -34.25 17.328 30.828 1 20.75 103 GLY B O 1
ATOM 5649 N N . ILE B 1 104 ? -32.656 18.328 31.922 1 20.94 104 ILE B N 1
ATOM 5650 C CA . ILE B 1 104 ? -33.219 19.5 31.25 1 20.94 104 ILE B CA 1
ATOM 5651 C C . ILE B 1 104 ? -32.875 19.484 29.766 1 20.94 104 ILE B C 1
ATOM 5653 O O . ILE B 1 104 ? -31.703 19.422 29.406 1 20.94 104 ILE B O 1
ATOM 5657 N N . ARG B 1 105 ? -33.844 19.125 28.906 1 21.91 105 ARG B N 1
ATOM 5658 C CA . ARG B 1 105 ? -33.844 18.984 27.453 1 21.91 105 ARG B CA 1
ATOM 5659 C C . ARG B 1 105 ? -33.5 20.312 26.781 1 21.91 105 ARG B C 1
ATOM 5661 O O . ARG B 1 105 ? -34.188 21.312 26.969 1 21.91 105 ARG B O 1
ATOM 5668 N N . PRO B 1 106 ? -32.188 20.625 26.625 1 19.94 106 PRO B N 1
ATOM 5669 C CA . PRO B 1 106 ? -31.969 21.953 26.047 1 19.94 106 PRO B CA 1
ATOM 5670 C C . PRO B 1 106 ? -32.625 22.125 24.672 1 19.94 106 PRO B C 1
ATOM 5672 O O . PRO B 1 106 ? -32.656 21.172 23.891 1 19.94 106 PRO B O 1
ATOM 5675 N N . LYS B 1 107 ? -33.562 23.031 24.484 1 23.47 107 LYS B N 1
ATOM 5676 C CA . LYS B 1 107 ? -34.375 23.391 23.328 1 23.47 107 LYS B CA 1
ATOM 5677 C C . LYS B 1 107 ? -33.5 23.781 22.141 1 23.47 107 LYS B C 1
ATOM 5679 O O . LYS B 1 107 ? -32.656 24.688 22.25 1 23.47 107 LYS B O 1
ATOM 5684 N N . MET B 1 108 ? -33.156 22.828 21.359 1 22.19 108 MET B N 1
ATOM 5685 C CA . MET B 1 108 ? -32.344 23 20.156 1 22.19 108 MET B CA 1
ATOM 5686 C C . MET B 1 108 ? -32.938 24.016 19.219 1 22.19 108 MET B C 1
ATOM 5688 O O . MET B 1 108 ? -34.125 23.938 18.875 1 22.19 108 MET B O 1
ATOM 5692 N N . TYR B 1 109 ? -32.594 25.25 19.312 1 19.75 109 TYR B N 1
ATOM 5693 C CA . TYR B 1 109 ? -33.062 26.312 18.453 1 19.75 109 TYR B CA 1
ATOM 5694 C C . TYR B 1 109 ? -32.938 25.938 16.984 1 19.75 109 TYR B C 1
ATOM 5696 O O . TYR B 1 109 ? -31.891 25.422 16.562 1 19.75 109 TYR B O 1
ATOM 5704 N N . ALA B 1 110 ? -34.062 25.562 16.328 1 23.94 110 ALA B N 1
ATOM 5705 C CA . ALA B 1 110 ? -34.188 25.25 14.914 1 23.94 110 ALA B CA 1
ATOM 5706 C C . ALA B 1 110 ? -33.656 26.375 14.047 1 23.94 110 ALA B C 1
ATOM 5708 O O . ALA B 1 110 ? -33.969 27.547 14.273 1 23.94 110 ALA B O 1
ATOM 5709 N N . PRO B 1 111 ? -32.438 26.203 13.516 1 21.77 111 PRO B N 1
ATOM 5710 C CA . PRO B 1 111 ? -31.938 27.266 12.633 1 21.77 111 PRO B CA 1
ATOM 5711 C C . PRO B 1 111 ? -33 27.75 11.633 1 21.77 111 PRO B C 1
ATOM 5713 O O . PRO B 1 111 ? -33.875 26.984 11.25 1 21.77 111 PRO B O 1
ATOM 5716 N N . ASN B 1 112 ? -33.5 28.969 11.781 1 21.7 112 ASN B N 1
ATOM 5717 C CA . ASN B 1 112 ? -34.438 29.672 10.914 1 21.7 112 ASN B CA 1
ATOM 5718 C C . ASN B 1 112 ? -34.125 29.453 9.438 1 21.7 112 ASN B C 1
ATOM 5720 O O . ASN B 1 112 ? -32.969 29.344 9.062 1 21.7 112 ASN B O 1
ATOM 5724 N N . GLN B 1 113 ? -35.125 28.938 8.672 1 24.17 113 GLN B N 1
ATOM 5725 C CA . GLN B 1 113 ? -35.344 28.5 7.293 1 24.17 113 GLN B CA 1
ATOM 5726 C C . GLN B 1 113 ? -34.844 29.547 6.301 1 24.17 113 GLN B C 1
ATOM 5728 O O . GLN B 1 113 ? -34.844 29.328 5.09 1 24.17 113 GLN B O 1
ATOM 5733 N N . ASP B 1 114 ? -34.875 30.844 6.707 1 23.38 114 ASP B N 1
ATOM 5734 C CA . ASP B 1 114 ? -35.156 31.766 5.621 1 23.38 114 ASP B CA 1
ATOM 5735 C C . ASP B 1 114 ? -34.031 31.781 4.594 1 23.38 114 ASP B C 1
ATOM 5737 O O . ASP B 1 114 ? -34.188 32.312 3.49 1 23.38 114 ASP B O 1
ATOM 5741 N N . THR B 1 115 ? -32.781 31.922 5.07 1 22.38 115 THR B N 1
ATOM 5742 C CA . THR B 1 115 ? -31.953 32.594 4.09 1 22.38 115 THR B CA 1
ATOM 5743 C C . THR B 1 115 ? -31.547 31.656 2.969 1 22.38 115 THR B C 1
ATOM 5745 O O . THR B 1 115 ? -30.438 31.109 2.977 1 22.38 115 THR B O 1
ATOM 5748 N N . ILE B 1 116 ? -32.469 30.719 2.592 1 23.55 116 ILE B N 1
ATOM 5749 C CA . ILE B 1 116 ? -32 29.812 1.562 1 23.55 116 ILE B CA 1
ATOM 5750 C C . ILE B 1 116 ? -31.609 30.594 0.308 1 23.55 116 ILE B C 1
ATOM 5752 O O . ILE B 1 116 ? -32.469 31.203 -0.333 1 23.55 116 ILE B O 1
ATOM 5756 N N . VAL B 1 117 ? -30.516 31.266 0.342 1 23.06 117 VAL B N 1
ATOM 5757 C CA . VAL B 1 117 ? -30.047 31.859 -0.909 1 23.06 117 VAL B CA 1
ATOM 5758 C C . VAL B 1 117 ? -30.031 30.797 -2.006 1 23.06 117 VAL B C 1
ATOM 5760 O O . VAL B 1 117 ? -29.547 29.688 -1.792 1 23.06 117 VAL B O 1
ATOM 5763 N N . THR B 1 118 ? -31 30.812 -2.85 1 22.73 118 THR B N 1
ATOM 5764 C CA . THR B 1 118 ? -31.188 30.016 -4.055 1 22.73 118 THR B CA 1
ATOM 5765 C C . THR B 1 118 ? -29.859 29.859 -4.801 1 22.73 118 THR B C 1
ATOM 5767 O O . THR B 1 118 ? -29.141 30.828 -5.016 1 22.73 118 THR B O 1
ATOM 5770 N N . ARG B 1 119 ? -29.297 28.656 -4.738 1 24.14 119 ARG B N 1
ATOM 5771 C CA . ARG B 1 119 ? -28.078 28.141 -5.367 1 24.14 119 ARG B CA 1
ATOM 5772 C C . ARG B 1 119 ? -28.125 28.344 -6.879 1 24.14 119 ARG B C 1
ATOM 5774 O O . ARG B 1 119 ? -28.969 27.75 -7.562 1 24.14 119 ARG B O 1
ATOM 5781 N N . GLY B 1 120 ? -27.922 29.547 -7.379 1 22.08 120 GLY B N 1
ATOM 5782 C CA . GLY B 1 120 ? -27.688 29.609 -8.812 1 22.08 120 GLY B CA 1
ATOM 5783 C C . GLY B 1 120 ? -26.719 28.547 -9.312 1 22.08 120 GLY B C 1
ATOM 5784 O O . GLY B 1 120 ? -25.984 27.953 -8.516 1 22.08 120 GLY B O 1
ATOM 5785 N N . ASN B 1 121 ? -27.016 28.031 -10.57 1 23.81 121 ASN B N 1
ATOM 5786 C CA . ASN B 1 121 ? -26.406 26.953 -11.359 1 23.81 121 ASN B CA 1
ATOM 5787 C C . ASN B 1 121 ? -24.891 27.125 -11.445 1 23.81 121 ASN B C 1
ATOM 5789 O O . ASN B 1 121 ? -24.391 27.828 -12.336 1 23.81 121 ASN B O 1
ATOM 5793 N N . LEU B 1 122 ? -24.234 27.375 -10.344 1 24.11 122 LEU B N 1
ATOM 5794 C CA . LEU B 1 122 ? -22.797 27.453 -10.555 1 24.11 122 LEU B CA 1
ATOM 5795 C C . LEU B 1 122 ? -22.25 26.109 -11.031 1 24.11 122 LEU B C 1
ATOM 5797 O O . LEU B 1 122 ? -22.109 25.172 -10.242 1 24.11 122 LEU B O 1
ATOM 5801 N N . ASP B 1 123 ? -22.672 25.641 -12.195 1 26.55 123 ASP B N 1
ATOM 5802 C CA . ASP B 1 123 ? -22.094 24.469 -12.844 1 26.55 123 ASP B CA 1
ATOM 5803 C C . ASP B 1 123 ? -20.562 24.5 -12.797 1 26.55 123 ASP B C 1
ATOM 5805 O O . ASP B 1 123 ? -19.906 23.812 -13.562 1 26.55 123 ASP B O 1
ATOM 5809 N N . GLY B 1 124 ? -20.047 25.609 -12.352 1 25.28 124 GLY B N 1
ATOM 5810 C CA . GLY B 1 124 ? -18.609 25.578 -12.602 1 25.28 124 GLY B CA 1
ATOM 5811 C C . GLY B 1 124 ? -17.906 24.422 -11.898 1 25.28 124 GLY B C 1
ATOM 5812 O O . GLY B 1 124 ? -18.391 23.922 -10.883 1 25.28 124 GLY B O 1
ATOM 5813 N N . LYS B 1 125 ? -17.203 23.578 -12.734 1 28.08 125 LYS B N 1
ATOM 5814 C CA . LYS B 1 125 ? -16.328 22.516 -12.281 1 28.08 125 LYS B CA 1
ATOM 5815 C C . LYS B 1 125 ? -15.57 22.922 -11.023 1 28.08 125 LYS B C 1
ATOM 5817 O O . LYS B 1 125 ? -14.883 23.953 -11.008 1 28.08 125 LYS B O 1
ATOM 5822 N N . PRO B 1 126 ? -16.25 22.578 -9.953 1 24.92 126 PRO B N 1
ATOM 5823 C CA . PRO B 1 126 ? -15.406 22.922 -8.805 1 24.92 126 PRO B CA 1
ATOM 5824 C C . PRO B 1 126 ? -13.961 22.469 -8.977 1 24.92 126 PRO B C 1
ATOM 5826 O O . PRO B 1 126 ? -13.703 21.281 -9.148 1 24.92 126 PRO B O 1
ATOM 5829 N N . LYS B 1 127 ? -13.078 23.172 -9.758 1 28.31 127 LYS B N 1
ATOM 5830 C CA . LYS B 1 127 ? -11.648 22.891 -9.672 1 28.31 127 LYS B CA 1
ATOM 5831 C C . LYS B 1 127 ? -11.242 22.547 -8.242 1 28.31 127 LYS B C 1
ATOM 5833 O O . LYS B 1 127 ? -11.656 23.219 -7.297 1 28.31 127 LYS B O 1
ATOM 5838 N N . VAL B 1 128 ? -11.07 21.266 -8.039 1 28.75 128 VAL B N 1
ATOM 5839 C CA . VAL B 1 128 ? -10.398 20.844 -6.812 1 28.75 128 VAL B CA 1
ATOM 5840 C C . VAL B 1 128 ? -9.492 21.969 -6.309 1 28.75 128 VAL B C 1
ATOM 5842 O O . VAL B 1 128 ? -8.539 22.359 -6.988 1 28.75 128 VAL B O 1
ATOM 5845 N N . ALA B 1 129 ? -10.109 22.953 -5.785 1 29 129 ALA B N 1
ATOM 5846 C CA . ALA B 1 129 ? -9.523 24.141 -5.152 1 29 129 ALA B CA 1
ATOM 5847 C C . ALA B 1 129 ? -8.328 23.75 -4.277 1 29 129 ALA B C 1
ATOM 5849 O O . ALA B 1 129 ? -8.508 23.234 -3.174 1 29 129 ALA B O 1
ATOM 5850 N N . ASN B 1 130 ? -7.293 23.203 -4.934 1 29.78 130 ASN B N 1
ATOM 5851 C CA . ASN B 1 130 ? -6.031 23.031 -4.223 1 29.78 130 ASN B CA 1
ATOM 5852 C C . ASN B 1 130 ? -5.77 24.188 -3.262 1 29.78 130 ASN B C 1
ATOM 5854 O O . ASN B 1 130 ? -6.43 25.234 -3.34 1 29.78 130 ASN B O 1
ATOM 5858 N N . SER B 1 131 ? -4.516 24.203 -2.762 1 31.19 131 SER B N 1
ATOM 5859 C CA . SER B 1 131 ? -3.879 24.969 -1.695 1 31.19 131 SER B CA 1
ATOM 5860 C C . SER B 1 131 ? -3.912 26.469 -1.995 1 31.19 131 SER B C 1
ATOM 5862 O O . SER B 1 131 ? -3.395 26.906 -3.021 1 31.19 131 SER B O 1
ATOM 5864 N N . VAL B 1 132 ? -5.023 27 -1.683 1 32.38 132 VAL B N 1
ATOM 5865 C CA . VAL B 1 132 ? -4.965 28.453 -1.747 1 32.38 132 VAL B CA 1
ATOM 5866 C C . VAL B 1 132 ? -3.629 28.953 -1.193 1 32.38 132 VAL B C 1
ATOM 5868 O O . VAL B 1 132 ? -3.23 28.562 -0.09 1 32.38 132 VAL B O 1
ATOM 5871 N N . PRO B 1 133 ? -2.74 29.359 -2.029 1 32.97 133 PRO B N 1
ATOM 5872 C CA . PRO B 1 133 ? -1.483 29.953 -1.553 1 32.97 133 PRO B CA 1
ATOM 5873 C C . PRO B 1 133 ? -1.684 30.891 -0.367 1 32.97 133 PRO B C 1
ATOM 5875 O O . PRO B 1 133 ? -2.703 31.578 -0.286 1 32.97 133 PRO B O 1
ATOM 5878 N N . LEU B 1 134 ? -1.193 30.531 0.778 1 38.59 134 LEU B N 1
ATOM 5879 C CA . LEU B 1 134 ? -0.969 31.516 1.827 1 38.59 134 LEU B CA 1
ATOM 5880 C C . LEU B 1 134 ? -0.877 32.938 1.239 1 38.59 134 LEU B C 1
ATOM 5882 O O . LEU B 1 134 ? -0.637 33.094 0.041 1 38.59 134 LEU B O 1
ATOM 5886 N N . ASP B 1 135 ? -1.023 33.781 2.127 1 48.44 135 ASP B N 1
ATOM 5887 C CA . ASP B 1 135 ? -0.955 35.219 1.882 1 48.44 135 ASP B CA 1
ATOM 5888 C C . ASP B 1 135 ? 0.288 35.594 1.071 1 48.44 135 ASP B C 1
ATOM 5890 O O . ASP B 1 135 ? 1.413 35.312 1.498 1 48.44 135 ASP B O 1
ATOM 5894 N N . GLU B 1 136 ? 0.107 35.656 -0.147 1 55.28 136 GLU B N 1
ATOM 5895 C CA . GLU B 1 136 ? 1.09 36.125 -1.11 1 55.28 136 GLU B CA 1
ATOM 5896 C C . GLU B 1 136 ? 2.041 37.125 -0.468 1 55.28 136 GLU B C 1
ATOM 5898 O O . GLU B 1 136 ? 3.225 37.188 -0.805 1 55.28 136 GLU B O 1
ATOM 5903 N N . TYR B 1 137 ? 1.497 37.719 0.559 1 55.84 137 TYR B N 1
ATOM 5904 C CA . TYR B 1 137 ? 2.303 38.781 1.161 1 55.84 137 TYR B CA 1
ATOM 5905 C C . TYR B 1 137 ? 3.449 38.188 1.975 1 55.84 137 TYR B C 1
ATOM 5907 O O . TYR B 1 137 ? 4.609 38.562 1.775 1 55.84 137 TYR B O 1
ATOM 5915 N N . ASP B 1 138 ? 3.18 37.375 2.871 1 60.59 138 ASP B N 1
ATOM 5916 C CA . ASP B 1 138 ? 4.227 36.781 3.705 1 60.59 138 ASP B CA 1
ATOM 5917 C C . ASP B 1 138 ? 5.18 35.938 2.873 1 60.59 138 ASP B C 1
ATOM 5919 O O . ASP B 1 138 ? 6.383 35.906 3.137 1 60.59 138 ASP B O 1
ATOM 5923 N N . ALA B 1 139 ? 4.574 35.344 1.953 1 66.69 139 ALA B N 1
ATOM 5924 C CA . ALA B 1 139 ? 5.406 34.562 1.036 1 66.69 139 ALA B CA 1
ATOM 5925 C C . ALA B 1 139 ? 6.391 35.469 0.295 1 66.69 139 ALA B C 1
ATOM 5927 O O . ALA B 1 139 ? 7.57 35.125 0.153 1 66.69 139 ALA B O 1
ATOM 5928 N N . LYS B 1 140 ? 5.844 36.625 -0.155 1 64.88 140 LYS B N 1
ATOM 5929 C CA . LYS B 1 140 ? 6.699 37.594 -0.851 1 64.88 140 LYS B CA 1
ATOM 5930 C C . LYS B 1 140 ? 7.781 38.125 0.074 1 64.88 140 LYS B C 1
ATOM 5932 O O . LYS B 1 140 ? 8.93 38.312 -0.341 1 64.88 140 LYS B O 1
ATOM 5937 N N . LEU B 1 141 ? 7.344 38.25 1.229 1 63.97 141 LEU B N 1
ATOM 5938 C CA . LEU B 1 141 ? 8.289 38.781 2.197 1 63.97 141 LEU B CA 1
ATOM 5939 C C . LEU B 1 141 ? 9.367 37.781 2.541 1 63.97 141 LEU B C 1
ATOM 5941 O O . LEU B 1 141 ? 10.531 38.125 2.729 1 63.97 141 LEU B O 1
ATOM 5945 N N . ALA B 1 142 ? 9 36.469 2.504 1 65.94 142 ALA B N 1
ATOM 5946 C CA . ALA B 1 142 ? 9.914 35.438 2.975 1 65.94 142 ALA B CA 1
ATOM 5947 C C . ALA B 1 142 ? 10.547 34.688 1.803 1 65.94 142 ALA B C 1
ATOM 5949 O O . ALA B 1 142 ? 11.32 33.75 2.002 1 65.94 142 ALA B O 1
ATOM 5950 N N . ALA B 1 143 ? 10.164 34.938 0.62 1 60.06 143 ALA B N 1
ATOM 5951 C CA . ALA B 1 143 ? 10.602 34.25 -0.579 1 60.06 143 ALA B CA 1
ATOM 5952 C C . ALA B 1 143 ? 12.109 34.031 -0.569 1 60.06 143 ALA B C 1
ATOM 5954 O O . ALA B 1 143 ? 12.594 32.969 -0.966 1 60.06 143 ALA B O 1
ATOM 5955 N N . GLY B 1 144 ? 12.812 34.938 -0.105 1 54.72 144 GLY B N 1
ATOM 5956 C CA . GLY B 1 144 ? 14.258 34.812 -0.081 1 54.72 144 GLY B CA 1
ATOM 5957 C C . GLY B 1 144 ? 14.758 34 1.096 1 54.72 144 GLY B C 1
ATOM 5958 O O . GLY B 1 144 ? 15.945 33.656 1.161 1 54.72 144 GLY B O 1
ATOM 5959 N N . ASP B 1 145 ? 13.828 33.594 1.905 1 61.78 145 ASP B N 1
ATOM 5960 C CA . ASP B 1 145 ? 14.258 32.969 3.15 1 61.78 145 ASP B CA 1
ATOM 5961 C C . ASP B 1 145 ? 13.906 31.5 3.174 1 61.78 145 ASP B C 1
ATOM 5963 O O . ASP B 1 145 ? 14.305 30.766 4.086 1 61.78 145 ASP B O 1
ATOM 5967 N N . VAL B 1 146 ? 13.156 31.172 2.359 1 58.66 146 VAL B N 1
ATOM 5968 C CA . VAL B 1 146 ? 12.758 29.766 2.324 1 58.66 146 VAL B CA 1
ATOM 5969 C C . VAL B 1 146 ? 13.914 28.906 1.805 1 58.66 146 VAL B C 1
ATOM 5971 O O . VAL B 1 146 ? 14.539 29.25 0.797 1 58.66 146 VAL B O 1
ATOM 5974 N N . ALA B 1 147 ? 14.375 27.984 2.551 1 57.41 147 ALA B N 1
ATOM 5975 C CA . ALA B 1 147 ? 15.484 27.094 2.205 1 57.41 147 ALA B CA 1
ATOM 5976 C C . ALA B 1 147 ? 15.227 26.391 0.884 1 57.41 147 ALA B C 1
ATOM 5978 O O . ALA B 1 147 ? 14.164 25.781 0.693 1 57.41 147 ALA B O 1
ATOM 5979 N N . ASP B 1 148 ? 15.82 26.891 -0.182 1 54.12 148 ASP B N 1
ATOM 5980 C CA . ASP B 1 148 ? 15.719 26.141 -1.425 1 54.12 148 ASP B CA 1
ATOM 5981 C C . ASP B 1 148 ? 16.875 25.141 -1.561 1 54.12 148 ASP B C 1
ATOM 5983 O O . ASP B 1 148 ? 18.016 25.484 -1.256 1 54.12 148 ASP B O 1
ATOM 5987 N N . ALA B 1 149 ? 16.562 23.938 -1.711 1 52.81 149 ALA B N 1
ATOM 5988 C CA . ALA B 1 149 ? 17.578 22.922 -1.984 1 52.81 149 ALA B CA 1
ATOM 5989 C C . ALA B 1 149 ? 18.328 23.219 -3.283 1 52.81 149 ALA B C 1
ATOM 5991 O O . ALA B 1 149 ? 17.703 23.344 -4.344 1 52.81 149 ALA B O 1
ATOM 5992 N N . LYS B 1 150 ? 19.578 23.734 -3.322 1 41.75 150 LYS B N 1
ATOM 5993 C CA . LYS B 1 150 ? 20.406 23.859 -4.523 1 41.75 150 LYS B CA 1
ATOM 5994 C C . LYS B 1 150 ? 20.438 22.547 -5.305 1 41.75 150 LYS B C 1
ATOM 5996 O O . LYS B 1 150 ? 20.594 21.469 -4.719 1 41.75 150 LYS B O 1
ATOM 6001 N N . ALA B 1 151 ? 20 22.531 -6.504 1 46.12 151 ALA B N 1
ATOM 6002 C CA . ALA B 1 151 ? 20.109 21.438 -7.461 1 46.12 151 ALA B CA 1
ATOM 6003 C C . ALA B 1 151 ? 21.531 20.906 -7.547 1 46.12 151 ALA B C 1
ATOM 6005 O O . ALA B 1 151 ? 22.438 21.609 -8.008 1 46.12 151 ALA B O 1
ATOM 6006 N N . GLU B 1 152 ? 22.094 20.109 -6.633 1 47.88 152 GLU B N 1
ATOM 6007 C CA . GLU B 1 152 ? 23.469 19.641 -6.793 1 47.88 152 GLU B CA 1
ATOM 6008 C C . GLU B 1 152 ? 23.562 18.531 -7.836 1 47.88 152 GLU B C 1
ATOM 6010 O O . GLU B 1 152 ? 22.656 17.719 -7.957 1 47.88 152 GLU B O 1
ATOM 6015 N N . ASP B 1 153 ? 24.438 18.594 -8.781 1 49.78 153 ASP B N 1
ATOM 6016 C CA . ASP B 1 153 ? 24.891 17.672 -9.812 1 49.78 153 ASP B CA 1
ATOM 6017 C C . ASP B 1 153 ? 25.016 16.25 -9.258 1 49.78 153 ASP B C 1
ATOM 6019 O O . ASP B 1 153 ? 24.984 15.281 -10.016 1 49.78 153 ASP B O 1
ATOM 6023 N N . ASP B 1 154 ? 25.312 16.156 -7.996 1 55.88 154 ASP B N 1
ATOM 6024 C CA . ASP B 1 154 ? 25.609 14.844 -7.434 1 55.88 154 ASP B CA 1
ATOM 6025 C C . ASP B 1 154 ? 24.359 14.227 -6.789 1 55.88 154 ASP B C 1
ATOM 6027 O O . ASP B 1 154 ? 24.469 13.508 -5.797 1 55.88 154 ASP B O 1
ATOM 6031 N N . ALA B 1 155 ? 23.266 14.438 -7.473 1 58.81 155 ALA B N 1
ATOM 6032 C CA . ALA B 1 155 ? 21.938 14.172 -6.941 1 58.81 155 ALA B CA 1
ATOM 6033 C C . ALA B 1 155 ? 21.703 12.672 -6.785 1 58.81 155 ALA B C 1
ATOM 6035 O O . ALA B 1 155 ? 21.062 12.234 -5.82 1 58.81 155 ALA B O 1
ATOM 6036 N N . MET B 1 156 ? 22.312 11.93 -7.605 1 62.59 156 MET B N 1
ATOM 6037 C CA . MET B 1 156 ? 22.078 10.492 -7.492 1 62.59 156 MET B CA 1
ATOM 6038 C C . MET B 1 156 ? 22.828 9.914 -6.301 1 62.59 156 MET B C 1
ATOM 6040 O O . MET B 1 156 ? 22.297 9.07 -5.574 1 62.59 156 MET B O 1
ATOM 6044 N N . ASP B 1 157 ? 23.984 10.383 -6.062 1 69.31 157 ASP B N 1
ATOM 6045 C CA . ASP B 1 157 ? 24.812 9.859 -4.988 1 69.31 157 ASP B CA 1
ATOM 6046 C C . ASP B 1 157 ? 24.266 10.242 -3.619 1 69.31 157 ASP B C 1
ATOM 6048 O O . ASP B 1 157 ? 24.453 9.523 -2.639 1 69.31 157 ASP B O 1
ATOM 6052 N N . ARG B 1 158 ? 23.5 11.203 -3.67 1 71.12 158 ARG B N 1
ATOM 6053 C CA . ARG B 1 158 ? 22.906 11.656 -2.414 1 71.12 158 ARG B CA 1
ATOM 6054 C C . ARG B 1 158 ? 21.469 11.172 -2.277 1 71.12 158 ARG B C 1
ATOM 6056 O O . ARG B 1 158 ? 20.812 11.469 -1.283 1 71.12 158 ARG B O 1
ATOM 6063 N N . GLY B 1 159 ? 21.156 10.469 -3.297 1 82 159 GLY B N 1
ATOM 6064 C CA . GLY B 1 159 ? 19.797 9.945 -3.303 1 82 159 GLY B CA 1
ATOM 6065 C C . GLY B 1 159 ? 19.734 8.43 -3.295 1 82 159 GLY B C 1
ATOM 6066 O O . GLY B 1 159 ? 20.062 7.797 -2.285 1 82 159 GLY B O 1
ATOM 6067 N N . ALA B 1 160 ? 19.531 7.883 -4.402 1 83.88 160 ALA B N 1
ATOM 6068 C CA . ALA B 1 160 ? 19.25 6.457 -4.516 1 83.88 160 ALA B CA 1
ATOM 6069 C C . ALA B 1 160 ? 20.5 5.625 -4.277 1 83.88 160 ALA B C 1
ATOM 6071 O O . ALA B 1 160 ? 20.406 4.461 -3.881 1 83.88 160 ALA B O 1
ATOM 6072 N N . ASN B 1 161 ? 21.672 6.168 -4.457 1 87.88 161 ASN B N 1
ATOM 6073 C CA . ASN B 1 161 ? 22.906 5.395 -4.348 1 87.88 161 ASN B CA 1
ATOM 6074 C C . ASN B 1 161 ? 23.5 5.484 -2.947 1 87.88 161 ASN B C 1
ATOM 6076 O O . ASN B 1 161 ? 24.578 4.941 -2.691 1 87.88 161 ASN B O 1
ATOM 6080 N N . ARG B 1 162 ? 22.797 6.137 -2.023 1 91.5 162 ARG B N 1
ATOM 6081 C CA . ARG B 1 162 ? 23.219 6.113 -0.625 1 91.5 162 ARG B CA 1
ATOM 6082 C C . ARG B 1 162 ? 23.25 4.688 -0.085 1 91.5 162 ARG B C 1
ATOM 6084 O O . ARG B 1 162 ? 22.578 3.807 -0.605 1 91.5 162 ARG B O 1
ATOM 6091 N N . PRO B 1 163 ? 24.172 4.531 0.908 1 94.12 163 PRO B N 1
ATOM 6092 C CA . PRO B 1 163 ? 24.094 3.225 1.562 1 94.12 163 PRO B CA 1
ATOM 6093 C C . PRO B 1 163 ? 22.672 2.879 2 1 94.12 163 PRO B C 1
ATOM 6095 O O . PRO B 1 163 ? 21.906 3.762 2.408 1 94.12 163 PRO B O 1
ATOM 6098 N N . PRO B 1 164 ? 22.312 1.645 1.855 1 95.62 164 PRO B N 1
ATOM 6099 C CA . PRO B 1 164 ? 20.969 1.258 2.262 1 95.62 164 PRO B CA 1
ATOM 6100 C C . PRO B 1 164 ? 20.656 1.638 3.705 1 95.62 164 PRO B C 1
ATOM 6102 O O . PRO B 1 164 ? 21.516 1.52 4.582 1 95.62 164 PRO B O 1
ATOM 6105 N N . PRO B 1 165 ? 19.422 2.102 3.891 1 96.44 165 PRO B N 1
ATOM 6106 C CA . PRO B 1 165 ? 19.031 2.465 5.25 1 96.44 165 PRO B CA 1
ATOM 6107 C C . PRO B 1 165 ? 19.016 1.27 6.203 1 96.44 165 PRO B C 1
ATOM 6109 O O . PRO B 1 165 ? 18.797 0.135 5.77 1 96.44 165 PRO B O 1
ATOM 6112 N N . VAL B 1 166 ? 19.312 1.519 7.422 1 97.38 166 VAL B N 1
ATOM 6113 C CA . VAL B 1 166 ? 19.219 0.521 8.484 1 97.38 166 VAL B CA 1
ATOM 6114 C C . VAL B 1 166 ? 17.969 0.788 9.336 1 97.38 166 VAL B C 1
ATOM 6116 O O . VAL B 1 166 ? 17.906 1.796 10.039 1 97.38 166 VAL B O 1
ATOM 6119 N N . ASN B 1 167 ? 17.016 -0.091 9.328 1 98 167 ASN B N 1
ATOM 6120 C CA . ASN B 1 167 ? 15.734 0.121 9.984 1 98 167 ASN B CA 1
ATOM 6121 C C . ASN B 1 167 ? 15.578 -0.784 11.203 1 98 167 ASN B C 1
ATOM 6123 O O . ASN B 1 167 ? 16.172 -1.861 11.266 1 98 167 ASN B O 1
ATOM 6127 N N . SER B 1 168 ? 14.773 -0.321 12.125 1 97.94 168 SER B N 1
ATOM 6128 C CA . SER B 1 168 ? 14.445 -1.096 13.312 1 97.94 168 SER B CA 1
ATOM 6129 C C . SER B 1 168 ? 13.43 -2.188 13 1 97.94 168 SER B C 1
ATOM 6131 O O . SER B 1 168 ? 12.547 -1.998 12.156 1 97.94 168 SER B O 1
ATOM 6133 N N . GLU B 1 169 ? 13.492 -3.295 13.719 1 96.31 169 GLU B N 1
ATOM 6134 C CA . GLU B 1 169 ? 12.523 -4.383 13.594 1 96.31 169 GLU B CA 1
ATOM 6135 C C . GLU B 1 169 ? 11.258 -4.09 14.398 1 96.31 169 GLU B C 1
ATOM 6137 O O . GLU B 1 169 ? 10.266 -4.809 14.281 1 96.31 169 GLU B O 1
ATOM 6142 N N . THR B 1 170 ? 11.258 -3.031 15.094 1 96.44 170 THR B N 1
ATOM 6143 C CA . THR B 1 170 ? 10.188 -2.74 16.047 1 96.44 170 THR B CA 1
ATOM 6144 C C . THR B 1 170 ? 8.938 -2.258 15.312 1 96.44 170 THR B C 1
ATOM 6146 O O . THR B 1 170 ? 9 -1.317 14.516 1 96.44 170 THR B O 1
ATOM 6149 N N . LEU B 1 171 ? 7.844 -2.928 15.539 1 96.38 171 LEU B N 1
ATOM 6150 C CA . LEU B 1 171 ? 6.504 -2.461 15.211 1 96.38 171 LEU B CA 1
ATOM 6151 C C . LEU B 1 171 ? 5.734 -2.08 16.469 1 96.38 171 LEU B C 1
ATOM 6153 O O . LEU B 1 171 ? 5.645 -2.871 17.406 1 96.38 171 LEU B O 1
ATOM 6157 N N . PRO B 1 172 ? 5.223 -0.909 16.531 1 97.56 172 PRO B N 1
ATOM 6158 C CA . PRO B 1 172 ? 4.598 -0.455 17.781 1 97.56 172 PRO B CA 1
ATOM 6159 C C . PRO B 1 172 ? 3.191 -1.019 17.969 1 97.56 172 PRO B C 1
ATOM 6161 O O . PRO B 1 172 ? 2.221 -0.26 18.016 1 97.56 172 PRO B O 1
ATOM 6164 N N . LEU B 1 173 ? 3.104 -2.34 18.156 1 95.94 173 LEU B N 1
ATOM 6165 C CA . LEU B 1 173 ? 1.844 -3.055 18.328 1 95.94 173 LEU B CA 1
ATOM 6166 C C . LEU B 1 173 ? 1.812 -3.791 19.656 1 95.94 173 LEU B C 1
ATOM 6168 O O . LEU B 1 173 ? 2.838 -4.301 20.109 1 95.94 173 LEU B O 1
ATOM 6172 N N . PRO B 1 174 ? 0.688 -3.898 20.297 1 95.44 174 PRO B N 1
ATOM 6173 C CA . PRO B 1 174 ? -0.6 -3.318 19.906 1 95.44 174 PRO B CA 1
ATOM 6174 C C . PRO B 1 174 ? -0.621 -1.797 20.016 1 95.44 174 PRO B C 1
ATOM 6176 O O . PRO B 1 174 ? -0.06 -1.239 20.969 1 95.44 174 PRO B O 1
ATOM 6179 N N . TRP B 1 175 ? -1.254 -1.208 19.156 1 97.62 175 TRP B N 1
ATOM 6180 C CA . TRP B 1 175 ? -1.31 0.249 19.094 1 97.62 175 TRP B CA 1
ATOM 6181 C C . TRP B 1 175 ? -2.256 0.802 20.156 1 97.62 175 TRP B C 1
ATOM 6183 O O . TRP B 1 175 ? -3.387 0.33 20.297 1 97.62 175 TRP B O 1
ATOM 6193 N N . LYS B 1 176 ? -1.775 1.782 20.859 1 98 176 LYS B N 1
ATOM 6194 C CA . LYS B 1 176 ? -2.58 2.383 21.922 1 98 176 LYS B CA 1
ATOM 6195 C C . LYS B 1 176 ? -2.605 3.902 21.797 1 98 176 LYS B C 1
ATOM 6197 O O . LYS B 1 176 ? -3.232 4.586 22.609 1 98 176 LYS B O 1
ATOM 6202 N N . GLY B 1 177 ? -1.931 4.438 20.828 1 98.12 177 GLY B N 1
ATOM 6203 C CA . GLY B 1 177 ? -1.84 5.875 20.656 1 98.12 177 GLY B CA 1
ATOM 6204 C C . GLY B 1 177 ? -2.918 6.434 19.75 1 98.12 177 GLY B C 1
ATOM 6205 O O . GLY B 1 177 ? -3.922 5.77 19.484 1 98.12 177 GLY B O 1
ATOM 6206 N N . ARG B 1 178 ? -2.768 7.695 19.375 1 98.44 178 ARG B N 1
ATOM 6207 C CA . ARG B 1 178 ? -3.654 8.344 18.422 1 98.44 178 ARG B CA 1
ATOM 6208 C C . ARG B 1 178 ? -2.967 8.531 17.078 1 98.44 178 ARG B C 1
ATOM 6210 O O . ARG B 1 178 ? -1.835 9.016 17.016 1 98.44 178 ARG B O 1
ATOM 6217 N N . LEU B 1 179 ? -3.68 8.039 16.062 1 98.75 179 LEU B N 1
ATOM 6218 C CA . LEU B 1 179 ? -3.277 8.445 14.719 1 98.75 179 LEU B CA 1
ATOM 6219 C C . LEU B 1 179 ? -4.031 9.695 14.273 1 98.75 179 LEU B C 1
ATOM 6221 O O . LEU B 1 179 ? -5.223 9.836 14.555 1 98.75 179 LEU B O 1
ATOM 6225 N N . GLY B 1 180 ? -3.316 10.617 13.68 1 98.75 180 GLY B N 1
ATOM 6226 C CA . GLY B 1 180 ? -3.949 11.828 13.172 1 98.75 180 GLY B CA 1
ATOM 6227 C C . GLY B 1 180 ? -3.555 12.148 11.742 1 98.75 180 GLY B C 1
ATOM 6228 O O . GLY B 1 180 ? -2.734 11.453 11.148 1 98.75 180 GLY B O 1
ATOM 6229 N N . TYR B 1 181 ? -4.238 13.125 11.172 1 98.75 181 TYR B N 1
ATOM 6230 C CA . TYR B 1 181 ? -3.941 13.641 9.836 1 98.75 181 TYR B CA 1
ATOM 6231 C C . TYR B 1 181 ? -4.008 15.164 9.812 1 98.75 181 TYR B C 1
ATOM 6233 O O . TYR B 1 181 ? -4.453 15.789 10.781 1 98.75 181 TYR B O 1
ATOM 6241 N N . ALA B 1 182 ? -3.596 15.758 8.711 1 97.44 182 ALA B N 1
ATOM 6242 C CA . ALA B 1 182 ? -3.373 17.203 8.703 1 97.44 182 ALA B CA 1
ATOM 6243 C C . ALA B 1 182 ? -4.449 17.922 7.891 1 97.44 182 ALA B C 1
ATOM 6245 O O . ALA B 1 182 ? -4.676 17.594 6.723 1 97.44 182 ALA B O 1
ATOM 6246 N N . CYS B 1 183 ? -5.148 18.828 8.461 1 91.56 183 CYS B N 1
ATOM 6247 C CA . CYS B 1 183 ? -5.785 20.016 7.887 1 91.56 183 CYS B CA 1
ATOM 6248 C C . CYS B 1 183 ? -7.145 19.656 7.289 1 91.56 183 CYS B C 1
ATOM 6250 O O . CYS B 1 183 ? -8.156 20.25 7.656 1 91.56 183 CYS B O 1
ATOM 6252 N N . LEU B 1 184 ? -7.125 18.672 6.355 1 94.69 184 LEU B N 1
ATOM 6253 C CA . LEU B 1 184 ? -8.32 18.484 5.535 1 94.69 184 LEU B CA 1
ATOM 6254 C C . LEU B 1 184 ? -8.812 17.047 5.609 1 94.69 184 LEU B C 1
ATOM 6256 O O . LEU B 1 184 ? -8.016 16.109 5.535 1 94.69 184 LEU B O 1
ATOM 6260 N N . ASN B 1 185 ? -10.117 16.953 5.879 1 98.06 185 ASN B N 1
ATOM 6261 C CA . ASN B 1 185 ? -10.789 15.664 5.688 1 98.06 185 ASN B CA 1
ATOM 6262 C C . ASN B 1 185 ? -11.266 15.492 4.25 1 98.06 185 ASN B C 1
ATOM 6264 O O . ASN B 1 185 ? -12.148 16.219 3.791 1 98.06 185 ASN B O 1
ATOM 6268 N N . THR B 1 186 ? -10.758 14.531 3.551 1 98.06 186 THR B N 1
ATOM 6269 C CA . THR B 1 186 ? -10.984 14.414 2.113 1 98.06 186 THR B CA 1
ATOM 6270 C C . THR B 1 186 ? -12.43 14.016 1.825 1 98.06 186 THR B C 1
ATOM 6272 O O . THR B 1 186 ? -13.008 14.43 0.815 1 98.06 186 THR B O 1
ATOM 6275 N N . TYR B 1 187 ? -13.078 13.211 2.637 1 98.31 187 TYR B N 1
ATOM 6276 C CA . TYR B 1 187 ? -14.461 12.805 2.443 1 98.31 187 TYR B CA 1
ATOM 6277 C C . TYR B 1 187 ? -15.406 13.992 2.602 1 98.31 187 TYR B C 1
ATOM 6279 O O . TYR B 1 187 ? -16.266 14.227 1.751 1 98.31 187 TYR B O 1
ATOM 6287 N N . LEU B 1 188 ? -15.219 14.781 3.633 1 98.25 188 LEU B N 1
ATOM 6288 C CA . LEU B 1 188 ? -16.078 15.914 3.943 1 98.25 188 LEU B CA 1
ATOM 6289 C C . LEU B 1 188 ? -15.836 17.062 2.967 1 98.25 188 LEU B C 1
ATOM 6291 O O . LEU B 1 188 ? -16.766 17.797 2.631 1 98.25 188 LEU B O 1
ATOM 6295 N N . ARG B 1 189 ? -14.578 17.172 2.578 1 97.25 189 ARG B N 1
ATOM 6296 C CA . ARG B 1 189 ? -14.258 18.234 1.626 1 97.25 189 ARG B CA 1
ATOM 6297 C C . ARG B 1 189 ? -15.031 18.047 0.323 1 97.25 189 ARG B C 1
ATOM 6299 O O . ARG B 1 189 ? -15.367 19.031 -0.348 1 97.25 189 ARG B O 1
ATOM 6306 N N . ASN B 1 190 ? -15.359 16.844 0.011 1 95.62 190 ASN B N 1
ATOM 6307 C CA . ASN B 1 190 ? -16.047 16.531 -1.24 1 95.62 190 ASN B CA 1
ATOM 6308 C C . ASN B 1 190 ? -17.547 16.422 -1.042 1 95.62 190 ASN B C 1
ATOM 6310 O O . ASN B 1 190 ? -18.266 15.977 -1.939 1 95.62 190 ASN B O 1
ATOM 6314 N N . ALA B 1 191 ? -17.984 16.781 0.075 1 95.31 191 ALA B N 1
ATOM 6315 C CA . ALA B 1 191 ? -19.422 16.812 0.329 1 95.31 191 ALA B CA 1
ATOM 6316 C C . ALA B 1 191 ? -20.062 18.062 -0.271 1 95.31 191 ALA B C 1
ATOM 6318 O O . ALA B 1 191 ? -19.359 19.031 -0.611 1 95.31 191 ALA B O 1
ATOM 6319 N N . THR B 1 192 ? -21.438 17.969 -0.45 1 92 192 THR B N 1
ATOM 6320 C CA . THR B 1 192 ? -22.203 19.125 -0.894 1 92 192 THR B CA 1
ATOM 6321 C C . THR B 1 192 ? -23.297 19.469 0.12 1 92 192 THR B C 1
ATOM 6323 O O . THR B 1 192 ? -24.266 18.734 0.261 1 92 192 THR B O 1
ATOM 6326 N N . PRO B 1 193 ? -23.188 20.656 0.782 1 93.75 193 PRO B N 1
ATOM 6327 C CA . PRO B 1 193 ? -22.078 21.594 0.706 1 93.75 193 PRO B CA 1
ATOM 6328 C C . PRO B 1 193 ? -20.781 21.016 1.312 1 93.75 193 PRO B C 1
ATOM 6330 O O . PRO B 1 193 ? -20.844 20.156 2.182 1 93.75 193 PRO B O 1
ATOM 6333 N N . ALA B 1 194 ? -19.656 21.578 0.916 1 96.25 194 ALA B N 1
ATOM 6334 C CA . ALA B 1 194 ? -18.344 21.125 1.393 1 96.25 194 ALA B CA 1
ATOM 6335 C C . ALA B 1 194 ? -18.141 21.5 2.859 1 96.25 194 ALA B C 1
ATOM 6337 O O . ALA B 1 194 ? -18.578 22.562 3.305 1 96.25 194 ALA B O 1
ATOM 6338 N N . VAL B 1 195 ? -17.484 20.688 3.551 1 97.62 195 VAL B N 1
ATOM 6339 C CA . VAL B 1 195 ? -17.094 20.938 4.934 1 97.62 195 VAL B CA 1
ATOM 6340 C C . VAL B 1 195 ? -15.57 20.953 5.047 1 97.62 195 VAL B C 1
ATOM 6342 O O . VAL B 1 195 ? -14.914 19.953 4.754 1 97.62 195 VAL B O 1
ATOM 6345 N N . PHE B 1 196 ? -14.984 22.047 5.371 1 96.62 196 PHE B N 1
ATOM 6346 C CA . PHE B 1 196 ? -13.531 22.188 5.461 1 96.62 196 PHE B CA 1
ATOM 6347 C C . PHE B 1 196 ? -13.156 23.5 6.145 1 96.62 196 PHE B C 1
ATOM 6349 O O . PHE B 1 196 ? -14.023 24.328 6.43 1 96.62 196 PHE B O 1
ATOM 6356 N N . SER B 1 197 ? -11.906 23.625 6.484 1 96.75 197 SER B N 1
ATOM 6357 C CA . SER B 1 197 ? -11.477 24.766 7.305 1 96.75 197 SER B CA 1
ATOM 6358 C C . SER B 1 197 ? -10.305 25.5 6.66 1 96.75 197 SER B C 1
ATOM 6360 O O . SER B 1 197 ? -9.312 25.781 7.328 1 96.75 197 SER B O 1
ATOM 6362 N N . SER B 1 198 ? -10.438 25.812 5.391 1 95.5 198 SER B N 1
ATOM 6363 C CA . SER B 1 198 ? -9.344 26.516 4.73 1 95.5 198 SER B CA 1
ATOM 6364 C C . SER B 1 198 ? -9.875 27.484 3.676 1 95.5 198 SER B C 1
ATOM 6366 O O . SER B 1 198 ? -9.242 27.688 2.639 1 95.5 198 SER B O 1
ATOM 6368 N N . ARG B 1 199 ? -11.102 27.938 3.883 1 95.75 199 ARG B N 1
ATOM 6369 C CA . ARG B 1 199 ? -11.609 29 3.016 1 95.75 199 ARG B CA 1
ATOM 6370 C C . ARG B 1 199 ? -10.734 30.25 3.1 1 95.75 199 ARG B C 1
ATOM 6372 O O . ARG B 1 199 ? -10.375 30.688 4.195 1 95.75 199 ARG B O 1
ATOM 6379 N N . THR B 1 200 ? -10.414 30.719 1.98 1 93.94 200 THR B N 1
ATOM 6380 C CA . THR B 1 200 ? -9.531 31.891 1.921 1 93.94 200 THR B CA 1
ATOM 6381 C C . THR B 1 200 ? -9.93 32.812 0.769 1 93.94 200 THR B C 1
ATOM 6383 O O . THR B 1 200 ? -10.992 32.625 0.172 1 93.94 200 THR B O 1
ATOM 6386 N N . CYS B 1 201 ? -9.312 33.969 0.701 1 91.69 201 CYS B N 1
ATOM 6387 C CA . CYS B 1 201 ? -9.57 34.938 -0.368 1 91.69 201 CYS B CA 1
ATOM 6388 C C . CYS B 1 201 ? -8.305 35.688 -0.744 1 91.69 201 CYS B C 1
ATOM 6390 O O . CYS B 1 201 ? -7.246 35.469 -0.147 1 91.69 201 CYS B O 1
ATOM 6392 N N . ARG B 1 202 ? -8.484 36.406 -1.751 1 91.44 202 ARG B N 1
ATOM 6393 C CA . ARG B 1 202 ? -7.426 37.344 -2.133 1 91.44 202 ARG B CA 1
ATOM 6394 C C . ARG B 1 202 ? -7.656 38.719 -1.514 1 91.44 202 ARG B C 1
ATOM 6396 O O . ARG B 1 202 ? -8.781 39.062 -1.146 1 91.44 202 ARG B O 1
ATOM 6403 N N . MET B 1 203 ? -6.582 39.469 -1.501 1 90.25 203 MET B N 1
ATOM 6404 C CA . MET B 1 203 ? -6.691 40.844 -0.975 1 90.25 203 MET B CA 1
ATOM 6405 C C . MET B 1 203 ? -7.672 41.656 -1.8 1 90.25 203 MET B C 1
ATOM 6407 O O . MET B 1 203 ? -8.438 42.438 -1.249 1 90.25 203 MET B O 1
ATOM 6411 N N . ALA B 1 204 ? -7.562 41.438 -3.086 1 91.25 204 ALA B N 1
ATOM 6412 C CA . ALA B 1 204 ? -8.453 42.156 -3.994 1 91.25 204 ALA B CA 1
ATOM 6413 C C . ALA B 1 204 ? -9.914 41.906 -3.654 1 91.25 204 ALA B C 1
ATOM 6415 O O . ALA B 1 204 ? -10.766 42.781 -3.809 1 91.25 204 ALA B O 1
ATOM 6416 N N . SER B 1 205 ? -10.148 40.688 -3.18 1 93.12 205 SER B N 1
ATOM 6417 C CA . SER B 1 205 ? -11.516 40.344 -2.809 1 93.12 205 SER B CA 1
ATOM 6418 C C . SER B 1 205 ? -11.977 41.125 -1.583 1 93.12 205 SER B C 1
ATOM 6420 O O . SER B 1 205 ? -13.148 41.469 -1.48 1 93.12 205 SER B O 1
ATOM 6422 N N . ILE B 1 206 ? -11.102 41.375 -0.672 1 93.12 206 ILE B N 1
ATOM 6423 C CA . ILE B 1 206 ? -11.43 42.156 0.513 1 93.12 206 ILE B CA 1
ATOM 6424 C C . ILE B 1 206 ? -11.805 43.594 0.103 1 93.12 206 ILE B C 1
ATOM 6426 O O . ILE B 1 206 ? -12.812 44.125 0.562 1 93.12 206 ILE B O 1
ATOM 6430 N N . VAL B 1 207 ? -11.016 44.094 -0.784 1 92.88 207 VAL B N 1
ATOM 6431 C CA . VAL B 1 207 ? -11.219 45.469 -1.252 1 92.88 207 VAL B CA 1
ATOM 6432 C C . VAL B 1 207 ? -12.531 45.562 -2.035 1 92.88 207 VAL B C 1
ATOM 6434 O O . VAL B 1 207 ? -13.289 46.531 -1.871 1 92.88 207 VAL B O 1
ATOM 6437 N N . GLU B 1 208 ? -12.734 44.531 -2.814 1 94.19 208 GLU B N 1
ATOM 6438 C CA . GLU B 1 208 ? -13.961 44.5 -3.607 1 94.19 208 GLU B CA 1
ATOM 6439 C C . GLU B 1 208 ? -15.195 44.438 -2.713 1 94.19 208 GLU B C 1
ATOM 6441 O O . GLU B 1 208 ? -16.219 45.062 -2.992 1 94.19 208 GLU B O 1
ATOM 6446 N N . HIS B 1 209 ? -15.109 43.781 -1.68 1 95.19 209 HIS B N 1
ATOM 6447 C CA . HIS B 1 209 ? -16.266 43.531 -0.824 1 95.19 209 HIS B CA 1
ATOM 6448 C C . HIS B 1 209 ? -16.469 44.688 0.164 1 95.19 209 HIS B C 1
ATOM 6450 O O . HIS B 1 209 ? -17.328 44.594 1.047 1 95.19 209 HIS B O 1
ATOM 6456 N N . ARG B 1 210 ? -15.695 45.656 0.092 1 95.69 210 ARG B N 1
ATOM 6457 C CA . ARG B 1 210 ? -16.016 46.875 0.792 1 95.69 210 ARG B CA 1
ATOM 6458 C C . ARG B 1 210 ? -17.25 47.531 0.208 1 95.69 210 ARG B C 1
ATOM 6460 O O . ARG B 1 210 ? -17.891 48.375 0.861 1 95.69 210 ARG B O 1
ATOM 6467 N N . HIS B 1 211 ? -17.469 47.156 -1.053 1 95.69 211 HIS B N 1
ATOM 6468 C CA . HIS B 1 211 ? -18.672 47.625 -1.717 1 95.69 211 HIS B CA 1
ATOM 6469 C C . HIS B 1 211 ? -19.844 46.656 -1.503 1 95.69 211 HIS B C 1
ATOM 6471 O O . HIS B 1 211 ? -19.641 45.469 -1.378 1 95.69 211 HIS B O 1
ATOM 6477 N N . PRO B 1 212 ? -21.047 47.156 -1.381 1 94.62 212 PRO B N 1
ATOM 6478 C CA . PRO B 1 212 ? -22.203 46.281 -1.253 1 94.62 212 PRO B CA 1
ATOM 6479 C C . PRO B 1 212 ? -22.5 45.5 -2.541 1 94.62 212 PRO B C 1
ATOM 6481 O O . PRO B 1 212 ? -22.109 45.938 -3.627 1 94.62 212 PRO B O 1
ATOM 6484 N N . LEU B 1 213 ? -23.172 44.406 -2.354 1 94.75 213 LEU B N 1
ATOM 6485 C CA . LEU B 1 213 ? -23.609 43.656 -3.527 1 94.75 213 LEU B CA 1
ATOM 6486 C C . LEU B 1 213 ? -24.578 44.469 -4.367 1 94.75 213 LEU B C 1
ATOM 6488 O O . LEU B 1 213 ? -25.266 45.375 -3.844 1 94.75 213 LEU B O 1
ATOM 6492 N N . THR B 1 214 ? -24.656 44.156 -5.609 1 93.81 214 THR B N 1
ATOM 6493 C CA . THR B 1 214 ? -25.609 44.844 -6.488 1 93.81 214 THR B CA 1
ATOM 6494 C C . THR B 1 214 ? -27.031 44.719 -5.945 1 93.81 214 THR B C 1
ATOM 6496 O O . THR B 1 214 ? -27.766 45.688 -5.938 1 93.81 214 THR B O 1
ATOM 6499 N N . ASN B 1 215 ? -27.281 43.469 -5.527 1 93 215 ASN B N 1
ATOM 6500 C CA . ASN B 1 215 ? -28.516 43.188 -4.812 1 93 215 ASN B CA 1
ATOM 6501 C C . ASN B 1 215 ? -28.25 42.719 -3.395 1 93 215 ASN B C 1
ATOM 6503 O O . ASN B 1 215 ? -28.141 41.5 -3.164 1 93 215 ASN B O 1
ATOM 6507 N N . PRO B 1 216 ? -28.375 43.531 -2.447 1 88.12 216 PRO B N 1
ATOM 6508 C CA . PRO B 1 216 ? -27.984 43.188 -1.081 1 88.12 216 PRO B CA 1
ATOM 6509 C C . PRO B 1 216 ? -28.891 42.094 -0.469 1 88.12 216 PRO B C 1
ATOM 6511 O O . PRO B 1 216 ? -28.516 41.469 0.521 1 88.12 216 PRO B O 1
ATOM 6514 N N . ASP B 1 217 ? -30.031 41.875 -1.054 1 89.62 217 ASP B N 1
ATOM 6515 C CA . ASP B 1 217 ? -31 40.938 -0.465 1 89.62 217 ASP B CA 1
ATOM 6516 C C . ASP B 1 217 ? -30.859 39.562 -1.067 1 89.62 217 ASP B C 1
ATOM 6518 O O . ASP B 1 217 ? -31.578 38.625 -0.673 1 89.62 217 ASP B O 1
ATOM 6522 N N . GLU B 1 218 ? -29.906 39.469 -1.942 1 90.12 218 GLU B N 1
ATOM 6523 C CA . GLU B 1 218 ? -29.656 38.188 -2.582 1 90.12 218 GLU B CA 1
ATOM 6524 C C . GLU B 1 218 ? -28.234 37.688 -2.309 1 90.12 218 GLU B C 1
ATOM 6526 O O . GLU B 1 218 ? -27.344 38.5 -2.051 1 90.12 218 GLU B O 1
ATOM 6531 N N . PRO B 1 219 ? -28.172 36.406 -2.359 1 89.44 219 PRO B N 1
ATOM 6532 C CA . PRO B 1 219 ? -26.812 35.906 -2.129 1 89.44 219 PRO B CA 1
ATOM 6533 C C . PRO B 1 219 ? -25.844 36.281 -3.24 1 89.44 219 PRO B C 1
ATOM 6535 O O . PRO B 1 219 ? -26.25 36.5 -4.379 1 89.44 219 PRO B O 1
ATOM 6538 N N . GLU B 1 220 ? -24.641 36.312 -2.857 1 90.69 220 GLU B N 1
ATOM 6539 C CA . GLU B 1 220 ? -23.578 36.625 -3.818 1 90.69 220 GLU B CA 1
ATOM 6540 C C . GLU B 1 220 ? -23.531 35.562 -4.934 1 90.69 220 GLU B C 1
ATOM 6542 O O . GLU B 1 220 ? -23.781 34.375 -4.695 1 90.69 220 GLU B O 1
ATOM 6547 N N . HIS B 1 221 ? -23.328 36.031 -6.094 1 89.31 221 HIS B N 1
ATOM 6548 C CA . HIS B 1 221 ? -23.156 35.219 -7.277 1 89.31 221 HIS B CA 1
ATOM 6549 C C . HIS B 1 221 ? -22 35.719 -8.141 1 89.31 221 HIS B C 1
ATOM 6551 O O . HIS B 1 221 ? -21.812 36.906 -8.297 1 89.31 221 HIS B O 1
ATOM 6557 N N . PRO B 1 222 ? -21.297 34.938 -8.719 1 86.31 222 PRO B N 1
ATOM 6558 C CA . PRO B 1 222 ? -20.078 35.344 -9.43 1 86.31 222 PRO B CA 1
ATOM 6559 C C . PRO B 1 222 ? -20.359 36.25 -10.617 1 86.31 222 PRO B C 1
ATOM 6561 O O . PRO B 1 222 ? -19.516 37.062 -11 1 86.31 222 PRO B O 1
ATOM 6564 N N . THR B 1 223 ? -21.594 36.094 -11.156 1 87.44 223 THR B N 1
ATOM 6565 C CA . THR B 1 223 ? -21.859 36.906 -12.336 1 87.44 223 THR B CA 1
ATOM 6566 C C . THR B 1 223 ? -23.109 37.781 -12.133 1 87.44 223 THR B C 1
ATOM 6568 O O . THR B 1 223 ? -23.156 38.906 -12.578 1 87.44 223 THR B O 1
ATOM 6571 N N . LYS B 1 224 ? -23.984 37.219 -11.344 1 88.75 224 LYS B N 1
ATOM 6572 C CA . LYS B 1 224 ? -25.312 37.844 -11.297 1 88.75 224 LYS B CA 1
ATOM 6573 C C . LYS B 1 224 ? -25.406 38.844 -10.141 1 88.75 224 LYS B C 1
ATOM 6575 O O . LYS B 1 224 ? -26.25 39.75 -10.156 1 88.75 224 LYS B O 1
ATOM 6580 N N . ASN B 1 225 ? -24.672 38.688 -9.18 1 93.25 225 ASN B N 1
ATOM 6581 C CA . ASN B 1 225 ? -24.734 39.531 -7.996 1 93.25 225 ASN B CA 1
ATOM 6582 C C . ASN B 1 225 ? -23.359 39.75 -7.367 1 93.25 225 ASN B C 1
ATOM 6584 O O . ASN B 1 225 ? -23.016 39.062 -6.406 1 93.25 225 ASN B O 1
ATOM 6588 N N . ARG B 1 226 ? -22.672 40.688 -7.82 1 93.25 226 ARG B N 1
ATOM 6589 C CA . ARG B 1 226 ? -21.328 41 -7.363 1 93.25 226 ARG B CA 1
ATOM 6590 C C . ARG B 1 226 ? -21.297 42.375 -6.668 1 93.25 226 ARG B C 1
ATOM 6592 O O . ARG B 1 226 ? -22.25 43.156 -6.77 1 93.25 226 ARG B O 1
ATOM 6599 N N . PRO B 1 227 ? -20.25 42.625 -5.965 1 94 227 PRO B N 1
ATOM 6600 C CA . PRO B 1 227 ? -20.125 43.938 -5.367 1 94 227 PRO B CA 1
ATOM 6601 C C . PRO B 1 227 ? -20.172 45.062 -6.402 1 94 227 PRO B C 1
ATOM 6603 O O . PRO B 1 227 ? -19.578 44.938 -7.477 1 94 227 PRO B O 1
ATOM 6606 N N . ASP B 1 228 ? -20.906 46.062 -6.082 1 94.12 228 ASP B N 1
ATOM 6607 C CA . ASP B 1 228 ? -21.062 47.219 -6.965 1 94.12 228 ASP B CA 1
ATOM 6608 C C . ASP B 1 228 ? -20.016 48.281 -6.664 1 94.12 228 ASP B C 1
ATOM 6610 O O . ASP B 1 228 ? -20.203 49.094 -5.762 1 94.12 228 ASP B O 1
ATOM 6614 N N . LYS B 1 229 ? -19.109 48.531 -7.441 1 92.31 229 LYS B N 1
ATOM 6615 C CA . LYS B 1 229 ? -17.953 49.406 -7.223 1 92.31 229 LYS B CA 1
ATOM 6616 C C . LYS B 1 229 ? -18.375 50.875 -7.289 1 92.31 229 LYS B C 1
ATOM 6618 O O . LYS B 1 229 ? -17.625 51.75 -6.848 1 92.31 229 LYS B O 1
ATOM 6623 N N . ASN B 1 230 ? -19.531 51.062 -7.848 1 93.19 230 ASN B N 1
ATOM 6624 C CA . ASN B 1 230 ? -20.016 52.438 -7.965 1 93.19 230 ASN B CA 1
ATOM 6625 C C . ASN B 1 230 ? -20.625 52.938 -6.656 1 93.19 230 ASN B C 1
ATOM 6627 O O . ASN B 1 230 ? -20.922 54.125 -6.516 1 93.19 230 ASN B O 1
ATOM 6631 N N . LYS B 1 231 ? -20.812 52.062 -5.84 1 94.19 231 LYS B N 1
ATOM 6632 C CA . LYS B 1 231 ? -21.344 52.406 -4.531 1 94.19 231 LYS B CA 1
ATOM 6633 C C . LYS B 1 231 ? -20.203 52.656 -3.529 1 94.19 231 LYS B C 1
ATOM 6635 O O . LYS B 1 231 ? -19.094 52.156 -3.711 1 94.19 231 LYS B O 1
ATOM 6640 N N . PRO B 1 232 ? -20.453 53.375 -2.553 1 94.69 232 PRO B N 1
ATOM 6641 C CA . PRO B 1 232 ? -19.375 53.75 -1.619 1 94.69 232 PRO B CA 1
ATOM 6642 C C . PRO B 1 232 ? -18.781 52.531 -0.917 1 94.69 232 PRO B C 1
ATOM 6644 O O . PRO B 1 232 ? -19.5 51.594 -0.56 1 94.69 232 PRO B O 1
ATOM 6647 N N . ALA B 1 233 ? -17.453 52.656 -0.717 1 94.25 233 ALA B N 1
ATOM 6648 C CA . ALA B 1 233 ? -16.719 51.594 -0.045 1 94.25 233 ALA B CA 1
ATOM 6649 C C . ALA B 1 233 ? -16.797 51.719 1.472 1 94.25 233 ALA B C 1
ATOM 6651 O O . ALA B 1 233 ? -16.828 52.844 1.99 1 94.25 233 ALA B O 1
ATOM 6652 N N . ASP B 1 234 ? -16.828 50.688 2.148 1 94.62 234 ASP B N 1
ATOM 6653 C CA . ASP B 1 234 ? -16.844 50.594 3.605 1 94.62 234 ASP B CA 1
ATOM 6654 C C . ASP B 1 234 ? -15.844 49.562 4.105 1 94.62 234 ASP B C 1
ATOM 6656 O O . ASP B 1 234 ? -16.016 48.375 3.869 1 94.62 234 ASP B O 1
ATOM 6660 N N . HIS B 1 235 ? -14.859 50.031 4.832 1 93.38 235 HIS B N 1
ATOM 6661 C CA . HIS B 1 235 ? -13.797 49.156 5.328 1 93.38 235 HIS B CA 1
ATOM 6662 C C . HIS B 1 235 ? -14.367 48.062 6.219 1 93.38 235 HIS B C 1
ATOM 6664 O O . HIS B 1 235 ? -13.875 46.938 6.195 1 93.38 235 HIS B O 1
ATOM 6670 N N . GLU B 1 236 ? -15.328 48.438 6.945 1 94.88 236 GLU B N 1
ATOM 6671 C CA . GLU B 1 236 ? -15.938 47.469 7.859 1 94.88 236 GLU B CA 1
ATOM 6672 C C . GLU B 1 236 ? -16.609 46.312 7.098 1 94.88 236 GLU B C 1
ATOM 6674 O O . GLU B 1 236 ? -16.625 45.188 7.562 1 94.88 236 GLU B O 1
ATOM 6679 N N . ARG B 1 237 ? -17.109 46.625 5.996 1 94.69 237 ARG B N 1
ATOM 6680 C CA . ARG B 1 237 ? -17.75 45.594 5.172 1 94.69 237 ARG B CA 1
ATOM 6681 C C . ARG B 1 237 ? -16.719 44.594 4.637 1 94.69 237 ARG B C 1
ATOM 6683 O O . ARG B 1 237 ? -16.984 43.406 4.586 1 94.69 237 ARG B O 1
ATOM 6690 N N . GLY B 1 238 ? -15.641 45.094 4.207 1 94.44 238 GLY B N 1
ATOM 6691 C CA . GLY B 1 238 ? -14.562 44.219 3.762 1 94.44 238 GLY B CA 1
ATOM 6692 C C . GLY B 1 238 ? -14.031 43.312 4.863 1 94.44 238 GLY B C 1
ATOM 6693 O O . GLY B 1 238 ? -13.758 42.156 4.633 1 94.44 238 GLY B O 1
ATOM 6694 N N . LEU B 1 239 ? -13.852 43.938 6.012 1 95.19 239 LEU B N 1
ATOM 6695 C CA . LEU B 1 239 ? -13.398 43.188 7.172 1 95.19 239 LEU B CA 1
ATOM 6696 C C . LEU B 1 239 ? -14.398 42.094 7.531 1 95.19 239 LEU B C 1
ATOM 6698 O O . LEU B 1 239 ? -14 40.938 7.836 1 95.19 239 LEU B O 1
ATOM 6702 N N . LYS B 1 240 ? -15.625 42.438 7.527 1 95.38 240 LYS B N 1
ATOM 6703 C CA . LYS B 1 240 ? -16.672 41.469 7.836 1 95.38 240 LYS B CA 1
ATOM 6704 C C . LYS B 1 240 ? -16.641 40.281 6.855 1 95.38 240 LYS B C 1
ATOM 6706 O O . LYS B 1 240 ? -16.859 39.125 7.246 1 95.38 240 LYS B O 1
ATOM 6711 N N . TYR B 1 241 ? -16.375 40.531 5.664 1 94.44 241 TYR B N 1
ATOM 6712 C CA . TYR B 1 241 ? -16.281 39.5 4.629 1 94.44 241 TYR B CA 1
ATOM 6713 C C . TYR B 1 241 ? -15.219 38.469 4.98 1 94.44 241 TYR B C 1
ATOM 6715 O O . TYR B 1 241 ? -15.484 37.25 4.961 1 94.44 241 TYR B O 1
ATOM 6723 N N . VAL B 1 242 ? -14.023 38.969 5.277 1 96.12 242 VAL B N 1
ATOM 6724 C CA . VAL B 1 242 ? -12.914 38.062 5.59 1 96.12 242 VAL B CA 1
ATOM 6725 C C . VAL B 1 242 ? -13.18 37.344 6.914 1 96.12 242 VAL B C 1
ATOM 6727 O O . VAL B 1 242 ? -12.859 36.188 7.066 1 96.12 242 VAL B O 1
ATOM 6730 N N . GLN B 1 243 ? -13.766 38.062 7.887 1 97.19 243 GLN B N 1
ATOM 6731 C CA . GLN B 1 243 ? -14.117 37.469 9.164 1 97.19 243 GLN B CA 1
ATOM 6732 C C . GLN B 1 243 ? -15.141 36.344 8.984 1 97.19 243 GLN B C 1
ATOM 6734 O O . GLN B 1 243 ? -15.07 35.312 9.664 1 97.19 243 GLN B O 1
ATOM 6739 N N . ASP B 1 244 ? -16.016 36.562 8.094 1 96.94 244 ASP B N 1
ATOM 6740 C CA . ASP B 1 244 ? -17.047 35.531 7.84 1 96.94 244 ASP B CA 1
ATOM 6741 C C . ASP B 1 244 ? -16.438 34.281 7.27 1 96.94 244 ASP B C 1
ATOM 6743 O O . ASP B 1 244 ? -16.922 33.156 7.547 1 96.94 244 ASP B O 1
ATOM 6747 N N . LEU B 1 245 ? -15.438 34.406 6.453 1 97.19 245 LEU B N 1
ATOM 6748 C CA . LEU B 1 245 ? -14.719 33.25 5.961 1 97.19 245 LEU B CA 1
ATOM 6749 C C . LEU B 1 245 ? -14.102 32.438 7.113 1 97.19 245 LEU B C 1
ATOM 6751 O O . LEU B 1 245 ? -14.211 31.219 7.164 1 97.19 245 LEU B O 1
ATOM 6755 N N . GLY B 1 246 ? -13.484 33.188 7.984 1 98 246 GLY B N 1
ATOM 6756 C CA . GLY B 1 246 ? -12.898 32.531 9.156 1 98 246 GLY B CA 1
ATOM 6757 C C . GLY B 1 246 ? -13.922 31.844 10.039 1 98 246 GLY B C 1
ATOM 6758 O O . GLY B 1 246 ? -13.664 30.75 10.547 1 98 246 GLY B O 1
ATOM 6759 N N . LEU B 1 247 ? -15.055 32.5 10.234 1 98.44 247 LEU B N 1
ATOM 6760 C CA . LEU B 1 247 ? -16.125 31.922 11.039 1 98.44 247 LEU B CA 1
ATOM 6761 C C . LEU B 1 247 ? -16.625 30.625 10.414 1 98.44 247 LEU B C 1
ATOM 6763 O O . LEU B 1 247 ? -16.891 29.656 11.125 1 98.44 247 LEU B O 1
ATOM 6767 N N . ALA B 1 248 ? -16.75 30.656 9.109 1 97.69 248 ALA B N 1
ATOM 6768 C CA . ALA B 1 248 ? -17.172 29.438 8.398 1 97.69 248 ALA B CA 1
ATOM 6769 C C . ALA B 1 248 ? -16.172 28.312 8.594 1 97.69 248 ALA B C 1
ATOM 6771 O O . ALA B 1 248 ? -16.547 27.172 8.836 1 97.69 248 ALA B O 1
ATOM 6772 N N . ASN B 1 249 ? -14.922 28.625 8.438 1 98.25 249 ASN B N 1
ATOM 6773 C CA . ASN B 1 249 ? -13.867 27.641 8.695 1 98.25 249 ASN B CA 1
ATOM 6774 C C . ASN B 1 249 ? -13.969 27.062 10.102 1 98.25 249 ASN B C 1
ATOM 6776 O O . ASN B 1 249 ? -13.906 25.844 10.281 1 98.25 249 ASN B O 1
ATOM 6780 N N . ALA B 1 250 ? -14.141 27.938 11.062 1 98.31 250 ALA B N 1
ATOM 6781 C CA . ALA B 1 250 ? -14.172 27.531 12.469 1 98.31 250 ALA B CA 1
ATOM 6782 C C . ALA B 1 250 ? -15.391 26.672 12.766 1 98.31 250 ALA B C 1
ATOM 6784 O O . ALA B 1 250 ? -15.305 25.703 13.531 1 98.31 250 ALA B O 1
ATOM 6785 N N . ARG B 1 251 ? -16.516 27 12.203 1 97.88 251 ARG B N 1
ATOM 6786 C CA . ARG B 1 251 ? -17.75 26.25 12.422 1 97.88 251 ARG B CA 1
ATOM 6787 C C . ARG B 1 251 ? -17.609 24.812 11.938 1 97.88 251 ARG B C 1
ATOM 6789 O O . ARG B 1 251 ? -18.125 23.891 12.555 1 97.88 251 ARG B O 1
ATOM 6796 N N . ASP B 1 252 ? -16.875 24.625 10.898 1 98 252 ASP B N 1
ATOM 6797 C CA . ASP B 1 252 ? -16.734 23.297 10.281 1 98 252 ASP B CA 1
ATOM 6798 C C . ASP B 1 252 ? -15.836 22.391 11.117 1 98 252 ASP B C 1
ATOM 6800 O O . ASP B 1 252 ? -15.812 21.172 10.906 1 98 252 ASP B O 1
ATOM 6804 N N . ILE B 1 253 ? -15.102 22.922 12.055 1 98.38 253 ILE B N 1
ATOM 6805 C CA . ILE B 1 253 ? -14.25 22.125 12.922 1 98.38 253 ILE B CA 1
ATOM 6806 C C . ILE B 1 253 ? -15.094 21.094 13.664 1 98.38 253 ILE B C 1
ATOM 6808 O O . ILE B 1 253 ? -14.703 19.938 13.797 1 98.38 253 ILE B O 1
ATOM 6812 N N . VAL B 1 254 ? -16.219 21.531 14.117 1 98.19 254 VAL B N 1
ATOM 6813 C CA . VAL B 1 254 ? -17.078 20.672 14.938 1 98.19 254 VAL B CA 1
ATOM 6814 C C . VAL B 1 254 ? -17.469 19.422 14.156 1 98.19 254 VAL B C 1
ATOM 6816 O O . VAL B 1 254 ? -17.328 18.297 14.656 1 98.19 254 VAL B O 1
ATOM 6819 N N . LYS B 1 255 ? -17.906 19.625 12.938 1 98 255 LYS B N 1
ATOM 6820 C CA . LYS B 1 255 ? -18.297 18.5 12.094 1 98 255 LYS B CA 1
ATOM 6821 C C . LYS B 1 255 ? -17.109 17.578 11.828 1 98 255 LYS B C 1
ATOM 6823 O O . LYS B 1 255 ? -17.234 16.359 11.844 1 98 255 LYS B O 1
ATOM 6828 N N . MET B 1 256 ? -15.984 18.094 11.57 1 98.5 256 MET B N 1
ATOM 6829 C CA . MET B 1 256 ? -14.781 17.297 11.297 1 98.5 256 MET B CA 1
ATOM 6830 C C . MET B 1 256 ? -14.391 16.484 12.523 1 98.5 256 MET B C 1
ATOM 6832 O O . MET B 1 256 ? -14.023 15.312 12.398 1 98.5 256 MET B O 1
ATOM 6836 N N . ILE B 1 257 ? -14.477 17.078 13.703 1 98.62 257 ILE B N 1
ATOM 6837 C CA . ILE B 1 257 ? -14.125 16.375 14.93 1 98.62 257 ILE B CA 1
ATOM 6838 C C . ILE B 1 257 ? -15.109 15.227 15.172 1 98.62 257 ILE B C 1
ATOM 6840 O O . ILE B 1 257 ? -14.695 14.109 15.5 1 98.62 257 ILE B O 1
ATOM 6844 N N . ARG B 1 258 ? -16.359 15.484 15.039 1 98.62 258 ARG B N 1
ATOM 6845 C CA . ARG B 1 258 ? -17.359 14.445 15.242 1 98.62 258 ARG B CA 1
ATOM 6846 C C . ARG B 1 258 ? -17.188 13.312 14.234 1 98.62 258 ARG B C 1
ATOM 6848 O O . ARG B 1 258 ? -17.312 12.141 14.586 1 98.62 258 ARG B O 1
ATOM 6855 N N . TRP B 1 259 ? -16.938 13.672 12.969 1 98.69 259 TRP B N 1
ATOM 6856 C CA . TRP B 1 259 ? -16.641 12.672 11.945 1 98.69 259 TRP B CA 1
ATOM 6857 C C . TRP B 1 259 ? -15.43 11.828 12.344 1 98.69 259 TRP B C 1
ATOM 6859 O O . TRP B 1 259 ? -15.469 10.594 12.273 1 98.69 259 TRP B O 1
ATOM 6869 N N . ASN B 1 260 ? -14.383 12.484 12.758 1 98.75 260 ASN B N 1
ATOM 6870 C CA . ASN B 1 260 ? -13.164 11.812 13.195 1 98.75 260 ASN B CA 1
ATOM 6871 C C . ASN B 1 260 ? -13.445 10.789 14.289 1 98.75 260 ASN B C 1
ATOM 6873 O O . ASN B 1 260 ? -13.07 9.625 14.172 1 98.75 260 ASN B O 1
ATOM 6877 N N . VAL B 1 261 ? -14.094 11.227 15.281 1 98.62 261 VAL B N 1
ATOM 6878 C CA . VAL B 1 261 ? -14.312 10.375 16.453 1 98.62 261 VAL B CA 1
ATOM 6879 C C . VAL B 1 261 ? -15.195 9.195 16.062 1 98.62 261 VAL B C 1
ATOM 6881 O O . VAL B 1 261 ? -14.992 8.078 16.547 1 98.62 261 VAL B O 1
ATOM 6884 N N . LYS B 1 262 ? -16.109 9.422 15.172 1 98.5 262 LYS B N 1
ATOM 6885 C CA . LYS B 1 262 ? -16.969 8.336 14.695 1 98.5 262 LYS B CA 1
ATOM 6886 C C . LYS B 1 262 ? -16.125 7.195 14.125 1 98.5 262 LYS B C 1
ATOM 6888 O O . LYS B 1 262 ? -16.484 6.027 14.273 1 98.5 262 LYS B O 1
ATOM 6893 N N . TYR B 1 263 ? -15.039 7.535 13.539 1 98.69 263 TYR B N 1
ATOM 6894 C CA . TYR B 1 263 ? -14.273 6.52 12.828 1 98.69 263 TYR B CA 1
ATOM 6895 C C . TYR B 1 263 ? -12.938 6.258 13.523 1 98.69 263 TYR B C 1
ATOM 6897 O O . TYR B 1 263 ? -11.984 5.797 12.891 1 98.69 263 TYR B O 1
ATOM 6905 N N . GLY B 1 264 ? -12.797 6.621 14.727 1 98.12 264 GLY B N 1
ATOM 6906 C CA . GLY B 1 264 ? -11.688 6.191 15.57 1 98.12 264 GLY B CA 1
ATOM 6907 C C . GLY B 1 264 ? -10.477 7.098 15.477 1 98.12 264 GLY B C 1
ATOM 6908 O O . GLY B 1 264 ? -9.375 6.703 15.844 1 98.12 264 GLY B O 1
ATOM 6909 N N . ILE B 1 265 ? -10.633 8.312 14.977 1 98.81 265 ILE B N 1
ATOM 6910 C CA . ILE B 1 265 ? -9.555 9.289 14.898 1 98.81 265 ILE B CA 1
ATOM 6911 C C . ILE B 1 265 ? -9.75 10.375 15.953 1 98.81 265 ILE B C 1
ATOM 6913 O O . ILE B 1 265 ? -10.82 10.984 16.031 1 98.81 265 ILE B O 1
ATOM 6917 N N . ARG B 1 266 ? -8.773 10.656 16.75 1 98.62 266 ARG B N 1
ATOM 6918 C CA . ARG B 1 266 ? -8.922 11.625 17.828 1 98.62 266 ARG B CA 1
ATOM 6919 C C . ARG B 1 266 ? -7.766 12.625 17.828 1 98.62 266 ARG B C 1
ATOM 6921 O O . ARG B 1 266 ? -7.391 13.141 18.891 1 98.62 266 ARG B O 1
ATOM 6928 N N . PHE B 1 267 ? -7.211 12.781 16.703 1 98.81 267 PHE B N 1
ATOM 6929 C CA . PHE B 1 267 ? -6.062 13.664 16.562 1 98.81 267 PHE B CA 1
ATOM 6930 C C . PHE B 1 267 ? -6.051 14.32 15.18 1 98.81 267 PHE B C 1
ATOM 6932 O O . PHE B 1 267 ? -6.172 13.641 14.164 1 98.81 267 PHE B O 1
ATOM 6939 N N . MET B 1 268 ? -5.992 15.648 15.117 1 98.62 268 MET B N 1
ATOM 6940 C CA . MET B 1 268 ? -5.984 16.344 13.836 1 98.62 268 MET B CA 1
ATOM 6941 C C . MET B 1 268 ? -5.219 17.656 13.938 1 98.62 268 MET B C 1
ATOM 6943 O O . MET B 1 268 ? -5.203 18.297 15 1 98.62 268 MET B O 1
ATOM 6947 N N . ARG B 1 269 ? -4.574 18.047 12.891 1 98.56 269 ARG B N 1
ATOM 6948 C CA . ARG B 1 269 ? -3.947 19.359 12.766 1 98.56 269 ARG B CA 1
ATOM 6949 C C . ARG B 1 269 ? -4.883 20.344 12.086 1 98.56 269 ARG B C 1
ATOM 6951 O O . ARG B 1 269 ? -5.34 20.109 10.969 1 98.56 269 ARG B O 1
ATOM 6958 N N . LEU B 1 270 ? -5.16 21.422 12.727 1 98.12 270 LEU B N 1
ATOM 6959 C CA . LEU B 1 270 ? -6.008 22.453 12.141 1 98.12 270 LEU B CA 1
ATOM 6960 C C . LEU B 1 270 ? -5.266 23.219 11.047 1 98.12 270 LEU B C 1
ATOM 6962 O O . LEU B 1 270 ? -4.039 23.344 11.102 1 98.12 270 LEU B O 1
ATOM 6966 N N . SER B 1 271 ? -6.008 23.719 10.141 1 95.44 271 SER B N 1
ATOM 6967 C CA . SER B 1 271 ? -5.414 24.484 9.055 1 95.44 271 SER B CA 1
ATOM 6968 C C . SER B 1 271 ? -4.773 25.766 9.578 1 95.44 271 SER B C 1
ATOM 6970 O O . SER B 1 271 ? -5.312 26.422 10.484 1 95.44 271 SER B O 1
ATOM 6972 N N . SER B 1 272 ? -3.699 26.125 8.977 1 90.81 272 SER B N 1
ATOM 6973 C CA . SER B 1 272 ? -3.041 27.375 9.32 1 90.81 272 SER B CA 1
ATOM 6974 C C . SER B 1 272 ? -3.764 28.562 8.695 1 90.81 272 SER B C 1
ATOM 6976 O O . SER B 1 272 ? -3.545 29.719 9.094 1 90.81 272 SER B O 1
ATOM 6978 N N . GLU B 1 273 ? -4.691 28.281 7.848 1 88.38 273 GLU B N 1
ATOM 6979 C CA . GLU B 1 273 ? -5.402 29.344 7.129 1 88.38 273 GLU B CA 1
ATOM 6980 C C . GLU B 1 273 ? -6.84 29.469 7.617 1 88.38 273 GLU B C 1
ATOM 6982 O O . GLU B 1 273 ? -7.73 29.859 6.855 1 88.38 273 GLU B O 1
ATOM 6987 N N . MET B 1 274 ? -7.027 29.188 8.773 1 95.44 274 MET B N 1
ATOM 6988 C CA . MET B 1 274 ? -8.359 29.172 9.367 1 95.44 274 MET B CA 1
ATOM 6989 C C . MET B 1 274 ? -9.008 30.562 9.297 1 95.44 274 MET B C 1
ATOM 6991 O O . MET B 1 274 ? -10.219 30.672 9.102 1 95.44 274 MET B O 1
ATOM 6995 N N . PHE B 1 275 ? -8.258 31.578 9.602 1 96.94 275 PHE B N 1
ATOM 6996 C CA . PHE B 1 275 ? -8.688 32.969 9.539 1 96.94 275 PHE B CA 1
ATOM 6997 C C . PHE B 1 275 ? -7.793 33.781 8.602 1 96.94 275 PHE B C 1
ATOM 6999 O O . PHE B 1 275 ? -6.773 34.312 9.016 1 96.94 275 PHE B O 1
ATOM 7006 N N . PRO B 1 276 ? -8.258 33.938 7.395 1 95.5 276 PRO B N 1
ATOM 7007 C CA . PRO B 1 276 ? -7.406 34.562 6.383 1 95.5 276 PRO B CA 1
ATOM 7008 C C . PRO B 1 276 ? -7.008 36 6.758 1 95.5 276 PRO B C 1
ATOM 7010 O O . PRO B 1 276 ? -7.828 36.75 7.281 1 95.5 276 PRO B O 1
ATOM 7013 N N . PHE B 1 277 ? -5.785 36.344 6.656 1 93.31 277 PHE B N 1
ATOM 7014 C CA . PHE B 1 277 ? -5.195 37.688 6.773 1 93.31 277 PHE B CA 1
ATOM 7015 C C . PHE B 1 277 ? -5.156 38.125 8.234 1 93.31 277 PHE B C 1
ATOM 7017 O O . PHE B 1 277 ? -4.84 39.281 8.523 1 93.31 277 PHE B O 1
ATOM 7024 N N . ALA B 1 278 ? -5.539 37.281 9.102 1 94.62 278 ALA B N 1
ATOM 7025 C CA . ALA B 1 278 ? -5.598 37.688 10.508 1 94.62 278 ALA B CA 1
ATOM 7026 C C . ALA B 1 278 ? -4.258 38.219 10.984 1 94.62 278 ALA B C 1
ATOM 7028 O O . ALA B 1 278 ? -4.211 39.156 11.781 1 94.62 278 ALA B O 1
ATOM 7029 N N . SER B 1 279 ? -3.176 37.688 10.477 1 92.81 279 SER B N 1
ATOM 7030 C CA . SER B 1 279 ? -1.853 38.125 10.914 1 92.81 279 SER B CA 1
ATOM 7031 C C . SER B 1 279 ? -1.273 39.188 9.969 1 92.81 279 SER B C 1
ATOM 7033 O O . SER B 1 279 ? -0.114 39.562 10.109 1 92.81 279 SER B O 1
ATOM 7035 N N . HIS B 1 280 ? -2.033 39.625 9.031 1 90.94 280 HIS B N 1
ATOM 7036 C CA . HIS B 1 280 ? -1.557 40.625 8.078 1 90.94 280 HIS B CA 1
ATOM 7037 C C . HIS B 1 280 ? -1.387 41.969 8.742 1 90.94 280 HIS B C 1
ATOM 7039 O O . HIS B 1 280 ? -2.203 42.375 9.586 1 90.94 280 HIS B O 1
ATOM 7045 N N . PRO B 1 281 ? -0.366 42.719 8.367 1 88.62 281 PRO B N 1
ATOM 7046 C CA . PRO B 1 281 ? -0.105 43.969 9.039 1 88.62 281 PRO B CA 1
ATOM 7047 C C . PRO B 1 281 ? -1.175 45.031 8.75 1 88.62 281 PRO B C 1
ATOM 7049 O O . PRO B 1 281 ? -1.554 45.781 9.641 1 88.62 281 PRO B O 1
ATOM 7052 N N . GLU B 1 282 ? -1.636 45.031 7.559 1 84.19 282 GLU B N 1
ATOM 7053 C CA . GLU B 1 282 ? -2.59 46.062 7.16 1 84.19 282 GLU B CA 1
ATOM 7054 C C . GLU B 1 282 ? -4.027 45.594 7.352 1 84.19 282 GLU B C 1
ATOM 7056 O O . GLU B 1 282 ? -4.887 46.344 7.797 1 84.19 282 GLU B O 1
ATOM 7061 N N . HIS B 1 283 ? -4.234 44.406 7.051 1 85.25 283 HIS B N 1
ATOM 7062 C CA . HIS B 1 283 ? -5.602 43.906 7.043 1 85.25 283 HIS B CA 1
ATOM 7063 C C . HIS B 1 283 ? -5.848 42.969 8.219 1 85.25 283 HIS B C 1
ATOM 7065 O O . HIS B 1 283 ? -6.891 42.312 8.289 1 85.25 283 HIS B O 1
ATOM 7071 N N . GLY B 1 284 ? -4.91 42.906 9.062 1 90.69 284 GLY B N 1
ATOM 7072 C CA . GLY B 1 284 ? -5 42 10.188 1 90.69 284 GLY B CA 1
ATOM 7073 C C . GLY B 1 284 ? -6.102 42.344 11.164 1 90.69 284 GLY B C 1
ATOM 7074 O O . GLY B 1 284 ? -6.641 43.469 11.117 1 90.69 284 GLY B O 1
ATOM 7075 N N . TYR B 1 285 ? -6.512 41.406 11.953 1 94.88 285 TYR B N 1
ATOM 7076 C CA . TYR B 1 285 ? -7.562 41.562 12.945 1 94.88 285 TYR B CA 1
ATOM 7077 C C . TYR B 1 285 ? -7.438 40.562 14.062 1 94.88 285 TYR B C 1
ATOM 7079 O O . TYR B 1 285 ? -6.836 39.5 13.883 1 94.88 285 TYR B O 1
ATOM 7087 N N . LYS B 1 286 ? -7.965 40.875 15.203 1 96.5 286 LYS B N 1
ATOM 7088 C CA . LYS B 1 286 ? -8.031 39.969 16.328 1 96.5 286 LYS B CA 1
ATOM 7089 C C . LYS B 1 286 ? -9.25 39.062 16.219 1 96.5 286 LYS B C 1
ATOM 7091 O O . LYS B 1 286 ? -10.266 39.438 15.641 1 96.5 286 LYS B O 1
ATOM 7096 N N . LEU B 1 287 ? -9.125 37.875 16.781 1 98.19 287 LEU B N 1
ATOM 7097 C CA . LEU B 1 287 ? -10.203 36.906 16.672 1 98.19 287 LEU B CA 1
ATOM 7098 C C . LEU B 1 287 ? -11.266 37.156 17.734 1 98.19 287 LEU B C 1
ATOM 7100 O O . LEU B 1 287 ? -12.461 36.938 17.484 1 98.19 287 LEU B O 1
ATOM 7104 N N . ALA B 1 288 ? -10.836 37.531 18.938 1 97.31 288 ALA B N 1
ATOM 7105 C CA . ALA B 1 288 ? -11.812 37.906 19.953 1 97.31 288 ALA B CA 1
ATOM 7106 C C . ALA B 1 288 ? -12.297 39.344 19.75 1 97.31 288 ALA B C 1
ATOM 7108 O O . ALA B 1 288 ? -11.5 40.219 19.469 1 97.31 288 ALA B O 1
ATOM 7109 N N . PRO B 1 289 ? -13.516 39.531 19.859 1 97.19 289 PRO B N 1
ATOM 7110 C CA . PRO B 1 289 ? -14.508 38.625 20.422 1 97.19 289 PRO B CA 1
ATOM 7111 C C . PRO B 1 289 ? -15.328 37.906 19.359 1 97.19 289 PRO B C 1
ATOM 7113 O O . PRO B 1 289 ? -16.031 36.938 19.672 1 97.19 289 PRO B O 1
ATOM 7116 N N . PHE B 1 290 ? -15.188 38.344 18.156 1 96.69 290 PHE B N 1
ATOM 7117 C CA . PHE B 1 290 ? -16.188 37.938 17.188 1 96.69 290 PHE B CA 1
ATOM 7118 C C . PHE B 1 290 ? -16.156 36.438 16.969 1 96.69 290 PHE B C 1
ATOM 7120 O O . PHE B 1 290 ? -17.172 35.812 16.625 1 96.69 290 PHE B O 1
ATOM 7127 N N . ALA B 1 291 ? -14.984 35.844 17.109 1 98.44 291 ALA B N 1
ATOM 7128 C CA . ALA B 1 291 ? -14.836 34.438 16.812 1 98.44 291 ALA B CA 1
ATOM 7129 C C . ALA B 1 291 ? -14.836 33.594 18.094 1 98.44 291 ALA B C 1
ATOM 7131 O O . ALA B 1 291 ? -14.727 32.375 18.062 1 98.44 291 ALA B O 1
ATOM 7132 N N . SER B 1 292 ? -14.93 34.188 19.266 1 98.62 292 SER B N 1
ATOM 7133 C CA . SER B 1 292 ? -14.766 33.531 20.562 1 98.62 292 SER B CA 1
ATOM 7134 C C . SER B 1 292 ? -15.773 32.406 20.75 1 98.62 292 SER B C 1
ATOM 7136 O O . SER B 1 292 ? -15.414 31.297 21.141 1 98.62 292 SER B O 1
ATOM 7138 N N . ASP B 1 293 ? -17.016 32.656 20.422 1 98.44 293 ASP B N 1
ATOM 7139 C CA . ASP B 1 293 ? -18.062 31.688 20.672 1 98.44 293 ASP B CA 1
ATOM 7140 C C . ASP B 1 293 ? -17.906 30.469 19.781 1 98.44 293 ASP B C 1
ATOM 7142 O O . ASP B 1 293 ? -18.016 29.328 20.25 1 98.44 293 ASP B O 1
ATOM 7146 N N . VAL B 1 294 ? -17.688 30.703 18.484 1 98.44 294 VAL B N 1
ATOM 7147 C CA . VAL B 1 294 ? -17.594 29.609 17.547 1 98.44 294 VAL B CA 1
ATOM 7148 C C . VAL B 1 294 ? -16.375 28.734 17.875 1 98.44 294 VAL B C 1
ATOM 7150 O O . VAL B 1 294 ? -16.453 27.516 17.828 1 98.44 294 VAL B O 1
ATOM 7153 N N . LEU B 1 295 ? -15.281 29.328 18.219 1 98.75 295 LEU B N 1
ATOM 7154 C CA . LEU B 1 295 ? -14.078 28.578 18.594 1 98.75 295 LEU B CA 1
ATOM 7155 C C . LEU B 1 295 ? -14.281 27.844 19.906 1 98.75 295 LEU B C 1
ATOM 7157 O O . LEU B 1 295 ? -13.836 26.703 20.047 1 98.75 295 LEU B O 1
ATOM 7161 N N . ALA B 1 296 ? -14.945 28.469 20.828 1 98.75 296 ALA B N 1
ATOM 7162 C CA . ALA B 1 296 ? -15.234 27.812 22.094 1 98.75 296 ALA B CA 1
ATOM 7163 C C . ALA B 1 296 ? -16.094 26.578 21.891 1 98.75 296 ALA B C 1
ATOM 7165 O O . ALA B 1 296 ? -15.938 25.578 22.594 1 98.75 296 ALA B O 1
ATOM 7166 N N . GLU B 1 297 ? -17.016 26.703 21 1 98.69 297 GLU B N 1
ATOM 7167 C CA . GLU B 1 297 ? -17.859 25.547 20.688 1 98.69 297 GLU B CA 1
ATOM 7168 C C . GLU B 1 297 ? -17.031 24.406 20.141 1 98.69 297 GLU B C 1
ATOM 7170 O O . GLU B 1 297 ? -17.203 23.25 20.531 1 98.69 297 GLU B O 1
ATOM 7175 N N . ALA B 1 298 ? -16.188 24.703 19.234 1 98.56 298 ALA B N 1
ATOM 7176 C CA . ALA B 1 298 ? -15.289 23.688 18.688 1 98.56 298 ALA B CA 1
ATOM 7177 C C . ALA B 1 298 ? -14.438 23.062 19.797 1 98.56 298 ALA B C 1
ATOM 7179 O O . ALA B 1 298 ? -14.273 21.844 19.844 1 98.56 298 ALA B O 1
ATOM 7180 N N . GLY B 1 299 ? -13.906 23.906 20.656 1 98.81 299 GLY B N 1
ATOM 7181 C CA . GLY B 1 299 ? -13.125 23.406 21.781 1 98.81 299 GLY B CA 1
ATOM 7182 C C . GLY B 1 299 ? -13.922 22.531 22.719 1 98.81 299 GLY B C 1
ATOM 7183 O O . GLY B 1 299 ? -13.398 21.531 23.25 1 98.81 299 GLY B O 1
ATOM 7184 N N . ARG B 1 300 ? -15.117 22.953 22.984 1 98.75 300 ARG B N 1
ATOM 7185 C CA . ARG B 1 300 ? -15.984 22.156 23.844 1 98.75 300 ARG B CA 1
ATOM 7186 C C . ARG B 1 300 ? -16.172 20.75 23.281 1 98.75 300 ARG B C 1
ATOM 7188 O O . ARG B 1 300 ? -16.047 19.766 24 1 98.75 300 ARG B O 1
ATOM 7195 N N . VAL B 1 301 ? -16.438 20.656 22.016 1 98.69 301 VAL B N 1
ATOM 7196 C CA . VAL B 1 301 ? -16.641 19.359 21.375 1 98.69 301 VAL B CA 1
ATOM 7197 C C . VAL B 1 301 ? -15.352 18.547 21.406 1 98.69 301 VAL B C 1
ATOM 7199 O O . VAL B 1 301 ? -15.359 17.359 21.734 1 98.69 301 VAL B O 1
ATOM 7202 N N . ALA B 1 302 ? -14.242 19.141 21.125 1 98.81 302 ALA B N 1
ATOM 7203 C CA . ALA B 1 302 ? -12.945 18.469 21.203 1 98.81 302 ALA B CA 1
ATOM 7204 C C . ALA B 1 302 ? -12.688 17.922 22.594 1 98.81 302 ALA B C 1
ATOM 7206 O O . ALA B 1 302 ? -12.211 16.797 22.75 1 98.81 302 ALA B O 1
ATOM 7207 N N . GLY B 1 303 ? -12.969 18.734 23.562 1 98.75 303 GLY B N 1
ATOM 7208 C CA . GLY B 1 303 ? -12.781 18.328 24.953 1 98.75 303 GLY B CA 1
ATOM 7209 C C . GLY B 1 303 ? -13.664 17.172 25.359 1 98.75 303 GLY B C 1
ATOM 7210 O O . GLY B 1 303 ? -13.188 16.203 25.953 1 98.75 303 GLY B O 1
ATOM 7211 N N . GLU B 1 304 ? -14.914 17.297 25 1 98.62 304 GLU B N 1
ATOM 7212 C CA . GLU B 1 304 ? -15.883 16.25 25.328 1 98.62 304 GLU B CA 1
ATOM 7213 C C . GLU B 1 304 ? -15.492 14.914 24.703 1 98.62 304 GLU B C 1
ATOM 7215 O O . GLU B 1 304 ? -15.695 13.859 25.312 1 98.62 304 GLU B O 1
ATOM 7220 N N . LEU B 1 305 ? -14.867 14.953 23.578 1 98.56 305 LEU B N 1
ATOM 7221 C CA . LEU B 1 305 ? -14.586 13.734 22.828 1 98.56 305 LEU B CA 1
ATOM 7222 C C . LEU B 1 305 ? -13.109 13.367 22.922 1 98.56 305 LEU B C 1
ATOM 7224 O O . LEU B 1 305 ? -12.656 12.438 22.266 1 98.56 305 LEU B O 1
ATOM 7228 N N . ASN B 1 306 ? -12.352 14.078 23.734 1 98.38 306 ASN B N 1
ATOM 7229 C CA . ASN B 1 306 ? -10.922 13.844 23.938 1 98.38 306 ASN B CA 1
ATOM 7230 C C . ASN B 1 306 ? -10.156 13.828 22.609 1 98.38 306 ASN B C 1
ATOM 7232 O O . ASN B 1 306 ? -9.406 12.898 22.344 1 98.38 306 ASN B O 1
ATOM 7236 N N . HIS B 1 307 ? -10.445 14.789 21.781 1 98.81 307 HIS B N 1
ATOM 7237 C CA . HIS B 1 307 ? -9.852 14.953 20.469 1 98.81 307 HIS B CA 1
ATOM 7238 C C . HIS B 1 307 ? -8.727 15.992 20.484 1 98.81 307 HIS B C 1
ATOM 7240 O O . HIS B 1 307 ? -8.969 17.156 20.781 1 98.81 307 HIS B O 1
ATOM 7246 N N . ARG B 1 308 ? -7.504 15.617 20.172 1 98.88 308 ARG B N 1
ATOM 7247 C CA . ARG B 1 308 ? -6.352 16.516 20.188 1 98.88 308 ARG B CA 1
ATOM 7248 C C . ARG B 1 308 ? -6.281 17.344 18.906 1 98.88 308 ARG B C 1
ATOM 7250 O O . ARG B 1 308 ? -6.504 16.828 17.812 1 98.88 308 ARG B O 1
ATOM 7257 N N . VAL B 1 309 ? -5.949 18.609 19.047 1 98.81 309 VAL B N 1
ATOM 7258 C CA . VAL B 1 309 ? -5.762 19.484 17.891 1 98.81 309 VAL B CA 1
ATOM 7259 C C . VAL B 1 309 ? -4.418 20.203 18 1 98.81 309 VAL B C 1
ATOM 7261 O O . VAL B 1 309 ? -3.936 20.469 19.094 1 98.81 309 VAL B O 1
ATOM 7264 N N . THR B 1 310 ? -3.805 20.453 16.891 1 98.69 310 THR B N 1
ATOM 7265 C CA . THR B 1 310 ? -2.562 21.203 16.781 1 98.69 310 THR B CA 1
ATOM 7266 C C . THR B 1 310 ? -2.58 22.094 15.547 1 98.69 310 THR B C 1
ATOM 7268 O O . THR B 1 310 ? -3.539 22.078 14.773 1 98.69 310 THR B O 1
ATOM 7271 N N . THR B 1 311 ? -1.606 22.953 15.406 1 98.31 311 THR B N 1
ATOM 7272 C CA . THR B 1 311 ? -1.427 23.766 14.211 1 98.31 311 THR B CA 1
ATOM 7273 C C . THR B 1 311 ? 0.022 23.703 13.734 1 98.31 311 THR B C 1
ATOM 7275 O O . THR B 1 311 ? 0.908 23.266 14.469 1 98.31 311 THR B O 1
ATOM 7278 N N . HIS B 1 312 ? 0.186 24.031 12.523 1 97.94 312 HIS B N 1
ATOM 7279 C CA . HIS B 1 312 ? 1.502 24.078 11.891 1 97.94 312 HIS B CA 1
ATOM 7280 C C . HIS B 1 312 ? 1.672 25.328 11.039 1 97.94 312 HIS B C 1
ATOM 7282 O O . HIS B 1 312 ? 1.519 25.266 9.82 1 97.94 312 HIS B O 1
ATOM 7288 N N . PRO B 1 313 ? 2.127 26.469 11.734 1 96.12 313 PRO B N 1
ATOM 7289 C CA . PRO B 1 313 ? 2.352 27.672 10.938 1 96.12 313 PRO B CA 1
ATOM 7290 C C . PRO B 1 313 ? 3.176 27.406 9.68 1 96.12 313 PRO B C 1
ATOM 7292 O O . PRO B 1 313 ? 4.039 26.531 9.68 1 96.12 313 PRO B O 1
ATOM 7295 N N . GLY B 1 314 ? 2.984 28.109 8.664 1 90.38 314 GLY B N 1
ATOM 7296 C CA . GLY B 1 314 ? 3.527 27.844 7.344 1 90.38 314 GLY B CA 1
ATOM 7297 C C . GLY B 1 314 ? 5.02 28.078 7.246 1 90.38 314 GLY B C 1
ATOM 7298 O O . GLY B 1 314 ? 5.664 28.422 8.242 1 90.38 314 GLY B O 1
ATOM 7299 N N . GLN B 1 315 ? 5.555 27.969 6.102 1 87.44 315 GLN B N 1
ATOM 7300 C CA . GLN B 1 315 ? 6.992 28 5.848 1 87.44 315 GLN B CA 1
ATOM 7301 C C . GLN B 1 315 ? 7.543 29.422 5.973 1 87.44 315 GLN B C 1
ATOM 7303 O O . GLN B 1 315 ? 8.75 29.609 6.141 1 87.44 315 GLN B O 1
ATOM 7308 N N . PHE B 1 316 ? 6.695 30.375 6.02 1 86.94 316 PHE B N 1
ATOM 7309 C CA . PHE B 1 316 ? 7.141 31.75 6.059 1 86.94 316 PHE B CA 1
ATOM 7310 C C . PHE B 1 316 ? 7.27 32.25 7.496 1 86.94 316 PHE B C 1
ATOM 7312 O O . PHE B 1 316 ? 7.773 33.344 7.742 1 86.94 316 PHE B O 1
ATOM 7319 N N . THR B 1 317 ? 6.812 31.531 8.367 1 94.94 317 THR B N 1
ATOM 7320 C CA . THR B 1 317 ? 6.98 31.875 9.773 1 94.94 317 THR B CA 1
ATOM 7321 C C . THR B 1 317 ? 8.383 31.531 10.25 1 94.94 317 THR B C 1
ATOM 7323 O O . THR B 1 317 ? 8.625 30.406 10.719 1 94.94 317 THR B O 1
ATOM 7326 N N . GLN B 1 318 ? 9.258 32.562 10.125 1 94.56 318 GLN B N 1
ATOM 7327 C CA . GLN B 1 318 ? 10.68 32.344 10.375 1 94.56 318 GLN B CA 1
ATOM 7328 C C . GLN B 1 318 ? 11.219 33.344 11.398 1 94.56 318 GLN B C 1
ATOM 7330 O O . GLN B 1 318 ? 11.562 34.469 11.047 1 94.56 318 GLN B O 1
ATOM 7335 N N . ILE B 1 319 ? 11.492 32.875 12.578 1 95.25 319 ILE B N 1
ATOM 7336 C CA . ILE B 1 319 ? 11.914 33.812 13.602 1 95.25 319 ILE B CA 1
ATOM 7337 C C . ILE B 1 319 ? 13.438 33.906 13.617 1 95.25 319 ILE B C 1
ATOM 7339 O O . ILE B 1 319 ? 14 34.812 14.242 1 95.25 319 ILE B O 1
ATOM 7343 N N . GLY B 1 320 ? 14.109 33 12.867 1 95.62 320 GLY B N 1
ATOM 7344 C CA . GLY B 1 320 ? 15.555 33.094 12.75 1 95.62 320 GLY B CA 1
ATOM 7345 C C . GLY B 1 320 ? 16.016 33.875 11.547 1 95.62 320 GLY B C 1
ATOM 7346 O O . GLY B 1 320 ? 17.203 33.906 11.219 1 95.62 320 GLY B O 1
ATOM 7347 N N . SER B 1 321 ? 15.156 34.562 10.852 1 95.62 321 SER B N 1
ATOM 7348 C CA . SER B 1 321 ? 15.477 35.344 9.656 1 95.62 321 SER B CA 1
ATOM 7349 C C . SER B 1 321 ? 16.344 36.562 10.008 1 95.62 321 SER B C 1
ATOM 7351 O O . SER B 1 321 ? 16.172 37.156 11.07 1 95.62 321 SER B O 1
ATOM 7353 N N . PRO B 1 322 ? 17.25 36.938 9.117 1 95.56 322 PRO B N 1
ATOM 7354 C CA . PRO B 1 322 ? 18.016 38.188 9.344 1 95.56 322 PRO B CA 1
ATOM 7355 C C . PRO B 1 322 ? 17.203 39.438 9.016 1 95.56 322 PRO B C 1
ATOM 7357 O O . PRO B 1 322 ? 17.625 40.531 9.352 1 95.56 322 PRO B O 1
ATOM 7360 N N . ARG B 1 323 ? 16.109 39.25 8.406 1 95.25 323 ARG B N 1
ATOM 7361 C CA . ARG B 1 323 ? 15.266 40.375 8.039 1 95.25 323 ARG B CA 1
ATOM 7362 C C . ARG B 1 323 ? 14.234 40.656 9.117 1 95.25 323 ARG B C 1
ATOM 7364 O O . ARG B 1 323 ? 13.391 39.812 9.43 1 95.25 323 ARG B O 1
ATOM 7371 N N . LYS B 1 324 ? 14.227 41.875 9.516 1 94.56 324 LYS B N 1
ATOM 7372 C CA . LYS B 1 324 ? 13.375 42.281 10.625 1 94.56 324 LYS B CA 1
ATOM 7373 C C . LYS B 1 324 ? 11.898 42.188 10.258 1 94.56 324 LYS B C 1
ATOM 7375 O O . LYS B 1 324 ? 11.07 41.812 11.094 1 94.56 324 LYS B O 1
ATOM 7380 N N . GLU B 1 325 ? 11.586 42.469 9.055 1 93.56 325 GLU B N 1
ATOM 7381 C CA . GLU B 1 325 ? 10.195 42.438 8.602 1 93.56 325 GLU B CA 1
ATOM 7382 C C . GLU B 1 325 ? 9.648 41.031 8.609 1 93.56 325 GLU B C 1
ATOM 7384 O O . GLU B 1 325 ? 8.477 40.812 8.914 1 93.56 325 GLU B O 1
ATOM 7389 N N . VAL B 1 326 ? 10.492 40.094 8.273 1 94.31 326 VAL B N 1
ATOM 7390 C CA . VAL B 1 326 ? 10.094 38.688 8.25 1 94.31 326 VAL B CA 1
ATOM 7391 C C . VAL B 1 326 ? 9.867 38.188 9.68 1 94.31 326 VAL B C 1
ATOM 7393 O O . VAL B 1 326 ? 8.898 37.469 9.953 1 94.31 326 VAL B O 1
ATOM 7396 N N . VAL B 1 327 ? 10.695 38.594 10.578 1 96.62 327 VAL B N 1
ATOM 7397 C CA . VAL B 1 327 ? 10.578 38.188 11.977 1 96.62 327 VAL B CA 1
ATOM 7398 C C . VAL B 1 327 ? 9.297 38.781 12.57 1 96.62 327 VAL B C 1
ATOM 7400 O O . VAL B 1 327 ? 8.562 38.094 13.273 1 96.62 327 VAL B O 1
ATOM 7403 N N . ALA B 1 328 ? 9.078 40.031 12.297 1 96.06 328 ALA B N 1
ATOM 7404 C CA . ALA B 1 328 ? 7.871 40.688 12.805 1 96.06 328 ALA B CA 1
ATOM 7405 C C . ALA B 1 328 ? 6.617 39.969 12.305 1 96.06 328 ALA B C 1
ATOM 7407 O O . ALA B 1 328 ? 5.66 39.781 13.062 1 96.06 328 ALA B O 1
ATOM 7408 N N . ALA B 1 329 ? 6.609 39.656 11.047 1 95.25 329 ALA B N 1
ATOM 7409 C CA . ALA B 1 329 ? 5.484 38.938 10.469 1 95.25 329 ALA B CA 1
ATOM 7410 C C . ALA B 1 329 ? 5.32 37.562 11.117 1 95.25 329 ALA B C 1
ATOM 7412 O O . ALA B 1 329 ? 4.195 37.125 11.359 1 95.25 329 ALA B O 1
ATOM 7413 N N . ALA B 1 330 ? 6.438 36.906 11.367 1 96.75 330 ALA B N 1
ATOM 7414 C CA . ALA B 1 330 ? 6.418 35.594 12 1 96.75 330 ALA B CA 1
ATOM 7415 C C . ALA B 1 330 ? 5.828 35.688 13.406 1 96.75 330 ALA B C 1
ATOM 7417 O O . ALA B 1 330 ? 5.031 34.812 13.797 1 96.75 330 ALA B O 1
ATOM 7418 N N . ILE B 1 331 ? 6.18 36.688 14.125 1 97.25 331 ILE B N 1
ATOM 7419 C CA . ILE B 1 331 ? 5.688 36.844 15.484 1 97.25 331 ILE B CA 1
ATOM 7420 C C . ILE B 1 331 ? 4.176 37.094 15.461 1 97.25 331 ILE B C 1
ATOM 7422 O O . ILE B 1 331 ? 3.439 36.5 16.25 1 97.25 331 ILE B O 1
ATOM 7426 N N . ARG B 1 332 ? 3.695 37.906 14.523 1 96.5 332 ARG B N 1
ATOM 7427 C CA . ARG B 1 332 ? 2.26 38.125 14.391 1 96.5 332 ARG B CA 1
ATOM 7428 C C . ARG B 1 332 ? 1.529 36.812 14.07 1 96.5 332 ARG B C 1
ATOM 7430 O O . ARG B 1 332 ? 0.445 36.562 14.594 1 96.5 332 ARG B O 1
ATOM 7437 N N . ASP B 1 333 ? 2.141 36.062 13.234 1 97 333 ASP B N 1
ATOM 7438 C CA . ASP B 1 333 ? 1.536 34.812 12.852 1 97 333 ASP B CA 1
ATOM 7439 C C . ASP B 1 333 ? 1.453 33.844 14.039 1 97 333 ASP B C 1
ATOM 7441 O O . ASP B 1 333 ? 0.435 33.188 14.234 1 97 333 ASP B O 1
ATOM 7445 N N . LEU B 1 334 ? 2.48 33.75 14.797 1 98.19 334 LEU B N 1
ATOM 7446 C CA . LEU B 1 334 ? 2.494 32.906 15.984 1 98.19 334 LEU B CA 1
ATOM 7447 C C . LEU B 1 334 ? 1.446 33.375 17 1 98.19 334 LEU B C 1
ATOM 7449 O O . LEU B 1 334 ? 0.755 32.531 17.594 1 98.19 334 LEU B O 1
ATOM 7453 N N . GLU B 1 335 ? 1.324 34.656 17.141 1 97.69 335 GLU B N 1
ATOM 7454 C CA . GLU B 1 335 ? 0.319 35.219 18.047 1 97.69 335 GLU B CA 1
ATOM 7455 C C . GLU B 1 335 ? -1.093 34.875 17.562 1 97.69 335 GLU B C 1
ATOM 7457 O O . GLU B 1 335 ? -1.976 34.594 18.375 1 97.69 335 GLU B O 1
ATOM 7462 N N . TYR B 1 336 ? -1.269 34.938 16.344 1 97.38 336 TYR B N 1
ATOM 7463 C CA . TYR B 1 336 ? -2.547 34.562 15.75 1 97.38 336 TYR B CA 1
ATOM 7464 C C . TYR B 1 336 ? -2.9 33.125 16.078 1 97.38 336 TYR B C 1
ATOM 7466 O O . TYR B 1 336 ? -4.004 32.844 16.547 1 97.38 336 TYR B O 1
ATOM 7474 N N . HIS B 1 337 ? -1.988 32.188 15.82 1 98.19 337 HIS B N 1
ATOM 7475 C CA . HIS B 1 337 ? -2.236 30.797 16.109 1 98.19 337 HIS B CA 1
ATOM 7476 C C . HIS B 1 337 ? -2.49 30.562 17.594 1 98.19 337 HIS B C 1
ATOM 7478 O O . HIS B 1 337 ? -3.373 29.797 17.969 1 98.19 337 HIS B O 1
ATOM 7484 N N . ASP B 1 338 ? -1.694 31.25 18.375 1 98.5 338 ASP B N 1
ATOM 7485 C CA . ASP B 1 338 ? -1.875 31.156 19.828 1 98.5 338 ASP B CA 1
ATOM 7486 C C . ASP B 1 338 ? -3.27 31.625 20.234 1 98.5 338 ASP B C 1
ATOM 7488 O O . ASP B 1 338 ? -3.922 30.984 21.062 1 98.5 338 ASP B O 1
ATOM 7492 N N . GLU B 1 339 ? -3.658 32.75 19.672 1 98.5 339 GLU B N 1
ATOM 7493 C CA . GLU B 1 339 ? -4.992 33.25 19.969 1 98.5 339 GLU B CA 1
ATOM 7494 C C . GLU B 1 339 ? -6.07 32.25 19.578 1 98.5 339 GLU B C 1
ATOM 7496 O O . GLU B 1 339 ? -7 32 20.344 1 98.5 339 GLU B O 1
ATOM 7501 N N . MET B 1 340 ? -5.953 31.719 18.406 1 98.5 340 MET B N 1
ATOM 7502 C CA . MET B 1 340 ? -6.918 30.75 17.906 1 98.5 340 MET B CA 1
ATOM 7503 C C . MET B 1 340 ? -7.023 29.547 18.859 1 98.5 340 MET B C 1
ATOM 7505 O O . MET B 1 340 ? -8.125 29.156 19.25 1 98.5 340 MET B O 1
ATOM 7509 N N . LEU B 1 341 ? -5.922 29.016 19.281 1 98.69 341 LEU B N 1
ATOM 7510 C CA . LEU B 1 341 ? -5.902 27.828 20.141 1 98.69 341 LEU B CA 1
ATOM 7511 C C . LEU B 1 341 ? -6.422 28.172 21.531 1 98.69 341 LEU B C 1
ATOM 7513 O O . LEU B 1 341 ? -7.125 27.375 22.156 1 98.69 341 LEU B O 1
ATOM 7517 N N . THR B 1 342 ? -6.066 29.406 22.031 1 98.62 342 THR B N 1
ATOM 7518 C CA . THR B 1 342 ? -6.516 29.844 23.344 1 98.62 342 THR B CA 1
ATOM 7519 C C . THR B 1 342 ? -8.039 29.969 23.391 1 98.62 342 THR B C 1
ATOM 7521 O O . THR B 1 342 ? -8.664 29.594 24.375 1 98.62 342 THR B O 1
ATOM 7524 N N . LEU B 1 343 ? -8.562 30.453 22.297 1 98.75 343 LEU B N 1
ATOM 7525 C CA . LEU B 1 343 ? -9.992 30.719 22.25 1 98.75 343 LEU B CA 1
ATOM 7526 C C . LEU B 1 343 ? -10.789 29.422 22.156 1 98.75 343 LEU B C 1
ATOM 7528 O O . LEU B 1 343 ? -12.008 29.438 22.328 1 98.75 343 LEU B O 1
ATOM 7532 N N . LEU B 1 344 ? -10.133 28.312 21.938 1 98.81 344 LEU B N 1
ATOM 7533 C CA . LEU B 1 344 ? -10.836 27.031 21.938 1 98.81 344 LEU B CA 1
ATOM 7534 C C . LEU B 1 344 ? -11.273 26.656 23.359 1 98.81 344 LEU B C 1
ATOM 7536 O O . LEU B 1 344 ? -12.227 25.891 23.531 1 98.81 344 LEU B O 1
ATOM 7540 N N . LYS B 1 345 ? -10.516 27.156 24.344 1 98.75 345 LYS B N 1
ATOM 7541 C CA . LYS B 1 345 ? -10.836 26.922 25.75 1 98.75 345 LYS B CA 1
ATOM 7542 C C . LYS B 1 345 ? -10.875 25.422 26.062 1 98.75 345 LYS B C 1
ATOM 7544 O O . 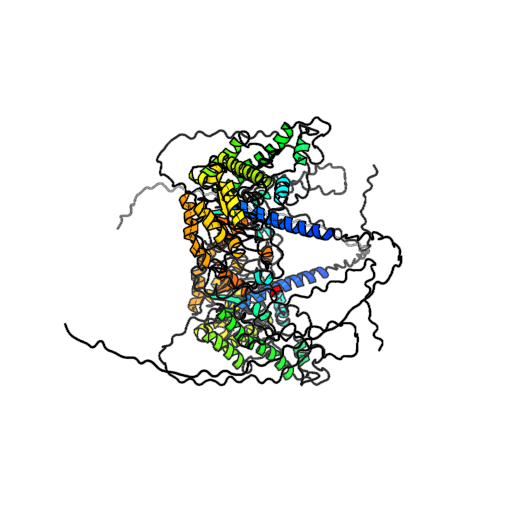LYS B 1 345 ? -11.844 24.922 26.641 1 98.75 345 LYS B O 1
ATOM 7549 N N . LEU B 1 346 ? -9.852 24.781 25.656 1 98.75 346 LEU B N 1
ATOM 7550 C CA . LEU B 1 346 ? -9.75 23.344 25.828 1 98.75 346 LEU B CA 1
ATOM 7551 C C . LEU B 1 346 ? -9.508 22.984 27.297 1 98.75 346 LEU B C 1
ATOM 7553 O O . LEU B 1 346 ? -9.016 23.828 28.062 1 98.75 346 LEU B O 1
ATOM 7557 N N . PRO B 1 347 ? -9.812 21.703 27.656 1 98.44 347 PRO B N 1
ATOM 7558 C CA . PRO B 1 347 ? -9.398 21.25 28.984 1 98.44 347 PRO B CA 1
ATOM 7559 C C . PRO B 1 347 ? -7.887 21.312 29.188 1 98.44 347 PRO B C 1
ATOM 7561 O O . PRO B 1 347 ? -7.133 21.312 28.203 1 98.44 347 PRO B O 1
ATOM 7564 N N . LYS B 1 348 ? -7.484 21.297 30.328 1 97.88 348 LYS B N 1
ATOM 7565 C CA . LYS B 1 348 ? -6.125 21.641 30.734 1 97.88 348 LYS B CA 1
ATOM 7566 C C . LYS B 1 348 ? -5.094 20.875 29.922 1 97.88 348 LYS B C 1
ATOM 7568 O O . LYS B 1 348 ? -4.246 21.469 29.25 1 97.88 348 LYS B O 1
ATOM 7573 N N . GLN B 1 349 ? -5.199 19.594 29.906 1 98.31 349 GLN B N 1
ATOM 7574 C CA . GLN B 1 349 ? -4.18 18.812 29.219 1 98.31 349 GLN B CA 1
ATOM 7575 C C . GLN B 1 349 ? -4.285 18.969 27.703 1 98.31 349 GLN B C 1
ATOM 7577 O O . GLN B 1 349 ? -3.27 19.078 27.016 1 98.31 349 GLN B O 1
ATOM 7582 N N . LEU B 1 350 ? -5.516 18.984 27.188 1 98.69 350 LEU B N 1
ATOM 7583 C CA . LEU B 1 350 ? -5.691 19.172 25.75 1 98.69 350 LEU B CA 1
ATOM 7584 C C . LEU B 1 350 ? -5.195 20.562 25.312 1 98.69 350 LEU B C 1
ATOM 7586 O O . LEU B 1 350 ? -4.684 20.719 24.203 1 98.69 350 LEU B O 1
ATOM 7590 N N . ASP B 1 351 ? -5.359 21.469 26.188 1 98.75 351 ASP B N 1
ATOM 7591 C CA . ASP B 1 351 ? -4.852 22.812 25.906 1 98.75 351 ASP B CA 1
ATOM 7592 C C . ASP B 1 351 ? -3.324 22.828 25.859 1 98.75 351 ASP B C 1
ATOM 7594 O O . ASP B 1 351 ? -2.725 23.453 24.984 1 98.75 351 ASP B O 1
ATOM 7598 N N . ARG B 1 352 ? -2.744 22.125 26.812 1 98.31 352 ARG B N 1
ATOM 7599 C CA . ARG B 1 352 ? -1.291 22 26.828 1 98.31 352 ARG B CA 1
ATOM 7600 C C . ARG B 1 352 ? -0.792 21.266 25.594 1 98.31 352 ARG B C 1
ATOM 7602 O O . ARG B 1 352 ? 0.259 21.609 25.047 1 98.31 352 ARG B O 1
ATOM 7609 N N . ASP B 1 353 ? -1.593 20.281 25.141 1 98.88 353 ASP B N 1
ATOM 7610 C CA . ASP B 1 353 ? -1.223 19.438 24 1 98.88 353 ASP B CA 1
ATOM 7611 C C . ASP B 1 353 ? -1.47 20.156 22.688 1 98.88 353 ASP B C 1
ATOM 7613 O O . ASP B 1 353 ? -1.061 19.688 21.625 1 98.88 353 ASP B O 1
ATOM 7617 N N . ALA B 1 354 ? -2.156 21.281 22.656 1 98.88 354 ALA B N 1
ATOM 7618 C CA . ALA B 1 354 ? -2.418 22.062 21.453 1 98.88 354 ALA B CA 1
ATOM 7619 C C . ALA B 1 354 ? -1.206 22.922 21.078 1 98.88 354 ALA B C 1
ATOM 7621 O O . ALA B 1 354 ? -1.181 24.125 21.344 1 98.88 354 ALA B O 1
ATOM 7622 N N . VAL B 1 355 ? -0.333 22.297 20.391 1 98.88 355 VAL B N 1
ATOM 7623 C CA . VAL B 1 355 ? 0.968 22.922 20.141 1 98.88 355 VAL B CA 1
ATOM 7624 C C . VAL B 1 355 ? 0.997 23.547 18.75 1 98.88 355 VAL B C 1
ATOM 7626 O O . VAL B 1 355 ? 0.141 23.234 17.906 1 98.88 355 VAL B O 1
ATOM 7629 N N . MET B 1 356 ? 1.977 24.438 18.516 1 98.69 356 MET B N 1
ATOM 7630 C CA . MET B 1 356 ? 2.312 25.062 17.234 1 98.69 356 MET B CA 1
ATOM 7631 C C . MET B 1 356 ? 3.654 24.547 16.734 1 98.69 356 MET B C 1
ATOM 7633 O O . MET B 1 356 ? 4.699 24.828 17.312 1 98.69 356 MET B O 1
ATOM 7637 N N . ILE B 1 357 ? 3.617 23.812 15.625 1 98.75 357 ILE B N 1
ATOM 7638 C CA . ILE B 1 357 ? 4.82 23.188 15.086 1 98.75 357 ILE B CA 1
ATOM 7639 C C . ILE B 1 357 ? 5.543 24.188 14.172 1 98.75 357 ILE B C 1
ATOM 7641 O O . ILE B 1 357 ? 4.922 24.828 13.328 1 98.75 357 ILE B O 1
ATOM 7645 N N . LEU B 1 358 ? 6.836 24.312 14.391 1 98 358 LEU B N 1
ATOM 7646 C CA . LEU B 1 358 ? 7.637 25.219 13.578 1 98 358 LEU B CA 1
ATOM 7647 C C . LEU B 1 358 ? 8.883 24.516 13.055 1 98 358 LEU B C 1
ATOM 7649 O O . LEU B 1 358 ? 9.523 23.75 13.773 1 98 358 LEU B O 1
ATOM 7653 N N . HIS B 1 359 ? 9.188 24.719 11.828 1 97.38 359 HIS B N 1
ATOM 7654 C CA . HIS B 1 359 ? 10.531 24.453 11.336 1 97.38 359 HIS B CA 1
ATOM 7655 C C . HIS B 1 359 ? 11.469 25.609 11.656 1 97.38 359 HIS B C 1
ATOM 7657 O O . HIS B 1 359 ? 11.062 26.781 11.648 1 97.38 359 HIS B O 1
ATOM 7663 N N . MET B 1 360 ? 12.734 25.328 11.844 1 95.81 360 MET B N 1
ATOM 7664 C CA . MET B 1 360 ? 13.719 26.375 12.117 1 95.81 360 MET B CA 1
ATOM 7665 C C . MET B 1 360 ? 13.812 27.359 10.961 1 95.81 360 MET B C 1
ATOM 7667 O O . MET B 1 360 ? 14.109 28.531 11.164 1 95.81 360 MET B O 1
ATOM 7671 N N . GLY B 1 361 ? 13.586 26.875 9.758 1 92.62 361 GLY B N 1
ATOM 7672 C CA . GLY B 1 361 ? 13.57 27.766 8.609 1 92.62 361 GLY B CA 1
ATOM 7673 C C . GLY B 1 361 ? 14.883 27.766 7.844 1 92.62 361 GLY B C 1
ATOM 7674 O O . GLY B 1 361 ? 15.57 26.75 7.781 1 92.62 361 GLY B O 1
ATOM 7675 N N . GLY B 1 362 ? 15.148 28.922 7.188 1 91.44 362 GLY B N 1
ATOM 7676 C CA . GLY B 1 362 ? 16.344 29.031 6.363 1 91.44 362 GLY B CA 1
ATOM 7677 C C . GLY B 1 362 ? 17.625 29.047 7.168 1 91.44 362 GLY B C 1
ATOM 7678 O O . GLY B 1 362 ? 17.609 29.391 8.352 1 91.44 362 GLY B O 1
ATOM 7679 N N . VAL B 1 363 ? 18.719 28.703 6.477 1 92.56 363 VAL B N 1
ATOM 7680 C CA . VAL B 1 363 ? 20.016 28.688 7.141 1 92.56 363 VAL B CA 1
ATOM 7681 C C . VAL B 1 363 ? 20.719 30.016 6.934 1 92.56 363 VAL B C 1
ATOM 7683 O O . VAL B 1 363 ? 21.641 30.359 7.676 1 92.56 363 VAL B O 1
ATOM 7686 N N . TYR B 1 364 ? 20.422 30.703 5.891 1 90.81 364 TYR B N 1
ATOM 7687 C CA . TYR B 1 364 ? 20.953 32.031 5.574 1 90.81 364 TYR B CA 1
ATOM 7688 C C . TYR B 1 364 ? 22.484 32 5.574 1 90.81 364 TYR B C 1
ATOM 7690 O O . TYR B 1 364 ? 23.109 32.875 6.176 1 90.81 364 TYR B O 1
ATOM 7698 N N . GLY B 1 365 ? 23.031 30.938 5.078 1 89.69 365 GLY B N 1
ATOM 7699 C CA . GLY B 1 365 ? 24.453 30.828 4.859 1 89.69 365 GLY B CA 1
ATOM 7700 C C . GLY B 1 365 ? 25.219 30.359 6.09 1 89.69 365 GLY B C 1
ATOM 7701 O O . GLY B 1 365 ? 26.359 29.922 5.988 1 89.69 365 GLY B O 1
ATOM 7702 N N . ASP B 1 366 ? 24.609 30.516 7.262 1 92.81 366 ASP B N 1
ATOM 7703 C CA . ASP B 1 366 ? 25.281 30.172 8.508 1 92.81 366 ASP B CA 1
ATOM 7704 C C . ASP B 1 366 ? 24.281 29.625 9.539 1 92.81 366 ASP B C 1
ATOM 7706 O O . ASP B 1 366 ? 23.531 30.391 10.141 1 92.81 366 ASP B O 1
ATOM 7710 N N . LYS B 1 367 ? 24.406 28.359 9.93 1 94.62 367 LYS B N 1
ATOM 7711 C CA . LYS B 1 367 ? 23.453 27.703 10.836 1 94.62 367 LYS B CA 1
ATOM 7712 C C . LYS B 1 367 ? 23.562 28.281 12.242 1 94.62 367 LYS B C 1
ATOM 7714 O O . LYS B 1 367 ? 22.547 28.547 12.891 1 94.62 367 LYS B O 1
ATOM 7719 N N . GLN B 1 368 ? 24.797 28.438 12.617 1 96.19 368 GLN B N 1
ATOM 7720 C CA . GLN B 1 368 ? 24.984 28.922 13.977 1 96.19 368 GLN B CA 1
ATOM 7721 C C . GLN B 1 368 ? 24.438 30.328 14.141 1 96.19 368 GLN B C 1
ATOM 7723 O O . GLN B 1 368 ? 23.812 30.656 15.148 1 96.19 368 GLN B O 1
ATOM 7728 N N . ALA B 1 369 ? 24.703 31.172 13.172 1 96.81 369 ALA B N 1
ATOM 7729 C CA . ALA B 1 369 ? 24.172 32.531 13.219 1 96.81 369 ALA B CA 1
ATOM 7730 C C . ALA B 1 369 ? 22.641 32.5 13.242 1 96.81 369 ALA B C 1
ATOM 7732 O O . ALA B 1 369 ? 22.016 33.344 13.922 1 96.81 369 ALA B O 1
ATOM 7733 N N . THR B 1 370 ? 22.062 31.641 12.5 1 97 370 THR B N 1
ATOM 7734 C CA . THR B 1 370 ? 20.609 31.5 12.469 1 97 370 THR B CA 1
ATOM 7735 C C . THR B 1 370 ? 20.078 31.078 13.836 1 97 370 THR B C 1
ATOM 7737 O O . THR B 1 370 ? 19.094 31.641 14.32 1 97 370 THR B O 1
ATOM 7740 N N . VAL B 1 371 ? 20.75 30.141 14.453 1 97.94 371 VAL B N 1
ATOM 7741 C CA . VAL B 1 371 ? 20.344 29.672 15.773 1 97.94 371 VAL B CA 1
ATOM 7742 C C . VAL B 1 371 ? 20.422 30.812 16.781 1 97.94 371 VAL B C 1
ATOM 7744 O O . VAL B 1 371 ? 19.531 30.969 17.609 1 97.94 371 VAL B O 1
ATOM 7747 N N . ASP B 1 372 ? 21.453 31.609 16.641 1 97.81 372 ASP B N 1
ATOM 7748 C CA . ASP B 1 372 ? 21.609 32.75 17.547 1 97.81 372 ASP B CA 1
ATOM 7749 C C . ASP B 1 372 ? 20.484 33.75 17.391 1 97.81 372 ASP B C 1
ATOM 7751 O O . ASP B 1 372 ? 19.922 34.219 18.375 1 97.81 372 ASP B O 1
ATOM 7755 N N . ARG B 1 373 ? 20.141 34.031 16.188 1 98 373 ARG B N 1
ATOM 7756 C CA . ARG B 1 373 ? 19.016 34.938 15.953 1 98 373 ARG B CA 1
ATOM 7757 C C . ARG B 1 373 ? 17.703 34.312 16.453 1 98 373 ARG B C 1
ATOM 7759 O O . ARG B 1 373 ? 16.875 35.031 17.031 1 98 373 ARG B O 1
ATOM 7766 N N . PHE B 1 374 ? 17.594 33.062 16.266 1 98.19 374 PHE B N 1
ATOM 7767 C CA . PHE B 1 374 ? 16.422 32.344 16.734 1 98.19 374 PHE B CA 1
ATOM 7768 C C . PHE B 1 374 ? 16.281 32.5 18.25 1 98.19 374 PHE B C 1
ATOM 7770 O O . PHE B 1 374 ? 15.195 32.812 18.75 1 98.19 374 PHE B O 1
ATOM 7777 N N . LYS B 1 375 ? 17.328 32.25 18.938 1 97.94 375 LYS B N 1
ATOM 7778 C CA . LYS B 1 375 ? 17.328 32.344 20.391 1 97.94 375 LYS B CA 1
ATOM 7779 C C . LYS B 1 375 ? 16.969 33.75 20.859 1 97.94 375 LYS B C 1
ATOM 7781 O O . LYS B 1 375 ? 16.172 33.906 21.797 1 97.94 375 LYS B O 1
ATOM 7786 N N . GLU B 1 376 ? 17.516 34.688 20.203 1 97.88 376 GLU B N 1
ATOM 7787 C CA . GLU B 1 376 ? 17.266 36.094 20.547 1 97.88 376 GLU B CA 1
ATOM 7788 C C . GLU B 1 376 ? 15.781 36.438 20.344 1 97.88 376 GLU B C 1
ATOM 7790 O O . GLU B 1 376 ? 15.164 37.031 21.219 1 97.88 376 GLU B O 1
ATOM 7795 N N . ASN B 1 377 ? 15.305 36.062 19.234 1 97.75 377 ASN B N 1
ATOM 7796 C CA . ASN B 1 377 ? 13.914 36.375 18.938 1 97.75 377 ASN B CA 1
ATOM 7797 C C . ASN B 1 377 ? 12.945 35.531 19.75 1 97.75 377 ASN B C 1
ATOM 7799 O O . ASN B 1 377 ? 11.859 36 20.109 1 97.75 377 ASN B O 1
ATOM 7803 N N . TYR B 1 378 ? 13.344 34.281 20.094 1 98 378 TYR B N 1
ATOM 7804 C CA . TYR B 1 378 ? 12.531 33.406 20.953 1 98 378 TYR B CA 1
ATOM 7805 C C . TYR B 1 378 ? 12.297 34.062 22.312 1 98 378 TYR B C 1
ATOM 7807 O O . TYR B 1 378 ? 11.195 33.969 22.859 1 98 378 TYR B O 1
ATOM 7815 N N . ALA B 1 379 ? 13.266 34.719 22.797 1 97.5 379 ALA B N 1
ATOM 7816 C CA . ALA B 1 379 ? 13.188 35.344 24.109 1 97.5 379 ALA B CA 1
ATOM 7817 C C . ALA B 1 379 ? 12.125 36.438 24.125 1 97.5 379 ALA B C 1
ATOM 7819 O O . ALA B 1 379 ? 11.531 36.719 25.172 1 97.5 379 ALA B O 1
ATOM 7820 N N . LYS B 1 380 ? 11.836 36.969 22.969 1 96.81 380 LYS B N 1
ATOM 7821 C CA . LYS B 1 380 ? 10.914 38.094 22.859 1 96.81 380 LYS B CA 1
ATOM 7822 C C . LYS B 1 380 ? 9.484 37.625 22.672 1 96.81 380 LYS B C 1
ATOM 7824 O O . LYS B 1 380 ? 8.539 38.406 22.766 1 96.81 380 LYS B O 1
ATOM 7829 N N . LEU B 1 381 ? 9.297 36.375 22.422 1 98.31 381 LEU B N 1
ATOM 7830 C CA . LEU B 1 381 ? 7.953 35.844 22.219 1 98.31 381 LEU B CA 1
ATOM 7831 C C . LEU B 1 381 ? 7.152 35.875 23.516 1 98.31 381 LEU B C 1
ATOM 7833 O O . LEU B 1 381 ? 7.73 35.875 24.609 1 98.31 381 LEU B O 1
ATOM 7837 N N . SER B 1 382 ? 5.863 35.969 23.406 1 98.12 382 SER B N 1
ATOM 7838 C CA . SER B 1 382 ? 5.012 35.906 24.594 1 98.12 382 SER B CA 1
ATOM 7839 C C . SER B 1 382 ? 5.109 34.562 25.266 1 98.12 382 SER B C 1
ATOM 7841 O O . SER B 1 382 ? 5.391 33.531 24.625 1 98.12 382 SER B O 1
ATOM 7843 N N . ASP B 1 383 ? 4.832 34.5 26.562 1 98 383 ASP B N 1
ATOM 7844 C CA . ASP B 1 383 ? 4.871 33.25 27.312 1 98 383 ASP B CA 1
ATOM 7845 C C . ASP B 1 383 ? 3.857 32.25 26.766 1 98 383 ASP B C 1
ATOM 7847 O O . ASP B 1 383 ? 4.105 31.031 26.781 1 98 383 ASP B O 1
ATOM 7851 N N . SER B 1 384 ? 2.773 32.781 26.375 1 98.12 384 SER B N 1
ATOM 7852 C CA . SER B 1 384 ? 1.736 31.922 25.828 1 98.12 384 SER B CA 1
ATOM 7853 C C . SER B 1 384 ? 2.215 31.219 24.562 1 98.12 384 SER B C 1
ATOM 7855 O O . SER B 1 384 ? 1.998 30.016 24.391 1 98.12 384 SER B O 1
ATOM 7857 N N . VAL B 1 385 ? 2.846 31.906 23.656 1 98.56 385 VAL B N 1
ATOM 7858 C CA . VAL B 1 385 ? 3.4 31.328 22.438 1 98.56 385 VAL B CA 1
ATOM 7859 C C . VAL B 1 385 ? 4.488 30.312 22.781 1 98.56 385 VAL B C 1
ATOM 7861 O O . VAL B 1 385 ? 4.527 29.219 22.234 1 98.56 385 VAL B O 1
ATOM 7864 N N . LYS B 1 386 ? 5.348 30.641 23.734 1 98.5 386 LYS B N 1
ATOM 7865 C CA . LYS B 1 386 ? 6.441 29.766 24.141 1 98.5 386 LYS B CA 1
ATOM 7866 C C . LYS B 1 386 ? 5.906 28.453 24.719 1 98.5 386 LYS B C 1
ATOM 7868 O O . LYS B 1 386 ? 6.527 27.406 24.547 1 98.5 386 LYS B O 1
ATOM 7873 N N . ARG B 1 387 ? 4.801 28.578 25.344 1 97.94 387 ARG B N 1
ATOM 7874 C CA . ARG B 1 387 ? 4.203 27.391 25.938 1 97.94 387 ARG B CA 1
ATOM 7875 C C . ARG B 1 387 ? 3.781 26.391 24.859 1 97.94 387 ARG B C 1
ATOM 7877 O O . ARG B 1 387 ? 3.783 25.188 25.094 1 97.94 387 ARG B O 1
ATOM 7884 N N . ARG B 1 388 ? 3.477 26.891 23.688 1 98.56 388 ARG B N 1
ATOM 7885 C CA . ARG B 1 388 ? 2.889 26.047 22.656 1 98.56 388 ARG B CA 1
ATOM 7886 C C . ARG B 1 388 ? 3.918 25.688 21.594 1 98.56 388 ARG B C 1
ATOM 7888 O O . ARG B 1 388 ? 3.73 24.734 20.844 1 98.56 388 ARG B O 1
ATOM 7895 N N . LEU B 1 389 ? 4.941 26.344 21.484 1 98.62 389 LEU B N 1
ATOM 7896 C CA . LEU B 1 389 ? 5.867 26.234 20.375 1 98.62 389 LEU B CA 1
ATOM 7897 C C . LEU B 1 389 ? 6.672 24.953 20.453 1 98.62 389 LEU B C 1
ATOM 7899 O O . LEU B 1 389 ? 7.211 24.609 21.516 1 98.62 389 LEU B O 1
ATOM 7903 N N . VAL B 1 390 ? 6.723 24.188 19.438 1 98.81 390 VAL B N 1
ATOM 7904 C CA . VAL B 1 390 ? 7.562 23 19.281 1 98.81 390 VAL B CA 1
ATOM 7905 C C . VAL B 1 390 ? 8.336 23.078 17.969 1 98.81 390 VAL B C 1
ATOM 7907 O O . VAL B 1 390 ? 7.898 23.734 17.016 1 98.81 390 VAL B O 1
ATOM 7910 N N . LEU B 1 391 ? 9.484 22.438 17.906 1 98.75 391 LEU B N 1
ATOM 7911 C CA . LEU B 1 391 ? 10.312 22.453 16.719 1 98.75 391 LEU B CA 1
ATOM 7912 C C . LEU B 1 391 ? 10.352 21.078 16.047 1 98.75 391 LEU B C 1
ATOM 7914 O O . LEU B 1 391 ? 10.414 20.062 16.734 1 98.75 391 LEU B O 1
ATOM 7918 N N . GLU B 1 392 ? 10.383 21.094 14.758 1 98.81 392 GLU B N 1
ATOM 7919 C CA . GLU B 1 392 ? 10.43 19.875 13.953 1 98.81 392 GLU B CA 1
ATOM 7920 C C . GLU B 1 392 ? 11.633 19.875 13.023 1 98.81 392 GLU B C 1
ATOM 7922 O O . GLU B 1 392 ? 11.906 20.859 12.344 1 98.81 392 GLU B O 1
ATOM 7927 N N . ASN B 1 393 ? 12.344 18.719 13.023 1 98.62 393 ASN B N 1
ATOM 7928 C CA . ASN B 1 393 ? 13.359 18.578 11.984 1 98.62 393 ASN B CA 1
ATOM 7929 C C . ASN B 1 393 ? 12.75 18.594 10.586 1 98.62 393 ASN B C 1
ATOM 7931 O O . ASN B 1 393 ? 11.68 18.016 10.375 1 98.62 393 ASN B O 1
ATOM 7935 N N . ASP B 1 394 ? 13.445 19.25 9.648 1 96 394 ASP B N 1
ATOM 7936 C CA . ASP B 1 394 ? 12.789 19.453 8.359 1 96 394 ASP B CA 1
ATOM 7937 C C . ASP B 1 394 ? 13.492 18.656 7.262 1 96 394 ASP B C 1
ATOM 7939 O O . ASP B 1 394 ? 14.297 17.766 7.543 1 96 394 ASP B O 1
ATOM 7943 N N . ASP B 1 395 ? 13.062 18.875 6.062 1 95.38 395 ASP B N 1
ATOM 7944 C CA . ASP B 1 395 ? 13.523 18.062 4.938 1 95.38 395 ASP B CA 1
ATOM 7945 C C . ASP B 1 395 ? 14.461 18.859 4.035 1 95.38 395 ASP B C 1
ATOM 7947 O O . ASP B 1 395 ? 14.742 18.453 2.906 1 95.38 395 ASP B O 1
ATOM 7951 N N . VAL B 1 396 ? 14.93 19.969 4.574 1 92.38 396 VAL B N 1
ATOM 7952 C CA . VAL B 1 396 ? 15.719 20.844 3.705 1 92.38 396 VAL B CA 1
ATOM 7953 C C . VAL B 1 396 ? 17.078 21.109 4.352 1 92.38 396 VAL B C 1
ATOM 7955 O O . VAL B 1 396 ? 18.109 21 3.701 1 92.38 396 VAL B O 1
ATOM 7958 N N . ALA B 1 397 ? 17.047 21.422 5.68 1 93.56 397 ALA B N 1
ATOM 7959 C CA . ALA B 1 397 ? 18.328 21.938 6.156 1 93.56 397 ALA B CA 1
ATOM 7960 C C . ALA B 1 397 ? 18.625 21.469 7.574 1 93.56 397 ALA B C 1
ATOM 7962 O O . ALA B 1 397 ? 19.781 21.328 7.965 1 93.56 397 ALA B O 1
ATOM 7963 N N . TRP B 1 398 ? 17.625 21.234 8.32 1 97.31 398 TRP B N 1
ATOM 7964 C CA . TRP B 1 398 ? 17.859 21.094 9.75 1 97.31 398 TRP B CA 1
ATOM 7965 C C . TRP B 1 398 ? 17.562 19.672 10.211 1 97.31 398 TRP B C 1
ATOM 7967 O O . TRP B 1 398 ? 16.422 19.203 10.148 1 97.31 398 TRP B O 1
ATOM 7977 N N . SER B 1 399 ? 18.531 19 10.727 1 98 399 SER B N 1
ATOM 7978 C CA . SER B 1 399 ? 18.438 17.641 11.242 1 98 399 SER B CA 1
ATOM 7979 C C . SER B 1 399 ? 18.062 17.625 12.719 1 98 399 SER B C 1
ATOM 7981 O O . SER B 1 399 ? 18.047 18.672 13.367 1 98 399 SER B O 1
ATOM 7983 N N . VAL B 1 400 ? 17.781 16.453 13.234 1 98.75 400 VAL B N 1
ATOM 7984 C CA . VAL B 1 400 ? 17.516 16.266 14.656 1 98.75 400 VAL B CA 1
ATOM 7985 C C . VAL B 1 400 ? 18.719 16.719 15.469 1 98.75 400 VAL B C 1
ATOM 7987 O O . VAL B 1 400 ? 18.578 17.391 16.484 1 98.75 400 VAL B O 1
ATOM 7990 N N . HIS B 1 401 ? 19.922 16.422 15.031 1 98.25 401 HIS B N 1
ATOM 7991 C CA . HIS B 1 401 ? 21.156 16.734 15.734 1 98.25 401 HIS B CA 1
ATOM 7992 C C . HIS B 1 401 ? 21.375 18.25 15.797 1 98.25 401 HIS B C 1
ATOM 7994 O O . HIS B 1 401 ? 21.969 18.75 16.75 1 98.25 401 HIS B O 1
ATOM 8000 N N . ASP B 1 402 ? 20.922 18.922 14.812 1 97.88 402 ASP B N 1
ATOM 8001 C CA . ASP B 1 402 ? 21.016 20.375 14.797 1 97.88 402 ASP B CA 1
ATOM 8002 C C . ASP B 1 402 ? 20.094 21 15.844 1 97.88 402 ASP B C 1
ATOM 8004 O O . ASP B 1 402 ? 20.484 21.922 16.547 1 97.88 402 ASP B O 1
ATOM 8008 N N . LEU B 1 403 ? 18.875 20.5 15.938 1 98.62 403 LEU B N 1
ATOM 8009 C CA . LEU B 1 403 ? 17.797 21.188 16.656 1 98.62 403 LEU B CA 1
ATOM 8010 C C . LEU B 1 403 ? 17.766 20.766 18.125 1 98.62 403 LEU B C 1
ATOM 8012 O O . LEU B 1 403 ? 17.391 21.547 18.984 1 98.62 403 LEU B O 1
ATOM 8016 N N . LEU B 1 404 ? 18.125 19.484 18.391 1 98.75 404 LEU B N 1
ATOM 8017 C CA . LEU B 1 404 ? 17.922 18.906 19.719 1 98.75 404 LEU B CA 1
ATOM 8018 C C . LEU B 1 404 ? 18.641 19.719 20.781 1 98.75 404 LEU B C 1
ATOM 8020 O O . LEU B 1 404 ? 18.062 20.047 21.828 1 98.75 404 LEU B O 1
ATOM 8024 N N . PRO B 1 405 ? 19.938 20.172 20.594 1 98.44 405 PRO B N 1
ATOM 8025 C CA . PRO B 1 405 ? 20.609 21 21.609 1 98.44 405 PRO B CA 1
ATOM 8026 C C . PRO B 1 405 ? 19.875 22.328 21.844 1 98.44 405 PRO B C 1
ATOM 8028 O O . PRO B 1 405 ? 19.812 22.797 22.984 1 98.44 405 PRO B O 1
ATOM 8031 N N . VAL B 1 406 ? 19.359 22.938 20.812 1 98.44 406 VAL B N 1
ATOM 8032 C CA . VAL B 1 406 ? 18.609 24.188 20.938 1 98.44 406 VAL B CA 1
ATOM 8033 C C . VAL B 1 406 ? 17.344 23.938 21.75 1 98.44 406 VAL B C 1
ATOM 8035 O O . VAL B 1 406 ? 17 24.734 22.625 1 98.44 406 VAL B O 1
ATOM 8038 N N . CYS B 1 407 ? 16.656 22.875 21.422 1 98.75 407 CYS B N 1
ATOM 8039 C CA . CYS B 1 407 ? 15.445 22.5 22.125 1 98.75 407 CYS B CA 1
ATOM 8040 C C . CYS B 1 407 ? 15.711 22.281 23.609 1 98.75 407 CYS B C 1
ATOM 8042 O O . CYS B 1 407 ? 14.938 22.75 24.453 1 98.75 407 CYS B O 1
ATOM 8044 N N . GLU B 1 408 ? 16.766 21.594 23.891 1 98.69 408 GLU B N 1
ATOM 8045 C CA . GLU B 1 408 ? 17.125 21.328 25.266 1 98.69 408 GLU B CA 1
ATOM 8046 C C . GLU B 1 408 ? 17.469 22.625 26 1 98.69 408 GLU B C 1
ATOM 8048 O O . GLU B 1 408 ? 17.078 22.812 27.156 1 98.69 408 GLU B O 1
ATOM 8053 N N . GLU B 1 409 ? 18.172 23.469 25.344 1 98.31 409 GLU B N 1
ATOM 8054 C CA . GLU B 1 409 ? 18.594 24.734 25.938 1 98.31 409 GLU B CA 1
ATOM 8055 C C . GLU B 1 409 ? 17.406 25.641 26.234 1 98.31 409 GLU B C 1
ATOM 8057 O O . GLU B 1 409 ? 17.328 26.25 27.297 1 98.31 409 GLU B O 1
ATOM 8062 N N . LEU B 1 410 ? 16.438 25.719 25.312 1 98.25 410 LEU B N 1
ATOM 8063 C CA . LEU B 1 410 ? 15.359 26.688 25.406 1 98.25 410 LEU B CA 1
ATOM 8064 C C . LEU B 1 410 ? 14.086 26.047 25.953 1 98.25 410 LEU B C 1
ATOM 8066 O O . LEU B 1 410 ? 13.055 26.719 26.062 1 98.25 410 LEU B O 1
ATOM 8070 N N . ASN B 1 411 ? 14.172 24.797 26.25 1 97.88 411 ASN B N 1
ATOM 8071 C CA . ASN B 1 411 ? 13.008 24.062 26.734 1 97.88 411 ASN B CA 1
ATOM 8072 C C . ASN B 1 411 ? 11.883 24.047 25.703 1 97.88 411 ASN B C 1
ATOM 8074 O O . ASN B 1 411 ? 10.742 24.406 26.031 1 97.88 411 ASN B O 1
ATOM 8078 N N . ILE B 1 412 ? 12.188 23.75 24.5 1 98.75 412 ILE B N 1
ATOM 8079 C CA . ILE B 1 412 ? 11.25 23.578 23.391 1 98.75 412 ILE B CA 1
ATOM 8080 C C . ILE B 1 412 ? 11.164 22.109 23.016 1 98.75 412 ILE B C 1
ATOM 8082 O O . ILE B 1 412 ? 12.18 21.469 22.75 1 98.75 412 ILE B O 1
ATOM 8086 N N . PRO B 1 413 ? 10 21.484 23.031 1 98.88 413 PRO B N 1
ATOM 8087 C CA . PRO B 1 413 ? 9.906 20.078 22.594 1 98.88 413 PRO B CA 1
ATOM 8088 C C . PRO B 1 413 ? 10.297 19.906 21.125 1 98.88 413 PRO B C 1
ATOM 8090 O O . PRO B 1 413 ? 10.023 20.781 20.297 1 98.88 413 PRO B O 1
ATOM 8093 N N . LEU B 1 414 ? 10.883 18.734 20.828 1 98.94 414 LEU B N 1
ATOM 8094 C CA . LEU B 1 414 ? 11.25 18.406 19.469 1 98.94 414 LEU B CA 1
ATOM 8095 C C . LEU B 1 414 ? 10.289 17.359 18.875 1 98.94 414 LEU B C 1
ATOM 8097 O O . LEU B 1 414 ? 10.133 16.281 19.438 1 98.94 414 LEU B O 1
ATOM 8101 N N . VAL B 1 415 ? 9.664 17.703 17.844 1 98.94 415 VAL B N 1
ATOM 8102 C CA . VAL B 1 415 ? 8.867 16.75 17.062 1 98.94 415 VAL B CA 1
ATOM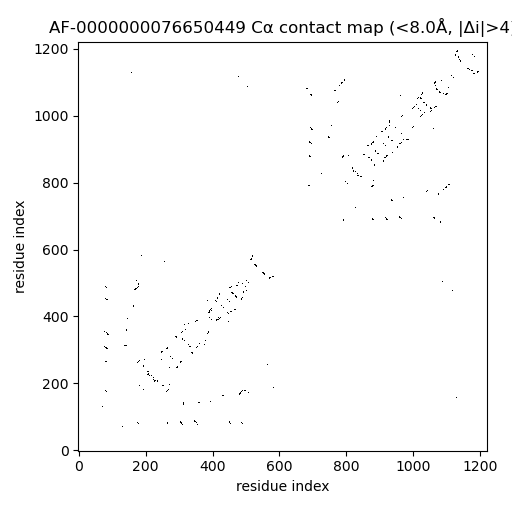 8103 C C . VAL B 1 415 ? 9.758 15.992 16.094 1 98.94 415 VAL B C 1
ATOM 8105 O O . VAL B 1 415 ? 10.289 16.578 15.148 1 98.94 415 VAL B O 1
ATOM 8108 N N . LEU B 1 416 ? 9.914 14.75 16.328 1 98.94 416 LEU B N 1
ATOM 8109 C CA . LEU B 1 416 ? 10.664 13.93 15.391 1 98.94 416 LEU B CA 1
ATOM 8110 C C . LEU B 1 416 ? 9.82 13.578 14.172 1 98.94 416 LEU B C 1
ATOM 8112 O O . LEU B 1 416 ? 8.766 12.953 14.305 1 98.94 416 LEU B O 1
ATOM 8116 N N . ASP B 1 417 ? 10.234 14.016 13.07 1 98.81 417 ASP B N 1
ATOM 8117 C CA . ASP B 1 417 ? 9.695 13.555 11.789 1 98.81 417 ASP B CA 1
ATOM 8118 C C . ASP B 1 417 ? 10.609 12.516 11.148 1 98.81 417 ASP B C 1
ATOM 8120 O O . ASP B 1 417 ? 11.703 12.844 10.688 1 98.81 417 ASP B O 1
ATOM 8124 N N . TYR B 1 418 ? 10.148 11.297 11.031 1 98.69 418 TYR B N 1
ATOM 8125 C CA . TYR B 1 418 ? 10.961 10.172 10.578 1 98.69 418 TYR B CA 1
ATOM 8126 C C . TYR B 1 418 ? 11.359 10.344 9.117 1 98.69 418 TYR B C 1
ATOM 8128 O O . TYR B 1 418 ? 12.484 10.008 8.734 1 98.69 418 TYR B O 1
ATOM 8136 N N . HIS B 1 419 ? 10.453 10.75 8.312 1 98.38 419 HIS B N 1
ATOM 8137 C CA . HIS B 1 419 ? 10.727 10.906 6.891 1 98.38 419 HIS B CA 1
ATOM 8138 C C . HIS B 1 419 ? 11.75 12.016 6.645 1 98.38 419 HIS B C 1
ATOM 8140 O O . HIS B 1 419 ? 12.695 11.828 5.875 1 98.38 419 HIS B O 1
ATOM 8146 N N . HIS B 1 420 ? 11.547 13.156 7.32 1 98.38 420 HIS B N 1
ATOM 8147 C CA . HIS B 1 420 ? 12.516 14.242 7.23 1 98.38 420 HIS B CA 1
ATOM 8148 C C . HIS B 1 420 ? 13.906 13.789 7.668 1 98.38 420 HIS B C 1
ATOM 8150 O O . HIS B 1 420 ? 14.898 14.125 7.031 1 98.38 420 HIS B O 1
ATOM 8156 N N . HIS B 1 421 ? 13.945 13.047 8.695 1 98.19 421 HIS B N 1
ATOM 8157 C CA . HIS B 1 421 ? 15.203 12.516 9.211 1 98.19 421 HIS B CA 1
ATOM 8158 C C . HIS B 1 421 ? 15.93 11.703 8.141 1 98.19 421 HIS B C 1
ATOM 8160 O O . HIS B 1 421 ? 17.156 11.695 8.094 1 98.19 421 HIS B O 1
ATOM 8166 N N . ASN B 1 422 ? 15.219 11.023 7.316 1 96.88 422 ASN B N 1
ATOM 8167 C CA . ASN B 1 422 ? 15.836 10.156 6.316 1 96.88 422 ASN B CA 1
ATOM 8168 C C . ASN B 1 422 ? 16.266 10.938 5.078 1 96.88 422 ASN B C 1
ATOM 8170 O O . ASN B 1 422 ? 16.891 10.383 4.18 1 96.88 422 ASN B O 1
ATOM 8174 N N . ILE B 1 423 ? 15.898 12.188 5.012 1 96.19 423 ILE B N 1
ATOM 8175 C CA . ILE B 1 423 ? 16.375 13.055 3.945 1 96.19 423 ILE B CA 1
ATOM 8176 C C . ILE B 1 423 ? 17.578 13.859 4.438 1 96.19 423 ILE B C 1
ATOM 8178 O O . ILE B 1 423 ? 18.609 13.914 3.766 1 96.19 423 ILE B O 1
ATOM 8182 N N . ILE B 1 424 ? 17.438 14.469 5.664 1 94.94 424 ILE B N 1
ATOM 8183 C CA . ILE B 1 424 ? 18.5 15.258 6.293 1 94.94 424 ILE B CA 1
ATOM 8184 C C . ILE B 1 424 ? 18.859 14.648 7.641 1 94.94 424 ILE B C 1
ATOM 8186 O O . ILE B 1 424 ? 18.047 14.664 8.578 1 94.94 424 ILE B O 1
ATOM 8190 N N . PHE B 1 425 ? 20.078 14.086 7.77 1 93.12 425 PHE B N 1
ATOM 8191 C CA . PHE B 1 425 ? 20.516 13.531 9.039 1 93.12 425 PHE B CA 1
ATOM 8192 C C . PHE B 1 425 ? 22 13.773 9.25 1 93.12 425 PHE B C 1
ATOM 8194 O O . PHE B 1 425 ? 22.719 14.117 8.312 1 93.12 425 PHE B O 1
ATOM 8201 N N . ASP B 1 426 ? 22.375 13.641 10.438 1 95.69 426 ASP B N 1
ATOM 8202 C CA . ASP B 1 426 ? 23.766 13.828 10.82 1 95.69 426 ASP B CA 1
ATOM 8203 C C . ASP B 1 426 ? 24.641 12.664 10.336 1 95.69 426 ASP B C 1
ATOM 8205 O O . ASP B 1 426 ? 24.219 11.508 10.43 1 95.69 426 ASP B O 1
ATOM 8209 N N . PRO B 1 427 ? 25.828 12.984 9.898 1 93.81 427 PRO B N 1
ATOM 8210 C CA . PRO B 1 427 ? 26.719 11.938 9.391 1 93.81 427 PRO B CA 1
ATOM 8211 C C . PRO B 1 427 ? 27.094 10.906 10.453 1 93.81 427 PRO B C 1
ATOM 8213 O O . PRO B 1 427 ? 27.594 9.828 10.125 1 93.81 427 PRO B O 1
ATOM 8216 N N . SER B 1 428 ? 26.859 11.18 11.664 1 95.88 428 SER B N 1
ATOM 8217 C CA . SER B 1 428 ? 27.219 10.266 12.742 1 95.88 428 SER B CA 1
ATOM 8218 C C . SER B 1 428 ? 26.25 9.094 12.828 1 95.88 428 SER B C 1
ATOM 8220 O O . SER B 1 428 ? 26.5 8.117 13.531 1 95.88 428 SER B O 1
ATOM 8222 N N . ILE B 1 429 ? 25.188 9.172 12.148 1 96.38 429 ILE B N 1
ATOM 8223 C CA . ILE B 1 429 ? 24.25 8.062 12.164 1 96.38 429 ILE B CA 1
ATOM 8224 C C . ILE B 1 429 ? 23.891 7.664 10.734 1 96.38 429 ILE B C 1
ATOM 8226 O O . ILE B 1 429 ? 24.109 8.438 9.797 1 96.38 429 ILE B O 1
ATOM 8230 N N . ARG B 1 430 ? 23.375 6.543 10.539 1 95.44 430 ARG B N 1
ATOM 8231 C CA . ARG B 1 430 ? 22.969 6.047 9.227 1 95.44 430 ARG B CA 1
ATOM 8232 C C . ARG B 1 430 ? 21.516 6.402 8.93 1 95.44 430 ARG B C 1
ATOM 8234 O O . ARG B 1 430 ? 20.719 6.605 9.852 1 95.44 430 ARG B O 1
ATOM 8241 N N . GLU B 1 431 ? 21.156 6.488 7.609 1 96.31 431 GLU B N 1
ATOM 8242 C CA . GLU B 1 431 ? 19.766 6.578 7.199 1 96.31 431 GLU B CA 1
ATOM 8243 C C . GLU B 1 431 ? 18.953 5.402 7.734 1 96.31 431 GLU B C 1
ATOM 8245 O O . GLU B 1 431 ? 19.469 4.293 7.859 1 96.31 431 GLU B O 1
ATOM 8250 N N . GLY B 1 432 ? 17.656 5.656 8.016 1 97.31 432 GLY B N 1
ATOM 8251 C CA . GLY B 1 432 ? 16.797 4.617 8.531 1 97.31 432 GLY B CA 1
ATOM 8252 C C . GLY B 1 432 ? 16.219 4.941 9.898 1 97.31 432 GLY B C 1
ATOM 8253 O O . GLY B 1 432 ? 16.281 6.09 10.344 1 97.31 432 GLY B O 1
ATOM 8254 N N . SER B 1 433 ? 15.633 3.959 10.547 1 98.06 433 SER B N 1
ATOM 8255 C CA . SER B 1 433 ? 14.914 4.227 11.789 1 98.06 433 SER B CA 1
ATOM 8256 C C . SER B 1 433 ? 15.633 3.623 12.984 1 98.06 433 SER B C 1
ATOM 8258 O O . SER B 1 433 ? 15.258 3.875 14.133 1 98.06 433 SER B O 1
ATOM 8260 N N . GLN B 1 434 ? 16.703 2.85 12.766 1 98.12 434 GLN B N 1
ATOM 8261 C CA . GLN B 1 434 ? 17.359 2.154 13.867 1 98.12 434 GLN B CA 1
ATOM 8262 C C . GLN B 1 434 ? 18.203 3.115 14.695 1 98.12 434 GLN B C 1
ATOM 8264 O O . GLN B 1 434 ? 18.062 3.184 15.914 1 98.12 434 GLN B O 1
ATOM 8269 N N . ASP B 1 435 ? 19.062 3.875 14.023 1 98.25 435 ASP B N 1
ATOM 8270 C CA . ASP B 1 435 ? 20.062 4.676 14.727 1 98.25 435 ASP B CA 1
ATOM 8271 C C . ASP B 1 435 ? 19.406 5.832 15.477 1 98.25 435 ASP B C 1
ATOM 8273 O O . ASP B 1 435 ? 19.875 6.23 16.547 1 98.25 435 ASP B O 1
ATOM 8277 N N . ILE B 1 436 ? 18.328 6.387 15.008 1 98.38 436 ILE B N 1
ATOM 8278 C CA . ILE B 1 436 ? 17.672 7.555 15.602 1 98.38 436 ILE B CA 1
ATOM 8279 C C . ILE B 1 436 ? 17.078 7.176 16.953 1 98.38 436 ILE B C 1
ATOM 8281 O O . ILE B 1 436 ? 16.797 8.047 17.781 1 98.38 436 ILE B O 1
ATOM 8285 N N . ILE B 1 437 ? 16.875 5.934 17.188 1 98.44 437 ILE B N 1
ATOM 8286 C CA . ILE B 1 437 ? 16.328 5.434 18.438 1 98.44 437 ILE B CA 1
ATOM 8287 C C . ILE B 1 437 ? 17.219 5.891 19.609 1 98.44 437 ILE B C 1
ATOM 8289 O O . ILE B 1 437 ? 16.719 6.176 20.703 1 98.44 437 ILE B O 1
ATOM 8293 N N . GLY B 1 438 ? 18.438 6.012 19.312 1 98.19 438 GLY B N 1
ATOM 8294 C CA . GLY B 1 438 ? 19.375 6.438 20.344 1 98.19 438 GLY B CA 1
ATOM 8295 C C . GLY B 1 438 ? 19.062 7.816 20.906 1 98.19 438 GLY B C 1
ATOM 8296 O O . GLY B 1 438 ? 19.531 8.172 21.984 1 98.19 438 GLY B O 1
ATOM 8297 N N . LEU B 1 439 ? 18.266 8.609 20.234 1 98.62 439 LEU B N 1
ATOM 8298 C CA . LEU B 1 439 ? 17.953 9.969 20.672 1 98.62 439 LEU B CA 1
ATOM 8299 C C . LEU B 1 439 ? 16.562 10.055 21.281 1 98.62 439 LEU B C 1
ATOM 8301 O O . LEU B 1 439 ? 16.141 11.125 21.734 1 98.62 439 LEU B O 1
ATOM 8305 N N . TYR B 1 440 ? 15.844 8.969 21.406 1 98.75 440 TYR B N 1
ATOM 8306 C CA . TYR B 1 440 ? 14.445 8.961 21.828 1 98.75 440 TYR B CA 1
ATOM 8307 C C . TYR B 1 440 ? 14.305 9.523 23.234 1 98.75 440 TYR B C 1
ATOM 8309 O O . TYR B 1 440 ? 13.406 10.336 23.5 1 98.75 440 TYR B O 1
ATOM 8317 N N . ASP B 1 441 ? 15.172 9.102 24.078 1 98.75 441 ASP B N 1
ATOM 8318 C CA . ASP B 1 441 ? 15.055 9.531 25.469 1 98.75 441 ASP B CA 1
ATOM 8319 C C . ASP B 1 441 ? 15.266 11.039 25.594 1 98.75 441 ASP B C 1
ATOM 8321 O O . ASP B 1 441 ? 14.539 11.711 26.344 1 98.75 441 ASP B O 1
ATOM 8325 N N . ARG B 1 442 ? 16.266 11.516 24.875 1 98.81 442 ARG B N 1
ATOM 8326 C CA . ARG B 1 442 ? 16.516 12.953 24.891 1 98.81 442 ARG B CA 1
ATOM 8327 C C . ARG B 1 442 ? 15.344 13.727 24.312 1 98.81 442 ARG B C 1
ATOM 8329 O O . ARG B 1 442 ? 14.938 14.758 24.859 1 98.81 442 ARG B O 1
ATOM 8336 N N . ILE B 1 443 ? 14.781 13.227 23.281 1 98.94 443 ILE B N 1
ATOM 8337 C CA . ILE B 1 443 ? 13.641 13.883 22.656 1 98.94 443 ILE B CA 1
ATOM 8338 C C . ILE B 1 443 ? 12.438 13.852 23.594 1 98.94 443 ILE B C 1
ATOM 8340 O O . ILE B 1 443 ? 11.781 14.875 23.812 1 98.94 443 ILE B O 1
ATOM 8344 N N . LYS B 1 444 ? 12.164 12.734 24.141 1 98.88 444 LYS B N 1
ATOM 8345 C CA . LYS B 1 444 ? 11.047 12.578 25.078 1 98.88 444 LYS B CA 1
ATOM 8346 C C . LYS B 1 444 ? 11.172 13.531 26.25 1 98.88 444 LYS B C 1
ATOM 8348 O O . LYS B 1 444 ? 10.172 14.078 26.719 1 98.88 444 LYS B O 1
ATOM 8353 N N . ALA B 1 445 ? 12.336 13.719 26.672 1 98.81 445 ALA B N 1
ATOM 8354 C CA . ALA B 1 445 ? 12.578 14.586 27.828 1 98.81 445 ALA B CA 1
ATOM 8355 C C . ALA B 1 445 ? 12.133 16.016 27.547 1 98.81 445 ALA B C 1
ATOM 8357 O O . ALA B 1 445 ? 11.656 16.719 28.438 1 98.81 445 ALA B O 1
ATOM 8358 N N . THR B 1 446 ? 12.266 16.484 26.312 1 98.81 446 THR B N 1
ATOM 8359 C CA . THR B 1 446 ? 11.875 17.844 25.953 1 98.81 446 THR B CA 1
ATOM 8360 C C . THR B 1 446 ? 10.359 18.016 26.047 1 98.81 446 THR B C 1
ATOM 8362 O O . THR B 1 446 ? 9.867 19.109 26.297 1 98.81 446 THR B O 1
ATOM 8365 N N . TRP B 1 447 ? 9.633 17 25.891 1 98.88 447 TRP B N 1
ATOM 8366 C CA . TRP B 1 447 ? 8.18 17.031 26 1 98.88 447 TRP B CA 1
ATOM 8367 C C . TRP B 1 447 ? 7.746 16.906 27.469 1 98.88 447 TRP B C 1
ATOM 8369 O O . TRP B 1 447 ? 6.883 17.641 27.922 1 98.88 447 TRP B O 1
ATOM 8379 N N . THR B 1 448 ? 8.375 16.016 28.141 1 98.56 448 THR B N 1
ATOM 8380 C CA . THR B 1 448 ? 8.039 15.719 29.531 1 98.56 448 THR B CA 1
ATOM 8381 C C . THR B 1 448 ? 8.258 16.938 30.422 1 98.56 448 THR B C 1
ATOM 8383 O O . THR B 1 448 ? 7.457 17.219 31.312 1 98.56 448 THR B O 1
ATOM 8386 N N . LYS B 1 449 ? 9.297 17.625 30.125 1 97.94 449 LYS B N 1
ATOM 8387 C CA . LYS B 1 449 ? 9.633 18.812 30.922 1 97.94 449 LYS B CA 1
ATOM 8388 C C . LYS B 1 449 ? 8.523 19.859 30.859 1 97.94 449 LYS B C 1
ATOM 8390 O O . LYS B 1 449 ? 8.281 20.562 31.828 1 97.94 449 LYS B O 1
ATOM 8395 N N . LYS B 1 450 ? 7.785 19.922 29.781 1 97.81 450 LYS B N 1
ATOM 8396 C CA . LYS B 1 450 ? 6.727 20.906 29.609 1 97.81 450 LYS B CA 1
ATOM 8397 C C . LYS B 1 450 ? 5.359 20.312 29.938 1 97.81 450 LYS B C 1
ATOM 8399 O O . LYS B 1 450 ? 4.344 21 29.875 1 97.81 450 LYS B O 1
ATOM 8404 N N . GLY B 1 451 ? 5.367 19.047 30.234 1 98.31 451 GLY B N 1
ATOM 8405 C CA . GLY B 1 451 ? 4.109 18.375 30.547 1 98.31 451 GLY B CA 1
ATOM 8406 C C . GLY B 1 451 ? 3.213 18.203 29.328 1 98.31 451 GLY B C 1
ATOM 8407 O O . GLY B 1 451 ? 1.99 18.125 29.469 1 98.31 451 GLY B O 1
ATOM 8408 N N . ILE B 1 452 ? 3.762 18.234 28.188 1 98.81 452 ILE B N 1
ATOM 8409 C CA . ILE B 1 452 ? 3.014 18.078 26.953 1 98.81 452 ILE B CA 1
ATOM 8410 C C . ILE B 1 452 ? 3.074 16.625 26.5 1 98.81 452 ILE B C 1
ATOM 8412 O O . ILE B 1 452 ? 4.125 15.984 26.578 1 98.81 452 ILE B O 1
ATOM 8416 N N . THR B 1 453 ? 1.96 16.047 26.031 1 98.81 453 THR B N 1
ATOM 8417 C CA . THR B 1 453 ? 1.963 14.711 25.453 1 98.81 453 THR B CA 1
ATOM 8418 C C . THR B 1 453 ? 2.785 14.68 24.172 1 98.81 453 THR B C 1
ATOM 8420 O O . THR B 1 453 ? 2.551 15.477 23.25 1 98.81 453 THR B O 1
ATOM 8423 N N . GLN B 1 454 ? 3.703 13.812 24.125 1 98.88 454 GLN B N 1
ATOM 8424 C CA . GLN B 1 454 ? 4.617 13.758 22.984 1 98.88 454 GLN B CA 1
ATOM 8425 C C . GLN B 1 454 ? 3.885 13.383 21.703 1 98.88 454 GLN B C 1
ATOM 8427 O O . GLN B 1 454 ? 2.982 12.547 21.719 1 98.88 454 GLN B O 1
ATOM 8432 N N . LYS B 1 455 ? 4.258 14.016 20.625 1 98.75 455 LYS B N 1
ATOM 8433 C CA . LYS B 1 455 ? 3.809 13.602 19.297 1 98.75 455 LYS B CA 1
ATOM 8434 C C . LYS B 1 455 ? 4.984 13.469 18.344 1 98.75 455 LYS B C 1
ATOM 8436 O O . LYS B 1 455 ? 6.051 14.039 18.562 1 98.75 455 LYS B O 1
ATOM 8441 N N . MET B 1 456 ? 4.836 12.695 17.344 1 98.88 456 MET B N 1
ATOM 8442 C CA . MET B 1 456 ? 5.797 12.492 16.266 1 98.88 456 MET B CA 1
ATOM 8443 C C . MET B 1 456 ? 5.113 12.562 14.906 1 98.88 456 MET B C 1
ATOM 8445 O O . MET B 1 456 ? 3.883 12.555 14.82 1 98.88 456 MET B O 1
ATOM 8449 N N . HIS B 1 457 ? 5.883 12.75 13.891 1 98.94 457 HIS B N 1
ATOM 8450 C CA . HIS B 1 457 ? 5.367 12.805 12.531 1 98.94 457 HIS B CA 1
ATOM 8451 C C . HIS B 1 457 ? 5.91 11.648 11.688 1 98.94 457 HIS B C 1
ATOM 8453 O O . HIS B 1 457 ? 7.047 11.219 11.883 1 98.94 457 HIS B O 1
ATOM 8459 N N . TYR B 1 458 ? 5.035 11.188 10.805 1 98.75 458 TYR B N 1
ATOM 8460 C CA . TYR B 1 458 ? 5.434 10.125 9.891 1 98.75 458 TYR B CA 1
ATOM 8461 C C . TYR B 1 458 ? 4.832 10.336 8.508 1 98.75 458 TYR B C 1
ATOM 8463 O O . TYR B 1 458 ? 3.662 10.703 8.383 1 98.75 458 TYR B O 1
ATOM 8471 N N . SER B 1 459 ? 5.633 10.203 7.523 1 98.56 459 SER B N 1
ATOM 8472 C CA . SER B 1 459 ? 5.277 10.195 6.105 1 98.56 459 SER B CA 1
ATOM 8473 C C . SER B 1 459 ? 6.242 9.336 5.297 1 98.56 459 SER B C 1
ATOM 8475 O O . SER B 1 459 ? 7.215 8.812 5.84 1 98.56 459 SER B O 1
ATOM 8477 N N . GLU B 1 460 ? 5.922 9.07 4.082 1 97.88 460 GLU B N 1
ATOM 8478 C CA . GLU B 1 460 ? 6.777 8.352 3.139 1 97.88 460 GLU B CA 1
ATOM 8479 C C . GLU B 1 460 ? 6.875 9.094 1.808 1 97.88 460 GLU B C 1
ATOM 8481 O O . GLU B 1 460 ? 6.012 9.914 1.483 1 97.88 460 GLU B O 1
ATOM 8486 N N . GLN B 1 461 ? 7.941 8.836 1.183 1 97.12 461 GLN B N 1
ATOM 8487 C CA . GLN B 1 461 ? 8.148 9.461 -0.117 1 97.12 461 GLN B CA 1
ATOM 8488 C C . GLN B 1 461 ? 7.289 8.805 -1.192 1 97.12 461 GLN B C 1
ATOM 8490 O O . GLN B 1 461 ? 6.809 7.688 -1.012 1 97.12 461 GLN B O 1
ATOM 8495 N N . THR B 1 462 ? 7.129 9.445 -2.32 1 96.88 462 THR B N 1
ATOM 8496 C CA . THR B 1 462 ? 6.43 8.867 -3.465 1 96.88 462 THR B CA 1
ATOM 8497 C C . THR B 1 462 ? 7.266 7.762 -4.105 1 96.88 462 THR B C 1
ATOM 8499 O O . THR B 1 462 ? 8.484 7.723 -3.939 1 96.88 462 THR B O 1
ATOM 8502 N N . SER B 1 463 ? 6.668 6.926 -4.891 1 95.25 463 SER B N 1
ATOM 8503 C CA . SER B 1 463 ? 7.305 5.75 -5.473 1 95.25 463 SER B CA 1
ATOM 8504 C C . SER B 1 463 ? 8.43 6.145 -6.422 1 95.25 463 SER B C 1
ATOM 8506 O O . SER B 1 463 ? 9.453 5.461 -6.5 1 95.25 463 SER B O 1
ATOM 8508 N N . SER B 1 464 ? 8.336 7.254 -7.094 1 94.62 464 SER B N 1
ATOM 8509 C CA . SER B 1 464 ? 9.273 7.621 -8.148 1 94.62 464 SER B CA 1
ATOM 8510 C C . SER B 1 464 ? 10.422 8.469 -7.605 1 94.62 464 SER B C 1
ATOM 8512 O O . SER B 1 464 ? 11.297 8.898 -8.359 1 94.62 464 SER B O 1
ATOM 8514 N N . ALA B 1 465 ? 10.422 8.695 -6.277 1 94.94 465 ALA B N 1
ATOM 8515 C CA . ALA B 1 465 ? 11.398 9.609 -5.688 1 94.94 465 ALA B CA 1
ATOM 8516 C C . ALA B 1 465 ? 12.805 9.016 -5.742 1 94.94 465 ALA B C 1
ATOM 8518 O O . ALA B 1 465 ? 13.016 7.871 -5.336 1 94.94 465 ALA B O 1
ATOM 8519 N N . VAL B 1 466 ? 13.789 9.859 -6.199 1 90.62 466 VAL B N 1
ATOM 8520 C CA . VAL B 1 466 ? 15.164 9.383 -6.332 1 90.62 466 VAL B CA 1
ATOM 8521 C C . VAL B 1 466 ? 16.109 10.352 -5.641 1 90.62 466 VAL B C 1
ATOM 8523 O O . VAL B 1 466 ? 16.859 9.969 -4.734 1 90.62 466 VAL B O 1
ATOM 8526 N N . THR B 1 467 ? 16.062 11.625 -6.008 1 90.44 467 THR B N 1
ATOM 8527 C CA . THR B 1 467 ? 16.938 12.656 -5.445 1 90.44 467 THR B CA 1
ATOM 8528 C C . THR B 1 467 ? 16.406 13.133 -4.094 1 90.44 467 THR B C 1
ATOM 8530 O O . THR B 1 467 ? 15.234 12.914 -3.77 1 90.44 467 THR B O 1
ATOM 8533 N N . PRO B 1 468 ? 17.188 13.789 -3.402 1 89.12 468 PRO B N 1
ATOM 8534 C CA . PRO B 1 468 ? 16.703 14.359 -2.145 1 89.12 468 PRO B CA 1
ATOM 8535 C C . PRO B 1 468 ? 15.5 15.289 -2.348 1 89.12 468 PRO B C 1
ATOM 8537 O O . PRO B 1 468 ? 14.578 15.305 -1.527 1 89.12 468 PRO B O 1
ATOM 8540 N N . ARG B 1 469 ? 15.547 16.031 -3.338 1 91.12 469 ARG B N 1
ATOM 8541 C CA . ARG B 1 469 ? 14.438 16.922 -3.633 1 91.12 469 ARG B CA 1
ATOM 8542 C C . ARG B 1 469 ? 13.164 16.141 -3.922 1 91.12 469 ARG B C 1
ATOM 8544 O O . ARG B 1 469 ? 12.094 16.469 -3.398 1 91.12 469 ARG B O 1
ATOM 8551 N N . ASP B 1 470 ? 13.297 15.078 -4.785 1 93.19 470 ASP B N 1
ATOM 8552 C CA . ASP B 1 470 ? 12.148 14.242 -5.105 1 93.19 470 ASP B CA 1
ATOM 8553 C C . ASP B 1 470 ? 11.562 13.602 -3.844 1 93.19 470 ASP B C 1
ATOM 8555 O O . ASP B 1 470 ? 10.352 13.406 -3.746 1 93.19 470 ASP B O 1
ATOM 8559 N N . ARG B 1 471 ? 12.406 13.328 -2.945 1 95.44 471 ARG B N 1
ATOM 8560 C CA . ARG B 1 471 ? 12.039 12.562 -1.757 1 95.44 471 ARG B CA 1
ATOM 8561 C C . ARG B 1 471 ? 11.172 13.398 -0.82 1 95.44 471 ARG B C 1
ATOM 8563 O O . ARG B 1 471 ? 10.547 12.867 0.1 1 95.44 471 ARG B O 1
ATOM 8570 N N . ARG B 1 472 ? 11.148 14.672 -0.996 1 96 472 ARG B N 1
ATOM 8571 C CA . ARG B 1 472 ? 10.406 15.562 -0.104 1 96 472 ARG B CA 1
ATOM 8572 C C . ARG B 1 472 ? 8.906 15.391 -0.287 1 96 472 ARG B C 1
ATOM 8574 O O . ARG B 1 472 ? 8.125 15.664 0.63 1 96 472 ARG B O 1
ATOM 8581 N N . LYS B 1 473 ? 8.539 14.961 -1.487 1 96.56 473 LYS B N 1
ATOM 8582 C CA . LYS B 1 473 ? 7.117 14.805 -1.789 1 96.56 473 LYS B CA 1
ATOM 8583 C C . LYS B 1 473 ? 6.531 13.594 -1.063 1 96.56 473 LYS B C 1
ATOM 8585 O O . LYS B 1 473 ? 7.043 12.484 -1.186 1 96.56 473 LYS B O 1
ATOM 8590 N N . HIS B 1 474 ? 5.449 13.797 -0.355 1 97.81 474 HIS B N 1
ATOM 8591 C CA . HIS B 1 474 ? 4.82 12.75 0.438 1 97.81 474 HIS B CA 1
ATOM 8592 C C . HIS B 1 474 ? 3.967 11.836 -0.435 1 97.81 474 HIS B C 1
ATOM 8594 O O . HIS B 1 474 ? 3.285 12.297 -1.351 1 97.81 474 HIS B O 1
ATOM 8600 N N . SER B 1 475 ? 3.938 10.586 -0.134 1 97.94 475 SER B N 1
ATOM 8601 C CA . SER B 1 475 ? 3.068 9.617 -0.79 1 97.94 475 SER B CA 1
ATOM 8602 C C . SER B 1 475 ? 1.615 9.805 -0.369 1 97.94 475 SER B C 1
ATOM 8604 O O . SER B 1 475 ? 1.33 10.5 0.606 1 97.94 475 SER B O 1
ATOM 8606 N N . ALA B 1 476 ? 0.689 9.242 -1.138 1 97.69 476 ALA B N 1
ATOM 8607 C CA . ALA B 1 476 ? -0.739 9.336 -0.844 1 97.69 476 ALA B CA 1
ATOM 8608 C C . ALA B 1 476 ? -1.09 8.547 0.416 1 97.69 476 ALA B C 1
ATOM 8610 O O . ALA B 1 476 ? -1.929 8.977 1.211 1 97.69 476 ALA B O 1
ATOM 8611 N N . ARG B 1 477 ? -0.502 7.367 0.516 1 97.88 477 ARG B N 1
ATOM 8612 C CA . ARG B 1 477 ? -0.67 6.492 1.671 1 97.88 477 ARG B CA 1
ATOM 8613 C C . ARG B 1 477 ? 0.679 6.113 2.271 1 97.88 477 ARG B C 1
ATOM 8615 O O . ARG B 1 477 ? 1.727 6.398 1.689 1 97.88 477 ARG B O 1
ATOM 8622 N N . VAL B 1 478 ? 0.67 5.551 3.445 1 97.81 478 VAL B N 1
ATOM 8623 C CA . VAL B 1 478 ? 1.881 5.016 4.055 1 97.81 478 VAL B CA 1
ATOM 8624 C C . VAL B 1 478 ? 1.712 3.518 4.309 1 97.81 478 VAL B C 1
ATOM 8626 O O . VAL B 1 478 ? 0.597 3.041 4.531 1 97.81 478 VAL B O 1
ATOM 8629 N N . LYS B 1 479 ? 2.783 2.814 4.293 1 96.44 479 LYS B N 1
ATOM 8630 C CA . LYS B 1 479 ? 2.713 1.357 4.234 1 96.44 479 LYS B CA 1
ATOM 8631 C C . LYS B 1 479 ? 2.887 0.745 5.621 1 96.44 479 LYS B C 1
ATOM 8633 O O . LYS B 1 479 ? 2.492 -0.399 5.855 1 96.44 479 LYS B O 1
ATOM 8638 N N . THR B 1 480 ? 3.521 1.464 6.48 1 97.38 480 THR B N 1
ATOM 8639 C CA . THR B 1 480 ? 3.83 0.867 7.773 1 97.38 480 THR B CA 1
ATOM 8640 C C . THR B 1 480 ? 3.857 1.931 8.867 1 97.38 480 THR B C 1
ATOM 8642 O O . THR B 1 480 ? 3.475 3.08 8.633 1 97.38 480 THR B O 1
ATOM 8645 N N . LEU B 1 481 ? 4.211 1.47 10.125 1 98.25 481 LEU B N 1
ATOM 8646 C CA . LEU B 1 481 ? 4.371 2.344 11.289 1 98.25 481 LEU B CA 1
ATOM 8647 C C . LEU B 1 481 ? 5.844 2.473 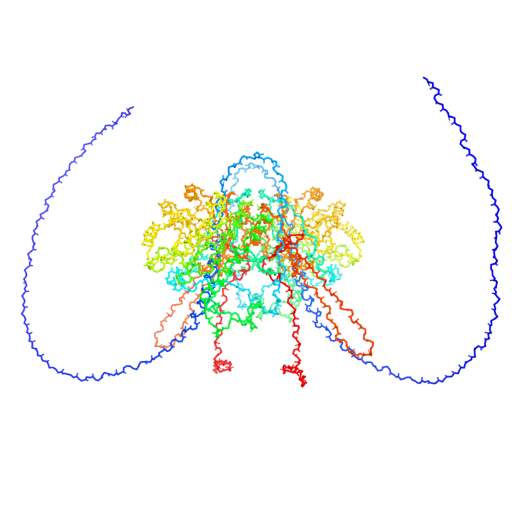11.664 1 98.25 481 LEU B C 1
ATOM 8649 O O . LEU B 1 481 ? 6.598 1.499 11.594 1 98.25 481 LEU B O 1
ATOM 8653 N N . PRO B 1 482 ? 6.25 3.707 11.984 1 98.44 482 PRO B N 1
ATOM 8654 C CA . PRO B 1 482 ? 7.613 3.844 12.508 1 98.44 482 PRO B CA 1
ATOM 8655 C C . PRO B 1 482 ? 7.781 3.213 13.891 1 98.44 482 PRO B C 1
ATOM 8657 O O . PRO B 1 482 ? 6.793 2.934 14.57 1 98.44 482 PRO B O 1
ATOM 8660 N N . PRO B 1 483 ? 9 3.018 14.312 1 98.44 483 PRO B N 1
ATOM 8661 C CA . PRO B 1 483 ? 9.242 2.352 15.594 1 98.44 483 PRO B CA 1
ATOM 8662 C C . PRO B 1 483 ? 9.086 3.293 16.781 1 98.44 483 PRO B C 1
ATOM 8664 O O . PRO B 1 483 ? 9.945 3.312 17.672 1 98.44 483 PRO B O 1
ATOM 8667 N N . CYS B 1 484 ? 8.016 3.977 16.828 1 98.62 484 CYS B N 1
ATOM 8668 C CA . CYS B 1 484 ? 7.707 4.824 17.984 1 98.62 484 CYS B CA 1
ATOM 8669 C C . CYS B 1 484 ? 7.062 4.02 19.094 1 98.62 484 CYS B C 1
ATOM 8671 O O . CYS B 1 484 ? 6.797 2.826 18.938 1 98.62 484 CYS B O 1
ATOM 8673 N N . ALA B 1 485 ? 6.879 4.691 20.234 1 98.38 485 ALA B N 1
ATOM 8674 C CA . ALA B 1 485 ? 6.16 4.055 21.328 1 98.38 485 ALA B CA 1
ATOM 8675 C C . ALA B 1 485 ? 4.719 3.744 20.938 1 98.38 485 ALA B C 1
ATOM 8677 O O . ALA B 1 485 ? 4.082 4.527 20.234 1 98.38 485 ALA B O 1
ATOM 8678 N N . PRO B 1 486 ? 4.129 2.613 21.406 1 97.94 486 PRO B N 1
ATOM 8679 C CA . PRO B 1 486 ? 2.781 2.201 21 1 97.94 486 PRO B CA 1
ATOM 8680 C C . PRO B 1 486 ? 1.705 3.189 21.438 1 97.94 486 PRO B C 1
ATOM 8682 O O . PRO B 1 486 ? 0.572 3.133 20.953 1 97.94 486 PRO B O 1
ATOM 8685 N N . ASP B 1 487 ? 1.966 4.051 22.391 1 98.31 487 ASP B N 1
ATOM 8686 C CA . ASP B 1 487 ? 0.982 5.016 22.875 1 98.31 487 ASP B CA 1
ATOM 8687 C C . ASP B 1 487 ? 1.263 6.41 22.312 1 98.31 487 ASP B C 1
ATOM 8689 O O . ASP B 1 487 ? 0.791 7.41 22.859 1 98.31 487 ASP B O 1
ATOM 8693 N N . MET B 1 488 ? 2.01 6.488 21.281 1 98.75 488 MET B N 1
ATOM 8694 C CA . MET B 1 488 ? 2.434 7.746 20.672 1 98.75 488 MET B CA 1
ATOM 8695 C C . MET B 1 488 ? 1.263 8.445 19.984 1 98.75 488 MET B C 1
ATOM 8697 O O . MET B 1 488 ? 0.394 7.789 19.406 1 98.75 488 MET B O 1
ATOM 8701 N N . ASP B 1 489 ? 1.146 9.812 20.094 1 98.88 489 ASP B N 1
ATOM 8702 C CA . ASP B 1 489 ? 0.372 10.586 19.141 1 98.88 489 ASP B CA 1
ATOM 8703 C C . ASP B 1 489 ? 1.148 10.766 17.828 1 98.88 489 ASP B C 1
ATOM 8705 O O . ASP B 1 489 ? 2.115 11.531 17.781 1 98.88 489 ASP B O 1
ATOM 8709 N N . LEU B 1 490 ? 0.698 10.062 16.828 1 98.94 490 LEU B N 1
ATOM 8710 C CA . LEU B 1 490 ? 1.441 10.039 15.578 1 98.94 490 LEU B CA 1
ATOM 8711 C C . LEU B 1 490 ? 0.663 10.742 14.469 1 98.94 490 LEU B C 1
ATOM 8713 O O . LEU B 1 490 ? -0.452 10.328 14.133 1 98.94 490 LEU B O 1
ATOM 8717 N N . MET B 1 491 ? 1.251 11.828 13.961 1 98.94 491 MET B N 1
ATOM 8718 C CA . MET B 1 491 ? 0.656 12.547 12.844 1 98.94 491 MET B CA 1
ATOM 8719 C C . MET B 1 491 ? 1.082 11.938 11.508 1 98.94 491 MET B C 1
ATOM 8721 O O . MET B 1 491 ? 2.27 11.93 11.18 1 98.94 491 MET B O 1
ATOM 8725 N N . ILE B 1 492 ? 0.108 11.383 10.773 1 98.88 492 ILE B N 1
ATOM 8726 C CA . ILE B 1 492 ? 0.379 10.852 9.438 1 98.88 492 ILE B CA 1
ATOM 8727 C C . ILE B 1 492 ? 0.256 11.961 8.406 1 98.88 492 ILE B C 1
ATOM 8729 O O . ILE B 1 492 ? -0.832 12.508 8.188 1 98.88 492 ILE B O 1
ATOM 8733 N N . GLU B 1 493 ? 1.375 12.305 7.875 1 98.44 493 GLU B N 1
ATOM 8734 C CA . GLU B 1 493 ? 1.395 13.344 6.848 1 98.44 493 GLU B CA 1
ATOM 8735 C C . GLU B 1 493 ? 1.445 12.734 5.449 1 98.44 493 GLU B C 1
ATOM 8737 O O . GLU B 1 493 ? 2.525 12.57 4.879 1 98.44 493 GLU B O 1
ATOM 8742 N N . ALA B 1 494 ? 0.293 12.453 4.949 1 98.44 494 ALA B N 1
ATOM 8743 C CA . ALA B 1 494 ? 0.098 11.859 3.629 1 98.44 494 ALA B CA 1
ATOM 8744 C C . ALA B 1 494 ? -0.918 12.656 2.814 1 98.44 494 ALA B C 1
ATOM 8746 O O . ALA B 1 494 ? -1.753 13.367 3.377 1 98.44 494 ALA B O 1
ATOM 8747 N N . LYS B 1 495 ? -0.829 12.5 1.513 1 97.5 495 LYS B N 1
ATOM 8748 C CA . LYS B 1 495 ? -1.689 13.273 0.624 1 97.5 495 LYS B CA 1
ATOM 8749 C C . LYS B 1 495 ? -3.162 12.953 0.866 1 97.5 495 LYS B C 1
ATOM 8751 O O . LYS B 1 495 ? -4.016 13.844 0.801 1 97.5 495 LYS B O 1
ATOM 8756 N N . ASP B 1 496 ? -3.461 11.711 1.165 1 98 496 ASP B N 1
ATOM 8757 C CA . ASP B 1 496 ? -4.852 11.273 1.259 1 98 496 ASP B CA 1
ATOM 8758 C C . ASP B 1 496 ? -5.391 11.461 2.674 1 98 496 ASP B C 1
ATOM 8760 O O . ASP B 1 496 ? -6.504 11.031 2.982 1 98 496 ASP B O 1
ATOM 8764 N N . LYS B 1 497 ? -4.676 12.055 3.543 1 98.31 497 LYS B N 1
ATOM 8765 C CA . LYS B 1 497 ? -5.137 12.516 4.852 1 98.31 497 LYS B CA 1
ATOM 8766 C C . LYS B 1 497 ? -5.734 11.367 5.656 1 98.31 497 LYS B C 1
ATOM 8768 O O . LYS B 1 497 ? -5.043 10.398 5.98 1 98.31 497 LYS B O 1
ATOM 8773 N N . GLU B 1 498 ? -7.09 11.477 6.004 1 98.69 498 GLU B N 1
ATOM 8774 C CA . GLU B 1 498 ? -7.727 10.477 6.855 1 98.69 498 GLU B CA 1
ATOM 8775 C C . GLU B 1 498 ? -7.793 9.125 6.156 1 98.69 498 GLU B C 1
ATOM 8777 O O . GLU B 1 498 ? -7.816 8.078 6.816 1 98.69 498 GLU B O 1
ATOM 8782 N N . GLN B 1 499 ? -7.746 9.086 4.832 1 98.69 499 GLN B N 1
ATOM 8783 C CA . GLN B 1 499 ? -7.758 7.812 4.117 1 98.69 499 GLN B CA 1
ATOM 8784 C C . GLN B 1 499 ? -6.473 7.027 4.371 1 98.69 499 GLN B C 1
ATOM 8786 O O . GLN B 1 499 ? -6.492 5.793 4.41 1 98.69 499 GLN B O 1
ATOM 8791 N N . ALA B 1 500 ? -5.395 7.766 4.473 1 98.75 500 ALA B N 1
ATOM 8792 C CA . ALA B 1 500 ? -4.133 7.113 4.816 1 98.75 500 ALA B CA 1
ATOM 8793 C C . ALA B 1 500 ? -4.199 6.492 6.211 1 98.75 500 ALA B C 1
ATOM 8795 O O . ALA B 1 500 ? -3.686 5.395 6.43 1 98.75 500 ALA B O 1
ATOM 8796 N N . VAL B 1 501 ? -4.801 7.195 7.137 1 98.88 501 VAL B N 1
ATOM 8797 C CA . VAL B 1 501 ? -4.98 6.688 8.492 1 98.88 501 VAL B CA 1
ATOM 8798 C C . VAL B 1 501 ? -5.844 5.43 8.461 1 98.88 501 VAL B C 1
ATOM 8800 O O . VAL B 1 501 ? -5.52 4.43 9.102 1 98.88 501 VAL B O 1
ATOM 8803 N N . PHE B 1 502 ? -6.922 5.488 7.656 1 98.75 502 PHE B N 1
ATOM 8804 C CA . PHE B 1 502 ? -7.809 4.34 7.52 1 98.75 502 PHE B CA 1
ATOM 8805 C C . PHE B 1 502 ? -7.043 3.119 7.023 1 98.75 502 PHE B C 1
ATOM 8807 O O . PHE B 1 502 ? -7.25 2.008 7.516 1 98.75 502 PHE B O 1
ATOM 8814 N N . GLU B 1 503 ? -6.27 3.34 6.086 1 98.19 503 GLU B N 1
ATOM 8815 C CA . GLU B 1 503 ? -5.539 2.209 5.516 1 98.19 503 GLU B CA 1
ATOM 8816 C C . GLU B 1 503 ? -4.609 1.581 6.551 1 98.19 503 GLU B C 1
ATOM 8818 O O . GLU B 1 503 ? -4.496 0.356 6.625 1 98.19 503 GLU B O 1
ATOM 8823 N N . LEU B 1 504 ? -3.912 2.383 7.305 1 98.56 504 LEU B N 1
ATOM 8824 C CA . LEU B 1 504 ? -3.074 1.866 8.383 1 98.56 504 LEU B CA 1
ATOM 8825 C C . LEU B 1 504 ? -3.906 1.072 9.383 1 98.56 504 LEU B C 1
ATOM 8827 O O . LEU B 1 504 ? -3.488 0.003 9.836 1 98.56 504 LEU B O 1
ATOM 8831 N N . MET B 1 505 ? -5.066 1.616 9.742 1 98.5 505 MET B N 1
ATOM 8832 C CA . MET B 1 505 ? -5.949 0.94 10.688 1 98.5 505 MET B CA 1
ATOM 8833 C C . MET B 1 505 ? -6.332 -0.447 10.18 1 98.5 505 MET B C 1
ATOM 8835 O O . MET B 1 505 ? -6.281 -1.423 10.93 1 98.5 505 MET B O 1
ATOM 8839 N N . ARG B 1 506 ? -6.613 -0.525 8.922 1 98 506 ARG B N 1
ATOM 8840 C CA . ARG B 1 506 ? -7.02 -1.799 8.336 1 98 506 ARG B CA 1
ATOM 8841 C C . ARG B 1 506 ? -5.836 -2.754 8.227 1 98 506 ARG B C 1
ATOM 8843 O O . ARG B 1 506 ? -5.961 -3.943 8.531 1 98 506 ARG B O 1
ATOM 8850 N N . THR B 1 507 ? -4.754 -2.215 7.789 1 98 507 THR B N 1
ATOM 8851 C CA . THR B 1 507 ? -3.57 -3.035 7.551 1 98 507 THR B CA 1
ATOM 8852 C C . THR B 1 507 ? -3.129 -3.729 8.836 1 98 507 THR B C 1
ATOM 8854 O O . THR B 1 507 ? -2.824 -4.922 8.836 1 98 507 THR B O 1
ATOM 8857 N N . PHE B 1 508 ? -3.18 -2.986 9.938 1 98.12 508 PHE B N 1
ATOM 8858 C CA . PHE B 1 508 ? -2.596 -3.494 11.172 1 98.12 508 PHE B CA 1
ATOM 8859 C C . PHE B 1 508 ? -3.682 -3.811 12.195 1 98.12 508 PHE B C 1
ATOM 8861 O O . PHE B 1 508 ? -3.383 -4.137 13.344 1 98.12 508 PHE B O 1
ATOM 8868 N N . LYS B 1 509 ? -4.961 -3.648 11.812 1 97.38 509 LYS B N 1
ATOM 8869 C CA . LYS B 1 509 ? -6.082 -3.883 12.719 1 97.38 509 LYS B CA 1
ATOM 8870 C C . LYS B 1 509 ? -5.969 -3.018 13.969 1 97.38 509 LYS B C 1
ATOM 8872 O O . LYS B 1 509 ? -6.078 -3.521 15.086 1 97.38 509 LYS B O 1
ATOM 8877 N N . LEU B 1 510 ? -5.695 -1.755 13.742 1 98.19 510 LEU B N 1
ATOM 8878 C CA . LEU B 1 510 ? -5.609 -0.807 14.844 1 98.19 510 LEU B CA 1
ATOM 8879 C C . LEU B 1 510 ? -6.996 -0.446 15.367 1 98.19 510 LEU B C 1
ATOM 8881 O O . LEU B 1 510 ? -7.996 -0.664 14.68 1 98.19 510 LEU B O 1
ATOM 8885 N N . PRO B 1 511 ? -7.082 0.09 16.547 1 97.25 511 PRO B N 1
ATOM 8886 C CA . PRO B 1 511 ? -8.406 0.465 17.062 1 97.25 511 PRO B CA 1
ATOM 8887 C C . PRO B 1 511 ? -9.195 1.318 16.078 1 97.25 511 PRO B C 1
ATOM 8889 O O . PRO B 1 511 ? -8.68 2.301 15.547 1 97.25 511 PRO B O 1
ATOM 8892 N N . GLY B 1 512 ? -10.422 0.887 15.797 1 97.25 512 GLY B N 1
ATOM 8893 C CA . GLY B 1 512 ? -11.305 1.597 14.883 1 97.25 512 GLY B CA 1
ATOM 8894 C C . GLY B 1 512 ? -11.266 1.048 13.469 1 97.25 512 GLY B C 1
ATOM 8895 O O . GLY B 1 512 ? -11.984 1.528 12.594 1 97.25 512 GLY B O 1
ATOM 8896 N N . TRP B 1 513 ? -10.484 -0.038 13.242 1 97.69 513 TRP B N 1
ATOM 8897 C CA . TRP B 1 513 ? -10.242 -0.548 11.898 1 97.69 513 TRP B CA 1
ATOM 8898 C C . TRP B 1 513 ? -11.531 -1.051 11.258 1 97.69 513 TRP B C 1
ATOM 8900 O O . TRP B 1 513 ? -11.648 -1.103 10.031 1 97.69 513 TRP B O 1
ATOM 8910 N N . ASP B 1 514 ? -12.539 -1.364 12.055 1 97.25 514 ASP B N 1
ATOM 8911 C CA . ASP B 1 514 ? -13.758 -1.995 11.562 1 97.25 514 ASP B CA 1
ATOM 8912 C C . ASP B 1 514 ? -14.938 -1.03 11.625 1 97.25 514 ASP B C 1
ATOM 8914 O O . ASP B 1 514 ? -16.094 -1.454 11.586 1 97.25 514 ASP B O 1
ATOM 8918 N N . THR B 1 515 ? -14.695 0.254 11.742 1 98.12 515 THR B N 1
ATOM 8919 C CA . THR B 1 515 ? -15.766 1.225 11.945 1 98.12 515 THR B CA 1
ATOM 8920 C C . THR B 1 515 ? -16.188 1.848 10.617 1 98.12 515 THR B C 1
ATOM 8922 O O . THR B 1 515 ? -17.188 2.559 10.547 1 98.12 515 THR B O 1
ATOM 8925 N N . PHE B 1 516 ? -15.492 1.623 9.602 1 98.56 516 PHE B N 1
ATOM 8926 C CA . PHE B 1 516 ? -15.781 2.248 8.312 1 98.56 516 PHE B CA 1
ATOM 8927 C C . PHE B 1 516 ? -15.773 1.213 7.195 1 98.56 516 PHE B C 1
ATOM 8929 O O . PHE B 1 516 ? -15.148 0.154 7.324 1 98.56 516 PHE B O 1
ATOM 8936 N N . ASN B 1 517 ? -16.422 1.536 6.086 1 98 517 ASN B N 1
ATOM 8937 C CA . ASN B 1 517 ? -16.547 0.616 4.961 1 98 517 ASN B CA 1
ATOM 8938 C C . ASN B 1 517 ? -16.281 1.319 3.631 1 98 517 ASN B C 1
ATOM 8940 O O . ASN B 1 517 ? -16.219 2.549 3.576 1 98 517 ASN B O 1
ATOM 8944 N N . ASN B 1 518 ? -16.156 0.53 2.607 1 97 518 ASN B N 1
ATOM 8945 C CA . ASN B 1 518 ? -15.906 1.062 1.272 1 97 518 ASN B CA 1
ATOM 8946 C C . ASN B 1 518 ? -17.109 1.826 0.74 1 97 518 ASN B C 1
ATOM 8948 O O . ASN B 1 518 ? -18.25 1.396 0.921 1 97 518 ASN B O 1
ATOM 8952 N N . ILE B 1 519 ? -16.828 2.891 0.109 1 96.88 519 ILE B N 1
ATOM 8953 C CA . ILE B 1 519 ? -17.906 3.621 -0.563 1 96.88 519 ILE B CA 1
ATOM 8954 C C . ILE B 1 519 ? -18.375 2.84 -1.789 1 96.88 519 ILE B C 1
ATOM 8956 O O . ILE B 1 519 ? -17.641 1.997 -2.312 1 96.88 519 ILE B O 1
ATOM 8960 N N . VAL B 1 520 ? -19.578 3.043 -2.168 1 94.81 520 VAL B N 1
ATOM 8961 C CA . VAL B 1 520 ? -20.047 2.633 -3.484 1 94.81 520 VAL B CA 1
ATOM 89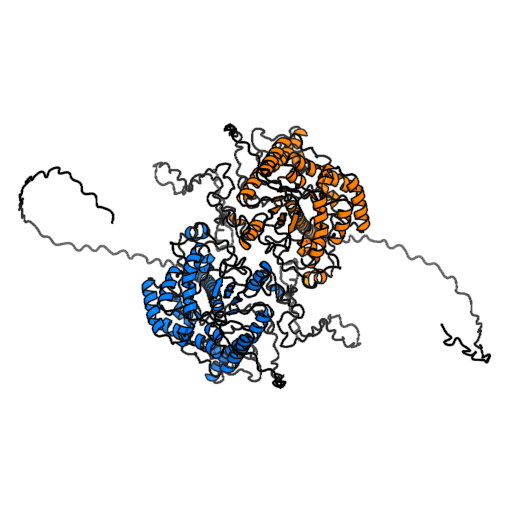62 C C . VAL B 1 520 ? -19.719 3.713 -4.512 1 94.81 520 VAL B C 1
ATOM 8964 O O . VAL B 1 520 ? -20.062 4.883 -4.324 1 94.81 520 VAL B O 1
ATOM 8967 N N . PRO B 1 521 ? -19.047 3.35 -5.57 1 94.5 521 PRO B N 1
ATOM 8968 C CA . PRO B 1 521 ? -18.625 4.371 -6.535 1 94.5 521 PRO B CA 1
ATOM 8969 C C . PRO B 1 521 ? -19.781 5.277 -6.973 1 94.5 521 PRO B C 1
ATOM 8971 O O . PRO B 1 521 ? -20.844 4.785 -7.348 1 94.5 521 PRO B O 1
ATOM 8974 N N . TYR B 1 522 ? -19.547 6.621 -6.844 1 92.69 522 TYR B N 1
ATOM 8975 C CA . TYR B 1 522 ? -20.391 7.684 -7.387 1 92.69 522 TYR B CA 1
ATOM 8976 C C . TYR B 1 522 ? -21.703 7.801 -6.598 1 92.69 522 TYR B C 1
ATOM 8978 O O . TYR B 1 522 ? -22.688 8.352 -7.098 1 92.69 522 TYR B O 1
ATOM 8986 N N . GLU B 1 523 ? -21.703 7.191 -5.438 1 91.31 523 GLU B N 1
ATOM 8987 C CA . GLU B 1 523 ? -22.875 7.293 -4.57 1 91.31 523 GLU B CA 1
ATOM 8988 C C . GLU B 1 523 ? -22.516 7.93 -3.232 1 91.31 523 GLU B C 1
ATOM 8990 O O . GLU B 1 523 ? -21.453 7.641 -2.664 1 91.31 523 GLU B O 1
ATOM 8995 N N . ARG B 1 524 ? -23.406 8.844 -2.791 1 93.12 524 ARG B N 1
ATOM 8996 C CA . ARG B 1 524 ? -23.297 9.469 -1.477 1 93.12 524 ARG B CA 1
ATOM 8997 C C . ARG B 1 524 ? -24.594 9.328 -0.694 1 93.12 524 ARG B C 1
ATOM 8999 O O . ARG B 1 524 ? -25.469 10.195 -0.771 1 93.12 524 ARG B O 1
ATOM 9006 N N . PRO B 1 525 ? -24.703 8.32 0.057 1 90.62 525 PRO B N 1
ATOM 9007 C CA . PRO B 1 525 ? -25.969 8.086 0.775 1 90.62 525 PRO B CA 1
ATOM 9008 C C . PRO B 1 525 ? -26.188 9.086 1.905 1 90.62 525 PRO B C 1
ATOM 9010 O O . PRO B 1 525 ? -27.281 9.141 2.477 1 90.62 525 PRO B O 1
ATOM 9013 N N . ASP B 1 526 ? -25.219 9.859 2.234 1 95.56 526 ASP B N 1
ATOM 9014 C CA . ASP B 1 526 ? -25.281 10.758 3.381 1 95.56 526 ASP B CA 1
ATOM 9015 C C . ASP B 1 526 ? -25.438 12.211 2.932 1 95.56 526 ASP B C 1
ATOM 9017 O O . ASP B 1 526 ? -25.109 13.133 3.68 1 95.56 526 ASP B O 1
ATOM 9021 N N . GLU B 1 527 ? -25.844 12.367 1.736 1 94.12 527 GLU B N 1
ATOM 9022 C CA . GLU B 1 527 ? -26.156 13.695 1.213 1 94.12 527 GLU B CA 1
ATOM 9023 C C . GLU B 1 527 ? -27.594 13.773 0.746 1 94.12 527 GLU B C 1
ATOM 9025 O O . GLU B 1 527 ? -28.172 12.781 0.291 1 94.12 527 GLU B O 1
ATOM 9030 N N . SER B 1 528 ? -28.125 14.953 0.876 1 90.31 528 SER B N 1
ATOM 9031 C CA . SER B 1 528 ? -29.469 15.172 0.354 1 90.31 528 SER B CA 1
ATOM 9032 C C . SER B 1 528 ? -29.453 15.359 -1.158 1 90.31 528 SER B C 1
ATOM 9034 O O . SER B 1 528 ? -28.469 15.859 -1.714 1 90.31 528 SER B O 1
ATOM 9036 N N . ARG B 1 529 ? -30.469 14.812 -1.773 1 82.62 529 ARG B N 1
ATOM 9037 C CA . ARG B 1 529 ? -30.594 14.945 -3.221 1 82.62 529 ARG B CA 1
ATOM 9038 C C . ARG B 1 529 ? -32 15.367 -3.617 1 82.62 529 ARG B C 1
ATOM 9040 O O . ARG B 1 529 ? -32.969 14.922 -3.016 1 82.62 529 ARG B O 1
ATOM 9047 N N . GLN B 1 530 ? -31.984 16.281 -4.539 1 81.06 530 GLN B N 1
ATOM 9048 C CA . GLN B 1 530 ? -33.25 16.688 -5.09 1 81.06 530 GLN B CA 1
ATOM 9049 C C . GLN B 1 530 ? -33.812 15.617 -6.031 1 81.06 530 GLN B C 1
ATOM 9051 O O . GLN B 1 530 ? -33.062 14.812 -6.574 1 81.06 530 GLN B O 1
ATOM 9056 N N . ALA B 1 531 ? -35.031 15.602 -6.066 1 76.25 531 ALA B N 1
ATOM 9057 C CA . ALA B 1 531 ? -35.656 14.664 -6.984 1 76.25 531 ALA B CA 1
ATOM 9058 C C . ALA B 1 531 ? -35.25 14.953 -8.43 1 76.25 531 ALA B C 1
ATOM 9060 O O . ALA B 1 531 ? -35.156 16.109 -8.828 1 76.25 531 ALA B O 1
ATOM 9061 N N . VAL B 1 532 ? -34.875 13.953 -9.078 1 72.06 532 VAL B N 1
ATOM 9062 C CA . VAL B 1 532 ? -34.594 14.086 -10.5 1 72.06 532 VAL B CA 1
ATOM 9063 C C . VAL B 1 532 ? -35.844 13.711 -11.312 1 72.06 532 VAL B C 1
ATOM 9065 O O . VAL B 1 532 ? -36.344 12.602 -11.18 1 72.06 532 VAL B O 1
ATOM 9068 N N . LYS B 1 533 ? -36.375 14.711 -11.945 1 68.31 533 LYS B N 1
ATOM 9069 C CA . LYS B 1 533 ? -37.562 14.477 -12.789 1 68.31 533 LYS B CA 1
ATOM 9070 C C . LYS B 1 533 ? -37.188 13.766 -14.078 1 68.31 533 LYS B C 1
ATOM 9072 O O . LYS B 1 533 ? -36.094 13.977 -14.609 1 68.31 533 LYS B O 1
ATOM 9077 N N . LYS B 1 534 ? -37.875 12.766 -14.445 1 63.22 534 LYS B N 1
ATOM 9078 C CA . LYS B 1 534 ? -37.656 12.109 -15.734 1 63.22 534 LYS B CA 1
ATOM 9079 C C . LYS B 1 534 ? -37.812 13.102 -16.875 1 63.22 534 LYS B C 1
ATOM 9081 O O . LYS B 1 534 ? -38.75 13.906 -16.906 1 63.22 534 LYS B O 1
ATOM 9086 N N . LYS B 1 535 ? -36.781 13.289 -17.609 1 52.62 535 LYS B N 1
ATOM 9087 C CA . LYS B 1 535 ? -36.938 14.133 -18.797 1 52.62 535 LYS B CA 1
ATOM 9088 C C . LYS B 1 535 ? -38.031 13.617 -19.703 1 52.62 535 LYS B C 1
ATOM 9090 O O . LYS B 1 535 ? -38.125 12.414 -19.984 1 52.62 535 LYS B O 1
ATOM 9095 N N . ALA B 1 536 ? -39.031 14.367 -19.906 1 49.88 536 ALA B N 1
ATOM 9096 C CA . ALA B 1 536 ? -40.062 14.047 -20.875 1 49.88 536 ALA B CA 1
ATOM 9097 C C . ALA B 1 536 ? -39.438 13.758 -22.25 1 49.88 536 ALA B C 1
ATOM 9099 O O . ALA B 1 536 ? -38.625 14.547 -22.75 1 49.88 536 ALA B O 1
ATOM 9100 N N . LYS B 1 537 ? -39.312 12.586 -22.641 1 43.84 537 LYS B N 1
ATOM 9101 C CA . LYS B 1 537 ? -39.031 12.391 -24.047 1 43.84 537 LYS B CA 1
ATOM 9102 C C . LYS B 1 537 ? -39.844 13.336 -24.922 1 43.84 537 LYS B C 1
ATOM 9104 O O . LYS B 1 537 ? -41.062 13.477 -24.734 1 43.84 537 LYS B O 1
ATOM 9109 N N . LYS B 1 538 ? -39.156 14.25 -25.469 1 42.25 538 LYS B N 1
ATOM 9110 C CA . LYS B 1 538 ? -39.844 15.031 -26.484 1 42.25 538 LYS B CA 1
ATOM 9111 C C . LYS B 1 538 ? -40.562 14.125 -27.469 1 42.25 538 LYS B C 1
ATOM 9113 O O . LYS B 1 538 ? -39.969 13.586 -28.391 1 42.25 538 LYS B O 1
ATOM 9118 N N . GLY B 1 539 ? -41.281 13.227 -27.125 1 39.12 539 GLY B N 1
ATOM 9119 C CA . GLY B 1 539 ? -42 12.648 -28.25 1 39.12 539 GLY B CA 1
ATOM 9120 C C . GLY B 1 539 ? -42.781 13.672 -29.031 1 39.12 539 GLY B C 1
ATOM 9121 O O . GLY B 1 539 ? -43.125 14.734 -28.516 1 39.12 539 GLY B O 1
ATOM 9122 N N . LYS B 1 540 ? -42.688 13.641 -30.438 1 39.53 540 LYS B N 1
ATOM 9123 C CA . LYS B 1 540 ? -43.562 14.344 -31.375 1 39.53 540 LYS B CA 1
ATOM 9124 C C . LYS B 1 540 ? -45 14.422 -30.828 1 39.53 540 LYS B C 1
ATOM 9126 O O . LYS B 1 540 ? -45.531 13.438 -30.297 1 39.53 540 LYS B O 1
ATOM 9131 N N . LYS B 1 541 ? -45.469 15.625 -30.844 1 35.28 541 LYS B N 1
ATOM 9132 C CA . LYS B 1 541 ? -46.812 16.078 -30.547 1 35.28 541 LYS B CA 1
ATOM 9133 C C . LYS B 1 541 ? -47.875 15.25 -31.312 1 35.28 541 LYS B C 1
ATOM 9135 O O . LYS B 1 541 ? -48.125 15.5 -32.5 1 35.28 541 LYS B O 1
ATOM 9140 N N . ALA B 1 542 ? -47.906 13.93 -31.375 1 33.16 542 ALA B N 1
ATOM 9141 C CA . ALA B 1 542 ? -49.188 13.641 -32.031 1 33.16 542 ALA B CA 1
ATOM 9142 C C . ALA B 1 542 ? -50.344 14.32 -31.312 1 33.16 542 ALA B C 1
ATOM 9144 O O . ALA B 1 542 ? -50.188 14.828 -30.203 1 33.16 542 ALA B O 1
ATOM 9145 N N . ASN B 1 543 ? -51.656 13.719 -31.266 1 34.44 543 ASN B N 1
ATOM 9146 C CA . ASN B 1 543 ? -53 14.258 -31.047 1 34.44 543 ASN B CA 1
ATOM 9147 C C . ASN B 1 543 ? -53.125 14.883 -29.656 1 34.44 543 ASN B C 1
ATOM 9149 O O . ASN B 1 543 ? -52.344 14.586 -28.766 1 34.44 543 ASN B O 1
ATOM 9153 N N . GLY B 1 544 ? -54.281 15.68 -29.391 1 36.06 544 GLY B N 1
ATOM 9154 C CA . GLY B 1 544 ? -54.938 16.656 -28.531 1 36.06 544 GLY B CA 1
ATOM 9155 C C . GLY B 1 544 ? -54.844 16.297 -27.062 1 36.06 544 GLY B C 1
ATOM 9156 O O . GLY B 1 544 ? -55.469 16.969 -26.219 1 36.06 544 GLY B O 1
ATOM 9157 N N . VAL B 1 545 ? -54.906 15.008 -26.797 1 38.47 545 VAL B N 1
ATOM 9158 C CA . VAL B 1 545 ? -55.281 14.82 -25.406 1 38.47 545 VAL B CA 1
ATOM 9159 C C . VAL B 1 545 ? -54.125 15.172 -24.484 1 38.47 545 VAL B C 1
ATOM 9161 O O . VAL B 1 545 ? -53.031 14.641 -24.641 1 38.47 545 VAL B O 1
ATOM 9164 N N . ASN B 1 546 ? -54.156 16.391 -24.016 1 37.47 546 ASN B N 1
ATOM 9165 C CA . ASN B 1 546 ? -53.281 16.938 -22.984 1 37.47 546 ASN B CA 1
ATOM 9166 C C . ASN B 1 546 ? -53.094 15.945 -21.828 1 37.47 546 ASN B C 1
ATOM 9168 O O . ASN B 1 546 ? -53.906 15.906 -20.906 1 37.47 546 ASN B O 1
ATOM 9172 N N . GLY B 1 547 ? -52.781 14.75 -22.156 1 36.91 547 GLY B N 1
ATOM 9173 C CA . GLY B 1 547 ? -52.5 13.984 -20.953 1 36.91 547 GLY B CA 1
ATOM 9174 C C . GLY B 1 547 ? -51.406 14.57 -20.125 1 36.91 547 GLY B C 1
ATOM 9175 O O . GLY B 1 547 ? -50.375 15.039 -20.672 1 36.91 547 GLY B O 1
ATOM 9176 N N . GLU B 1 548 ? -51.75 15.133 -19.047 1 36.53 548 GLU B N 1
ATOM 9177 C CA . GLU B 1 548 ? -50.812 15.539 -18.016 1 36.53 548 GLU B CA 1
ATOM 9178 C C . GLU B 1 548 ? -49.656 14.539 -17.891 1 36.53 548 GLU B C 1
ATOM 9180 O O . GLU B 1 548 ? -49.875 13.359 -17.594 1 36.53 548 GLU B O 1
ATOM 9185 N N . ALA B 1 549 ? -48.688 14.664 -18.688 1 41.88 549 ALA B N 1
ATOM 9186 C CA . ALA B 1 549 ? -47.469 13.914 -18.453 1 41.88 549 ALA B CA 1
ATOM 9187 C C . ALA B 1 549 ? -47.156 13.836 -16.969 1 41.88 549 ALA B C 1
ATOM 9189 O O . ALA B 1 549 ? -47 14.859 -16.297 1 41.88 549 ALA B O 1
ATOM 9190 N N . GLU B 1 550 ? -47.719 12.969 -16.281 1 43.12 550 GLU B N 1
ATOM 9191 C CA . GLU B 1 550 ? -47.281 12.703 -14.914 1 43.12 550 GLU B CA 1
ATOM 9192 C C . GLU B 1 550 ? -45.781 12.883 -14.758 1 43.12 550 GLU B C 1
ATOM 9194 O O . GLU B 1 550 ? -45 12.32 -15.531 1 43.12 550 GLU B O 1
ATOM 9199 N N . ASP B 1 551 ? -45.281 13.984 -14.281 1 50.91 551 ASP B N 1
ATOM 9200 C CA . ASP B 1 551 ? -43.906 14.305 -13.844 1 50.91 551 ASP B CA 1
ATOM 9201 C C . ASP B 1 551 ? -43.25 13.117 -13.133 1 50.91 551 ASP B C 1
ATOM 9203 O O . ASP B 1 551 ? -43.406 12.969 -11.922 1 50.91 551 ASP B O 1
ATOM 9207 N N . ASP B 1 552 ? -43.031 12.094 -13.781 1 60.31 552 ASP B N 1
ATOM 9208 C CA . ASP B 1 552 ? -42.5 10.867 -13.219 1 60.31 552 ASP B CA 1
ATOM 9209 C C . ASP B 1 552 ? -41.094 11.102 -12.656 1 60.31 552 ASP B C 1
ATOM 9211 O O . ASP B 1 552 ? -40.219 11.625 -13.352 1 60.31 552 ASP B O 1
ATOM 9215 N N . ILE B 1 553 ? -41 11.211 -11.383 1 65.19 553 ILE B N 1
ATOM 9216 C CA . ILE B 1 553 ? -39.75 11.281 -10.617 1 65.19 553 ILE B CA 1
ATOM 9217 C C . ILE B 1 553 ? -38.906 10.039 -10.898 1 65.19 553 ILE B C 1
ATOM 9219 O O . ILE B 1 553 ? -39.344 8.914 -10.656 1 65.19 553 ILE B O 1
ATOM 9223 N N . GLU B 1 554 ? -37.844 10.195 -11.664 1 68.62 554 GLU B N 1
ATOM 9224 C CA . GLU B 1 554 ? -36.906 9.102 -11.906 1 68.62 554 GLU B CA 1
ATOM 9225 C C . GLU B 1 554 ? -36.219 8.68 -10.625 1 68.62 554 GLU B C 1
ATOM 9227 O O . GLU B 1 554 ? -36.125 7.488 -10.312 1 68.62 554 GLU B O 1
ATOM 9232 N N . VAL B 1 555 ? -35.719 9.727 -9.953 1 73.19 555 VAL B N 1
ATOM 9233 C CA . VAL B 1 555 ? -35.062 9.469 -8.68 1 73.19 555 VAL B CA 1
ATOM 9234 C C . VAL B 1 555 ? -35.719 10.297 -7.574 1 73.19 555 VAL B C 1
ATOM 9236 O O . VAL B 1 555 ? -35.781 11.523 -7.672 1 73.19 555 VAL B O 1
ATOM 9239 N N . PRO B 1 556 ? -36.25 9.695 -6.641 1 78.88 556 PRO B N 1
ATOM 9240 C CA . PRO B 1 556 ? -36.906 10.43 -5.566 1 78.88 556 PRO B CA 1
ATOM 9241 C C . PRO B 1 556 ? -35.969 11.297 -4.754 1 78.88 556 PRO B C 1
ATOM 9243 O O . PRO B 1 556 ? -34.75 11.016 -4.715 1 78.88 556 PRO B O 1
ATOM 9246 N N . GLU B 1 557 ? -36.531 12.32 -4.238 1 82.88 557 GLU B N 1
ATOM 9247 C CA . GLU B 1 557 ? -35.781 13.211 -3.352 1 82.88 557 GLU B CA 1
ATOM 9248 C C . GLU B 1 557 ? -35.375 12.5 -2.07 1 82.88 557 GLU B C 1
ATOM 9250 O O . GLU B 1 557 ? -36.125 11.68 -1.541 1 82.88 557 GLU B O 1
ATOM 9255 N N . LYS B 1 558 ? -34.188 12.742 -1.696 1 86.62 558 LYS B N 1
ATOM 9256 C CA . LYS B 1 558 ? -33.688 12.219 -0.432 1 86.62 558 LYS B CA 1
ATOM 9257 C C . LYS B 1 558 ? -33.219 13.344 0.485 1 86.62 558 LYS B C 1
ATOM 9259 O O . LYS B 1 558 ? -32.438 14.195 0.078 1 86.62 558 LYS B O 1
ATOM 9264 N N . ILE B 1 559 ? -33.781 13.375 1.725 1 90.19 559 ILE B N 1
ATOM 9265 C CA . ILE B 1 559 ? -33.375 14.391 2.691 1 90.19 559 ILE B CA 1
ATOM 9266 C C . ILE B 1 559 ? -32.594 13.742 3.834 1 90.19 559 ILE B C 1
ATOM 9268 O O . ILE B 1 559 ? -33.062 12.773 4.438 1 90.19 559 ILE B O 1
ATOM 9272 N N . VAL B 1 560 ? -31.453 14.203 4.078 1 92.38 560 VAL B N 1
ATOM 9273 C CA . VAL B 1 560 ? -30.578 13.719 5.145 1 92.38 560 VAL B CA 1
ATOM 9274 C C . VAL B 1 560 ? -30.484 14.773 6.246 1 92.38 560 VAL B C 1
ATOM 9276 O O . VAL B 1 560 ? -30.359 15.969 5.965 1 92.38 560 VAL B O 1
ATOM 9279 N N . SER B 1 561 ? -30.609 14.391 7.48 1 93 561 SER B N 1
ATOM 9280 C CA . SER B 1 561 ? -30.5 15.305 8.609 1 93 561 SER B CA 1
ATOM 9281 C C . SER B 1 561 ? -29.109 15.93 8.695 1 93 561 SER B C 1
ATOM 9283 O O . SER B 1 561 ? -28.156 15.398 8.117 1 93 561 SER B O 1
ATOM 9285 N N . ALA B 1 562 ? -29.016 16.984 9.383 1 91.06 562 ALA B N 1
ATOM 9286 C CA . ALA B 1 562 ? -27.734 17.672 9.57 1 91.06 562 ALA B CA 1
ATOM 9287 C C . ALA B 1 562 ? -26.734 16.766 10.305 1 91.06 562 ALA B C 1
ATOM 9289 O O . ALA B 1 562 ? -25.531 16.812 10.031 1 91.06 562 ALA B O 1
ATOM 9290 N N . GLU B 1 563 ? -27.219 15.961 11.164 1 92.38 563 GLU B N 1
ATOM 9291 C CA . GLU B 1 563 ? -26.375 15.062 11.945 1 92.38 563 GLU B CA 1
ATOM 9292 C C . GLU B 1 563 ? -25.797 13.945 11.078 1 92.38 563 GLU B C 1
ATOM 9294 O O . GLU B 1 563 ? -24.656 13.523 11.266 1 92.38 563 GLU B O 1
ATOM 9299 N N . ASP B 1 564 ? -26.547 13.609 10.078 1 95.12 564 ASP B N 1
ATOM 9300 C CA . ASP B 1 564 ? -26.172 12.469 9.258 1 95.12 564 ASP B CA 1
ATOM 9301 C C . ASP B 1 564 ? -25.453 12.922 7.988 1 95.12 564 ASP B C 1
ATOM 9303 O O . ASP B 1 564 ? -24.844 12.109 7.289 1 95.12 564 ASP B O 1
ATOM 9307 N N . PHE B 1 565 ? -25.578 14.188 7.816 1 96.25 565 PHE B N 1
ATOM 9308 C CA . PHE B 1 565 ? -24.953 14.742 6.617 1 96.25 565 PHE B CA 1
ATOM 9309 C C . PHE B 1 565 ? -23.453 14.469 6.609 1 96.25 565 PHE B C 1
ATOM 9311 O O . PHE B 1 565 ? -22.75 14.797 7.562 1 96.25 565 PHE B O 1
ATOM 9318 N N . GLY B 1 566 ? -22.938 13.844 5.594 1 97.19 566 GLY B N 1
ATOM 9319 C CA . GLY B 1 566 ? -21.516 13.625 5.383 1 97.19 566 GLY B CA 1
ATOM 9320 C C . GLY B 1 566 ? -20.922 12.594 6.324 1 97.19 566 GLY B C 1
ATOM 9321 O O . GLY B 1 566 ? -19.703 12.539 6.516 1 97.19 566 GLY B O 1
ATOM 9322 N N . MET B 1 567 ? -21.719 11.758 6.895 1 98.12 567 MET B N 1
ATOM 9323 C CA . MET B 1 567 ? -21.219 10.875 7.949 1 98.12 567 MET B CA 1
ATOM 9324 C C . MET B 1 567 ? -21.125 9.43 7.457 1 98.12 567 MET B C 1
ATOM 9326 O O . MET B 1 567 ? -20.984 8.508 8.258 1 98.12 567 MET B O 1
ATOM 9330 N N . GLY B 1 568 ? -21.312 9.148 6.168 1 97.5 568 GLY B N 1
ATOM 9331 C CA . GLY B 1 568 ? -21.047 7.828 5.605 1 97.5 568 GLY B CA 1
ATOM 9332 C C . GLY B 1 568 ? -22.312 6.98 5.484 1 97.5 568 GLY B C 1
ATOM 9333 O O . GLY B 1 568 ? -22.234 5.816 5.09 1 97.5 568 GLY B O 1
ATOM 9334 N N . GLY B 1 569 ? -23.516 7.566 5.871 1 96.19 569 GLY B N 1
ATOM 9335 C CA . GLY B 1 569 ? -24.766 6.836 5.77 1 96.19 569 GLY B CA 1
ATOM 9336 C C . GLY B 1 569 ? -24.875 5.707 6.777 1 96.19 569 GLY B C 1
ATOM 9337 O O . GLY B 1 569 ? -24.062 5.602 7.695 1 96.19 569 GLY B O 1
ATOM 9338 N N . PRO B 1 570 ? -25.891 4.895 6.617 1 95.06 570 PRO B N 1
ATOM 9339 C CA . PRO B 1 570 ? -26.172 3.844 7.598 1 95.06 570 PRO B CA 1
ATOM 9340 C C . PRO B 1 570 ? -25.094 2.77 7.645 1 95.06 570 PRO B C 1
ATOM 9342 O O . PRO B 1 570 ? -24.938 2.096 8.664 1 95.06 570 PRO B O 1
ATOM 9345 N N . GLN B 1 571 ? -24.344 2.629 6.574 1 96.56 571 GLN B N 1
ATOM 9346 C CA . GLN B 1 571 ? -23.344 1.571 6.516 1 96.56 571 GLN B CA 1
ATOM 9347 C C . GLN B 1 571 ? -21.938 2.137 6.691 1 96.56 571 GLN B C 1
ATOM 9349 O O . GLN B 1 571 ? -20.953 1.45 6.426 1 96.56 571 GLN B O 1
ATOM 9354 N N . ALA B 1 572 ? -21.781 3.404 7.043 1 98.06 572 ALA B N 1
ATOM 9355 C CA . ALA B 1 572 ? -20.5 4.051 7.328 1 98.06 572 ALA B CA 1
ATOM 9356 C C . ALA B 1 572 ? -19.547 3.9 6.156 1 98.06 572 ALA B C 1
ATOM 9358 O O . ALA B 1 572 ? -18.391 3.51 6.336 1 98.06 572 ALA B O 1
ATOM 9359 N N . ARG B 1 573 ? -20.031 4.137 4.957 1 97.81 573 ARG B N 1
ATOM 9360 C CA . ARG B 1 573 ? -19.219 3.998 3.752 1 97.81 573 ARG B CA 1
ATOM 9361 C C . ARG B 1 573 ? -18.438 5.277 3.467 1 97.81 573 ARG B C 1
ATOM 9363 O O . ARG B 1 573 ? -18.969 6.215 2.865 1 97.81 573 ARG B O 1
ATOM 9370 N N . VAL B 1 574 ? -17.125 5.262 3.877 1 98.5 574 VAL B N 1
ATOM 9371 C CA . VAL B 1 574 ? -16.375 6.508 3.771 1 98.5 574 VAL B CA 1
ATOM 9372 C C . VAL B 1 574 ? -14.961 6.219 3.27 1 98.5 574 VAL B C 1
ATOM 9374 O O . VAL B 1 574 ? -14.141 7.129 3.145 1 98.5 574 VAL B O 1
ATOM 9377 N N . TYR B 1 575 ? -14.602 4.938 2.963 1 98.38 575 TYR B N 1
ATOM 9378 C CA . TYR B 1 575 ? -13.281 4.559 2.482 1 98.38 575 TYR B CA 1
ATOM 9379 C C . TYR B 1 575 ? -13.305 4.266 0.986 1 98.38 575 TYR B C 1
ATOM 9381 O O . TYR B 1 575 ? -14.258 3.676 0.478 1 98.38 575 TYR B O 1
ATOM 9389 N N . TRP B 1 576 ? -12.25 4.691 0.299 1 97.81 576 TRP B N 1
ATOM 9390 C CA . TRP B 1 576 ? -12.062 4.277 -1.088 1 97.81 576 TRP B CA 1
ATOM 9391 C C . TRP B 1 576 ? -10.609 3.898 -1.351 1 97.81 576 TRP B C 1
ATOM 9393 O O . TRP B 1 576 ? -9.703 4.398 -0.684 1 97.81 576 TRP B O 1
ATOM 9403 N N . PRO B 1 577 ? -10.352 3.002 -2.293 1 96.44 577 PRO B N 1
ATOM 9404 C CA . PRO B 1 577 ? -8.984 2.592 -2.613 1 96.44 577 PRO B CA 1
ATOM 9405 C C . PRO B 1 577 ? -8.148 3.727 -3.207 1 96.44 577 PRO B C 1
ATOM 9407 O O . PRO B 1 577 ? -8.695 4.621 -3.855 1 96.44 577 PRO B O 1
ATOM 9410 N N . GLU B 1 578 ? -6.883 3.631 -2.955 1 96.94 578 GLU B N 1
ATOM 9411 C CA . GLU B 1 578 ? -5.949 4.645 -3.447 1 96.94 578 GLU B CA 1
ATOM 9412 C C . GLU B 1 578 ? -6.141 4.891 -4.941 1 96.94 578 GLU B C 1
ATOM 9414 O O . GLU B 1 578 ? -6.227 3.941 -5.727 1 96.94 578 GLU B O 1
ATOM 9419 N N . GLY B 1 579 ? -6.262 6.148 -5.336 1 95.62 579 GLY B N 1
ATOM 9420 C CA . GLY B 1 579 ? -6.367 6.539 -6.734 1 95.62 579 GLY B CA 1
ATOM 9421 C C . GLY B 1 579 ? -7.801 6.672 -7.211 1 95.62 579 GLY B C 1
ATOM 9422 O O . GLY B 1 579 ? -8.047 7.098 -8.344 1 95.62 579 GLY B O 1
ATOM 9423 N N . MET B 1 580 ? -8.773 6.359 -6.367 1 97.06 580 MET B N 1
ATOM 9424 C CA . MET B 1 580 ? -10.164 6.348 -6.809 1 97.06 580 MET B CA 1
ATOM 9425 C C . MET B 1 580 ? -10.938 7.508 -6.191 1 97.06 580 MET B C 1
ATOM 9427 O O . MET B 1 580 ? -12.117 7.363 -5.852 1 97.06 580 MET B O 1
ATOM 9431 N N . GLU B 1 581 ? -10.359 8.617 -6.047 1 94.94 581 GLU B N 1
ATOM 9432 C CA . GLU B 1 581 ? -10.992 9.805 -5.473 1 94.94 581 GLU B CA 1
ATOM 9433 C C . GLU B 1 581 ? -12.203 10.234 -6.293 1 94.94 581 GLU B C 1
ATOM 9435 O O . GLU B 1 581 ? -13.148 10.812 -5.758 1 94.94 581 GLU B O 1
ATOM 9440 N N . GLU B 1 582 ? -12.188 9.945 -7.59 1 94.25 582 GLU B N 1
ATOM 9441 C CA . GLU B 1 582 ? -13.258 10.367 -8.492 1 94.25 582 GLU B CA 1
ATOM 9442 C C . GLU B 1 582 ? -14.586 9.719 -8.117 1 94.25 582 GLU B C 1
ATOM 9444 O O . GLU B 1 582 ? -15.648 10.18 -8.531 1 94.25 582 GLU B O 1
ATOM 9449 N N . TRP B 1 583 ? -14.516 8.633 -7.355 1 95 583 TRP B N 1
ATOM 9450 C CA . TRP B 1 583 ? -15.719 7.906 -6.965 1 95 583 TRP B CA 1
ATOM 9451 C C . TRP B 1 583 ? -16.594 8.758 -6.059 1 95 583 TRP B C 1
ATOM 9453 O O . TRP B 1 583 ? -17.766 8.438 -5.848 1 95 583 TRP B O 1
ATOM 9463 N N . LEU B 1 584 ? -16.094 9.812 -5.477 1 93.88 584 LEU B N 1
ATOM 9464 C CA . LEU B 1 584 ? -16.812 10.633 -4.512 1 93.88 584 LEU B CA 1
ATOM 9465 C C . LEU B 1 584 ? -17.797 11.555 -5.219 1 93.88 584 LEU B C 1
ATOM 9467 O O . LEU B 1 584 ? -18.703 12.102 -4.586 1 93.88 584 LEU B O 1
ATOM 9471 N N . ARG B 1 585 ? -17.656 11.711 -6.441 1 89.38 585 ARG B N 1
ATOM 9472 C CA . ARG B 1 585 ? -18.516 12.594 -7.227 1 89.38 585 ARG B CA 1
ATOM 9473 C C . ARG B 1 585 ? -19.344 11.797 -8.227 1 89.38 585 ARG B C 1
ATOM 9475 O O . ARG B 1 585 ? -18.969 10.695 -8.625 1 89.38 585 ARG B O 1
ATOM 9482 N N . PRO B 1 586 ? -20.484 12.383 -8.531 1 84.88 586 PRO B N 1
ATOM 9483 C CA . PRO B 1 586 ? -21.297 11.672 -9.523 1 84.88 586 PRO B CA 1
ATOM 9484 C C . PRO B 1 586 ? -20.547 11.445 -10.836 1 84.88 586 PRO B C 1
ATOM 9486 O O . PRO B 1 586 ? -19.719 12.266 -11.227 1 84.88 586 PRO B O 1
ATOM 9489 N N . LYS B 1 587 ? -20.875 10.312 -11.43 1 81.94 587 LYS B N 1
ATOM 9490 C CA . LYS B 1 587 ? -20.203 9.984 -12.68 1 81.94 587 LYS B CA 1
ATOM 9491 C C . LYS B 1 587 ? -20.484 11.031 -13.75 1 81.94 587 LYS B C 1
ATOM 9493 O O . LYS B 1 587 ? -21.625 11.445 -13.945 1 81.94 587 LYS B O 1
ATOM 9498 N N . LYS B 1 588 ? -19.422 11.508 -14.32 1 68.94 588 LYS B N 1
ATOM 9499 C CA . LYS B 1 588 ? -19.578 12.492 -15.383 1 68.94 588 LYS B CA 1
ATOM 9500 C C . LYS B 1 588 ? -20.172 11.859 -16.641 1 68.94 588 LYS B C 1
ATOM 9502 O O . LYS B 1 588 ? -19.844 10.719 -16.984 1 68.94 588 LYS B O 1
ATOM 9507 N N . ARG B 1 589 ? -21.297 12.352 -17.094 1 63.81 589 ARG B N 1
ATOM 9508 C CA . ARG B 1 589 ? -21.906 11.859 -18.328 1 63.81 589 ARG B CA 1
ATOM 9509 C C . ARG B 1 589 ? -20.922 11.922 -19.484 1 63.81 589 ARG B C 1
ATOM 9511 O O . ARG B 1 589 ? -20.234 12.93 -19.672 1 63.81 589 ARG B O 1
ATOM 9518 N N . GLU B 1 590 ? -20.484 10.812 -19.844 1 54.28 590 GLU B N 1
ATOM 9519 C CA . GLU B 1 590 ? -19.656 10.789 -21.031 1 54.28 590 GLU B CA 1
ATOM 9520 C C . GLU B 1 590 ? -20.438 11.305 -22.25 1 54.28 590 GLU B C 1
ATOM 9522 O O . GLU B 1 590 ? -21.5 10.789 -22.578 1 54.28 590 GLU B O 1
ATOM 9527 N N . ILE B 1 591 ? -20.391 12.602 -22.438 1 46.62 591 ILE B N 1
ATOM 9528 C CA . ILE B 1 591 ? -20.953 13.055 -23.703 1 46.62 591 ILE B CA 1
ATOM 9529 C C . ILE B 1 591 ? -20.375 12.227 -24.844 1 46.62 591 ILE B C 1
ATOM 9531 O O . ILE B 1 591 ? -19.156 12.211 -25.062 1 46.62 591 ILE B O 1
ATOM 9535 N N . LYS B 1 592 ? -21.109 11.336 -25.156 1 40.31 592 LYS B N 1
ATOM 9536 C CA . LYS B 1 592 ? -20.688 10.664 -26.391 1 40.31 592 LYS B CA 1
ATOM 9537 C C . LYS B 1 592 ? -20.359 11.672 -27.484 1 40.31 592 LYS B C 1
ATOM 9539 O O . LYS B 1 592 ? -21.234 12.43 -27.906 1 40.31 592 LYS B O 1
ATOM 9544 N N . LYS B 1 593 ? -19.219 12.148 -27.578 1 37.84 593 LYS B N 1
ATOM 9545 C CA . LYS B 1 593 ? -18.906 12.867 -28.812 1 37.84 593 LYS B CA 1
ATOM 9546 C C . LYS B 1 593 ? -19.469 12.156 -30.031 1 37.84 593 LYS B C 1
ATOM 9548 O O . LYS B 1 593 ? -19.266 10.953 -30.203 1 37.84 593 LYS B O 1
ATOM 9553 N N . ALA B 1 594 ? -20.516 12.766 -30.609 1 41.84 594 ALA B N 1
ATOM 9554 C CA . ALA B 1 594 ? -21 12.305 -31.906 1 41.84 594 ALA B CA 1
ATOM 9555 C C . ALA B 1 594 ? -19.844 11.859 -32.781 1 41.84 594 ALA B C 1
ATOM 9557 O O . ALA B 1 594 ? -18.812 12.547 -32.875 1 41.84 594 ALA B O 1
ATOM 9558 N N . LYS B 1 595 ? -19.812 10.695 -33.031 1 38.69 595 LYS B N 1
ATOM 9559 C CA . LYS B 1 595 ? -18.859 10.195 -34.031 1 38.69 595 LYS B CA 1
ATOM 9560 C C . LYS B 1 595 ? -18.641 11.203 -35.156 1 38.69 595 LYS B C 1
ATOM 9562 O O . LYS B 1 595 ? -19.609 11.734 -35.688 1 38.69 595 LYS B O 1
ATOM 9567 N N . GLU B 1 596 ? -17.547 11.953 -35.125 1 37.06 596 GLU B N 1
ATOM 9568 C CA . GLU B 1 596 ? -17.203 12.711 -36.344 1 37.06 596 GLU B CA 1
ATOM 9569 C C . GLU B 1 596 ? -17.672 11.984 -37.594 1 37.06 596 GLU B C 1
ATOM 9571 O O . GLU B 1 596 ? -17.344 10.812 -37.781 1 37.06 596 GLU B O 1
ATOM 9576 N N . GLY B 1 597 ? -18.906 12.289 -38.094 1 35.88 597 GLY B N 1
ATOM 9577 C CA . GLY B 1 597 ? -19.172 11.758 -39.406 1 35.88 597 GLY B CA 1
ATOM 9578 C C . GLY B 1 597 ? -17.953 11.75 -40.312 1 35.88 597 GLY B C 1
ATOM 9579 O O . GLY B 1 597 ? -16.969 12.445 -40.031 1 35.88 597 GLY B O 1
ATOM 9580 N N . LYS B 1 598 ? -17.906 10.695 -41.188 1 37.28 598 LYS B N 1
ATOM 9581 C CA . LYS B 1 598 ? -16.781 10.547 -42.094 1 37.28 598 LYS B CA 1
ATOM 9582 C C . LYS B 1 598 ? -16.328 11.906 -42.625 1 37.28 598 LYS B C 1
ATOM 9584 O O . LYS B 1 598 ? -15.242 12.016 -43.219 1 37.28 598 LYS B O 1
ATOM 9589 N N . ASP B 1 599 ? -17.453 12.734 -42.969 1 33 599 ASP B N 1
ATOM 9590 C CA . ASP B 1 599 ? -16.984 13.875 -43.75 1 33 599 ASP B CA 1
ATOM 9591 C C . ASP B 1 599 ? -16.531 15.016 -42.812 1 33 599 ASP B C 1
ATOM 9593 O O . ASP B 1 599 ? -17.219 15.328 -41.844 1 33 599 ASP B O 1
ATOM 9597 N N . GLY B 1 600 ? -15.266 15.195 -42.469 1 35.28 600 GLY B N 1
ATOM 9598 C CA . GLY B 1 600 ? -14.445 16.125 -41.719 1 35.28 600 GLY B CA 1
ATOM 9599 C C . GLY B 1 600 ? -15.242 17.25 -41.062 1 35.28 600 GLY B C 1
ATOM 9600 O O . GLY B 1 600 ? -14.688 18.094 -40.375 1 35.28 600 GLY B O 1
ATOM 9601 N N . THR B 1 601 ? -16.281 17.812 -41.688 1 34.09 601 THR B N 1
ATOM 9602 C CA . THR B 1 601 ? -16.703 19.125 -41.219 1 34.09 601 THR B CA 1
ATOM 9603 C C . THR B 1 601 ? -17.625 18.984 -40 1 34.09 601 THR B C 1
ATOM 9605 O O . THR B 1 601 ? -18.562 18.188 -40 1 34.09 601 THR B O 1
ATOM 9608 N N . PRO B 1 602 ? -17.141 19.328 -38.781 1 38.5 602 PRO B N 1
ATOM 9609 C CA . PRO B 1 602 ? -17.969 19.359 -37.594 1 38.5 602 PRO B CA 1
ATOM 9610 C C . PRO B 1 602 ? -19.312 20.062 -37.812 1 38.5 602 PRO B C 1
ATOM 9612 O O . PRO B 1 602 ? -19.328 21.234 -38.219 1 38.5 602 PRO B O 1
ATOM 9615 N N . ALA B 1 603 ? -20.344 19.359 -38.375 1 32.59 603 ALA B N 1
ATOM 9616 C CA . ALA B 1 603 ? -21.594 20.078 -38.594 1 32.59 603 ALA B CA 1
ATOM 9617 C C . ALA B 1 603 ? -22.203 20.531 -37.281 1 32.59 603 ALA B C 1
ATOM 9619 O O . ALA B 1 603 ? -22.594 19.703 -36.438 1 32.59 603 ALA B O 1
ATOM 9620 N N . VAL B 1 604 ? -21.766 21.625 -36.688 1 32.06 604 VAL B N 1
ATOM 9621 C CA . VAL B 1 604 ? -22.484 22.281 -35.594 1 32.06 604 VAL B CA 1
ATOM 9622 C C . VAL B 1 604 ? -23.891 22.641 -36.062 1 32.06 604 VAL B C 1
ATOM 9624 O O . VAL B 1 604 ? -24.062 23.406 -37.031 1 32.06 604 VAL B O 1
ATOM 9627 N N . LYS B 1 605 ? -24.906 21.719 -35.969 1 29.59 605 LYS B N 1
ATOM 9628 C CA . LYS B 1 605 ? -26.281 22.094 -36.25 1 29.59 605 LYS B CA 1
ATOM 9629 C C . LYS B 1 605 ? -26.703 23.297 -35.406 1 29.59 605 LYS B C 1
ATOM 9631 O O . LYS B 1 605 ? -26.766 23.203 -34.188 1 29.59 605 LYS B O 1
ATOM 9636 N N . GLN B 1 606 ? -26.375 24.594 -35.906 1 24.92 606 GLN B N 1
ATOM 9637 C CA . GLN B 1 606 ? -26.969 25.828 -35.375 1 24.92 606 GLN B CA 1
ATOM 9638 C C . GLN B 1 606 ? -28.484 25.844 -35.594 1 24.92 606 GLN B C 1
ATOM 9640 O O . GLN B 1 606 ? -28.953 25.781 -36.719 1 24.92 606 GLN B O 1
ATOM 9645 N N . ASN B 1 607 ? -29.25 25.078 -34.812 1 28.17 607 ASN B N 1
ATOM 9646 C CA . ASN B 1 607 ? -30.688 25.344 -34.812 1 28.17 607 ASN B CA 1
ATOM 9647 C C . ASN B 1 607 ? -31 26.828 -34.688 1 28.17 607 ASN B C 1
ATOM 9649 O O . ASN B 1 607 ? -30.562 27.5 -33.75 1 28.17 607 ASN B O 1
ATOM 9653 N N . GLY B 1 608 ? -30.969 27.562 -35.875 1 24.06 608 GLY B N 1
ATOM 9654 C CA . GLY B 1 608 ? -31.422 28.922 -36.125 1 24.06 608 GLY B CA 1
ATOM 9655 C C . GLY B 1 608 ? -32.875 29.156 -35.75 1 24.06 608 GLY B C 1
ATOM 9656 O O . GLY B 1 608 ? -33.781 28.688 -36.438 1 24.06 608 GLY B O 1
ATOM 9657 N N . ASP B 1 609 ? -33.406 28.859 -34.562 1 21.69 609 ASP B N 1
ATOM 9658 C CA . ASP B 1 609 ? -34.719 29.422 -34.281 1 21.69 609 ASP B CA 1
ATOM 9659 C C . ASP B 1 609 ? -34.719 30.953 -34.438 1 21.69 609 ASP B C 1
ATOM 9661 O O . ASP B 1 609 ? -33.969 31.625 -33.719 1 21.69 609 ASP B O 1
ATOM 9665 N N . GLU B 1 610 ? -34.875 31.5 -35.688 1 22.08 610 GLU B N 1
ATOM 9666 C CA . GLU B 1 610 ? -35.25 32.844 -36.125 1 22.08 610 GLU B CA 1
ATOM 9667 C C . GLU B 1 610 ? -36.531 33.281 -35.469 1 22.08 610 GLU B C 1
ATOM 9669 O O . GLU B 1 610 ? -36.844 34.469 -35.438 1 22.08 610 GLU B O 1
ATOM 9674 N N . GLU B 1 611 ? -37.406 32.719 -34.625 1 21.42 611 GLU B N 1
ATOM 9675 C CA . GLU B 1 611 ? -38.406 33.719 -34.281 1 21.42 611 GLU B CA 1
ATOM 9676 C C . GLU B 1 611 ? -37.844 34.781 -33.344 1 21.42 611 GLU B C 1
ATOM 9678 O O . GLU B 1 611 ? -37.062 34.469 -32.438 1 21.42 611 GLU B O 1
#

Secondary structure (DSSP, 8-state):
----------------------------------------------------------HHHHHHHHHHHHHHHHHHHHHHGGGGGGGGGG----------------------S--------------------S-HHHHHHHTTTS------TTTTTTTTTSPPP--------S--SEEEEES--HHHHTSSS---S-----HHHHHHTTSPBSSTTS--BTTTB-B-TTSPP-HHHHHHHHHHHHHHHHHHHHHHHHHHHHTT--EEEEPTTSSTTTT-TTT----TTTTHHHHHHHHHHHHHTT-EEEE---TT--TT-S-HHHHHHHHHHHHHHHHHHHHT---HHHHHH--EEEE----TT-HHHHHHHHHHHHHHS-HHHHHHEEEE--SSS--HHHHHHHHHHHT--EE-BHHHHTTS--TTS-SSSSGGGGGHHHHHHHHHTTTPPPEEEE--B-TT--SHHHHTSBPSS--S--S--TT-EEEE--TTTHHHHHHHHHHHT-TTTTS-EEPPTT--TTS-B--EE---------SS--------EEE--B---TTTTTTTTTTTEEE--TT-GGGGSPPP---------SSSS----------/---------------------------------------------------------TTHHHHHHHHHHHHHHHHHHHHHGGGGGGGTT-----------------------S--------------------S-HHHHHHHTTTS------TTTTTTTTTSPPP--------S--SEEEEES--HHHHTSSS---S-----HHHHHHTTSPBSSTTS--BTTTB-B-TTSPP-HHHHHHHHHHHHHHHHHHHHHHHHHHHHTT--EEEEPTTSSTTTT-TTT----TTTTHHHHHHHHHHHHHTT-EEEE---TT--TT-S-HHHHHHHHHHHHHHHHHHHTT---HHHHHH--EEEE----TT-HHHHHHHHHHHHHHS-HHHHHHEEEE--SSS--HHHHHHHHHHHT--EE-BHHHHTTS--TTS-SSSSGGGGGHHHHHHHHHTTTPPPEEEE--B-TT--STTGGGSBPSS--S--S--TT-EEEE--TTTHHHHHHHHHHHT-TTTTS-EEPPTT--TTS-B--EEPP-------SS--------EEE--B---TTTTTTTTTTTEEE--TT-GGGGSPPP---------SSSS----------

InterPro domains:
  IPR004601 UV-endonuclease UvdE [PF03851] (179-484)
  IPR004601 UV-endonuclease UvdE [PTHR31290] (15-586)
  IPR004601 UV-endonuclease UvdE [TIGR00629] (174-510)

pLDDT: mean 74.18, std 32.05, range [13.84, 98.94]

Radius of gyration: 41.09 Å; Cα contacts (8 Å, |Δi|>4): 2020; chains: 2; bounding box: 170×102×111 Å

Organism: Fusarium proliferatum (strain ET1) (NCBI:txid1227346)

Nearest PDB structures (foldseek):
  3bzj-assembly1_A  TM=8.959E-01  e=1.642E-21  Thermus thermophilus
  3c0q-assembly1_A  TM=9.044E-01  e=1.033E-20  Thermus thermophilus
  3tc3-assembly1_A  TM=8.879E-01  e=1.228E-20  Sulfolobus acidocaldarius DSM 639
  3bzg-assembly1_A  TM=8.787E-01  e=3.080E-20  Thermus thermophilus
  3c0l-assembly1_A  TM=8.717E-01  e=4.606E-20  Thermus thermophilus

Sequence (1222 aa):
MTSKRKRTEAHPPPPIPEVSDTPRRSSRRIKDAAERPKSETDSMKAASPKKTKAVWDTGEGVEEAMRELSEMEQKLQTAVRRQRLAVESSDLHVTKEVADEPGIRPKMYAPNQDTIVTRGNLDGKPKVANSVPLDEYDAKLAAGDVADAKAEDDAMDRGANRPPPVNSETLPLPWKGRLGYACLNTYLRNATPAVFSSRTCRMASIVEHRHPLTNPDEPEHPTKNRPDKNKPADHERGLKYVQDLGLANARDIVKMIRWNVKYGIRFMRLSSEMFPFASHPEHGYKLAPFASDVLAEAGRVAGELNHRVTTHPGQFTQIGSPRKEVVAAAIRDLEYHDEMLTLLKLPKQLDRDAVMILHMGGVYGDKQATVDRFKENYAKLSDSVKRRLVLENDDVAWSVHDLLPVCEELNIPLVLDYHHHNIIFDPSIREGSQDIIGLYDRIKATWTKKGITQKMHYSEQTSSAVTPRDRRKHSARVKTLPPCAPDMDLMIEAKDKEQAVFELMRTFKLPGWDTFNNIVPYERPDESRQAVKKKAKKGKKANGVNGEAEDDIEVPEKIVSAEDFGMGGPQARVYWPEGMEEWLRPKKREIKKAKEGKDGTPAVKQNGDEEMTSKRKRTEAHPPPPIPEVSDTPRRSSRRIKDAAERPKSETDSMKAASPKKTKAVWDTGEGVEEAMRELSEMEQKLQTAVRRQRLAVESSDLHVTKEVADEPGIRPKMYAPNQDTIVTRGNLDGKPKVANSVPLDEYDAKLAAGDVADAKAEDDAMDRGANRPPPVNSETLPLPWKGRLGYACLNTYLRNATPAVFSSRTCRMASIVEHRHPLTNPDEPEHPTKNRPDKNKPADHERGLKYVQDLGLANARDIVKMIRWNVKYGIRFMRLSSEMFPFASHPEHGYKLAPFASDVLAEAGRVAGELNHRVTTHPGQFTQIGSPRKEVVAAAIRDLEYHDEMLTLLKLPKQLDRDAVMILHMGGVYGDKQATVDRFKENYAKLSDSVKRRLVLENDDVAWSVHDLLPVCEELNIPLVLDYHHHNIIFDPSIREGSQDIIGLYDRIKATWTKKGITQKMHYSEQTSSAVTPRDRRKHSARVKTLPPCAPDMDLMIEAKDKEQAVFELMRTFKLPGWDTFNNIVPYERPDESRQAVKKKAKKGKKANGVNGEAEDDIEVPEKIVSAEDFGMGGPQARVYWPEGMEEWLRPKKREIKKAKEGKDGTPAVKQNGDEE

Foldseek 3Di:
DDDDDDDDDDDDDDDDDDDDDDDDDDDDDDDDDDDDDDDDDDDPDDDDPDPPPPPPVVPPVVVVVCVVVVVLQLLLQQQQQWFQFQWFQPDDDDDPPDPDDDDPPPDDPDPDPPLPQPPPPCVPPPPPPRRPDAAPVLCVVCVVFFQDFPPDPCFQCLWFVDDDADADPFAQPPFAAAEFFEFDALLQCLFVVHQGQADEDHPVQLQQQLAAWPDNSHDDDPPPIGGDPPGDGHNVRSLVVLLVSLLSNLLSLLVVCVLQLLQPHQGTRHELRSRGCCLPPPSHDACPPVNLVSLLVSQVSSQVSVHTYETEHGQQLAQLDPDPVSNSSNLSSLVRLLRSLVSNVHPRRSSLSHAYEYENTGCVPHVVSSLVSNVVSLVVHDPSSQSRYAYEQALRDGECVSCLVSLVVSLHAYAYELLSCQRDHDPVDGRYQPRCVVCVVSRVVSCVVSSIGHAYEYFFFDPPATGSSSGRRTAQADDGDGNDHSHHHYYYRHNVTVLNVLVHCCVVVHPSVQSAAADDFQDDQQHWDAFDFPPPPPDDPDDDDPPPPPRDGPGHTDDHDPSSHSNCPPRRHRHHDPPRSNSSHHDDPPPPPDDPPPPPDPPPPPPPPPD/DDDPDDDDDPDDDDDDDDDDDDPDDDDDDDDDDDDDDDDDDDDDDDPDDPPPPPPPVVPPPVVVVVVVVVVQQLLLQQQQQWFQFFWFQPPDPDPDDDDDDDDPPPDDPDPDPPLPQPPPPCVPPPPPPRRPDAAPVLCVVCVVFFQDFPPDPCQQCLWFVDDDFDADPFAQPPFAAAEIFEFDALLQCLFVVHQGQADEDHPVQLQQQQAAWPDNSHDDDPPPIGGDPPGDGHNVRSLVVLLVSLLSNLLSLLVVCVLQLLQPHQGTRHELRSRGCCLPPPSHDACPPVNLVSLLVSQVSSQVSSHTYEGEHGQQLAQLDPDPVSNSSNLSSLVRLLRSLVSNVHPDRSSLSHAYEYENTGCVPHVVSSLVSNVVSLVVHDPSSQSRYAYEQALRDGECVSCLVSLVVSLHAYAYELLSNQLDHDPVDGRYQPRCVVCVVSRVVSCVVSSIGHAYEYFFFDPPQTGSSSGSRTAQADDGDGNDHSHHSYYYRHNVTVLNVLVHCCVVVHPSVQSAAADDFQDDQLHWDAFDFPPPPPDPPDDDDPPPPPRDGPGHTDDHDPSSHSNCPPRRHRHHDPPRSNSSHHDDPPPPPDDPPPPPDPPPPPPPPPD

Solvent-accessible surface area (backbone atoms only — not comparable to full-atom values): 69877 Å² total; per-residue (Å²): 132,83,86,76,87,75,86,82,91,78,85,84,84,80,90,80,85,76,87,88,87,86,81,87,76,94,79,84,89,81,89,83,89,89,92,86,92,86,83,88,82,82,75,85,78,81,79,79,82,80,81,78,80,78,80,76,78,62,63,70,61,53,55,52,49,50,47,52,48,49,52,49,48,51,55,52,40,54,44,51,8,10,46,19,0,41,13,3,56,72,56,85,84,85,82,79,70,86,75,75,83,82,81,80,74,75,77,74,76,72,79,79,79,71,82,66,61,77,80,69,86,69,72,64,73,76,63,79,76,62,79,70,75,64,62,63,59,54,44,63,66,26,58,86,43,50,68,69,80,74,87,54,94,59,34,53,60,68,23,46,64,39,78,77,61,45,64,54,79,54,62,39,71,78,61,65,41,36,54,22,20,27,46,51,52,62,69,35,47,61,32,82,78,59,42,51,31,61,49,72,81,54,70,67,53,35,63,46,38,14,13,53,43,67,46,75,91,49,62,79,33,97,81,84,23,40,54,29,80,89,43,75,72,34,70,67,44,14,51,50,52,45,51,47,36,18,48,51,12,40,52,32,46,42,57,52,51,55,51,30,50,68,49,53,30,39,25,34,6,40,40,70,41,30,48,49,50,35,48,35,91,84,71,36,54,75,57,71,69,84,44,35,62,52,33,29,51,31,17,46,53,28,47,76,65,66,36,19,39,12,25,7,60,48,75,50,47,20,54,24,49,94,44,66,69,38,24,52,46,20,51,38,41,48,49,46,54,43,48,56,58,57,39,15,60,41,48,69,19,32,43,50,3,36,19,36,32,35,52,71,54,37,43,84,94,35,58,66,63,21,49,52,38,27,54,58,47,56,71,70,50,55,70,71,45,58,68,24,40,29,38,31,38,32,67,75,79,41,19,58,76,67,45,50,63,56,22,63,72,70,65,27,25,55,32,53,29,57,43,23,41,55,66,29,61,53,86,90,48,65,46,48,56,38,58,60,54,80,47,46,65,66,39,50,46,30,20,55,75,72,67,28,42,61,46,35,36,42,48,37,49,36,63,84,42,45,30,55,74,46,40,66,43,54,13,50,53,56,81,62,69,67,72,51,65,33,64,38,26,37,18,37,38,31,70,41,13,51,56,24,51,49,48,44,18,51,49,68,53,31,79,45,39,82,50,57,26,64,44,35,78,40,53,64,82,16,44,59,40,73,55,38,65,50,78,72,73,82,63,80,82,66,80,85,72,78,64,76,74,72,81,48,60,68,36,73,59,40,86,50,54,81,84,42,43,66,55,28,36,97,71,22,30,70,39,72,47,80,91,44,70,70,32,68,39,67,75,75,78,75,71,72,71,70,72,76,56,91,64,82,67,82,78,74,81,74,81,74,76,77,121,141,83,83,83,82,84,87,86,70,89,78,78,79,86,80,84,91,80,82,79,77,80,76,77,83,85,78,86,80,90,83,85,91,85,73,86,83,86,83,91,86,88,81,85,79,82,85,78,84,80,84,79,82,77,79,76,77,68,65,66,62,56,55,55,52,52,49,53,50,51,54,50,49,51,55,50,46,54,39,56,10,6,34,30,1,32,16,7,42,75,67,78,84,72,78,80,76,88,79,75,85,79,82,78,73,77,80,74,77,70,79,78,77,71,81,66,56,77,78,68,86,70,73,62,73,76,63,80,77,63,78,72,73,65,61,63,59,53,45,62,64,24,58,86,45,50,68,70,79,75,86,55,92,60,34,54,60,66,23,48,63,38,79,76,61,45,64,54,79,53,62,39,69,78,61,65,41,37,55,21,19,24,46,52,51,64,68,35,47,61,33,80,80,60,42,52,30,61,47,71,80,54,71,66,54,35,62,47,38,15,14,51,42,68,46,77,91,48,58,79,33,96,80,85,24,41,53,30,80,89,43,73,73,32,71,67,45,14,50,48,52,46,50,48,37,18,48,50,12,39,54,33,45,44,56,52,51,53,52,31,51,69,48,52,29,38,19,31,5,39,40,69,40,26,50,50,50,37,48,35,89,84,70,35,55,75,57,72,68,86,43,34,62,50,31,29,51,32,17,46,53,27,47,76,64,49,37,10,39,11,26,13,59,52,78,48,46,20,52,25,51,92,44,67,69,37,25,53,47,18,51,37,41,48,50,45,53,42,50,56,58,57,39,14,62,42,48,72,44,32,43,50,10,37,21,38,38,33,53,71,54,38,42,86,95,34,59,67,61,21,50,52,39,27,53,59,47,57,70,68,49,53,69,72,45,58,66,24,41,29,39,32,40,33,66,74,78,42,21,58,76,66,46,49,63,54,21,62,74,70,65,26,25,51,32,52,28,58,43,22,42,55,66,29,61,52,87,91,48,65,48,49,56,38,56,59,53,79,46,45,66,65,39,51,46,31,18,55,76,72,68,29,45,59,43,32,33,42,48,37,49,36,64,85,42,45,31,55,74,46,42,64,43,54,14,50,52,56,79,63,68,68,70,51,65,32,63,37,16,37,9,37,31,34,71,41,13,52,57,23,50,49,49,43,18,52,49,68,54,29,78,45,39,81,50,56,27,63,44,35,77,40,53,63,81,16,44,58,41,73,55,38,64,48,77,73,73,81,63,79,82,66,82,84,70,77,64,76,72,72,82,48,61,70,38,71,60,39,86,51,54,80,86,42,42,68,55,27,35,98,72,23,30,70,39,72,46,81,90,45,70,69,31,69,38,68,75,74,76,74,71,72,69,70,71,77,56,91,64,82,65,82,77,74,82,73,80,74,78,75,125